Protein AF-0000000083297687 (afdb_homodimer)

InterPro domains:
  IPR010856 Gig2-like [PF07350] (8-389)
  IPR010856 Gig2-like [PTHR30613] (14-389)
  IPR027443 Isopenicillin N synthase-like superfamily [G3DSA:2.60.120.330] (2-390)

Radius of gyration: 28.02 Å; Cα contacts (8 Å, |Δi|>4): 1612; chains: 2; bounding box: 64×79×63 Å

Organism: Tigriopus californicus (NCBI:txid6832)

pLDDT: mean 94.4, std 6.18, range [58.97, 98.88]

Nearest PDB structures (foldseek):
  4rgk-assembly1_A  TM=9.361E-01  e=3.697E-37  Yersinia pestis
  7twe-assembly2_B  TM=9.322E-01  e=5.150E-37  Yersinia pestis CO92
  7twe-assembly1_A  TM=9.383E-01  e=3.565E-36  Yersinia pestis CO92
  2dbi-assembly1_A  TM=9.229E-01  e=1.558E-33  Escherichia coli
  2dbn-assembly1_A  TM=9.115E-01  e=1.204E-32  Escherichia coli

Foldseek 3Di:
DDDLVRLLVLLCVLCVPVVLLVVLLVVLVVVLVVVLVVCVVCPQVLAAEDELVVCVVVLEDDPVSLVSCQFQQKYKYAPLDPLVLLQVLVVQVCVLQVLFPHHLPPQVDWWDLAFFFLSNQCVQLPPSNQSVLQRLLVSADEDPVQAPPWDSNAWAWDTDTKTWHAAWDQPDWDAWWFFWAQPQCSVWPQNVQLVVCLSVNNLVPRRNRYCRRLQPGDILHLDLARFQKKKKFWSAKDAPQQFAKKWRRRFSSLLSNLVSLQSDPVHDSSDRAQRDPNSIRHHDCVSNVSRRPSIGGHGIGHHNMMMIGGSRITMIIDSTGNDHGITMIGITTIHTDGPSSLVQLVQVLVLQQQQFGGDSSNPPGCSRRPRPNGHHPVSHDPSSCRSSVVD/DDDLVRLLVLLCVLCVPVVLLVVLLVVLVVVLVVVLVVCVVCPQVLAAEDELVVCVVVLEDDPVSLVSCQFQQKYKYACLDPLVLLQVLVVQVCVLQVLFPHHLVPQPDWWDLAFFFLSNQCVQLPPSNQSVLQRLLVSADEDCVQAPPWDSNAWAWDTDTKTWHAAWDQPDWDAWWFFWAQCQCSVWPQNVQLVVCLSVNNLVPRRNRYCRRLQPTDILHLDLARFQKKKKAWSAKDAPQQFAKKWRRRFSSLLSNLVSLQSDPVHDSSDRAQRDVNRIRHHDCVSNVSRRPSIGGHGIGHHNMMMIGGSRITMIIDSTGNDHGITMIGITTIHTDDPSSLVQLVQQLVLQQQQFRGDSSNPPGCSRRPRPNGHHPVSHDPSSCRSSVVD

Secondary structure (DSSP, 8-state):
---HHHHHHHHHHHTTTHHHHHHHHHHHHHHHHHHHHHHHHHGGGGS-EEEHHHHHHHSS--HHHHHHHHHHSEEEEETSS-HHHHHHHHHHHHHHHHHTT--TT-TT-SB-----BHHHHHHHT-HHHHHHHHHHHTT-B--TTT-TT-EEEEEE-----EEEEPTT--S----SEESS-TTHHHH-TTGGGGGHHHHTT-GGG--TTB-TTTTT-----S-SS--SBEEEEESS-B-TTBS-EEE---HHHHHHHHHHHTTSTTS-TT--TT--SSSSEEPPTTTTHHHHTT-EEPPPB-TT-EEEE-TT--EEE-S-B-SSS-EEEEE--BEEE-HHHHHHHHHHHHHHHTTPPPTT-TTSTTTTTT-TTB--GGG--HHHHHHTT--/---HHHHHHHHHHHTTTHHHHHHHHHHHHHHHHHHHHHHHHHGGGGS-EEEHHHHHHHSS--HHHHHHHHHHSEEEEETSS-HHHHHHHHHHHHHHHHHTT--TT-TT-SB-----BHHHHHHHT-HHHHHHHHHHHTT-B--TTT-TT-EEEEE------EEEEPTT--S----SEESS-TTHHHH-TTGGGGGHHHHTT-GGG--TTB-TTTTT-----S-SS--SBEEEEESS-B-TTBS-EEE---HHHHHHHHHHHTTSTTS-TT--TT--SSSSEEPPTTTTHHHHTT-EEPPPB-TT-EEEE-TT--EEE-S-B-SSS-EEEEE--B-EE-HHHHHHHHHHHHHHHTTPPPTT-TTSTTTTTT-TTB--GGG--HHHHHHHT--

Solvent-accessible surface area (backbone atoms only — not comparable to full-atom values): 40058 Å² total; per-residue (Å²): 132,83,48,61,66,54,36,33,53,48,48,53,65,69,44,70,56,46,69,47,45,52,52,40,42,53,51,34,50,53,53,35,53,55,52,51,50,51,42,69,72,50,47,53,71,68,53,38,71,42,51,36,68,58,35,66,75,60,73,45,76,54,67,69,55,47,52,41,28,70,49,24,29,30,39,35,33,38,57,52,34,54,49,69,57,20,43,47,37,49,51,48,43,44,47,51,32,50,75,56,75,39,66,84,77,42,82,84,50,42,67,56,86,56,71,47,43,51,38,53,52,51,55,66,45,28,68,55,49,49,51,50,36,34,54,57,35,62,69,47,43,80,35,81,93,49,33,78,72,60,36,54,80,39,52,31,65,65,90,49,43,43,38,41,42,38,53,64,40,62,79,65,72,41,68,52,23,25,68,37,34,27,61,23,46,72,68,28,74,47,31,26,49,52,44,42,34,49,69,70,49,39,50,86,72,53,55,86,49,36,48,27,16,53,58,68,36,70,52,41,51,65,54,76,56,54,49,65,20,43,30,35,33,26,40,28,59,44,34,71,58,33,37,40,55,22,35,35,65,48,26,67,40,47,47,44,42,56,66,43,53,39,69,38,86,90,41,56,62,58,46,51,79,27,54,42,88,74,23,38,21,36,65,29,68,79,86,33,39,86,60,64,78,57,60,37,48,48,66,67,38,47,31,12,18,30,40,37,31,33,48,69,31,41,29,32,37,39,50,42,14,72,40,88,56,56,31,30,36,40,40,53,48,31,20,44,36,24,58,42,34,50,48,47,26,56,48,33,50,56,24,45,73,65,34,35,40,48,84,75,46,63,89,53,28,61,65,48,52,80,45,68,82,54,42,46,75,85,72,47,53,72,63,35,32,40,26,44,62,76,93,132,83,50,59,67,55,37,34,52,48,48,53,63,68,46,72,56,45,70,48,45,53,52,40,41,54,53,34,50,54,53,34,53,55,51,50,50,51,41,69,73,52,47,54,72,68,52,40,70,46,51,34,68,60,34,65,76,62,74,43,76,54,67,68,55,47,52,40,28,70,48,23,27,31,39,36,34,37,57,52,35,52,50,67,57,21,44,48,36,48,52,47,44,45,47,51,32,50,74,55,77,39,64,84,77,42,81,85,49,43,67,53,88,57,71,48,44,52,37,53,52,50,55,66,44,28,68,55,48,50,50,49,36,35,54,56,35,60,69,48,44,81,35,82,92,50,34,78,70,60,36,55,80,40,52,30,63,64,90,52,44,43,40,40,42,39,52,64,42,63,79,63,71,43,69,50,23,26,68,36,32,30,60,24,47,73,68,27,75,48,30,26,49,50,43,42,36,48,67,69,47,40,50,87,72,52,56,86,49,36,46,27,18,53,59,68,36,70,52,41,52,64,54,75,54,53,49,65,21,42,30,34,33,26,41,28,58,44,34,70,56,33,38,40,54,22,36,34,64,48,25,67,41,46,48,44,42,56,65,44,52,40,70,37,86,91,41,56,63,58,46,51,80,26,54,44,88,65,30,41,21,36,65,30,69,79,87,32,38,85,59,64,78,56,60,39,49,47,67,68,38,46,32,13,17,30,40,37,29,33,48,68,31,41,29,32,37,38,49,42,13,71,40,89,56,55,31,30,36,39,40,53,48,31,20,45,36,23,57,41,36,49,45,45,24,57,50,33,51,55,26,44,72,65,33,33,41,49,84,74,46,63,89,54,31,62,66,48,51,80,42,68,82,54,43,46,75,84,72,47,53,73,63,36,30,39,27,46,62,75,94

Sequence (782 aa):
MCTRQELEKLKGFLTQNRDQIETNFREVEQSLKAELRVLKDRGNSVIPEVDFKDLLEAKQFHEDIKNSVHKRGVIIVRNLLDQSTAKEILSDLKEYMRDNGEDPDDPQAIFFEIYWSKAQIRARQHANMVQIQKLLLSLWNRNPDMDGTVDLSKPSMYLDRFRMRKPGDDRFHLDPHIDSGSITRWLDPIYRQSYHHILNGDWKDQDPFTVNGRGQATMDRHCSFFRTFQGWTALTPSEPGTGTLRVLPVLKEAISYIMLRALMPDVPKHEFPGYSEPKIFYLDPKYHEVLFNEMISIPAMNPGDAVFWHPDLVHSVENVHNGAETNTVLYIPSGPDCLTNRLYLERTRFLFKNGLGPPDFQGSPQHELHFKNRGTPEDLNEDGKMMMGWIMCTRQELEKLKGFLTQNRDQIETNFREVEQSLKAELRVLKDRGNSVIPEVDFKDLLEAKQFHEDIKNSVHKRGVIIVRNLLDQSTAKEILSDLKEYMRDNGEDPDDPQAIFFEIYWSKAQIRARQHANMVQIQKLLLSLWNRNPDMDGTVDLSKPSMYLDRFRMRKPGDDRFHLDPHIDSGSITRWLDPIYRQSYHHILNGDWKDQDPFTVNGRGQATMDRHCSFFRTFQGWTALTPSEPGTGTLRVLPVLKEAISYIMLRALMPDVPKHEFPGYSEPKIFYLDPKYHEVLFNEMISIPAMNPGDAVFWHPDLVHSVENVHNGAETNTVLYIPSGPDCLTNRLYLERTRFLFKNGLGPPDFQGSPQHELHFKNRGTPEDLNEDGKMMMGWI

Structure (mmCIF, N/CA/C/O backbone):
data_AF-0000000083297687-model_v1
#
loop_
_entity.id
_entity.type
_entity.pdbx_description
1 polymer 'DUF1479 domain-containing protein'
#
loop_
_atom_site.group_PDB
_atom_site.id
_atom_site.type_symbol
_atom_site.label_atom_id
_atom_site.label_alt_id
_atom_site.label_comp_id
_atom_site.label_asym_id
_atom_site.label_entity_id
_atom_site.label_seq_id
_atom_site.pdbx_PDB_ins_code
_atom_site.Cartn_x
_atom_site.Cartn_y
_atom_site.Cartn_z
_atom_site.occupancy
_atom_site.B_iso_or_equiv
_atom_site.auth_seq_id
_atom_site.auth_comp_id
_atom_site.auth_asym_id
_atom_site.auth_atom_id
_atom_site.pdbx_PDB_model_num
ATOM 1 N N . MET A 1 1 ? -7.285 4.695 -11.602 1 62.16 1 MET A N 1
ATOM 2 C CA . MET A 1 1 ? -8.391 5.652 -11.594 1 62.16 1 MET A CA 1
ATOM 3 C C . MET A 1 1 ? -9.734 4.934 -11.609 1 62.16 1 MET A C 1
ATOM 5 O O . MET A 1 1 ? -9.875 3.885 -12.242 1 62.16 1 MET A O 1
ATOM 9 N N . CYS A 1 2 ? -10.625 5.508 -10.836 1 76.75 2 CYS A N 1
ATOM 10 C CA . CYS A 1 2 ? -11.969 4.938 -10.797 1 76.75 2 CYS A CA 1
ATOM 11 C C . CYS A 1 2 ? -12.711 5.211 -12.102 1 76.75 2 CYS A C 1
ATOM 13 O O . CYS A 1 2 ? -12.602 6.305 -12.656 1 76.75 2 CYS A O 1
ATOM 15 N N . THR A 1 3 ? -13.422 4.301 -12.625 1 84.44 3 THR A N 1
ATOM 16 C CA . THR A 1 3 ? -14.258 4.516 -13.805 1 84.44 3 THR A CA 1
ATOM 17 C C . THR A 1 3 ? -15.508 5.312 -13.445 1 84.44 3 THR A C 1
ATOM 19 O O . THR A 1 3 ? -15.867 5.418 -12.273 1 84.44 3 THR A O 1
ATOM 22 N N . ARG A 1 4 ? -16.094 5.93 -14.516 1 89.25 4 ARG A N 1
ATOM 23 C CA . ARG A 1 4 ? -17.344 6.652 -14.344 1 89.25 4 ARG A CA 1
ATOM 24 C C . ARG A 1 4 ? -18.406 5.754 -13.727 1 89.25 4 ARG A C 1
ATOM 26 O O . ARG A 1 4 ? -19.125 6.168 -12.812 1 89.25 4 ARG A O 1
ATOM 33 N N . GLN A 1 5 ? -18.5 4.531 -14.156 1 89.38 5 GLN A N 1
ATOM 34 C CA . GLN A 1 5 ? -19.484 3.576 -13.68 1 89.38 5 GLN A CA 1
ATOM 35 C C . GLN A 1 5 ? -19.266 3.236 -12.211 1 89.38 5 GLN A C 1
ATOM 37 O O . GLN A 1 5 ? -20.234 3.102 -11.445 1 89.38 5 GLN A O 1
ATOM 42 N N . GLU A 1 6 ? -18.047 3.121 -11.812 1 87 6 GLU A N 1
ATOM 43 C CA . GLU A 1 6 ? -17.719 2.824 -10.422 1 87 6 GLU A CA 1
ATOM 44 C C . GLU A 1 6 ? -18.141 3.963 -9.5 1 87 6 GLU A C 1
ATOM 46 O O . GLU A 1 6 ? -18.672 3.725 -8.406 1 87 6 GLU A O 1
ATOM 51 N N . LEU A 1 7 ? -17.953 5.141 -9.969 1 91.44 7 LEU A N 1
ATOM 52 C CA . LEU A 1 7 ? -18.297 6.312 -9.172 1 91.44 7 LEU A CA 1
ATOM 53 C C . LEU A 1 7 ? -19.812 6.449 -9.039 1 91.44 7 LEU A C 1
ATOM 55 O O . LEU A 1 7 ? -20.328 6.809 -7.977 1 91.44 7 LEU A O 1
ATOM 59 N N . GLU A 1 8 ? -20.516 6.121 -10.125 1 94 8 GLU A N 1
ATOM 60 C CA . GLU A 1 8 ? -21.969 6.164 -10.086 1 94 8 GLU A CA 1
ATOM 61 C C . GLU A 1 8 ? -22.516 5.121 -9.117 1 94 8 GLU A C 1
ATOM 63 O O . GLU A 1 8 ? -23.438 5.41 -8.344 1 94 8 GLU A O 1
ATOM 68 N N . LYS A 1 9 ? -21.938 3.979 -9.195 1 90.81 9 LYS A N 1
ATOM 69 C CA . LYS A 1 9 ? -22.344 2.912 -8.289 1 90.81 9 LYS A CA 1
ATOM 70 C C . LYS A 1 9 ? -22.062 3.285 -6.836 1 90.81 9 LYS A C 1
ATOM 72 O O . LYS A 1 9 ? -22.875 3.031 -5.953 1 90.81 9 LYS A O 1
ATOM 77 N N . LEU A 1 10 ? -20.938 3.828 -6.609 1 92.06 10 LEU A N 1
ATOM 78 C CA . LEU A 1 10 ? -20.547 4.246 -5.27 1 92.06 10 LEU A CA 1
ATOM 79 C C . LEU A 1 10 ? -21.531 5.281 -4.715 1 92.06 10 LEU A C 1
ATOM 81 O O . LEU A 1 10 ? -22 5.156 -3.58 1 92.06 10 LEU A O 1
ATOM 85 N N . LYS A 1 11 ? -21.812 6.293 -5.496 1 94.81 11 LYS A N 1
ATOM 86 C CA . LYS A 1 11 ? -22.719 7.34 -5.039 1 94.81 11 LYS A CA 1
ATOM 87 C C . LYS A 1 11 ? -24.125 6.781 -4.777 1 94.81 11 LYS A C 1
ATOM 89 O O . LYS A 1 11 ? -24.797 7.195 -3.836 1 94.81 11 LYS A O 1
ATOM 94 N N . GLY A 1 12 ? -24.547 5.875 -5.629 1 93.62 12 GLY A N 1
ATOM 95 C CA . GLY A 1 12 ? -25.812 5.195 -5.395 1 93.62 12 GLY A CA 1
ATOM 96 C C . GLY A 1 12 ? -25.859 4.457 -4.07 1 93.62 12 GLY A C 1
ATOM 97 O O . GLY A 1 12 ? -26.844 4.543 -3.34 1 93.62 12 GLY A O 1
ATOM 98 N N . PHE A 1 13 ? -24.844 3.854 -3.748 1 91.19 13 PHE A N 1
ATOM 99 C CA . PHE A 1 13 ? -24.734 3.111 -2.498 1 91.19 13 PHE A CA 1
ATOM 100 C C . PHE A 1 13 ? -24.75 4.059 -1.303 1 91.19 13 PHE A C 1
ATOM 102 O O . PHE A 1 13 ? -25.422 3.787 -0.303 1 91.19 13 PHE A O 1
ATOM 109 N N . LEU A 1 14 ? -24.062 5.184 -1.434 1 94.44 14 LEU A N 1
ATOM 110 C CA . LEU A 1 14 ? -23.891 6.117 -0.324 1 94.44 14 LEU A CA 1
ATOM 111 C C . LEU A 1 14 ? -25.156 6.93 -0.099 1 94.44 14 LEU A C 1
ATOM 113 O O . LEU A 1 14 ? -25.328 7.531 0.965 1 94.44 14 LEU A O 1
ATOM 117 N N . THR A 1 15 ? -26.047 6.973 -1.092 1 95.5 15 THR A N 1
ATOM 118 C CA . THR A 1 15 ? -27.219 7.855 -0.99 1 95.5 15 THR A CA 1
ATOM 119 C C . THR A 1 15 ? -28.5 7.047 -0.859 1 95.5 15 THR A C 1
ATOM 121 O O . THR A 1 15 ? -29.547 7.465 -1.339 1 95.5 15 THR A O 1
ATOM 124 N N . GLN A 1 16 ? -28.359 5.891 -0.332 1 91.44 16 GLN A N 1
ATOM 125 C CA . GLN A 1 16 ? -29.547 5.051 -0.136 1 91.44 16 GLN A CA 1
ATOM 126 C C . GLN A 1 16 ? -30.562 5.742 0.763 1 91.44 16 GLN A C 1
ATOM 128 O O . GLN A 1 16 ? -31.766 5.59 0.567 1 91.44 16 GLN A O 1
ATOM 133 N N . ASN A 1 17 ? -30.094 6.484 1.729 1 90.25 17 ASN A N 1
ATOM 134 C CA . ASN A 1 17 ? -30.938 7.312 2.576 1 90.25 17 ASN A CA 1
ATOM 135 C C . ASN A 1 17 ? -30.812 8.789 2.229 1 90.25 17 ASN A C 1
ATOM 137 O O . ASN A 1 17 ? -30.422 9.602 3.07 1 90.25 17 ASN A O 1
ATOM 141 N N . ARG A 1 18 ? -31.312 9.164 1.172 1 91.06 18 ARG A N 1
ATOM 142 C CA . ARG A 1 18 ? -31.109 10.484 0.584 1 91.06 18 ARG A CA 1
ATOM 143 C C . ARG A 1 18 ? -31.688 11.578 1.47 1 91.06 18 ARG A C 1
ATOM 145 O O . ARG A 1 18 ? -31.047 12.609 1.693 1 91.06 18 ARG A O 1
ATOM 152 N N . ASP A 1 19 ? -32.875 11.367 1.968 1 92.31 19 ASP A N 1
ATOM 153 C CA . ASP A 1 19 ? -33.531 12.383 2.779 1 92.31 19 ASP A CA 1
ATOM 154 C C . ASP A 1 19 ? -32.75 12.703 4.035 1 92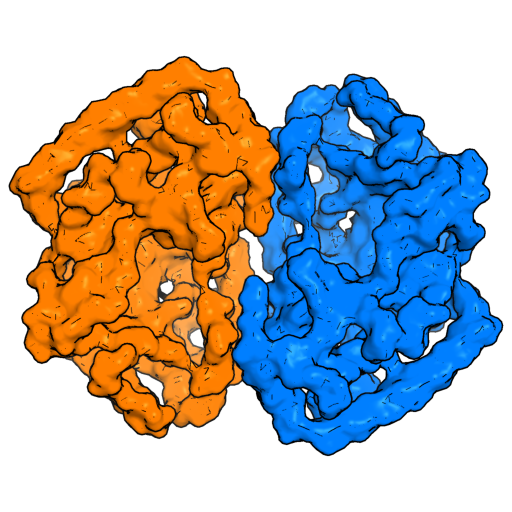.31 19 ASP A C 1
ATOM 156 O O . ASP A 1 19 ? -32.594 13.867 4.398 1 92.31 19 ASP A O 1
ATOM 160 N N . GLN A 1 20 ? -32.25 11.703 4.586 1 92.62 20 GLN A N 1
ATOM 161 C CA . GLN A 1 20 ? -31.453 11.883 5.793 1 92.62 20 GLN A CA 1
ATOM 162 C C . GLN A 1 20 ? -30.156 12.609 5.484 1 92.62 20 GLN A C 1
ATOM 164 O O . GLN A 1 20 ? -29.719 13.469 6.254 1 92.62 20 GLN A O 1
ATOM 169 N N . ILE A 1 21 ? -29.547 12.32 4.418 1 94.19 21 ILE A N 1
ATOM 170 C CA . ILE A 1 21 ? -28.297 12.922 3.998 1 94.19 21 ILE A CA 1
ATOM 171 C C . ILE A 1 21 ? -28.5 14.406 3.721 1 94.19 21 ILE A C 1
ATOM 173 O O . ILE A 1 21 ? -27.688 15.242 4.125 1 94.19 21 ILE A O 1
ATOM 177 N N . GLU A 1 22 ? -29.547 14.727 3.09 1 95.06 22 GLU A N 1
ATOM 178 C CA . GLU A 1 22 ? -29.844 16.125 2.756 1 95.06 22 GLU A CA 1
ATOM 179 C C . GLU A 1 22 ? -30.141 16.938 4.012 1 95.06 22 GLU A C 1
ATOM 181 O O . GLU A 1 22 ? -29.75 18.094 4.113 1 95.06 22 GLU A O 1
ATOM 186 N N . THR A 1 23 ? -30.875 16.297 4.891 1 95.06 23 THR A N 1
ATOM 187 C CA . THR A 1 23 ? -31.141 16.953 6.16 1 95.06 23 THR A CA 1
ATOM 188 C C . THR A 1 23 ? -29.859 17.219 6.922 1 95.06 23 THR A C 1
ATOM 190 O O . THR A 1 23 ? -29.641 18.328 7.434 1 95.06 23 THR A O 1
ATOM 193 N N . ASN A 1 24 ? -29.031 16.219 6.957 1 95.62 24 ASN A N 1
ATOM 194 C CA . ASN A 1 24 ? -27.719 16.359 7.59 1 95.62 24 ASN A CA 1
ATOM 195 C C . ASN A 1 24 ? -26.906 17.484 6.957 1 95.62 24 ASN A C 1
ATOM 197 O O . ASN A 1 24 ? -26.266 18.266 7.664 1 95.62 24 ASN A O 1
ATOM 201 N N . PHE A 1 25 ? -26.969 17.594 5.688 1 97.75 25 PHE A N 1
ATOM 202 C CA . PHE A 1 25 ? -26.203 18.594 4.965 1 97.75 25 PHE A CA 1
ATOM 203 C C . PHE A 1 25 ? -26.656 20 5.344 1 97.75 25 PHE A C 1
ATOM 205 O O . PHE A 1 25 ? -25.844 20.891 5.57 1 97.75 25 PHE A O 1
ATOM 212 N N . ARG A 1 26 ? -27.953 20.172 5.469 1 97.25 26 ARG A N 1
ATOM 213 C CA . ARG A 1 26 ? -28.5 21.484 5.844 1 97.25 26 ARG A CA 1
ATOM 214 C C . ARG A 1 26 ? -28.047 21.875 7.25 1 97.25 26 ARG A C 1
ATOM 216 O O . ARG A 1 26 ? -27.734 23.031 7.5 1 97.25 26 ARG A O 1
ATOM 223 N N . GLU A 1 27 ? -28.047 20.922 8.055 1 97.94 27 GLU A N 1
ATOM 224 C CA . GLU A 1 27 ? -27.609 21.203 9.422 1 97.94 27 GLU A CA 1
ATOM 225 C C . GLU A 1 27 ? -26.125 21.547 9.469 1 97.94 27 GLU A C 1
ATOM 227 O O . GLU A 1 27 ? -25.734 22.469 10.195 1 97.94 27 GLU A O 1
ATOM 232 N N . VAL A 1 28 ? -25.344 20.844 8.75 1 98.38 28 VAL A N 1
ATOM 233 C CA . VAL A 1 28 ? -23.906 21.094 8.672 1 98.38 28 VAL A CA 1
ATOM 234 C C . VAL A 1 28 ? -23.672 22.5 8.125 1 98.38 28 VAL A C 1
ATOM 236 O O . VAL A 1 28 ? -22.828 23.234 8.641 1 98.38 28 VAL A O 1
ATOM 239 N N . GLU A 1 29 ? -24.391 22.859 7.098 1 98 29 GLU A N 1
ATOM 240 C CA . GLU A 1 29 ? -24.234 24.188 6.496 1 98 29 GLU A CA 1
ATOM 241 C C . GLU A 1 29 ? -24.516 25.281 7.516 1 98 29 GLU A C 1
ATOM 243 O O . GLU A 1 29 ? -23.812 26.281 7.559 1 98 29 GLU A O 1
ATOM 248 N N . GLN A 1 30 ? -25.547 25.062 8.234 1 98.06 30 GLN A N 1
ATOM 249 C CA . GLN A 1 30 ? -25.891 26.047 9.25 1 98.06 30 GLN A CA 1
ATOM 250 C C . GLN A 1 30 ? -24.797 26.172 10.305 1 98.06 30 GLN A C 1
ATOM 252 O O . GLN A 1 30 ? -24.406 27.281 10.68 1 98.06 30 GLN A O 1
ATOM 257 N N . SER A 1 31 ? -24.391 25.078 10.758 1 98.19 31 SER A N 1
ATOM 258 C CA . SER A 1 31 ? -23.328 25.062 11.75 1 98.19 31 SER A CA 1
ATOM 259 C C . SER A 1 31 ? -22.047 25.672 11.188 1 98.19 31 SER A C 1
ATOM 261 O O . SER A 1 31 ? -21.344 26.406 11.883 1 98.19 31 SER A O 1
ATOM 263 N N . LEU A 1 32 ? -21.766 25.344 9.977 1 98.38 32 LEU A N 1
ATOM 264 C CA . LEU A 1 32 ? -20.578 25.859 9.297 1 98.38 32 LEU A CA 1
ATOM 265 C C . LEU A 1 32 ? -20.625 27.391 9.203 1 98.38 32 LEU A C 1
ATOM 267 O O . LEU A 1 32 ? -19.641 28.062 9.492 1 98.38 32 LEU A O 1
ATOM 271 N N . LYS A 1 33 ? -21.719 27.906 8.828 1 97.44 33 LYS A N 1
ATOM 272 C CA . LYS A 1 33 ? -21.891 29.359 8.727 1 97.44 33 LYS A CA 1
ATOM 273 C C . LYS A 1 33 ? -21.641 30.047 10.07 1 97.44 33 LYS A C 1
ATOM 275 O O . LYS A 1 33 ? -21.031 31.109 10.125 1 97.44 33 LYS A O 1
ATOM 280 N N . ALA A 1 34 ? -22.141 29.438 11.055 1 97.94 34 ALA A N 1
ATOM 281 C CA . ALA A 1 34 ? -21.938 29.984 12.398 1 97.94 34 ALA A CA 1
ATOM 282 C C . ALA A 1 34 ? -20.469 30 12.766 1 97.94 34 ALA A C 1
ATOM 284 O O . ALA A 1 34 ? -19.969 30.984 13.32 1 97.94 34 ALA A O 1
ATOM 285 N N . GLU A 1 35 ? -19.75 28.953 12.453 1 97.62 35 GLU A N 1
ATOM 286 C CA . GLU A 1 35 ? -18.328 28.875 12.773 1 97.62 35 GLU A CA 1
ATOM 287 C C . GLU A 1 35 ? -17.531 29.844 11.922 1 97.62 35 GLU A C 1
ATOM 289 O O . GLU A 1 35 ? -16.531 30.406 12.383 1 97.62 35 GLU A O 1
ATOM 294 N N . LEU A 1 36 ? -17.922 30 10.703 1 97.5 36 LEU A N 1
ATOM 295 C CA . LEU A 1 36 ? -17.219 30.922 9.82 1 97.5 36 LEU A CA 1
ATOM 296 C C . LEU A 1 36 ? -17.359 32.375 10.305 1 97.5 36 LEU A C 1
ATOM 298 O O . LEU A 1 36 ? -16.453 33.188 10.133 1 97.5 36 LEU A O 1
ATOM 302 N N . ARG A 1 37 ? -18.453 32.656 10.922 1 97 37 ARG A N 1
ATOM 303 C CA . ARG A 1 37 ? -18.625 33.969 11.531 1 97 37 ARG A CA 1
ATOM 304 C C . ARG A 1 37 ? -17.625 34.188 12.664 1 97 37 ARG A C 1
ATOM 306 O O . ARG A 1 37 ? -17.062 35.281 12.812 1 97 37 ARG A O 1
ATOM 313 N N . VAL A 1 38 ? -17.469 33.188 13.43 1 96.88 38 VAL A N 1
ATOM 314 C CA . VAL A 1 38 ? -16.5 33.25 14.516 1 96.88 38 VAL A CA 1
ATOM 315 C C . VAL A 1 38 ? -15.102 33.5 13.938 1 96.88 38 VAL A C 1
ATOM 317 O O . VAL A 1 38 ? -14.328 34.281 14.477 1 96.88 38 VAL A O 1
ATOM 320 N N . LEU A 1 39 ? -14.805 32.812 12.891 1 96.19 39 LEU A N 1
ATOM 321 C CA . LEU A 1 39 ? -13.5 32.969 12.242 1 96.19 39 LEU A CA 1
ATOM 322 C C . LEU A 1 39 ? -13.312 34.375 11.727 1 96.19 39 LEU A C 1
ATOM 324 O O . LEU A 1 39 ? -12.219 34.938 11.828 1 96.19 39 LEU A O 1
ATOM 328 N N . LYS A 1 40 ? -14.312 34.906 11.164 1 95.06 40 LYS A N 1
ATOM 329 C CA . LYS A 1 40 ? -14.25 36.281 10.641 1 95.06 40 LYS A CA 1
ATOM 330 C C . LYS A 1 40 ? -14.023 37.281 11.766 1 95.06 40 LYS A C 1
ATOM 332 O O . LYS A 1 40 ? -13.289 38.25 11.594 1 95.06 40 LYS A O 1
ATOM 337 N N . ASP A 1 41 ? -14.594 37 12.836 1 96.69 41 ASP A N 1
ATOM 338 C CA . ASP A 1 41 ? -14.523 37.938 13.969 1 96.69 41 ASP A CA 1
ATOM 339 C C . ASP A 1 41 ? -13.164 37.844 14.664 1 96.69 41 ASP A C 1
ATOM 341 O O . ASP A 1 41 ? -12.594 38.875 15.039 1 96.69 41 ASP A O 1
ATOM 345 N N . ARG A 1 42 ? -12.648 36.688 14.789 1 96.62 42 ARG A N 1
ATOM 346 C CA . ARG A 1 42 ? -11.492 36.5 15.656 1 96.62 42 ARG A CA 1
ATOM 347 C C . ARG A 1 42 ? -10.211 36.344 14.836 1 96.62 42 ARG A C 1
ATOM 349 O O . ARG A 1 42 ? -9.109 36.5 15.367 1 96.62 42 ARG A O 1
ATOM 356 N N . GLY A 1 43 ? -10.336 36 13.586 1 95.19 43 GLY A N 1
ATOM 357 C CA . GLY A 1 43 ? -9.164 35.812 12.75 1 95.19 43 GLY A CA 1
ATOM 358 C C . GLY A 1 43 ? -8.289 34.656 13.227 1 95.19 43 GLY A C 1
ATOM 359 O O . GLY A 1 43 ? -8.789 33.594 13.609 1 95.19 43 GLY A O 1
ATOM 360 N N . ASN A 1 44 ? -6.93 34.844 13.188 1 96.06 44 ASN A N 1
ATOM 361 C CA . ASN A 1 44 ? -6.047 33.719 13.5 1 96.06 44 ASN A CA 1
ATOM 362 C C . ASN A 1 44 ? -5.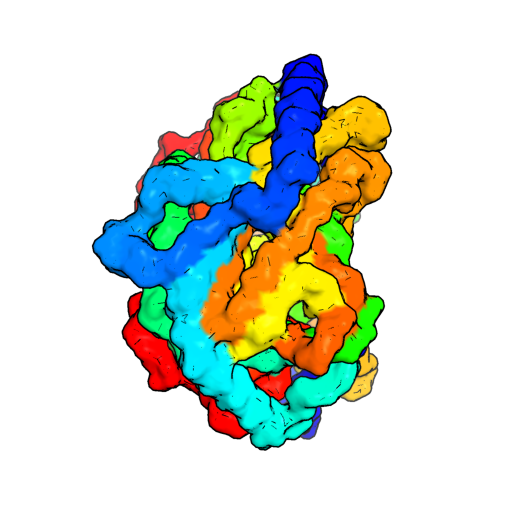863 33.562 15.008 1 96.06 44 ASN A C 1
ATOM 364 O O . ASN A 1 44 ? -5.191 32.625 15.453 1 96.06 44 ASN A O 1
ATOM 368 N N . SER A 1 45 ? -6.594 34.438 15.789 1 96.81 45 SER A N 1
ATOM 369 C CA . SER A 1 45 ? -6.582 34.281 17.234 1 96.81 45 SER A CA 1
ATOM 370 C C . SER A 1 45 ? -7.367 33.031 17.672 1 96.81 45 SER A C 1
ATOM 372 O O . SER A 1 45 ? -7.262 32.594 18.812 1 96.81 45 SER A O 1
ATOM 374 N N . VAL A 1 46 ? -8.156 32.469 16.781 1 97.31 46 VAL A N 1
ATOM 375 C CA . VAL A 1 46 ? -8.922 31.25 17.094 1 97.31 46 VAL A CA 1
ATOM 376 C C . VAL A 1 46 ? -7.98 30.062 17.188 1 97.31 46 VAL A C 1
ATOM 378 O O . VAL A 1 46 ? -8.359 29 17.719 1 97.31 46 VAL A O 1
ATOM 381 N N . ILE A 1 47 ? -6.754 30.156 16.609 1 98.56 47 ILE A N 1
ATOM 382 C CA . ILE A 1 47 ? -5.797 29.062 16.625 1 98.56 47 ILE A CA 1
ATOM 383 C C . ILE A 1 47 ? -5.176 28.922 18.016 1 98.56 47 ILE A C 1
ATOM 385 O O . ILE A 1 47 ? -4.539 29.859 18.5 1 98.56 47 ILE A O 1
ATOM 389 N N . PRO A 1 48 ? -5.398 27.781 18.656 1 98.62 48 PRO A N 1
ATOM 390 C CA . PRO A 1 48 ? -4.82 27.625 20 1 98.62 48 PRO A CA 1
ATOM 391 C C . PRO A 1 48 ? -3.293 27.625 19.984 1 98.62 48 PRO A C 1
ATOM 393 O O . PRO A 1 48 ? -2.68 27.078 19.062 1 98.62 48 PRO A O 1
ATOM 396 N N . GLU A 1 49 ? -2.725 28.266 20.984 1 98.31 49 GLU A N 1
ATOM 397 C CA . GLU A 1 49 ? -1.282 28.359 21.203 1 98.31 49 GLU A CA 1
ATOM 398 C C . GLU A 1 49 ? -0.904 27.922 22.609 1 98.31 49 GLU A C 1
ATOM 400 O O . GLU A 1 49 ? -1.637 28.203 23.562 1 98.31 49 GLU A O 1
ATOM 405 N N . VAL A 1 50 ? 0.162 27.234 22.719 1 98.25 50 VAL A N 1
ATOM 406 C CA . VAL A 1 50 ? 0.654 26.828 24.031 1 98.25 50 VAL A CA 1
ATOM 407 C C . VAL A 1 50 ? 2.178 26.922 24.062 1 98.25 50 VAL A C 1
ATOM 409 O O . VAL A 1 50 ? 2.84 26.688 23.047 1 98.25 50 VAL A O 1
ATOM 412 N N . ASP A 1 51 ? 2.707 27.359 25.172 1 98.19 51 ASP A N 1
ATOM 413 C CA . ASP A 1 51 ? 4.152 27.281 25.375 1 98.19 51 ASP A CA 1
ATOM 414 C C . ASP A 1 51 ? 4.578 25.875 25.766 1 98.19 51 ASP A C 1
ATOM 416 O O . ASP A 1 51 ? 3.971 25.25 26.625 1 98.19 51 ASP A O 1
ATOM 420 N N . PHE A 1 52 ? 5.594 25.391 25.156 1 98 52 PHE A N 1
ATOM 421 C CA . PHE A 1 52 ? 6.02 24.016 25.406 1 98 52 PHE A CA 1
ATOM 422 C C . PHE A 1 52 ? 6.359 23.812 26.875 1 98 52 PHE A C 1
ATOM 424 O O . PHE A 1 52 ? 6.121 22.734 27.438 1 98 52 PHE A O 1
ATOM 431 N N . LYS A 1 53 ? 6.926 24.766 27.469 1 96.5 53 LYS A N 1
ATOM 432 C CA . LYS A 1 53 ? 7.285 24.672 28.891 1 96.5 53 LYS A CA 1
ATOM 433 C C . LYS A 1 53 ? 6.074 24.297 29.734 1 96.5 53 LYS A C 1
ATOM 435 O O . LYS A 1 53 ? 6.195 23.547 30.703 1 96.5 53 LYS A O 1
ATOM 440 N N . ASP A 1 54 ? 4.918 24.828 29.359 1 95.44 54 ASP A N 1
ATOM 441 C CA . ASP A 1 54 ? 3.691 24.531 30.109 1 95.44 54 ASP A CA 1
ATOM 442 C C . ASP A 1 54 ? 3.279 23.078 29.922 1 95.44 54 ASP A C 1
ATOM 444 O O . ASP A 1 54 ? 2.768 22.453 30.859 1 95.44 54 ASP A O 1
ATOM 448 N N . LEU A 1 55 ? 3.496 22.562 28.781 1 94.81 55 LEU A N 1
ATOM 449 C CA . LEU A 1 55 ? 3.174 21.172 28.484 1 94.81 55 LEU A CA 1
ATOM 450 C C . LEU A 1 55 ? 4.113 20.219 29.219 1 94.81 55 LEU A C 1
ATOM 452 O O . LEU A 1 55 ? 3.693 19.156 29.688 1 94.81 55 LEU A O 1
ATOM 456 N N . LEU A 1 56 ? 5.371 20.594 29.234 1 91.5 56 LEU A N 1
ATOM 457 C CA . LEU A 1 56 ? 6.367 19.766 29.891 1 91.5 56 LEU A CA 1
ATOM 458 C C . LEU A 1 56 ? 6.059 19.625 31.375 1 91.5 56 LEU A C 1
ATOM 460 O O . LEU A 1 56 ? 6.219 18.547 31.953 1 91.5 56 LEU A O 1
ATOM 464 N N . GLU A 1 57 ? 5.688 20.656 31.953 1 91.5 57 GLU A N 1
ATOM 465 C CA . GLU A 1 57 ? 5.383 20.672 33.375 1 91.5 57 GLU A CA 1
ATOM 466 C C . GLU A 1 57 ? 4.117 19.875 33.688 1 91.5 57 GLU A C 1
ATOM 468 O O . GLU A 1 57 ? 4.086 19.078 34.625 1 91.5 57 GLU A O 1
ATOM 473 N N . ALA A 1 58 ? 3.166 20 32.781 1 91.94 58 ALA A N 1
ATOM 474 C CA . ALA A 1 58 ? 1.87 19.375 33 1 91.94 58 ALA A CA 1
ATOM 475 C C . ALA A 1 58 ? 1.849 17.938 32.469 1 91.94 58 ALA A C 1
ATOM 477 O O . ALA A 1 58 ? 1.033 17.125 32.875 1 91.94 58 ALA A O 1
ATOM 478 N N . LYS A 1 59 ? 2.635 17.656 31.547 1 91.12 59 LYS A N 1
ATOM 479 C CA . LYS A 1 59 ? 2.736 16.375 30.844 1 91.12 59 LYS A CA 1
ATOM 480 C C . LYS A 1 59 ? 1.429 16.016 30.141 1 91.12 59 LYS A C 1
ATOM 482 O O . LYS A 1 59 ? 1.131 14.844 29.922 1 91.12 59 LYS A O 1
ATOM 487 N N . GLN A 1 60 ? 0.626 17.094 30 1 94.12 60 GLN A N 1
ATOM 488 C CA . GLN A 1 60 ? -0.642 16.969 29.281 1 94.12 60 GLN A CA 1
ATOM 489 C C . GLN A 1 60 ? -1.145 18.328 28.812 1 94.12 60 GLN A C 1
ATOM 491 O O . GLN A 1 60 ? -0.681 19.359 29.297 1 94.12 60 GLN A O 1
ATOM 496 N N . PHE A 1 61 ? -2.078 18.312 27.922 1 96.44 61 PHE A N 1
ATOM 497 C CA . PHE A 1 61 ? -2.744 19.562 27.531 1 96.44 61 PHE A CA 1
ATOM 498 C C . PHE A 1 61 ? -3.775 19.969 28.562 1 96.44 61 PHE A C 1
ATOM 500 O O . PHE A 1 61 ? -4.516 19.125 29.094 1 96.44 61 PHE A O 1
ATOM 507 N N . HIS A 1 62 ? -3.76 21.25 28.875 1 96.25 62 HIS A N 1
ATOM 508 C CA . HIS A 1 62 ? -4.887 21.75 29.656 1 96.25 62 HIS A CA 1
ATOM 509 C C . HIS A 1 62 ? -6.203 21.547 28.906 1 96.25 62 HIS A C 1
ATOM 511 O O . HIS A 1 62 ? -6.242 21.609 27.672 1 96.25 62 HIS A O 1
ATOM 517 N N . GLU A 1 63 ? -7.266 21.422 29.625 1 97.06 63 GLU A N 1
ATOM 518 C CA . GLU A 1 63 ? -8.562 21.094 29.047 1 97.06 63 GLU A CA 1
ATOM 519 C C . GLU A 1 63 ? -9.008 22.125 28.031 1 97.06 63 GLU A C 1
ATOM 521 O O . GLU A 1 63 ? -9.609 21.797 27.016 1 97.06 63 GLU A O 1
ATOM 526 N N . ASP A 1 64 ? -8.742 23.359 28.344 1 97.12 64 ASP A N 1
ATOM 527 C CA . ASP A 1 64 ? -9.156 24.422 27.453 1 97.12 64 ASP A CA 1
ATOM 528 C C . ASP A 1 64 ? -8.43 24.328 26.109 1 97.12 64 ASP A C 1
ATOM 530 O O . ASP A 1 64 ? -9.031 24.516 25.047 1 97.12 64 ASP A O 1
ATOM 534 N N . ILE A 1 65 ? -7.152 24.047 26.188 1 97.56 65 ILE A N 1
ATOM 535 C CA . ILE A 1 65 ? -6.352 23.891 24.969 1 97.56 65 ILE A CA 1
ATOM 536 C C . ILE A 1 65 ? -6.797 22.656 24.203 1 97.56 65 ILE A C 1
ATOM 538 O O . ILE A 1 65 ? -6.977 22.688 22.984 1 97.56 65 ILE A O 1
ATOM 542 N N . LYS A 1 66 ? -6.992 21.594 24.938 1 97.88 66 LYS A N 1
ATOM 543 C CA . LYS A 1 66 ? -7.453 20.359 24.344 1 97.88 66 LYS A CA 1
ATOM 544 C C . LYS A 1 66 ? -8.758 20.562 23.578 1 97.88 66 LYS A C 1
ATOM 546 O O . LYS A 1 66 ? -8.883 20.141 22.422 1 97.88 66 LYS A O 1
ATOM 551 N N . ASN A 1 67 ? -9.688 21.172 24.25 1 98.19 67 ASN A N 1
ATOM 552 C CA . ASN A 1 67 ? -10.977 21.438 23.625 1 98.19 67 ASN A CA 1
ATOM 553 C C . ASN A 1 67 ? -10.836 22.312 22.391 1 98.19 67 ASN A C 1
ATOM 555 O O . ASN A 1 67 ? -11.508 22.094 21.375 1 98.19 67 ASN A O 1
ATOM 559 N N . SER A 1 68 ? -9.992 23.281 22.5 1 98.38 68 SER A N 1
ATOM 560 C CA . SER A 1 68 ? -9.781 24.188 21.359 1 98.38 68 SER A CA 1
ATOM 561 C C . SER A 1 68 ? -9.133 23.453 20.188 1 98.38 68 SER A C 1
ATOM 563 O O . SER A 1 68 ? -9.5 23.688 19.031 1 98.38 68 SER A O 1
ATOM 565 N N . VAL A 1 69 ? -8.164 22.609 20.484 1 98.75 69 VAL A N 1
ATOM 566 C CA . VAL A 1 69 ? -7.52 21.844 19.438 1 98.75 69 VAL A CA 1
ATOM 567 C C . VAL A 1 69 ? -8.539 20.922 18.766 1 98.75 69 VAL A C 1
ATOM 569 O O . VAL A 1 69 ? -8.555 20.781 17.547 1 98.75 69 VAL A O 1
ATOM 572 N N . HIS A 1 70 ? -9.391 20.281 19.562 1 98.62 70 HIS A N 1
ATOM 573 C CA . HIS A 1 70 ? -10.406 19.391 19.016 1 98.62 70 HIS A CA 1
ATOM 574 C C . HIS A 1 70 ? -11.391 20.141 18.141 1 98.62 70 HIS A C 1
ATOM 576 O O . HIS A 1 70 ? -11.898 19.578 17.156 1 98.62 70 HIS A O 1
ATOM 582 N N . LYS A 1 71 ? -11.594 21.375 18.484 1 98.12 71 LYS A N 1
ATOM 583 C CA . LYS A 1 71 ? -12.539 22.188 17.734 1 98.12 71 LYS A CA 1
ATOM 584 C C . LYS A 1 71 ? -11.883 22.75 16.469 1 98.12 71 LYS A C 1
ATOM 586 O O . LYS A 1 71 ? -12.492 22.75 15.391 1 98.12 71 LYS A O 1
ATOM 591 N N . ARG A 1 72 ? -10.633 23.203 16.578 1 98.75 72 ARG A N 1
ATOM 592 C CA . ARG A 1 72 ? -9.992 24 15.531 1 98.75 72 ARG A CA 1
ATOM 593 C C . ARG A 1 72 ? -9.117 23.125 14.641 1 98.75 72 ARG A C 1
ATOM 595 O O . ARG A 1 72 ? -8.82 23.5 13.5 1 98.75 72 ARG A O 1
ATOM 602 N N . GLY A 1 73 ? -8.648 22 15.102 1 98.69 73 GLY A N 1
ATOM 603 C CA . GLY A 1 73 ? -7.879 21.047 14.312 1 98.69 73 GLY A CA 1
ATOM 604 C C . GLY A 1 73 ? -6.441 21.484 14.086 1 98.69 73 GLY A C 1
ATOM 605 O O . GLY A 1 73 ? -5.746 20.922 13.234 1 98.69 73 GLY A O 1
ATOM 606 N N . VAL A 1 74 ? -5.984 22.453 14.82 1 98.88 74 VAL A N 1
ATOM 607 C CA . VAL A 1 74 ? -4.637 23 14.656 1 98.88 74 VAL A CA 1
ATOM 608 C C . VAL A 1 74 ? -4.133 23.531 15.992 1 98.88 74 VAL A C 1
ATOM 610 O O . VAL A 1 74 ? -4.93 23.922 16.859 1 98.88 74 VAL A O 1
ATOM 613 N N . ILE A 1 75 ? -2.818 23.5 16.156 1 98.88 75 ILE A N 1
ATOM 614 C CA . ILE A 1 75 ? -2.225 24.031 17.375 1 98.88 75 ILE A CA 1
ATOM 615 C C . ILE A 1 75 ? -0.826 24.562 17.078 1 98.88 75 ILE A C 1
ATOM 617 O O . ILE A 1 75 ? -0.086 23.984 16.281 1 98.88 75 ILE A O 1
ATOM 621 N N . ILE A 1 76 ? -0.518 25.688 17.656 1 98.88 76 ILE A N 1
ATOM 622 C CA . ILE A 1 76 ? 0.834 26.234 17.641 1 98.88 76 ILE A CA 1
ATOM 623 C C . ILE A 1 76 ? 1.518 25.953 18.969 1 98.88 76 ILE A C 1
ATOM 625 O O . ILE A 1 76 ? 0.956 26.234 20.031 1 98.88 76 ILE A O 1
ATOM 629 N N . VAL A 1 77 ? 2.652 25.359 18.953 1 98.81 77 VAL A N 1
ATOM 630 C CA . VAL A 1 77 ? 3.484 25.125 20.125 1 98.81 77 VAL A CA 1
ATOM 631 C C . VAL A 1 77 ? 4.676 26.078 20.109 1 98.81 77 VAL A C 1
ATOM 633 O O . VAL A 1 77 ? 5.586 25.938 19.297 1 98.81 77 VAL A O 1
ATOM 636 N N . ARG A 1 78 ? 4.668 27 21.031 1 98.75 78 ARG A N 1
ATOM 637 C CA . ARG A 1 78 ? 5.723 28 21.141 1 98.75 78 ARG A CA 1
ATOM 638 C C . ARG A 1 78 ? 6.945 27.438 21.859 1 98.75 78 ARG A C 1
ATOM 640 O O . ARG A 1 78 ? 6.812 26.688 22.812 1 98.75 78 ARG A O 1
ATOM 647 N N . ASN A 1 79 ? 8.102 27.75 21.344 1 98.62 79 ASN A N 1
ATOM 648 C CA . ASN A 1 79 ? 9.359 27.422 22 1 98.62 79 ASN A CA 1
ATOM 649 C C . ASN A 1 79 ? 9.531 25.906 22.156 1 98.62 79 ASN A C 1
ATOM 651 O O . ASN A 1 79 ? 10.023 25.438 23.188 1 98.62 79 ASN A O 1
ATOM 655 N N . LEU A 1 80 ? 9.039 25.188 21.203 1 98.75 80 LEU A N 1
ATOM 656 C CA . LEU A 1 80 ? 9.312 23.766 21.219 1 98.75 80 LEU A CA 1
ATOM 657 C C . LEU A 1 80 ? 10.82 23.5 21.219 1 98.75 80 LEU A C 1
ATOM 659 O O . LEU A 1 80 ? 11.305 22.672 21.984 1 98.75 80 LEU A O 1
ATOM 663 N N . LEU A 1 81 ? 11.484 24.109 20.281 1 98.44 81 LEU A N 1
ATOM 664 C CA . LEU A 1 81 ? 12.938 24.234 20.344 1 98.44 81 LEU A CA 1
ATOM 665 C C . LEU A 1 81 ? 13.359 25.641 20.75 1 98.44 81 LEU A C 1
ATOM 667 O O . LEU A 1 81 ? 12.719 26.609 20.391 1 98.44 81 LEU A O 1
ATOM 671 N N . ASP A 1 82 ? 14.453 25.688 21.516 1 97.5 82 ASP A N 1
ATOM 672 C CA . ASP A 1 82 ? 14.961 27.047 21.734 1 97.5 82 ASP A CA 1
ATOM 673 C C . ASP A 1 82 ? 15.492 27.656 20.438 1 97.5 82 ASP A C 1
ATOM 675 O O . ASP A 1 82 ? 15.875 26.938 19.516 1 97.5 82 ASP A O 1
ATOM 679 N N . GLN A 1 83 ? 15.516 28.938 20.375 1 97.81 83 GLN A N 1
ATOM 680 C CA . GLN A 1 83 ? 15.891 29.641 19.156 1 97.81 83 GLN A CA 1
ATOM 681 C C . GLN A 1 83 ? 17.312 29.297 18.719 1 97.81 83 GLN A C 1
ATOM 683 O O . GLN A 1 83 ? 17.594 29.172 17.531 1 97.81 83 GLN A O 1
ATOM 688 N N . SER A 1 84 ? 18.188 29.172 19.672 1 98.19 84 SER A N 1
ATOM 689 C CA . SER A 1 84 ? 19.578 28.812 19.344 1 98.19 84 SER A CA 1
ATOM 690 C C . SER A 1 84 ? 19.656 27.453 18.672 1 98.19 84 SER A C 1
ATOM 692 O O . SER A 1 84 ? 20.391 27.281 17.703 1 98.19 84 SER A O 1
ATOM 694 N N . THR A 1 85 ? 18.891 26.531 19.219 1 98.38 85 THR A N 1
ATOM 695 C CA . THR A 1 85 ? 18.859 25.188 18.641 1 98.38 85 THR A CA 1
ATOM 696 C C . THR A 1 85 ? 18.312 25.234 17.219 1 98.38 85 THR A C 1
ATOM 698 O O . THR A 1 85 ? 18.859 24.594 16.312 1 98.38 85 THR A O 1
ATOM 701 N N . ALA A 1 86 ? 17.25 25.953 16.969 1 98.62 86 ALA A N 1
ATOM 702 C CA . ALA A 1 86 ? 16.688 26.094 15.633 1 98.62 86 ALA A CA 1
ATOM 703 C C . ALA A 1 86 ? 17.688 26.688 14.656 1 98.62 86 ALA A C 1
ATOM 705 O O . ALA A 1 86 ? 17.828 26.219 13.531 1 98.62 86 ALA A O 1
ATOM 706 N N . LYS A 1 87 ? 18.406 27.688 15.102 1 98.25 87 LYS A N 1
ATOM 707 C CA . LYS A 1 87 ? 19.406 28.344 14.266 1 98.25 87 LYS A CA 1
ATOM 708 C C . LYS A 1 87 ? 20.562 27.391 13.945 1 98.25 87 LYS A C 1
ATOM 710 O O . LYS A 1 87 ? 21.094 27.406 12.836 1 98.25 87 LYS A O 1
ATOM 715 N N . GLU A 1 88 ? 20.938 26.656 14.93 1 98.56 88 GLU A N 1
ATOM 716 C CA . GLU A 1 88 ? 21.984 25.672 14.727 1 98.56 88 GLU A CA 1
ATOM 717 C C . GLU A 1 88 ? 21.578 24.609 13.703 1 98.56 88 GLU A C 1
ATOM 719 O O . GLU A 1 88 ? 22.375 24.234 12.844 1 98.56 88 GLU A O 1
ATOM 724 N N . ILE A 1 89 ? 20.391 24.141 13.82 1 98.62 89 ILE A N 1
ATOM 725 C CA . ILE A 1 89 ? 19.875 23.156 12.867 1 98.62 89 ILE A CA 1
ATOM 726 C C . ILE A 1 89 ? 19.938 23.734 11.453 1 98.62 89 ILE A C 1
ATOM 728 O O . ILE A 1 89 ? 20.406 23.078 10.523 1 98.62 89 ILE A O 1
ATOM 732 N N . LEU A 1 90 ? 19.5 24.969 11.32 1 98.62 90 LEU A N 1
ATOM 733 C CA . LEU A 1 90 ? 19.516 25.625 10.016 1 98.62 90 LEU A CA 1
ATOM 734 C C . LEU A 1 90 ? 20.938 25.766 9.484 1 98.62 90 LEU A C 1
ATOM 736 O O . LEU A 1 90 ? 21.188 25.484 8.312 1 98.62 90 LEU A O 1
ATOM 740 N N . SER A 1 91 ? 21.844 26.203 10.328 1 98.56 91 SER A N 1
ATOM 741 C CA . SER A 1 91 ? 23.234 26.375 9.938 1 98.56 91 SER A CA 1
ATOM 742 C C . SER A 1 91 ? 23.859 25.062 9.484 1 98.56 91 SER A C 1
ATOM 744 O O . SER A 1 91 ? 24.5 25 8.438 1 98.56 91 SER A O 1
ATOM 746 N N . ASP A 1 92 ? 23.641 24.047 10.273 1 98.56 92 ASP A N 1
ATOM 747 C CA . ASP A 1 92 ? 24.188 22.734 9.953 1 98.56 92 ASP A CA 1
ATOM 748 C C . ASP A 1 92 ? 23.594 22.188 8.656 1 98.56 92 ASP A C 1
ATOM 750 O O . ASP A 1 92 ? 24.297 21.547 7.879 1 98.56 92 ASP A O 1
ATOM 754 N N . LEU A 1 93 ? 22.328 22.422 8.484 1 98.25 93 LEU A N 1
ATOM 755 C CA . LEU A 1 93 ? 21.656 21.984 7.262 1 98.25 93 LEU A CA 1
ATOM 756 C C . LEU A 1 93 ? 22.266 22.656 6.039 1 98.25 93 LEU A C 1
ATOM 758 O O . LEU A 1 93 ? 22.562 22 5.043 1 98.25 93 LEU A O 1
ATOM 762 N N . LYS A 1 94 ? 22.438 23.953 6.102 1 98.25 94 LYS A N 1
ATOM 763 C CA . LYS A 1 94 ? 23.031 24.703 5.004 1 98.25 94 LYS A CA 1
ATOM 764 C C . LYS A 1 94 ? 24.469 24.234 4.734 1 98.25 94 LYS A C 1
ATOM 766 O O . LYS A 1 94 ? 24.891 24.156 3.58 1 98.25 94 LYS A O 1
ATOM 771 N N . GLU A 1 95 ? 25.188 24 5.77 1 98.38 95 GLU A N 1
ATOM 772 C CA . GLU A 1 95 ? 26.547 23.5 5.613 1 98.38 95 GLU A CA 1
ATOM 773 C C . GLU A 1 95 ? 26.562 22.156 4.91 1 98.38 95 GLU A C 1
ATOM 775 O O . GLU A 1 95 ? 27.375 21.922 4.008 1 98.38 95 GLU A O 1
ATOM 780 N N . TYR A 1 96 ? 25.703 21.234 5.348 1 98.25 96 TYR A N 1
ATOM 781 C CA . TYR A 1 96 ? 25.578 19.922 4.703 1 98.25 96 TYR A CA 1
ATOM 782 C C . TYR A 1 96 ? 25.281 20.078 3.217 1 98.25 96 TYR A C 1
ATOM 784 O O . TYR A 1 96 ? 25.859 19.375 2.389 1 98.25 96 TYR A O 1
ATOM 792 N N . MET A 1 97 ? 24.391 21.016 2.893 1 97.69 97 MET A N 1
ATOM 793 C CA . MET A 1 97 ? 24.047 21.281 1.501 1 97.69 97 MET A CA 1
ATOM 794 C C . MET A 1 97 ? 25.266 21.766 0.72 1 97.69 97 MET A C 1
ATOM 796 O O . MET A 1 97 ? 25.594 21.203 -0.323 1 97.69 97 MET A O 1
ATOM 800 N N . ARG A 1 98 ? 25.984 22.719 1.252 1 97.88 98 ARG A N 1
ATOM 801 C CA . ARG A 1 98 ? 27.141 23.297 0.58 1 97.88 98 ARG A CA 1
ATOM 802 C C . ARG A 1 98 ? 28.25 22.266 0.399 1 97.88 98 ARG A C 1
ATOM 804 O O . ARG A 1 98 ? 28.859 22.172 -0.669 1 97.88 98 ARG A O 1
ATOM 811 N N . ASP A 1 99 ? 28.453 21.484 1.416 1 97.88 99 ASP A N 1
ATOM 812 C CA . ASP A 1 99 ? 29.5 20.453 1.38 1 97.88 99 ASP A CA 1
ATOM 813 C C . ASP A 1 99 ? 29.234 19.438 0.27 1 97.88 99 ASP A C 1
ATOM 815 O O . ASP A 1 99 ? 30.141 18.75 -0.167 1 97.88 99 ASP A O 1
ATOM 819 N N . ASN A 1 100 ? 28.031 19.328 -0.127 1 97.69 100 ASN A N 1
ATOM 820 C CA . ASN A 1 100 ? 27.672 18.312 -1.104 1 97.69 100 ASN A CA 1
ATOM 821 C C . ASN A 1 100 ? 27.188 18.922 -2.412 1 97.69 100 ASN A C 1
ATOM 823 O O . ASN A 1 100 ? 26.406 18.312 -3.146 1 97.69 100 ASN A O 1
ATOM 827 N N . GLY A 1 101 ? 27.453 20.141 -2.652 1 95.75 101 GLY A N 1
ATOM 828 C CA . GLY A 1 101 ? 27.281 20.781 -3.945 1 95.75 101 GLY A CA 1
ATOM 829 C C . GLY A 1 101 ? 25.891 21.359 -4.148 1 95.75 101 GLY A C 1
ATOM 830 O O . GLY A 1 101 ? 25.5 21.688 -5.273 1 95.75 101 GLY A O 1
ATOM 831 N N . GLU A 1 102 ? 25.094 21.422 -3.104 1 95.25 102 GLU A N 1
ATOM 832 C CA . GLU A 1 102 ? 23.781 22.078 -3.148 1 95.25 102 GLU A CA 1
ATOM 833 C C . GLU A 1 102 ? 23.875 23.531 -2.713 1 95.25 102 GLU A C 1
ATOM 835 O O . GLU A 1 102 ? 24.625 23.859 -1.791 1 95.25 102 GLU A O 1
ATOM 840 N N . ASP A 1 103 ? 23.141 24.391 -3.357 1 96.12 103 ASP A N 1
ATOM 841 C CA . ASP A 1 103 ? 23.109 25.812 -2.992 1 96.12 103 ASP A CA 1
ATOM 842 C C . ASP A 1 103 ? 21.859 26.141 -2.186 1 96.12 103 ASP A C 1
ATOM 844 O O . ASP A 1 103 ? 20.766 26.297 -2.752 1 96.12 103 ASP A O 1
ATOM 848 N N . PRO A 1 104 ? 22.016 26.344 -0.952 1 95.38 104 PRO A N 1
ATOM 849 C CA . PRO A 1 104 ? 20.859 26.688 -0.133 1 95.38 104 PRO A CA 1
ATOM 850 C C . PRO A 1 104 ? 20.219 28.031 -0.529 1 95.38 104 PRO A C 1
ATOM 852 O O . PRO A 1 104 ? 19.094 28.312 -0.153 1 95.38 104 PRO A O 1
ATOM 855 N N . ASP A 1 105 ? 20.906 28.844 -1.256 1 92.69 105 ASP A N 1
ATOM 856 C CA . ASP A 1 105 ? 20.438 30.172 -1.605 1 92.69 105 ASP A CA 1
ATOM 857 C C . ASP A 1 105 ? 19.969 30.234 -3.059 1 92.69 105 ASP A C 1
ATOM 859 O O . ASP A 1 105 ? 19.703 31.312 -3.592 1 92.69 105 ASP A O 1
ATOM 863 N N . ASP A 1 106 ? 19.844 29.078 -3.637 1 93.31 106 ASP A N 1
ATOM 864 C CA . ASP A 1 106 ? 19.266 29.016 -4.973 1 93.31 106 ASP A CA 1
ATOM 865 C C . ASP A 1 106 ? 17.859 29.625 -4.992 1 93.31 106 ASP A C 1
ATOM 867 O O . ASP A 1 106 ? 16.953 29.109 -4.355 1 93.31 106 ASP A O 1
ATOM 871 N N . PRO A 1 107 ? 17.688 30.656 -5.738 1 88.38 107 PRO A N 1
ATOM 872 C CA . PRO A 1 107 ? 16.391 31.344 -5.719 1 88.38 107 PRO A CA 1
ATOM 873 C C . PRO A 1 107 ? 15.273 30.5 -6.32 1 88.38 107 PRO A C 1
ATOM 875 O O . PRO A 1 107 ? 14.094 30.781 -6.078 1 88.38 107 PRO A O 1
ATOM 878 N N . GLN A 1 108 ? 15.641 29.5 -7.078 1 88.56 108 GLN A N 1
ATOM 879 C CA . GLN A 1 108 ? 14.633 28.703 -7.77 1 88.56 108 GLN A CA 1
ATOM 880 C C . GLN A 1 108 ? 14.219 27.5 -6.934 1 88.56 108 GLN A C 1
ATOM 882 O O . GLN A 1 108 ? 13.148 26.938 -7.148 1 88.56 108 GLN A O 1
ATOM 887 N N . ALA A 1 109 ? 15.008 27.172 -5.992 1 90.75 109 ALA A N 1
ATOM 888 C CA . ALA A 1 109 ? 14.75 25.953 -5.246 1 90.75 109 ALA A CA 1
ATOM 889 C C . ALA A 1 109 ? 13.945 26.219 -3.984 1 90.75 109 ALA A C 1
ATOM 891 O O . ALA A 1 109 ? 14.273 27.125 -3.215 1 90.75 109 ALA A O 1
ATOM 892 N N . ILE A 1 110 ? 12.844 25.5 -3.795 1 93.69 110 ILE A N 1
ATOM 893 C CA . ILE A 1 110 ? 12.008 25.625 -2.609 1 93.69 110 ILE A C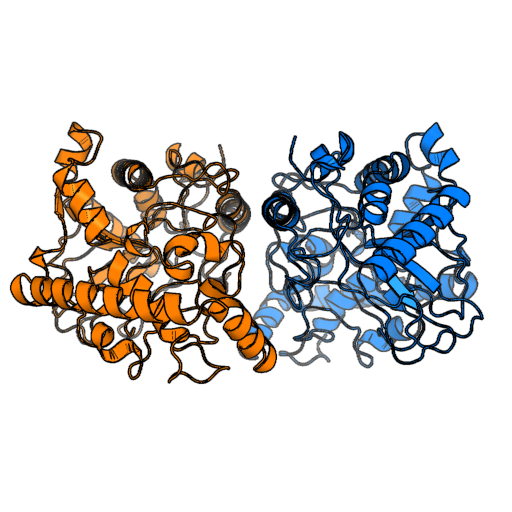A 1
ATOM 894 C C . ILE A 1 110 ? 12.125 24.375 -1.748 1 93.69 110 ILE A C 1
ATOM 896 O O . ILE A 1 110 ? 12.219 24.469 -0.521 1 93.69 110 ILE A O 1
ATOM 900 N N . PHE A 1 111 ? 12.109 23.266 -2.451 1 92.69 111 PHE A N 1
ATOM 901 C CA . PHE A 1 111 ? 12.273 21.969 -1.789 1 92.69 111 PHE A CA 1
ATOM 902 C C . PHE A 1 111 ? 13.57 21.297 -2.227 1 92.69 111 PHE A C 1
ATOM 904 O O . PHE A 1 111 ? 14.055 21.531 -3.336 1 92.69 111 PHE A O 1
ATOM 911 N N . PHE A 1 112 ? 14.125 20.547 -1.335 1 90.44 112 PHE A N 1
ATOM 912 C CA . PHE A 1 112 ? 15.352 19.797 -1.597 1 90.44 112 PHE A CA 1
ATOM 913 C C . PHE A 1 112 ? 15.164 18.312 -1.3 1 90.44 112 PHE A C 1
ATOM 915 O O . PHE A 1 112 ? 14.5 17.953 -0.326 1 90.44 112 PHE A O 1
ATOM 922 N N . GLU A 1 113 ? 15.688 17.484 -2.127 1 92.75 113 GLU A N 1
ATOM 923 C CA . GLU A 1 113 ? 15.617 16.047 -1.928 1 92.75 113 GLU A CA 1
ATOM 924 C C . GLU A 1 113 ? 16.672 15.57 -0.935 1 92.75 113 GLU A C 1
ATOM 926 O O . GLU A 1 113 ? 17.5 14.703 -1.256 1 92.75 113 GLU A O 1
ATOM 931 N N . ILE A 1 114 ? 16.641 16.203 0.194 1 95.94 114 ILE A N 1
ATOM 932 C CA . ILE A 1 114 ? 17.562 15.93 1.297 1 95.94 114 ILE A CA 1
ATOM 933 C C . ILE A 1 114 ? 16.781 15.5 2.531 1 95.94 114 ILE A C 1
ATOM 935 O O . ILE A 1 114 ? 15.883 16.219 2.986 1 95.94 114 ILE A O 1
ATOM 939 N N . TYR A 1 115 ? 17.156 14.32 3.064 1 97.06 115 TYR A N 1
ATOM 940 C CA . TYR A 1 115 ? 16.312 13.719 4.094 1 97.06 115 TYR A CA 1
ATOM 941 C C . TYR A 1 115 ? 17.156 13.242 5.273 1 97.06 115 TYR A C 1
ATOM 943 O O . TYR A 1 115 ? 16.641 13.039 6.375 1 97.06 115 TYR A O 1
ATOM 951 N N . TRP A 1 116 ? 18.484 13.094 5.02 1 97.44 116 TRP A N 1
ATOM 952 C CA . TRP A 1 116 ? 19.281 12.312 5.961 1 97.44 116 TRP A CA 1
ATOM 953 C C . TRP A 1 116 ? 20.406 13.156 6.559 1 97.44 116 TRP A C 1
ATOM 955 O O . TRP A 1 116 ? 21.422 12.617 6.992 1 97.44 116 TRP A O 1
ATOM 965 N N . SER A 1 117 ? 20.297 14.453 6.555 1 98 117 SER A N 1
ATOM 966 C CA . SER A 1 117 ? 21.328 15.234 7.227 1 98 117 SER A CA 1
ATOM 967 C C . SER A 1 117 ? 21.328 14.984 8.727 1 98 117 SER A C 1
ATOM 969 O O . SER A 1 117 ? 20.266 14.711 9.312 1 98 117 SER A O 1
ATOM 971 N N . LYS A 1 118 ? 22.484 15.086 9.375 1 98.38 118 LYS A N 1
ATOM 972 C CA . LYS A 1 118 ? 22.562 14.938 10.828 1 98.38 118 LYS A CA 1
ATOM 973 C C . LYS A 1 118 ? 21.703 15.977 11.539 1 98.38 118 LYS A C 1
ATOM 975 O O . LYS A 1 118 ? 21.156 15.703 12.609 1 98.38 118 LYS A O 1
ATOM 980 N N . ALA A 1 119 ? 21.578 17.125 10.922 1 98.38 119 ALA A N 1
ATOM 981 C CA . ALA A 1 119 ? 20.719 18.172 11.461 1 98.38 119 ALA A CA 1
ATOM 982 C C . ALA A 1 119 ? 19.266 17.719 11.5 1 98.38 119 ALA A C 1
ATOM 984 O O . ALA A 1 119 ? 18.578 17.922 12.508 1 98.38 119 ALA A O 1
ATOM 985 N N . GLN A 1 120 ? 18.797 17.141 10.445 1 98.38 120 GLN A N 1
ATOM 986 C CA . GLN A 1 120 ? 17.422 16.641 10.391 1 98.38 120 GLN A CA 1
ATOM 987 C C . GLN A 1 120 ? 17.203 15.516 11.406 1 98.38 120 GLN A C 1
ATOM 989 O O . GLN A 1 120 ? 16.172 15.469 12.078 1 98.38 120 GLN A O 1
ATOM 994 N N . ILE A 1 121 ? 18.141 14.633 11.516 1 98.19 121 ILE A N 1
ATOM 995 C CA . ILE A 1 121 ? 18.062 13.531 12.469 1 98.19 121 ILE A CA 1
ATOM 996 C C . ILE A 1 121 ? 17.969 14.07 13.891 1 98.19 121 ILE A C 1
ATOM 998 O O . ILE A 1 121 ? 17.109 13.648 14.672 1 98.19 121 ILE A O 1
ATOM 1002 N N . ARG A 1 122 ? 18.812 15.031 14.203 1 98.12 122 ARG A N 1
ATOM 1003 C CA . ARG A 1 122 ? 18.797 15.656 15.523 1 98.12 122 ARG A CA 1
ATOM 1004 C C . ARG A 1 122 ? 17.438 16.297 15.812 1 98.12 122 ARG A C 1
ATOM 1006 O O . ARG A 1 122 ? 16.906 16.172 16.906 1 98.12 122 ARG A O 1
ATOM 1013 N N . ALA A 1 123 ? 16.891 16.938 14.852 1 98.62 123 ALA A N 1
ATOM 1014 C CA . ALA A 1 123 ? 15.602 17.609 15.031 1 98.62 123 ALA A CA 1
ATOM 1015 C C . ALA A 1 123 ? 14.492 16.594 15.273 1 98.62 123 ALA A C 1
ATOM 1017 O O . ALA A 1 123 ? 13.672 16.766 16.172 1 98.62 123 ALA A O 1
ATOM 1018 N N . ARG A 1 124 ? 14.453 15.539 14.555 1 98.44 124 ARG A N 1
ATOM 1019 C CA . ARG A 1 124 ? 13.391 14.539 14.617 1 98.44 124 ARG A CA 1
ATOM 1020 C C . ARG A 1 124 ? 13.414 13.789 15.945 1 98.44 124 ARG A C 1
ATOM 1022 O O . ARG A 1 124 ? 12.375 13.375 16.453 1 98.44 124 ARG A O 1
ATOM 1029 N N . GLN A 1 125 ? 14.648 13.648 16.484 1 98.38 125 GLN A N 1
ATOM 1030 C CA . GLN A 1 125 ? 14.766 12.844 17.688 1 98.38 125 GLN A CA 1
ATOM 1031 C C . GLN A 1 125 ? 15.008 13.727 18.922 1 98.38 125 GLN A C 1
ATOM 1033 O O . GLN A 1 125 ? 15.344 13.219 19.984 1 98.38 125 GLN A O 1
ATOM 1038 N N . HIS A 1 126 ? 14.93 15.023 18.703 1 98.44 126 HIS A N 1
ATOM 1039 C CA . HIS A 1 126 ? 15.062 15.922 19.859 1 98.44 126 HIS A CA 1
ATOM 1040 C C . HIS A 1 126 ? 14.078 15.555 20.953 1 98.44 126 HIS A C 1
ATOM 1042 O O . HIS A 1 126 ? 12.914 15.242 20.672 1 98.44 126 HIS A O 1
ATOM 1048 N N . ALA A 1 127 ? 14.492 15.664 22.203 1 97.88 127 ALA A N 1
ATOM 1049 C CA . ALA A 1 127 ? 13.688 15.227 23.328 1 97.88 127 ALA A CA 1
ATOM 1050 C C . ALA A 1 127 ? 12.344 15.945 23.359 1 97.88 127 ALA A C 1
ATOM 1052 O O . ALA A 1 127 ? 11.305 15.328 23.609 1 97.88 127 ALA A O 1
ATOM 1053 N N . ASN A 1 128 ? 12.367 17.25 23.109 1 98.31 128 ASN A N 1
ATOM 1054 C CA . ASN A 1 128 ? 11.133 18.016 23.094 1 98.31 128 ASN A CA 1
ATOM 1055 C C . ASN A 1 128 ? 10.211 17.578 21.969 1 98.31 128 ASN A C 1
ATOM 1057 O O . ASN A 1 128 ? 8.984 17.547 22.141 1 98.31 128 ASN A O 1
ATOM 1061 N N . MET A 1 129 ? 10.789 17.281 20.828 1 98.12 129 MET A N 1
ATOM 1062 C CA . MET A 1 129 ? 10.016 16.844 19.672 1 98.12 129 MET A CA 1
ATOM 1063 C C . MET A 1 129 ? 9.344 15.5 19.953 1 98.12 129 MET A C 1
ATOM 1065 O O . MET A 1 129 ? 8.164 15.312 19.641 1 98.12 129 MET A O 1
ATOM 1069 N N . VAL A 1 130 ? 10.07 14.602 20.547 1 97.94 130 VAL A N 1
ATOM 1070 C CA . VAL A 1 130 ? 9.523 13.297 20.922 1 97.94 130 VAL A CA 1
ATOM 1071 C C . VAL A 1 130 ? 8.367 13.477 21.906 1 97.94 130 VAL A C 1
ATOM 1073 O O . VAL A 1 130 ? 7.309 12.875 21.75 1 97.94 130 VAL A O 1
ATOM 1076 N N . GLN A 1 131 ? 8.586 14.352 22.859 1 97.88 131 GLN A N 1
ATOM 1077 C CA . GLN A 1 131 ? 7.578 14.562 23.891 1 97.88 131 GLN A CA 1
ATOM 1078 C C . GLN A 1 131 ? 6.312 15.188 23.312 1 97.88 131 GLN A C 1
ATOM 1080 O O . GLN A 1 131 ? 5.199 14.789 23.672 1 97.88 131 GLN A O 1
ATOM 1085 N N . ILE A 1 132 ? 6.434 16.141 22.453 1 98.44 132 ILE A N 1
ATOM 1086 C CA . ILE A 1 132 ? 5.25 16.781 21.891 1 98.44 132 ILE A CA 1
ATOM 1087 C C . ILE A 1 132 ? 4.473 15.789 21.031 1 98.44 132 ILE A C 1
ATOM 1089 O O . ILE A 1 132 ? 3.24 15.828 21 1 98.44 132 ILE A O 1
ATOM 1093 N N . GLN A 1 133 ? 5.164 14.938 20.359 1 98.12 133 GLN A N 1
ATOM 1094 C CA . GLN A 1 133 ? 4.48 13.945 19.547 1 98.12 133 GLN A CA 1
ATOM 1095 C C . GLN A 1 133 ? 3.67 12.984 20.422 1 98.12 133 GLN A C 1
ATOM 1097 O O . GLN A 1 133 ? 2.551 12.609 20.062 1 98.12 133 GLN A O 1
ATOM 1102 N N . LYS A 1 134 ? 4.219 12.594 21.547 1 97.81 134 LYS A N 1
ATOM 1103 C CA . LYS A 1 134 ? 3.471 11.766 22.484 1 97.81 134 LYS A CA 1
ATOM 1104 C C . LYS A 1 134 ? 2.209 12.477 22.969 1 97.81 134 LYS A C 1
ATOM 1106 O O . LYS A 1 134 ? 1.136 11.875 23.031 1 97.81 134 LYS A O 1
ATOM 1111 N N . LEU A 1 135 ? 2.387 13.727 23.281 1 98.31 135 LEU A N 1
ATOM 1112 C CA . LEU A 1 135 ? 1.258 14.516 23.766 1 98.31 135 LEU A CA 1
ATOM 1113 C C . LEU A 1 135 ? 0.207 14.688 22.672 1 98.31 135 LEU A C 1
ATOM 1115 O O . LEU A 1 135 ? -0.994 14.617 22.953 1 98.31 135 LEU A O 1
ATOM 1119 N N . LEU A 1 136 ? 0.625 14.922 21.469 1 98.62 136 LEU A N 1
ATOM 1120 C CA . LEU A 1 136 ? -0.301 15.055 20.344 1 98.62 136 LEU A CA 1
ATOM 1121 C C . LEU A 1 136 ? -1.096 13.773 20.156 1 98.62 136 LEU A C 1
ATOM 1123 O O . LEU A 1 136 ? -2.301 13.812 19.891 1 98.62 136 LEU A O 1
ATOM 1127 N N . LEU A 1 137 ? -0.434 12.633 20.266 1 98.25 137 LEU A N 1
ATOM 1128 C CA . LEU A 1 137 ? -1.108 11.352 20.109 1 98.25 137 LEU A CA 1
ATOM 1129 C C . LEU A 1 137 ? -2.17 11.164 21.188 1 98.25 137 LEU A C 1
ATOM 1131 O O . LEU A 1 137 ? -3.207 10.547 20.953 1 98.25 137 LEU A O 1
ATOM 1135 N N . SER A 1 138 ? -1.933 11.734 22.328 1 97.81 138 SER A N 1
ATOM 1136 C CA . SER A 1 138 ? -2.854 11.586 23.453 1 97.81 138 SER A CA 1
ATOM 1137 C C . SER A 1 138 ? -4.164 12.32 23.203 1 97.81 138 SER A C 1
ATOM 1139 O O . SER A 1 138 ? -5.152 12.102 23.906 1 97.81 138 SER A O 1
ATOM 1141 N N . LEU A 1 139 ? -4.207 13.141 22.203 1 98.25 139 LEU A N 1
ATOM 1142 C CA . LEU A 1 139 ? -5.422 13.867 21.859 1 98.25 139 LEU A CA 1
ATOM 1143 C C . LEU A 1 139 ? -6.395 12.969 21.094 1 98.25 139 LEU A C 1
ATOM 1145 O O . LEU A 1 139 ? -7.562 13.32 20.922 1 98.25 139 LEU A O 1
ATOM 1149 N N . TRP A 1 140 ? -5.938 11.844 20.656 1 97.75 140 TRP A N 1
ATOM 1150 C CA . TRP A 1 140 ? -6.723 10.945 19.828 1 97.75 140 TRP A CA 1
ATOM 1151 C C . TRP A 1 140 ? -7.32 9.812 20.656 1 97.75 140 TRP A C 1
ATOM 1153 O O . TRP A 1 140 ? -6.785 9.461 21.703 1 97.75 140 TRP A O 1
ATOM 1163 N N . ASN A 1 141 ? -8.414 9.328 20.094 1 95.69 141 ASN A N 1
ATOM 1164 C CA . ASN A 1 141 ? -9.086 8.172 20.672 1 95.69 141 ASN A CA 1
ATOM 1165 C C . ASN A 1 141 ? -9.055 6.973 19.734 1 95.69 141 ASN A C 1
ATOM 1167 O O . ASN A 1 141 ? -8.82 7.129 18.531 1 95.69 141 ASN A O 1
ATOM 1171 N N . ARG A 1 142 ? -9.266 5.84 20.359 1 92.94 142 ARG A N 1
ATOM 1172 C CA . ARG A 1 142 ? -9.328 4.605 19.578 1 92.94 142 ARG A CA 1
ATOM 1173 C C . ARG A 1 142 ? -10.719 3.98 19.656 1 92.94 142 ARG A C 1
ATOM 1175 O O . ARG A 1 142 ? -11.414 4.125 20.672 1 92.94 142 ARG A O 1
ATOM 1182 N N . ASN A 1 143 ? -11.031 3.414 18.547 1 90.12 143 ASN A N 1
ATOM 1183 C CA . ASN A 1 143 ? -12.148 2.475 18.5 1 90.12 143 ASN A CA 1
ATOM 1184 C C . ASN A 1 143 ? -11.664 1.029 18.438 1 90.12 143 ASN A C 1
ATOM 1186 O O . ASN A 1 143 ? -11.195 0.567 17.391 1 90.12 143 ASN A O 1
ATOM 1190 N N . PRO A 1 144 ? -11.789 0.336 19.516 1 80.81 144 PRO A N 1
ATOM 1191 C CA . PRO A 1 144 ? -11.188 -1 19.594 1 80.81 144 PRO A CA 1
ATOM 1192 C C . PRO A 1 144 ? -11.727 -1.95 18.516 1 80.81 144 PRO A C 1
ATOM 1194 O O . PRO A 1 144 ? -11.039 -2.889 18.125 1 80.81 144 PRO A O 1
ATOM 1197 N N . ASP A 1 145 ? -12.875 -1.712 18.062 1 78.94 145 ASP A N 1
ATOM 1198 C CA . ASP A 1 145 ? -13.484 -2.6 17.078 1 78.94 145 ASP A CA 1
ATOM 1199 C C . ASP A 1 145 ? -12.906 -2.359 15.688 1 78.94 145 ASP A C 1
ATOM 1201 O O . ASP A 1 145 ? -13.031 -3.207 14.805 1 78.94 145 ASP A O 1
ATOM 1205 N N . MET A 1 146 ? -12.133 -1.239 15.609 1 80.44 146 MET A N 1
ATOM 1206 C CA . MET A 1 146 ? -11.727 -0.862 14.258 1 80.44 146 MET A CA 1
ATOM 1207 C C . MET A 1 146 ? -10.211 -0.687 14.18 1 80.44 146 MET A C 1
ATOM 1209 O O . MET A 1 146 ? -9.625 -0.786 13.102 1 80.44 146 MET A O 1
ATOM 1213 N N . ASP A 1 147 ? -9.664 -0.392 15.258 1 78.56 147 ASP A N 1
ATOM 1214 C CA . ASP A 1 147 ? -8.328 0.188 15.164 1 78.56 147 ASP A CA 1
ATOM 1215 C C . ASP A 1 147 ? -7.254 -0.882 15.336 1 78.56 147 ASP A C 1
ATOM 1217 O O . ASP A 1 147 ? -6.059 -0.581 15.289 1 78.56 147 ASP A O 1
ATOM 1221 N N . GLY A 1 148 ? -7.605 -2.031 15.297 1 71.81 148 GLY A N 1
ATOM 1222 C CA . GLY A 1 148 ? -6.633 -3.111 15.266 1 71.81 148 GLY A CA 1
ATOM 1223 C C . GLY A 1 148 ? -5.5 -2.924 16.25 1 71.81 148 GLY A C 1
ATOM 1224 O O . GLY A 1 148 ? -5.734 -2.84 17.469 1 71.81 148 GLY A O 1
ATOM 1225 N N . THR A 1 149 ? -4.293 -2.617 15.664 1 83.31 149 THR A N 1
ATOM 1226 C CA . THR A 1 149 ? -3.02 -2.641 16.375 1 83.31 149 THR A CA 1
ATOM 1227 C C . THR A 1 149 ? -2.508 -1.225 16.625 1 83.31 149 THR A C 1
ATOM 1229 O O . THR A 1 149 ? -1.347 -1.032 16.984 1 83.31 149 THR A O 1
ATOM 1232 N N . VAL A 1 150 ? -3.336 -0.212 16.531 1 94 150 VAL A N 1
ATOM 1233 C CA . VAL A 1 150 ? -2.871 1.163 16.688 1 94 150 VAL A CA 1
ATOM 1234 C C . VAL A 1 150 ? -2.516 1.43 18.156 1 94 150 VAL A C 1
ATOM 1236 O O . VAL A 1 150 ? -3.293 1.11 19.047 1 94 150 VAL A O 1
ATOM 1239 N N . ASP A 1 151 ? -1.341 1.872 18.406 1 95.94 151 ASP A N 1
ATOM 1240 C CA . ASP A 1 151 ? -0.865 2.281 19.719 1 95.94 151 ASP A CA 1
ATOM 1241 C C . ASP A 1 151 ? -0.615 3.787 19.766 1 95.94 151 ASP A C 1
ATOM 1243 O O . ASP A 1 151 ? 0.376 4.273 19.219 1 95.94 151 ASP A O 1
ATOM 1247 N N . LEU A 1 152 ? -1.435 4.512 20.5 1 96.94 152 LEU A N 1
ATOM 1248 C CA . LEU A 1 152 ? -1.395 5.973 20.547 1 96.94 152 LEU A CA 1
ATOM 1249 C C . LEU A 1 152 ? -0.402 6.449 21.609 1 96.94 152 LEU A C 1
ATOM 1251 O O . LEU A 1 152 ? -0.226 7.656 21.797 1 96.94 152 LEU A O 1
ATOM 1255 N N . SER A 1 153 ? 0.301 5.559 22.234 1 96.44 153 SER A N 1
ATOM 1256 C CA . SER A 1 153 ? 1.285 5.941 23.25 1 96.44 153 SER A CA 1
ATOM 1257 C C . SER A 1 153 ? 2.695 5.949 22.672 1 96.44 153 SER A C 1
ATOM 1259 O O . SER A 1 153 ? 3.637 6.414 23.312 1 96.44 153 SER A O 1
ATOM 1261 N N . LYS A 1 154 ? 2.814 5.441 21.484 1 96.81 154 LYS A N 1
ATOM 1262 C CA . LYS A 1 154 ? 4.129 5.305 20.859 1 96.81 154 LYS A CA 1
ATOM 1263 C C . LYS A 1 154 ? 4.195 6.07 19.547 1 96.81 154 LYS A C 1
ATOM 1265 O O . LYS A 1 154 ? 3.611 5.648 18.547 1 96.81 154 LYS A O 1
ATOM 1270 N N . PRO A 1 155 ? 5.004 7.133 19.547 1 98.12 155 PRO A N 1
ATOM 1271 C CA . PRO A 1 155 ? 5.152 7.867 18.281 1 98.12 155 PRO A CA 1
ATOM 1272 C C . PRO A 1 155 ? 6.066 7.152 17.281 1 98.12 155 PRO A C 1
ATOM 1274 O O . PRO A 1 155 ? 7.012 6.473 17.688 1 98.12 155 PRO A O 1
ATOM 1277 N N . SER A 1 156 ? 5.746 7.285 16.031 1 98 156 SER A N 1
ATOM 1278 C CA . SER A 1 156 ? 6.559 6.805 14.922 1 98 156 SER A CA 1
ATOM 1279 C C . SER A 1 156 ? 7.113 7.965 14.102 1 98 156 SER A C 1
ATOM 1281 O O . SER A 1 156 ? 6.492 9.023 14.023 1 98 156 SER A O 1
ATOM 1283 N N . MET A 1 157 ? 8.234 7.73 13.508 1 97.94 157 MET A N 1
ATOM 1284 C CA . MET A 1 157 ? 8.93 8.805 12.805 1 97.94 157 MET A CA 1
ATOM 1285 C C . MET A 1 157 ? 8.609 8.781 11.32 1 97.94 157 MET A C 1
ATOM 1287 O O . MET A 1 157 ? 8.82 7.762 10.656 1 97.94 157 MET A O 1
ATOM 1291 N N . TYR A 1 158 ? 8.094 9.812 10.836 1 96.56 158 TYR A N 1
ATOM 1292 C CA . TYR A 1 158 ? 7.938 10.008 9.398 1 96.56 158 TYR A CA 1
ATOM 1293 C C . TYR A 1 158 ? 9.062 10.867 8.844 1 96.56 158 TYR A C 1
ATOM 1295 O O . TYR A 1 158 ? 9.469 11.852 9.461 1 96.56 158 TYR A O 1
ATOM 1303 N N . LEU A 1 159 ? 9.594 10.492 7.715 1 95.5 159 LEU A N 1
ATOM 1304 C CA . LEU A 1 159 ? 10.656 11.25 7.062 1 95.5 159 LEU A CA 1
ATOM 1305 C C . LEU A 1 159 ? 10.078 12.219 6.035 1 95.5 159 LEU A C 1
ATOM 1307 O O . LEU A 1 159 ? 9.461 11.797 5.055 1 95.5 159 LEU A O 1
ATOM 1311 N N . ASP A 1 160 ? 10.266 13.422 6.32 1 93.88 160 ASP A N 1
ATOM 1312 C CA . ASP A 1 160 ? 9.82 14.484 5.43 1 93.88 160 ASP A CA 1
ATOM 1313 C C . ASP A 1 160 ? 10.953 15.477 5.152 1 93.88 160 ASP A C 1
ATOM 1315 O O . ASP A 1 160 ? 12.062 15.312 5.652 1 93.88 160 ASP A O 1
ATOM 1319 N N . ARG A 1 161 ? 10.719 16.484 4.305 1 92.06 161 ARG A N 1
ATOM 1320 C CA . ARG A 1 161 ? 11.711 17.438 3.811 1 92.06 161 ARG A CA 1
ATOM 1321 C C . ARG A 1 161 ? 11.648 18.75 4.59 1 92.06 161 ARG A C 1
ATOM 1323 O O . ARG A 1 161 ? 11.195 18.781 5.738 1 92.06 161 ARG A O 1
ATOM 1330 N N . PHE A 1 162 ? 12.328 19.641 4.102 1 97.19 162 PHE A N 1
ATOM 1331 C CA . PHE A 1 162 ? 12.25 21.031 4.539 1 97.19 162 PHE A CA 1
ATOM 1332 C C . PHE A 1 162 ? 12 21.953 3.357 1 97.19 162 PHE A C 1
ATOM 1334 O O . PHE A 1 162 ? 12.242 21.578 2.207 1 97.19 162 PHE A O 1
ATOM 1341 N N . ARG A 1 163 ? 11.445 23.062 3.678 1 96.81 163 ARG A N 1
ATOM 1342 C CA . ARG A 1 163 ? 11.141 24.078 2.676 1 96.81 163 ARG A CA 1
ATOM 1343 C C . ARG A 1 163 ? 11.953 25.344 2.924 1 96.81 163 ARG A C 1
ATOM 1345 O O . ARG A 1 163 ? 12.094 25.781 4.07 1 96.81 163 ARG A O 1
ATOM 1352 N N . MET A 1 164 ? 12.555 25.906 1.888 1 97.19 164 MET A N 1
ATOM 1353 C CA . MET A 1 164 ? 13.203 27.203 1.907 1 97.19 164 MET A CA 1
ATOM 1354 C C . MET A 1 164 ? 12.602 28.125 0.857 1 97.19 164 MET A C 1
ATOM 1356 O O . MET A 1 164 ? 13 28.094 -0.309 1 97.19 164 MET A O 1
ATOM 1360 N N . ARG A 1 165 ? 11.766 28.922 1.338 1 96.38 165 ARG A N 1
ATOM 1361 C CA . ARG A 1 165 ? 11.086 29.844 0.429 1 96.38 165 ARG A CA 1
ATOM 1362 C C . ARG A 1 165 ? 11.742 31.219 0.441 1 96.38 165 ARG A C 1
ATOM 1364 O O . ARG A 1 165 ? 11.719 31.922 1.458 1 96.38 165 ARG A O 1
ATOM 1371 N N . LYS A 1 166 ? 12.273 31.656 -0.695 1 96.69 166 LYS A N 1
ATOM 1372 C CA . LYS A 1 166 ? 13.031 32.906 -0.8 1 96.69 166 LYS A CA 1
ATOM 1373 C C . LYS A 1 166 ? 12.094 34.094 -0.923 1 96.69 166 LYS A C 1
ATOM 1375 O O . LYS A 1 166 ? 10.953 33.969 -1.359 1 96.69 166 LYS A O 1
ATOM 1380 N N . PRO A 1 167 ? 12.664 35.25 -0.504 1 95.62 167 PRO A N 1
ATOM 1381 C CA . PRO A 1 167 ? 11.875 36.469 -0.698 1 95.62 167 PRO A CA 1
ATOM 1382 C C . PRO A 1 167 ? 11.445 36.656 -2.148 1 95.62 167 PRO A C 1
ATOM 1384 O O . PRO A 1 167 ? 12.234 36.438 -3.068 1 95.62 167 PRO A O 1
ATOM 1387 N N . GLY A 1 168 ? 10.133 36.938 -2.297 1 94.69 168 GLY A N 1
ATOM 1388 C CA . GLY A 1 168 ? 9.617 37.219 -3.627 1 94.69 168 GLY A CA 1
ATOM 1389 C C . GLY A 1 168 ? 9.062 36 -4.324 1 94.69 168 GLY A C 1
ATOM 1390 O O . GLY A 1 168 ? 8.438 36.125 -5.383 1 94.69 168 GLY A O 1
ATOM 1391 N N . ASP A 1 169 ? 9.227 34.906 -3.725 1 95.06 169 ASP A N 1
ATOM 1392 C CA . ASP A 1 169 ? 8.695 33.688 -4.344 1 95.06 169 ASP A CA 1
ATOM 1393 C C . ASP A 1 169 ? 7.191 33.812 -4.59 1 95.06 169 ASP A C 1
ATOM 1395 O O . ASP A 1 169 ? 6.434 34.156 -3.674 1 95.06 169 ASP A O 1
ATOM 1399 N N . ASP A 1 170 ? 6.785 33.5 -5.859 1 93.62 170 ASP A N 1
ATOM 1400 C CA . ASP A 1 170 ? 5.375 33.5 -6.234 1 93.6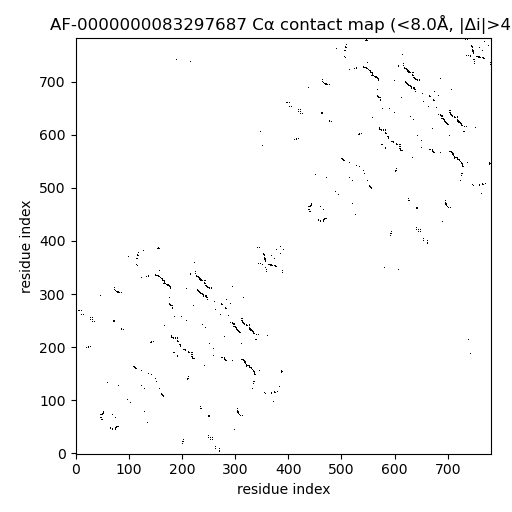2 170 ASP A CA 1
ATOM 1401 C C . ASP A 1 170 ? 5.043 32.25 -7.078 1 93.62 170 ASP A C 1
ATOM 1403 O O . ASP A 1 170 ? 4.039 32.25 -7.793 1 93.62 170 ASP A O 1
ATOM 1407 N N . ARG A 1 171 ? 5.973 31.391 -7.113 1 90.81 171 ARG A N 1
ATOM 1408 C CA . ARG A 1 171 ? 5.816 30.219 -7.957 1 90.81 171 ARG A CA 1
ATOM 1409 C C . ARG A 1 171 ? 5.184 29.062 -7.18 1 90.81 171 ARG A C 1
ATOM 1411 O O . ARG A 1 171 ? 4.496 28.219 -7.758 1 90.81 171 ARG A O 1
ATOM 1418 N N . PHE A 1 172 ? 5.43 29 -5.895 1 88.81 172 PHE A N 1
ATOM 1419 C CA . PHE A 1 172 ? 4.902 27.922 -5.059 1 88.81 172 PHE A CA 1
ATOM 1420 C C . PHE A 1 172 ? 3.479 28.234 -4.613 1 88.81 172 PHE A C 1
ATOM 1422 O O . PHE A 1 172 ? 3.252 29.172 -3.844 1 88.81 172 PHE A O 1
ATOM 1429 N N . HIS A 1 173 ? 2.562 27.469 -5.176 1 87.94 173 HIS A N 1
ATOM 1430 C CA . HIS A 1 173 ? 1.15 27.641 -4.855 1 87.94 173 HIS A CA 1
ATOM 1431 C C . HIS A 1 173 ? 0.51 26.312 -4.449 1 87.94 173 HIS A C 1
ATOM 1433 O O . HIS A 1 173 ? 0.725 25.281 -5.102 1 87.94 173 HIS A O 1
ATOM 1439 N N . LEU A 1 174 ? -0.133 26.359 -3.371 1 91.38 174 LEU A N 1
ATOM 1440 C CA . LEU A 1 174 ? -1.002 25.266 -2.959 1 91.38 174 LEU A CA 1
ATOM 1441 C C . LEU A 1 174 ? -2.402 25.766 -2.631 1 91.38 174 LEU A C 1
ATOM 1443 O O . LEU A 1 174 ? -2.598 26.453 -1.625 1 91.38 174 LEU A O 1
ATOM 1447 N N . ASP A 1 175 ? -3.314 25.438 -3.482 1 93 175 ASP A N 1
ATOM 1448 C CA . ASP A 1 175 ? -4.703 25.781 -3.205 1 93 175 ASP A CA 1
ATOM 1449 C C . ASP A 1 175 ? -5.227 25.016 -1.987 1 93 175 ASP A C 1
ATOM 1451 O O . ASP A 1 175 ? -4.605 24.047 -1.543 1 93 175 ASP A O 1
ATOM 1455 N N . PRO A 1 176 ? -6.344 25.578 -1.425 1 96.56 176 PRO A N 1
ATOM 1456 C CA . PRO A 1 176 ? -6.895 24.859 -0.275 1 96.56 176 PRO A CA 1
ATOM 1457 C C . PRO A 1 176 ? -7.109 23.375 -0.558 1 96.56 176 PRO A C 1
ATOM 1459 O O . PRO A 1 176 ? -7.766 23.016 -1.539 1 96.56 176 PRO A O 1
ATOM 1462 N N . HIS A 1 177 ? -6.535 22.578 0.33 1 95.19 177 HIS A N 1
ATOM 1463 C CA . HIS A 1 177 ? -6.559 21.141 0.091 1 95.19 177 HIS A CA 1
ATOM 1464 C C . HIS A 1 177 ? -6.465 20.359 1.399 1 95.19 177 HIS A C 1
ATOM 1466 O O . HIS A 1 177 ? -6.285 20.953 2.467 1 95.19 177 HIS A O 1
ATOM 1472 N N . ILE A 1 178 ? -6.73 19.094 1.374 1 94.31 178 ILE A N 1
ATOM 1473 C CA . ILE A 1 178 ? -6.461 18.094 2.406 1 94.31 178 ILE A CA 1
ATOM 1474 C C . ILE A 1 178 ? -5.527 17.031 1.854 1 94.31 178 ILE A C 1
ATOM 1476 O O . ILE A 1 178 ? -5.742 16.516 0.753 1 94.31 178 ILE A O 1
ATOM 1480 N N . ASP A 1 179 ? -4.535 16.75 2.717 1 87.69 179 ASP A N 1
ATOM 1481 C CA . ASP A 1 179 ? -3.562 15.766 2.242 1 87.69 179 ASP A CA 1
ATOM 1482 C C . ASP A 1 179 ? -4.156 14.359 2.246 1 87.69 179 ASP A C 1
ATOM 1484 O O . ASP A 1 179 ? -4.918 14.008 3.148 1 87.69 179 ASP A O 1
ATOM 1488 N N . SER A 1 180 ? -3.881 13.578 1.348 1 76.69 180 SER A N 1
ATOM 1489 C CA . SER A 1 180 ? -4.18 12.156 1.229 1 76.69 180 SER A CA 1
ATOM 1490 C C . SER A 1 180 ? -5.684 11.906 1.197 1 76.69 180 SER A C 1
ATOM 1492 O O . SER A 1 180 ? -6.473 12.805 1.509 1 76.69 180 SER A O 1
ATOM 1494 N N . GLY A 1 181 ? -6.125 10.836 0.767 1 78.69 181 GLY A N 1
ATOM 1495 C CA . GLY A 1 181 ? -7.457 10.273 0.916 1 78.69 181 GLY A CA 1
ATOM 1496 C C . GLY A 1 181 ? -8.461 10.852 -0.066 1 78.69 181 GLY A C 1
ATOM 1497 O O . GLY A 1 181 ? -9.656 10.938 0.236 1 78.69 181 GLY A O 1
ATOM 1498 N N . SER A 1 182 ? -8.219 11.438 -1.061 1 87.69 182 SER A N 1
ATOM 1499 C CA . SER A 1 182 ? -9.133 11.977 -2.062 1 87.69 182 SER A CA 1
ATOM 1500 C C . SER A 1 182 ? -10.391 11.117 -2.189 1 87.69 182 SER A C 1
ATOM 1502 O O . SER A 1 182 ? -11.195 11.055 -1.265 1 87.69 182 SER A O 1
ATOM 1504 N N . ILE A 1 183 ? -10.531 10.266 -3.156 1 89.94 183 ILE A N 1
ATOM 1505 C CA . ILE A 1 183 ? -11.75 9.508 -3.408 1 89.94 183 ILE A CA 1
ATOM 1506 C C . ILE A 1 183 ? -11.867 8.367 -2.404 1 89.94 183 ILE A C 1
ATOM 1508 O O . ILE A 1 183 ? -12.969 7.879 -2.127 1 89.94 183 ILE A O 1
ATOM 1512 N N . THR A 1 184 ? -10.797 7.988 -1.802 1 90.44 184 THR A N 1
ATOM 1513 C CA . THR A 1 184 ? -10.789 6.816 -0.932 1 90.44 184 THR A CA 1
ATOM 1514 C C . THR A 1 184 ? -11.547 7.098 0.362 1 90.44 184 THR A C 1
ATOM 1516 O O . THR A 1 184 ? -11.93 6.172 1.079 1 90.44 184 THR A O 1
ATOM 1519 N N . ARG A 1 185 ? -11.82 8.344 0.701 1 92.62 185 ARG A N 1
ATOM 1520 C CA . ARG A 1 185 ? -12.648 8.68 1.852 1 92.62 185 ARG A CA 1
ATOM 1521 C C . ARG A 1 185 ? -14.047 8.086 1.712 1 92.62 185 ARG A C 1
ATOM 1523 O O . ARG A 1 185 ? -14.672 7.723 2.709 1 92.62 185 ARG A O 1
ATOM 1530 N N . TRP A 1 186 ? -14.484 8.047 0.449 1 93.44 186 TRP A N 1
ATOM 1531 C CA . TRP A 1 186 ? -15.797 7.469 0.154 1 93.44 186 TRP A CA 1
ATOM 1532 C C . TRP A 1 186 ? -15.656 6.008 -0.271 1 93.44 186 TRP A C 1
ATOM 1534 O O . TRP A 1 186 ? -16.484 5.168 0.098 1 93.44 186 TRP A O 1
ATOM 1544 N N . LEU A 1 187 ? -14.641 5.773 -1.021 1 90.81 187 LEU A N 1
ATOM 1545 C CA . LEU A 1 187 ? -14.523 4.52 -1.756 1 90.81 187 LEU A CA 1
ATOM 1546 C C . LEU A 1 187 ? -14.102 3.383 -0.83 1 90.81 187 LEU A C 1
ATOM 1548 O O . LEU A 1 187 ? -14.609 2.266 -0.939 1 90.81 187 LEU A O 1
ATOM 1552 N N . ASP A 1 188 ? -13.117 3.602 0.018 1 91.5 188 ASP A N 1
ATOM 1553 C CA . ASP A 1 188 ? -12.594 2.553 0.889 1 91.5 188 ASP A CA 1
ATOM 1554 C C . ASP A 1 188 ? -13.516 2.324 2.086 1 91.5 188 ASP A C 1
ATOM 1556 O O . ASP A 1 188 ? -13.711 3.227 2.902 1 91.5 188 ASP A O 1
ATOM 1560 N N . PRO A 1 189 ? -14.039 1.158 2.244 1 91.81 189 PRO A N 1
ATOM 1561 C CA . PRO A 1 189 ? -14.992 0.905 3.322 1 91.81 189 PRO A CA 1
ATOM 1562 C C . PRO A 1 189 ? -14.375 1.063 4.711 1 91.81 189 PRO A C 1
ATOM 1564 O O . PRO A 1 189 ? -15.086 1.383 5.672 1 91.81 189 PRO A O 1
ATOM 1567 N N . ILE A 1 190 ? -13.102 0.877 4.797 1 92.19 190 ILE A N 1
ATOM 1568 C CA . ILE A 1 190 ? -12.422 1.009 6.082 1 92.19 190 ILE A CA 1
ATOM 1569 C C . ILE A 1 190 ? -12.227 2.486 6.414 1 92.19 190 ILE A C 1
ATOM 1571 O O . ILE A 1 190 ? -12.539 2.93 7.52 1 92.19 190 ILE A O 1
ATOM 1575 N N . TYR A 1 191 ? -11.773 3.262 5.453 1 92.81 191 TYR A N 1
ATOM 1576 C CA . TYR A 1 191 ? -11.586 4.691 5.668 1 92.81 191 TYR A CA 1
ATOM 1577 C C . TYR A 1 191 ? -12.914 5.375 5.969 1 92.81 191 TYR A C 1
ATOM 1579 O O . TYR A 1 191 ? -12.977 6.293 6.785 1 92.81 191 TYR A O 1
ATOM 1587 N N . ARG A 1 192 ? -13.969 4.914 5.418 1 92.88 192 ARG A N 1
ATOM 1588 C CA . ARG A 1 192 ? -15.305 5.488 5.586 1 92.88 192 ARG A CA 1
ATOM 1589 C C . ARG A 1 192 ? -15.75 5.426 7.043 1 92.88 192 ARG A C 1
ATOM 1591 O O . ARG A 1 192 ? -16.578 6.219 7.477 1 92.88 192 ARG A O 1
ATOM 1598 N N . GLN A 1 193 ? -15.141 4.5 7.734 1 93.19 193 GLN A N 1
ATOM 1599 C CA . GLN A 1 193 ? -15.508 4.395 9.141 1 93.19 193 GLN A CA 1
ATOM 1600 C C . GLN A 1 193 ? -15.141 5.66 9.906 1 93.19 193 GLN A C 1
ATOM 1602 O O . GLN A 1 193 ? -15.789 6.012 10.891 1 93.19 193 GLN A O 1
ATOM 1607 N N . SER A 1 194 ? -14.156 6.348 9.43 1 94.06 194 SER A N 1
ATOM 1608 C CA . SER A 1 194 ? -13.742 7.598 10.055 1 94.06 194 SER A CA 1
ATOM 1609 C C . SER A 1 194 ? -14.789 8.688 9.859 1 94.06 194 SER A C 1
ATOM 1611 O O . SER A 1 194 ? -14.75 9.719 10.531 1 94.06 194 SER A O 1
ATOM 1613 N N . TYR A 1 195 ? -15.75 8.422 8.977 1 95.62 195 TYR A N 1
ATOM 1614 C CA . TYR A 1 195 ? -16.766 9.414 8.648 1 95.62 195 TYR A CA 1
ATOM 1615 C C . TYR A 1 195 ? -18.172 8.82 8.797 1 95.62 195 TYR A C 1
ATOM 1617 O O . TYR A 1 195 ? -19.125 9.344 8.227 1 95.62 195 TYR A O 1
ATOM 1625 N N . HIS A 1 196 ? -18.297 7.723 9.492 1 93.19 196 HIS A N 1
ATOM 1626 C CA . HIS A 1 196 ? -19.531 6.945 9.539 1 93.19 196 HIS A CA 1
ATOM 1627 C C . HIS A 1 196 ? -20.688 7.777 10.086 1 93.19 196 HIS A C 1
ATOM 1629 O O . HIS A 1 196 ? -21.812 7.695 9.586 1 93.19 196 HIS A O 1
ATOM 1635 N N . HIS A 1 197 ? -20.438 8.602 11.117 1 94.81 197 HIS A N 1
ATOM 1636 C CA . HIS A 1 197 ? -21.5 9.438 11.68 1 94.81 197 HIS A CA 1
ATOM 1637 C C . HIS A 1 197 ? -21.969 10.477 10.68 1 94.81 197 HIS A C 1
ATOM 1639 O O . HIS A 1 197 ? -23.172 10.766 10.602 1 94.81 197 HIS A O 1
ATOM 1645 N N . ILE A 1 198 ? -21.078 11.008 9.922 1 96.31 198 ILE A N 1
ATOM 1646 C CA . ILE A 1 198 ? -21.406 12 8.906 1 96.31 198 ILE A CA 1
ATOM 1647 C C . ILE A 1 198 ? -22.297 11.375 7.844 1 96.31 198 ILE A C 1
ATOM 1649 O O . ILE A 1 198 ? -23.344 11.938 7.488 1 96.31 198 ILE A O 1
ATOM 1653 N N . LEU A 1 199 ? -21.953 10.227 7.422 1 94.38 199 LEU A N 1
ATOM 1654 C CA . LEU A 1 199 ? -22.594 9.578 6.285 1 94.38 199 LEU A CA 1
ATOM 1655 C C . LEU A 1 199 ? -23.906 8.922 6.707 1 94.38 199 LEU A C 1
ATOM 1657 O O . LEU A 1 199 ? -24.766 8.664 5.867 1 94.38 199 LEU A O 1
ATOM 1661 N N . ASN A 1 200 ? -24.109 8.672 7.988 1 90.62 200 ASN A N 1
ATOM 1662 C CA . ASN A 1 200 ? -25.281 7.945 8.438 1 90.62 200 ASN A CA 1
ATOM 1663 C C . ASN A 1 200 ? -26.297 8.875 9.109 1 90.62 200 ASN A C 1
ATOM 1665 O O . ASN A 1 200 ? -27.234 8.414 9.758 1 90.62 200 ASN A O 1
ATOM 1669 N N . GLY A 1 201 ? -26.094 10.156 9.086 1 89.31 201 GLY A N 1
ATOM 1670 C CA . GLY A 1 201 ? -27.125 11.094 9.492 1 89.31 201 GLY A CA 1
ATOM 1671 C C . GLY A 1 201 ? -26.922 11.633 10.891 1 89.31 201 GLY A C 1
ATOM 1672 O O . GLY A 1 201 ? -27.781 12.352 11.414 1 89.31 201 GLY A O 1
ATOM 1673 N N . ASP A 1 202 ? -25.844 11.32 11.508 1 93.12 202 ASP A N 1
ATOM 1674 C CA . ASP A 1 202 ? -25.562 11.773 12.867 1 93.12 202 ASP A CA 1
ATOM 1675 C C . ASP A 1 202 ? -24.234 12.523 12.922 1 93.12 202 ASP A C 1
ATOM 1677 O O . ASP A 1 202 ? -23.375 12.211 13.75 1 93.12 202 ASP A O 1
ATOM 1681 N N . TRP A 1 203 ? -24.141 13.602 12.094 1 96.12 203 TRP A N 1
ATOM 1682 C CA . TRP A 1 203 ? -22.875 14.281 11.938 1 96.12 203 TRP A CA 1
ATOM 1683 C C . TRP A 1 203 ? -22.438 14.93 13.25 1 96.12 203 TRP A C 1
ATOM 1685 O O . TRP A 1 203 ? -21.234 15.094 13.5 1 96.12 203 TRP A O 1
ATOM 1695 N N . LYS A 1 204 ? -23.359 15.258 14.156 1 96.19 204 LYS A N 1
ATOM 1696 C CA . LYS A 1 204 ? -23.047 15.922 15.422 1 96.19 204 LYS A CA 1
ATOM 1697 C C . LYS A 1 204 ? -22.266 15 16.344 1 96.19 204 LYS A C 1
ATOM 1699 O O . LYS A 1 204 ? -21.5 15.469 17.188 1 96.19 204 LYS A O 1
ATOM 1704 N N . ASP A 1 205 ? -22.359 13.703 16.109 1 95.69 205 ASP A N 1
ATOM 1705 C CA . ASP A 1 205 ? -21.656 12.711 16.922 1 95.69 205 ASP A CA 1
ATOM 1706 C C . ASP A 1 205 ? -20.266 12.43 16.359 1 95.69 205 ASP A C 1
ATOM 1708 O O . ASP A 1 205 ? -19.5 11.68 16.953 1 95.69 205 ASP A O 1
ATOM 1712 N N . GLN A 1 206 ? -19.969 13.078 15.258 1 95.25 206 GLN A N 1
ATOM 1713 C CA . GLN A 1 206 ? -18.656 12.867 14.648 1 95.25 206 GLN A CA 1
ATOM 1714 C C . GLN A 1 206 ? -17.547 13.398 15.547 1 95.25 206 GLN A C 1
ATOM 1716 O O . GLN A 1 206 ? -17.594 14.547 15.992 1 95.25 206 GLN A O 1
ATOM 1721 N N . ASP A 1 207 ? -16.641 12.508 15.844 1 96.38 207 ASP A N 1
ATOM 1722 C CA . ASP A 1 207 ? -15.391 12.898 16.5 1 96.38 207 ASP A CA 1
ATOM 1723 C C . ASP A 1 207 ? -14.203 12.719 15.555 1 96.38 207 ASP A C 1
ATOM 1725 O O . ASP A 1 207 ? -13.703 11.609 15.375 1 96.38 207 ASP A O 1
ATOM 1729 N N . PRO A 1 208 ? -13.688 13.805 15.039 1 97.19 208 PRO A N 1
ATOM 1730 C CA . PRO A 1 208 ? -12.578 13.688 14.094 1 97.19 208 PRO A CA 1
ATOM 1731 C C . PRO A 1 208 ? -11.32 13.094 14.734 1 97.19 208 PRO A C 1
ATOM 1733 O O . PRO A 1 208 ? -10.422 12.641 14.023 1 97.19 208 PRO A O 1
ATOM 1736 N N . PHE A 1 209 ? -11.25 13.047 16.031 1 98.12 209 PHE A N 1
ATOM 1737 C CA . PHE A 1 209 ? -10.047 12.609 16.719 1 98.12 209 PHE A CA 1
ATOM 1738 C C . PHE A 1 209 ? -10.172 11.148 17.141 1 98.12 209 PHE A C 1
ATOM 1740 O O . PHE A 1 209 ? -9.492 10.703 18.078 1 98.12 209 PHE A O 1
ATOM 1747 N N . THR A 1 210 ? -11.016 10.43 16.5 1 96.5 210 THR A N 1
ATOM 1748 C CA . THR A 1 210 ? -11.023 8.969 16.594 1 96.5 210 THR A CA 1
ATOM 1749 C C . THR A 1 210 ? -10.375 8.336 15.375 1 96.5 210 THR A C 1
ATOM 1751 O O . THR A 1 210 ? -10.688 8.703 14.234 1 96.5 210 THR A O 1
ATOM 1754 N N . VAL A 1 211 ? -9.5 7.445 15.586 1 95.44 211 VAL A N 1
ATOM 1755 C CA . VAL A 1 211 ? -8.734 6.84 14.508 1 95.44 211 VAL A CA 1
ATOM 1756 C C . VAL A 1 211 ? -9.68 6.16 13.516 1 95.44 211 VAL A C 1
ATOM 1758 O O . VAL A 1 211 ? -9.625 6.434 12.312 1 95.44 211 VAL A O 1
ATOM 1761 N N . ASN A 1 212 ? -10.586 5.285 14 1 92.56 212 ASN A N 1
ATOM 1762 C CA . ASN A 1 212 ? -11.648 4.629 13.242 1 92.56 212 ASN A CA 1
ATOM 1763 C C . ASN A 1 212 ? -11.148 4.148 11.883 1 92.56 212 ASN A C 1
ATOM 1765 O O . ASN A 1 212 ? -11.688 4.535 10.844 1 92.56 212 ASN A O 1
ATOM 1769 N N . GLY A 1 213 ? -10.148 3.332 11.828 1 90.5 213 GLY A N 1
ATOM 1770 C CA . GLY A 1 213 ? -9.742 2.645 10.609 1 90.5 213 GLY A CA 1
ATOM 1771 C C . GLY A 1 213 ? -8.641 3.367 9.852 1 90.5 213 GLY A C 1
ATOM 1772 O O . GLY A 1 213 ? -8.055 2.811 8.922 1 90.5 213 GLY A O 1
ATOM 1773 N N . ARG A 1 214 ? -8.281 4.66 10.172 1 92.25 214 ARG A N 1
ATOM 1774 C CA . ARG A 1 214 ? -7.277 5.441 9.461 1 92.25 214 ARG A CA 1
ATOM 1775 C C . ARG A 1 214 ? -5.945 4.703 9.414 1 92.25 214 ARG A C 1
ATOM 1777 O O . ARG A 1 214 ? -5.191 4.832 8.445 1 92.25 214 ARG A O 1
ATOM 1784 N N . GLY A 1 215 ? -5.738 3.93 10.43 1 90.19 215 GLY A N 1
ATOM 1785 C CA . GLY A 1 215 ? -4.453 3.26 10.547 1 90.19 215 GLY A CA 1
ATOM 1786 C C . GLY A 1 215 ? -4.262 2.154 9.523 1 90.19 215 GLY A C 1
ATOM 1787 O O . GLY A 1 215 ? -3.131 1.783 9.203 1 90.19 215 GLY A O 1
ATOM 1788 N N . GLN A 1 216 ? -5.32 1.653 8.898 1 89.94 216 GLN A N 1
ATOM 1789 C CA . GLN A 1 216 ? -5.176 0.509 8.008 1 89.94 216 GLN A CA 1
ATOM 1790 C C . GLN A 1 216 ? -5.836 0.778 6.656 1 89.94 216 GLN A C 1
ATOM 1792 O O . GLN A 1 216 ? -5.703 -0.019 5.727 1 89.94 216 GLN A O 1
ATOM 1797 N N . ALA A 1 217 ? -6.457 1.938 6.539 1 88.56 217 ALA A N 1
ATOM 1798 C CA . ALA A 1 217 ? -7.168 2.26 5.305 1 88.56 217 ALA A CA 1
ATOM 1799 C C . ALA A 1 217 ? -6.211 2.33 4.121 1 88.56 217 ALA A C 1
ATOM 1801 O O . ALA A 1 217 ? -5.039 2.689 4.281 1 88.56 217 ALA A O 1
ATOM 1802 N N . THR A 1 218 ? -6.711 1.874 3.006 1 80.88 218 THR A N 1
ATOM 1803 C CA . THR A 1 218 ? -6 2.109 1.756 1 80.88 218 THR A CA 1
ATOM 1804 C C . THR A 1 218 ? -6.332 3.49 1.197 1 80.88 218 THR A C 1
ATOM 1806 O O . THR A 1 218 ? -7.488 3.781 0.891 1 80.88 218 THR A O 1
ATOM 1809 N N . MET A 1 219 ? -5.352 4.246 1.178 1 75.88 219 MET A N 1
ATOM 1810 C CA . MET A 1 219 ? -5.559 5.629 0.749 1 75.88 219 MET A CA 1
ATOM 1811 C C . MET A 1 219 ? -4.824 5.91 -0.557 1 75.88 219 MET A C 1
ATOM 1813 O O . MET A 1 219 ? -3.811 5.273 -0.852 1 75.88 219 MET A O 1
ATOM 1817 N N . ASP A 1 220 ? -5.473 6.617 -1.339 1 68.94 220 ASP A N 1
ATOM 1818 C CA . ASP A 1 220 ? -4.727 7.172 -2.465 1 68.94 220 ASP A CA 1
ATOM 1819 C C . ASP A 1 220 ? -3.725 8.227 -1.995 1 68.94 220 ASP A C 1
ATOM 1821 O O . ASP A 1 220 ? -4.113 9.281 -1.495 1 68.94 220 ASP A O 1
ATOM 1825 N N . ARG A 1 221 ? -2.602 7.715 -1.896 1 61.28 221 ARG A N 1
ATOM 1826 C CA . ARG A 1 221 ? -1.812 8.539 -0.984 1 61.28 221 ARG A CA 1
ATOM 1827 C C . ARG A 1 221 ? -0.628 9.172 -1.704 1 61.28 221 ARG A C 1
ATOM 1829 O O . ARG A 1 221 ? 0.012 8.531 -2.541 1 61.28 221 ARG A O 1
ATOM 1836 N N . HIS A 1 222 ? -0.59 10.297 -1.326 1 64.19 222 HIS A N 1
ATOM 1837 C CA . HIS A 1 222 ? 0.634 11.086 -1.383 1 64.19 222 HIS A CA 1
ATOM 1838 C C . HIS A 1 222 ? 1.642 10.617 -0.339 1 64.19 222 HIS A C 1
ATOM 1840 O O . HIS A 1 222 ? 2.854 10.727 -0.547 1 64.19 222 HIS A O 1
ATOM 1846 N N . CYS A 1 223 ? 1.145 10.086 0.75 1 82.56 223 CYS A N 1
ATOM 1847 C CA . CYS A 1 223 ? 1.946 9.672 1.896 1 82.56 223 CYS A CA 1
ATOM 1848 C C . CYS A 1 223 ? 1.603 8.25 2.322 1 82.56 223 CYS A C 1
ATOM 1850 O O . CYS A 1 223 ? 0.43 7.922 2.518 1 82.56 223 CYS A O 1
ATOM 1852 N N . SER A 1 224 ? 2.549 7.387 2.43 1 89 224 SER A N 1
ATOM 1853 C CA . SER A 1 224 ? 2.34 5.988 2.795 1 89 224 SER A CA 1
ATOM 1854 C C . SER A 1 224 ? 2.396 5.797 4.305 1 89 224 SER A C 1
ATOM 1856 O O . SER A 1 224 ? 2.469 4.668 4.793 1 89 224 SER A O 1
ATOM 1858 N N . PHE A 1 225 ? 2.33 6.855 5.086 1 93.88 225 PHE A N 1
ATOM 1859 C CA . PHE A 1 225 ? 2.398 6.941 6.543 1 93.88 225 PHE A CA 1
ATOM 1860 C C . PHE A 1 225 ? 1.127 7.559 7.109 1 93.88 225 PHE A C 1
ATOM 1862 O O . PHE A 1 225 ? 0.615 8.539 6.566 1 93.88 225 PHE A O 1
ATOM 1869 N N . PHE A 1 226 ? 0.524 6.898 8.125 1 95.12 226 PHE A N 1
ATOM 1870 C CA . PHE A 1 226 ? -0.597 7.516 8.828 1 95.12 226 PHE A CA 1
ATOM 1871 C C . PHE A 1 226 ? -0.113 8.617 9.766 1 95.12 226 PHE A C 1
ATOM 1873 O O . PHE A 1 226 ? 0.522 8.344 10.781 1 95.12 226 PHE A O 1
ATOM 1880 N N . ARG A 1 227 ? -0.475 9.797 9.422 1 96.25 227 ARG A N 1
ATOM 1881 C CA . ARG A 1 227 ? -0.152 10.969 10.227 1 96.25 227 ARG A CA 1
ATOM 1882 C C . ARG A 1 227 ? -1.374 11.461 10.992 1 96.25 227 ARG A C 1
ATOM 1884 O O . ARG A 1 227 ? -2.352 11.914 10.398 1 96.25 227 ARG A O 1
ATOM 1891 N N . THR A 1 228 ? -1.257 11.406 12.305 1 97.25 228 THR A N 1
ATOM 1892 C CA . THR A 1 228 ? -2.328 11.969 13.117 1 97.25 228 THR A CA 1
ATOM 1893 C C . THR A 1 228 ? -2.293 13.492 13.078 1 97.25 228 THR A C 1
ATOM 1895 O O . THR A 1 228 ? -3.322 14.148 13.25 1 97.25 228 THR A O 1
ATOM 1898 N N . PHE A 1 229 ? -1.104 14.023 12.898 1 98.31 229 PHE A N 1
ATOM 1899 C CA . PHE A 1 229 ? -0.92 15.445 12.672 1 98.31 229 PHE A CA 1
ATOM 1900 C C . PHE A 1 229 ? 0.153 15.695 11.617 1 98.31 229 PHE A C 1
ATOM 1902 O O . PHE A 1 229 ? 1.231 15.102 11.672 1 98.31 229 PHE A O 1
ATOM 1909 N N . GLN A 1 230 ? -0.187 16.547 10.711 1 97.25 230 GLN A N 1
ATOM 1910 C CA . GLN A 1 230 ? 0.881 17.203 9.969 1 97.25 230 GLN A CA 1
ATOM 1911 C C . GLN A 1 230 ? 1.544 18.297 10.805 1 97.25 230 GLN A C 1
ATOM 1913 O O . GLN A 1 230 ? 1.001 18.719 11.828 1 97.25 230 GLN A O 1
ATOM 1918 N N . GLY A 1 231 ? 2.771 18.656 10.305 1 98.19 231 GLY A N 1
ATOM 1919 C CA . GLY A 1 231 ? 3.398 19.703 11.094 1 98.19 231 GLY A CA 1
ATOM 1920 C C . GLY A 1 231 ? 4.77 20.094 10.586 1 98.19 231 GLY A C 1
ATOM 1921 O O . GLY A 1 231 ? 5.387 19.359 9.812 1 98.19 231 GLY A O 1
ATOM 1922 N N . TRP A 1 232 ? 5.129 21.281 10.984 1 98.5 232 TRP A N 1
ATOM 1923 C CA . TRP A 1 232 ? 6.496 21.719 10.734 1 98.5 232 TRP A CA 1
ATOM 1924 C C . TRP A 1 232 ? 7 22.609 11.867 1 98.5 232 TRP A C 1
ATOM 1926 O O . TRP A 1 232 ? 6.211 23.094 12.68 1 98.5 232 TRP A O 1
ATOM 1936 N N . THR A 1 233 ? 8.258 22.688 11.992 1 98.81 233 THR A N 1
ATOM 1937 C CA . THR A 1 233 ? 8.984 23.547 12.922 1 98.81 233 THR A CA 1
ATOM 1938 C C . THR A 1 233 ? 9.68 24.688 12.188 1 98.81 233 THR A C 1
ATOM 1940 O O . THR A 1 233 ? 10.398 24.453 11.211 1 98.81 233 THR A O 1
ATOM 1943 N N . ALA A 1 234 ? 9.438 25.875 12.641 1 98.75 234 ALA A N 1
ATOM 1944 C CA . ALA A 1 234 ? 10.062 27.047 12.031 1 98.75 234 ALA A CA 1
ATOM 1945 C C . ALA A 1 234 ? 11.555 27.109 12.352 1 98.75 234 ALA A C 1
ATOM 1947 O O . ALA A 1 234 ? 11.953 26.969 13.508 1 98.75 234 ALA A O 1
ATOM 1948 N N . LEU A 1 235 ? 12.352 27.297 11.359 1 98.69 235 LEU A N 1
ATOM 1949 C CA . LEU A 1 235 ? 13.781 27.5 11.562 1 98.69 235 LEU A CA 1
ATOM 1950 C C . LEU A 1 235 ? 14.156 28.969 11.367 1 98.69 235 LEU A C 1
ATOM 1952 O O . LEU A 1 235 ? 15.242 29.391 11.758 1 98.69 235 LEU A O 1
ATOM 1956 N N . THR A 1 236 ? 13.305 29.719 10.711 1 98.44 236 THR A N 1
ATOM 1957 C CA . THR A 1 236 ? 13.383 31.172 10.57 1 98.44 236 THR A CA 1
ATOM 1958 C C . THR A 1 236 ? 12.062 31.828 10.953 1 98.44 236 THR A C 1
ATOM 1960 O O . THR A 1 236 ? 11.031 31.156 11.055 1 98.44 236 THR A O 1
ATOM 1963 N N . PRO A 1 237 ? 12.141 33.156 11.211 1 97.5 237 PRO A N 1
ATOM 1964 C CA . PRO A 1 237 ? 10.875 33.812 11.492 1 97.5 237 PRO A CA 1
ATOM 1965 C C . PRO A 1 237 ? 9.93 33.844 10.297 1 97.5 237 PRO A C 1
ATOM 1967 O O . PRO A 1 237 ? 10.383 33.906 9.148 1 97.5 237 PRO A O 1
ATOM 1970 N N . SER A 1 238 ? 8.695 33.75 10.594 1 95.62 238 SER A N 1
ATOM 1971 C CA . SER A 1 238 ? 7.66 33.906 9.578 1 95.62 238 SER A CA 1
ATOM 1972 C C . SER A 1 238 ? 6.438 34.625 10.133 1 95.62 238 SER A C 1
ATOM 1974 O O . SER A 1 238 ? 6.207 34.625 11.344 1 95.62 238 SER A O 1
ATOM 1976 N N . GLU A 1 239 ? 5.73 35.312 9.289 1 96.06 239 GLU A N 1
ATOM 1977 C CA . GLU A 1 239 ? 4.492 36 9.625 1 96.06 239 GLU A CA 1
ATOM 1978 C C . GLU A 1 239 ? 3.551 36.062 8.43 1 96.06 239 GLU A C 1
ATOM 1980 O O . GLU A 1 239 ? 3.951 35.75 7.305 1 96.06 239 GLU A O 1
ATOM 1985 N N . PRO A 1 240 ? 2.27 36.375 8.711 1 97.25 240 PRO A N 1
ATOM 1986 C CA . PRO A 1 240 ? 1.356 36.531 7.57 1 97.25 240 PRO A CA 1
ATOM 1987 C C . PRO A 1 240 ? 1.905 37.438 6.484 1 97.25 240 PRO A C 1
ATOM 1989 O O . PRO A 1 240 ? 2.441 38.5 6.785 1 97.25 240 PRO A O 1
ATOM 1992 N N . GLY A 1 241 ? 1.868 36.938 5.277 1 96.69 241 GLY A N 1
ATOM 1993 C CA . GLY A 1 241 ? 2.387 37.688 4.148 1 96.69 241 GLY A CA 1
ATOM 1994 C C . GLY A 1 241 ? 3.756 37.25 3.695 1 96.69 241 GLY A C 1
ATOM 1995 O O . GLY A 1 241 ? 4.254 37.656 2.656 1 96.69 241 GLY A O 1
ATOM 1996 N N . THR A 1 242 ? 4.336 36.312 4.418 1 96.81 242 THR A N 1
ATOM 1997 C CA . THR A 1 242 ? 5.672 35.844 4.066 1 96.81 242 THR A CA 1
ATOM 1998 C C . THR A 1 242 ? 5.621 34.406 3.506 1 96.81 242 THR A C 1
ATOM 2000 O O . THR A 1 242 ? 6.547 33.625 3.709 1 96.81 242 THR A O 1
ATOM 2003 N N . GLY A 1 243 ? 4.5 34.062 2.936 1 95.69 243 GLY A N 1
ATOM 2004 C CA . GLY A 1 243 ? 4.371 32.75 2.303 1 95.69 243 GLY A CA 1
ATOM 2005 C C . GLY A 1 243 ? 4.102 31.641 3.291 1 95.69 243 GLY A C 1
ATOM 2006 O O . GLY A 1 243 ? 4.465 30.484 3.047 1 95.69 243 GLY A O 1
ATOM 2007 N N . THR A 1 244 ? 3.494 31.953 4.379 1 96.88 244 THR A N 1
ATOM 2008 C CA . THR A 1 244 ? 3.318 31 5.469 1 96.88 244 THR A CA 1
ATOM 2009 C C . THR A 1 244 ? 2.07 30.141 5.242 1 96.88 244 THR A C 1
ATOM 2011 O O . THR A 1 244 ? 1.353 30.328 4.258 1 96.88 244 THR A O 1
ATOM 2014 N N . LEU A 1 245 ? 1.836 29.203 6.117 1 98.19 245 LEU A N 1
ATOM 2015 C CA . LEU A 1 245 ? 0.723 28.25 6.129 1 98.19 245 LEU A CA 1
ATOM 2016 C C . LEU A 1 245 ? -0.601 28.984 6.355 1 98.19 245 LEU A C 1
ATOM 2018 O O . LEU A 1 245 ? -0.686 29.891 7.191 1 98.19 245 LEU A O 1
ATOM 2022 N N . ARG A 1 246 ? -1.553 28.625 5.566 1 98.25 246 ARG A N 1
ATOM 2023 C CA . ARG A 1 246 ? -2.939 29.016 5.809 1 98.25 246 ARG A CA 1
ATOM 2024 C C . ARG A 1 246 ? -3.791 27.797 6.176 1 98.25 246 ARG A C 1
ATOM 2026 O O . ARG A 1 246 ? -3.566 26.703 5.668 1 98.25 246 ARG A O 1
ATOM 2033 N N . VAL A 1 247 ? -4.789 28.031 7.094 1 98.62 247 VAL A N 1
ATOM 2034 C CA . VAL A 1 247 ? -5.652 26.938 7.531 1 98.62 247 VAL A CA 1
ATOM 2035 C C . VAL A 1 247 ? -7.105 27.406 7.559 1 98.62 247 VAL A C 1
ATOM 2037 O O . VAL A 1 247 ? -7.375 28.609 7.539 1 98.62 247 VAL A O 1
ATOM 2040 N N . LEU A 1 248 ? -7.977 26.5 7.5 1 98.56 248 LEU A N 1
ATOM 2041 C CA . LEU A 1 248 ? -9.391 26.688 7.82 1 98.56 248 LEU A CA 1
ATOM 2042 C C . LEU A 1 248 ? -9.742 26.016 9.141 1 98.56 248 LEU A C 1
ATOM 2044 O O . LEU A 1 248 ? -10.211 24.875 9.148 1 98.56 248 LEU A O 1
ATOM 2048 N N . PRO A 1 249 ? -9.633 26.75 10.258 1 98.38 249 PRO A N 1
ATOM 2049 C CA . PRO A 1 249 ? -9.758 26.109 11.562 1 98.38 249 PRO A CA 1
ATOM 2050 C C . PRO A 1 249 ? -11.211 25.859 11.969 1 98.38 249 PRO A C 1
ATOM 2052 O O . PRO A 1 249 ? -11.602 26.188 13.094 1 98.38 249 PRO A O 1
ATOM 2055 N N . VAL A 1 250 ? -11.961 25.281 11.109 1 97.94 250 VAL A N 1
ATOM 2056 C CA . VAL A 1 250 ? -13.289 24.703 11.25 1 97.94 250 VAL A CA 1
ATOM 2057 C C . VAL A 1 250 ? -13.273 23.25 10.797 1 97.94 250 VAL A C 1
ATOM 2059 O O . VAL A 1 250 ? -13.617 22.938 9.648 1 97.94 250 VAL A O 1
ATOM 2062 N N . LEU A 1 251 ? -12.961 22.406 11.789 1 98.19 251 LEU A N 1
ATOM 2063 C CA . LEU A 1 251 ? -12.555 21.047 11.43 1 98.19 251 LEU A CA 1
ATOM 2064 C C . LEU A 1 251 ? -13.766 20.172 11.164 1 98.19 251 LEU A C 1
ATOM 2066 O O . LEU A 1 251 ? -14.039 19.812 10.008 1 98.19 251 LEU A O 1
ATOM 2070 N N . LYS A 1 252 ? -14.625 19.969 12.18 1 98.19 252 LYS A N 1
ATOM 2071 C CA . LYS A 1 252 ? -15.742 19.031 12.094 1 98.19 252 LYS A CA 1
ATOM 2072 C C . LYS A 1 252 ? -16.719 19.453 11.008 1 98.19 252 LYS A C 1
ATOM 2074 O O . LYS A 1 252 ? -17.109 18.641 10.164 1 98.19 252 LYS A O 1
ATOM 2079 N N . GLU A 1 253 ? -17.078 20.719 10.977 1 98.38 253 GLU A N 1
ATOM 2080 C CA . GLU A 1 253 ? -18.078 21.219 10.023 1 98.38 253 GLU A CA 1
ATOM 2081 C C . GLU A 1 253 ? -17.547 21.156 8.594 1 98.38 253 GLU A C 1
ATOM 2083 O O . GLU A 1 253 ? -18.281 20.781 7.672 1 98.38 253 GLU A O 1
ATOM 2088 N N . ALA A 1 254 ? -16.312 21.5 8.453 1 98.19 254 ALA A N 1
ATOM 2089 C CA . ALA A 1 254 ? -15.742 21.562 7.105 1 98.19 254 ALA A CA 1
ATOM 2090 C C . ALA A 1 254 ? -15.664 20.172 6.48 1 98.19 254 ALA A C 1
ATOM 2092 O O . ALA A 1 254 ? -16.078 19.969 5.336 1 98.19 254 ALA A O 1
ATOM 2093 N N . ILE A 1 255 ? -15.125 19.188 7.238 1 97.75 255 ILE A N 1
ATOM 2094 C CA . ILE A 1 255 ? -14.992 17.859 6.668 1 97.75 255 ILE A CA 1
ATOM 2095 C C . ILE A 1 255 ? -16.375 17.25 6.449 1 97.75 255 ILE A C 1
ATOM 2097 O O . ILE A 1 255 ? -16.594 16.516 5.484 1 97.75 255 ILE A O 1
ATOM 2101 N N . SER A 1 256 ? -17.328 17.562 7.348 1 98.38 256 SER A N 1
ATOM 2102 C CA . SER A 1 256 ? -18.688 17.094 7.145 1 98.38 256 SER A CA 1
ATOM 2103 C C . SER A 1 256 ? -19.297 17.688 5.871 1 98.38 256 SER A C 1
ATOM 2105 O O . SER A 1 256 ? -19.938 16.969 5.098 1 98.38 256 SER A O 1
ATOM 2107 N N . TYR A 1 257 ? -19.078 18.969 5.711 1 98.25 257 TYR A N 1
ATOM 2108 C CA . TYR A 1 257 ? -19.547 19.641 4.504 1 98.25 257 TYR A CA 1
ATOM 2109 C C . TYR A 1 257 ? -18.969 18.984 3.254 1 98.25 257 TYR A C 1
ATOM 2111 O O . TYR A 1 257 ? -19.719 18.672 2.316 1 98.25 257 TYR A O 1
ATOM 2119 N N . ILE A 1 258 ? -17.719 18.75 3.242 1 97.19 258 ILE A N 1
ATOM 2120 C CA . ILE A 1 258 ? -17.016 18.188 2.102 1 97.19 258 ILE A CA 1
ATOM 2121 C C . ILE A 1 258 ? -17.594 16.797 1.782 1 97.19 258 ILE A C 1
ATOM 2123 O O . ILE A 1 258 ? -17.938 16.516 0.633 1 97.19 258 ILE A O 1
ATOM 2127 N N . MET A 1 259 ? -17.734 15.945 2.811 1 97.12 259 MET A N 1
ATOM 2128 C CA . MET A 1 259 ? -18.188 14.562 2.643 1 97.12 259 MET A CA 1
ATOM 2129 C C . MET A 1 259 ? -19.609 14.531 2.107 1 97.12 259 MET A C 1
ATOM 2131 O O . MET A 1 259 ? -19.938 13.727 1.231 1 97.12 259 MET A O 1
ATOM 2135 N N . LEU A 1 260 ? -20.438 15.422 2.598 1 98 260 LEU A N 1
ATOM 2136 C CA . LEU A 1 260 ? -21.859 15.406 2.242 1 98 260 LEU A CA 1
ATOM 2137 C C . LEU A 1 260 ? -22.094 16.156 0.937 1 98 260 LEU A C 1
ATOM 2139 O O . LEU A 1 260 ? -23 15.797 0.167 1 98 260 LEU A O 1
ATOM 2143 N N . ARG A 1 261 ? -21.312 17.188 0.61 1 97.81 261 ARG A N 1
ATOM 2144 C CA . ARG A 1 261 ? -21.5 18.016 -0.58 1 97.81 261 ARG A CA 1
ATOM 2145 C C . ARG A 1 261 ? -21.422 17.172 -1.848 1 97.81 261 ARG A C 1
ATOM 2147 O O . ARG A 1 261 ? -22.188 17.375 -2.789 1 97.81 261 ARG A O 1
ATOM 2154 N N . ALA A 1 262 ? -20.562 16.234 -1.826 1 96.56 262 ALA A N 1
ATOM 2155 C CA . ALA A 1 262 ? -20.359 15.359 -2.982 1 96.56 262 ALA A CA 1
ATOM 2156 C C . ALA A 1 262 ? -21.609 14.539 -3.275 1 96.56 262 ALA A C 1
ATOM 2158 O O . ALA A 1 262 ? -21.781 14.047 -4.391 1 96.56 262 ALA A O 1
ATOM 2159 N N . LEU A 1 263 ? -22.5 14.406 -2.291 1 97.44 263 LEU A N 1
ATOM 2160 C CA . LEU A 1 263 ? -23.625 13.492 -2.385 1 97.44 263 LEU A CA 1
ATOM 2161 C C . LEU A 1 263 ? -24.922 14.25 -2.678 1 97.44 263 LEU A C 1
ATOM 2163 O O . LEU A 1 263 ? -26 13.648 -2.758 1 97.44 263 LEU A O 1
ATOM 2167 N N . MET A 1 264 ? -24.844 15.531 -2.805 1 97.69 264 MET A N 1
ATOM 2168 C CA . MET A 1 264 ? -26.031 16.344 -3.061 1 97.69 264 MET A CA 1
ATOM 2169 C C . MET A 1 264 ? -26.516 16.156 -4.492 1 97.69 264 MET A C 1
ATOM 2171 O O . MET A 1 264 ? -25.719 15.859 -5.387 1 97.69 264 MET A O 1
ATOM 2175 N N . PRO A 1 265 ? -27.781 16.375 -4.766 1 95.94 265 PRO A N 1
ATOM 2176 C CA . PRO A 1 265 ? -28.391 16.062 -6.059 1 95.94 265 PRO A CA 1
ATOM 2177 C C . PRO A 1 265 ? -27.875 16.953 -7.188 1 95.94 265 PRO A C 1
ATOM 2179 O O . PRO A 1 265 ? -27.953 16.594 -8.359 1 95.94 265 PRO A O 1
ATOM 2182 N N . ASP A 1 266 ? -27.391 18.125 -6.871 1 96.75 266 ASP A N 1
ATOM 2183 C CA . ASP A 1 266 ? -26.922 19.047 -7.906 1 96.75 266 ASP A CA 1
ATOM 2184 C C . ASP A 1 266 ? -25.516 18.656 -8.367 1 96.75 266 ASP A C 1
ATOM 2186 O O . ASP A 1 266 ? -25 19.203 -9.344 1 96.75 266 ASP A O 1
ATOM 2190 N N . VAL A 1 267 ? -24.828 17.734 -7.73 1 97.25 267 VAL A N 1
ATOM 2191 C CA . VAL A 1 267 ? -23.531 17.188 -8.172 1 97.25 267 VAL A CA 1
ATOM 2192 C C . VAL A 1 267 ? -23.766 15.977 -9.07 1 97.25 267 VAL A C 1
ATOM 2194 O O . VAL A 1 267 ? -24.484 15.047 -8.703 1 97.25 267 VAL A O 1
ATOM 2197 N N . PRO A 1 268 ? -23.156 15.961 -10.227 1 96.5 268 PRO A N 1
ATOM 2198 C CA . PRO A 1 268 ? -23.344 14.82 -11.125 1 96.5 268 PRO A CA 1
ATOM 2199 C C . PRO A 1 268 ? -23 13.484 -10.461 1 96.5 268 PRO A C 1
ATOM 2201 O O . PRO A 1 268 ? -22.094 13.422 -9.625 1 96.5 268 PRO A O 1
ATOM 2204 N N . LYS A 1 269 ? -23.609 12.43 -10.945 1 94.62 269 LYS A N 1
ATOM 2205 C CA . LYS A 1 269 ? -23.562 11.117 -10.32 1 94.62 269 LYS A CA 1
ATOM 2206 C C . LYS A 1 269 ? -22.156 10.523 -10.406 1 94.62 269 LYS A C 1
ATOM 2208 O O . LYS A 1 269 ? -21.766 9.68 -9.586 1 94.62 269 LYS A O 1
ATOM 2213 N N . HIS A 1 270 ? -21.406 10.938 -11.352 1 93.19 270 HIS A N 1
ATOM 2214 C CA . HIS A 1 270 ? -20.094 10.352 -11.562 1 93.19 270 HIS A CA 1
ATOM 2215 C C . HIS A 1 270 ? -18.984 11.273 -11.055 1 93.19 270 HIS A C 1
ATOM 2217 O O . HIS A 1 270 ? -17.812 11.078 -11.359 1 93.19 270 HIS A O 1
ATOM 2223 N N . GLU A 1 271 ? -19.391 12.305 -10.219 1 93.94 271 GLU A N 1
ATOM 2224 C CA . GLU A 1 271 ? -18.406 13.281 -9.789 1 93.94 271 GLU A CA 1
ATOM 2225 C C . GLU A 1 271 ? -18.328 13.352 -8.266 1 93.94 271 GLU A C 1
ATOM 2227 O O . GLU A 1 271 ? -19.344 13.273 -7.582 1 93.94 271 GLU A O 1
ATOM 2232 N N . PHE A 1 272 ? -17.203 13.406 -7.836 1 94.38 272 PHE A N 1
ATOM 2233 C CA . PHE A 1 272 ? -16.875 13.742 -6.457 1 94.38 272 PHE A CA 1
ATOM 2234 C C . PHE A 1 272 ? -15.977 14.977 -6.406 1 94.38 272 PHE A C 1
ATOM 2236 O O . PHE A 1 272 ? -14.75 14.867 -6.488 1 94.38 272 PHE A O 1
ATOM 2243 N N . PRO A 1 273 ? -16.609 16.109 -6.246 1 93.5 273 PRO A N 1
ATOM 2244 C CA . PRO A 1 273 ? -15.812 17.344 -6.305 1 93.5 273 PRO A CA 1
ATOM 2245 C C . PRO A 1 273 ? -14.594 17.312 -5.383 1 93.5 273 PRO A C 1
ATOM 2247 O O . PRO A 1 273 ? -14.719 16.953 -4.211 1 93.5 273 PRO A O 1
ATOM 2250 N N . GLY A 1 274 ? -13.43 17.75 -5.98 1 88.75 274 GLY A N 1
ATOM 2251 C CA . GLY A 1 274 ? -12.18 17.75 -5.234 1 88.75 274 GLY A CA 1
ATOM 2252 C C . GLY A 1 274 ? -11.32 16.531 -5.52 1 88.75 274 GLY A C 1
ATOM 2253 O O . GLY A 1 274 ? -10.117 16.547 -5.258 1 88.75 274 GLY A O 1
ATOM 2254 N N . TYR A 1 275 ? -12.016 15.484 -5.965 1 83.12 275 TYR A N 1
ATOM 2255 C CA . TYR A 1 275 ? -11.273 14.297 -6.359 1 83.12 275 TYR A CA 1
ATOM 2256 C C . TYR A 1 275 ? -10.352 14.586 -7.535 1 83.12 275 TYR A C 1
ATOM 2258 O O . TYR A 1 275 ? -10.781 15.172 -8.539 1 83.12 275 TYR A O 1
ATOM 2266 N N . SER A 1 276 ? -9.047 14.352 -7.305 1 70.62 276 SER A N 1
ATOM 2267 C CA . SER A 1 276 ? -8.047 14.523 -8.359 1 70.62 276 SER A CA 1
ATOM 2268 C C . SER A 1 276 ? -7.117 13.32 -8.438 1 70.62 276 SER A C 1
ATOM 2270 O O . SER A 1 276 ? -6.98 12.57 -7.473 1 70.62 276 SER A O 1
ATOM 2272 N N . GLU A 1 277 ? -6.645 13.086 -9.672 1 61.97 277 GLU A N 1
ATOM 2273 C CA . GLU A 1 277 ? -5.688 12.008 -9.875 1 61.97 277 GLU A CA 1
ATOM 2274 C C . GLU A 1 277 ? -4.465 12.164 -8.977 1 61.97 277 GLU A C 1
ATOM 2276 O O . GLU A 1 277 ? -3.896 11.18 -8.516 1 61.97 277 GLU A O 1
ATOM 2281 N N . PRO A 1 278 ? -3.887 13.664 -8.922 1 58.97 278 PRO A N 1
ATOM 2282 C CA . PRO A 1 278 ? -2.787 13.688 -7.957 1 58.97 278 PRO A CA 1
ATOM 2283 C C . PRO A 1 278 ? -3.246 13.375 -6.531 1 58.97 278 PRO A C 1
ATOM 2285 O O . PRO A 1 278 ? -4.047 14.117 -5.961 1 58.97 278 PRO A O 1
ATOM 2288 N N . LYS A 1 279 ? -3.668 12.258 -6.043 1 71.75 279 LYS A N 1
ATOM 2289 C CA . LYS A 1 279 ? -4.027 11.578 -4.805 1 71.75 279 LYS A CA 1
ATOM 2290 C C . LYS A 1 279 ? -4.215 12.57 -3.66 1 71.75 279 LYS A C 1
ATOM 2292 O O . LYS A 1 279 ? -4.16 12.188 -2.488 1 71.75 279 LYS A O 1
ATOM 2297 N N . ILE A 1 280 ? -4.18 14.023 -3.863 1 82.75 280 ILE A N 1
ATOM 2298 C CA . ILE A 1 280 ? -4.504 15.086 -2.922 1 82.75 280 ILE A CA 1
ATOM 2299 C C . ILE A 1 280 ? -5.938 15.562 -3.152 1 82.75 280 ILE A C 1
ATOM 2301 O O . ILE A 1 280 ? -6.41 15.602 -4.289 1 82.75 280 ILE A O 1
ATOM 2305 N N . PHE A 1 281 ? -6.625 15.906 -2.053 1 91.31 281 PHE A N 1
ATOM 2306 C CA . PHE A 1 281 ? -7.961 16.469 -2.168 1 91.31 281 PHE A CA 1
ATOM 2307 C C . PHE A 1 281 ? -7.906 17.984 -2.211 1 91.31 281 PHE A C 1
ATOM 2309 O O . PHE A 1 281 ? -7.633 18.641 -1.196 1 91.31 281 PHE A O 1
ATOM 2316 N N . TYR A 1 282 ? -8.195 18.578 -3.375 1 92.88 282 TYR A N 1
ATOM 2317 C CA . TYR A 1 282 ? -8.281 20.031 -3.506 1 92.88 282 TYR A CA 1
ATOM 2318 C C . TYR A 1 282 ? -9.727 20.5 -3.438 1 92.88 282 TYR A C 1
ATOM 2320 O O . TYR A 1 282 ? -10.609 19.906 -4.062 1 92.88 282 TYR A O 1
ATOM 2328 N N . LEU A 1 283 ? -9.945 21.5 -2.656 1 95.75 283 LEU A N 1
ATOM 2329 C CA . LEU A 1 283 ? -11.281 22.078 -2.672 1 95.75 283 LEU A CA 1
ATOM 2330 C C . LEU A 1 283 ? -11.672 22.5 -4.082 1 95.75 283 LEU A C 1
ATOM 2332 O O . LEU A 1 283 ? -10.859 23.078 -4.809 1 95.75 283 LEU A O 1
ATOM 2336 N N . ASP A 1 284 ? -12.852 22.156 -4.414 1 94.81 284 ASP A N 1
ATOM 2337 C CA . ASP A 1 284 ? -13.445 22.625 -5.668 1 94.81 284 ASP A CA 1
ATOM 2338 C C . ASP A 1 284 ? -14.016 24.031 -5.516 1 94.81 284 ASP A C 1
ATOM 2340 O O . ASP A 1 284 ? -14.914 24.266 -4.695 1 94.81 284 ASP A O 1
ATOM 2344 N N . PRO A 1 285 ? -13.539 24.953 -6.324 1 94.81 285 PRO A N 1
ATOM 2345 C CA . PRO A 1 285 ? -13.984 26.328 -6.133 1 94.81 285 PRO A CA 1
ATOM 2346 C C . PRO A 1 285 ? -15.492 26.5 -6.336 1 94.81 285 PRO A C 1
ATOM 2348 O O . PRO A 1 285 ? -16.094 27.406 -5.758 1 94.81 285 PRO A O 1
ATOM 2351 N N . LYS A 1 286 ? -16.094 25.641 -7.109 1 95.75 286 LYS A N 1
ATOM 2352 C CA . LYS A 1 286 ? -17.531 25.734 -7.355 1 95.75 286 LYS A CA 1
ATOM 2353 C C . LYS A 1 286 ? -18.328 25.125 -6.207 1 95.75 286 LYS A C 1
ATOM 2355 O O . LYS A 1 286 ? -19.172 25.781 -5.598 1 95.75 286 LYS A O 1
ATOM 2360 N N . TYR A 1 287 ? -18.016 23.938 -5.848 1 97.12 287 TYR A N 1
ATOM 2361 C CA . TYR A 1 287 ? -18.844 23.188 -4.914 1 97.12 287 TYR A CA 1
ATOM 2362 C C . TYR A 1 287 ? -18.422 23.438 -3.475 1 97.12 287 TYR A C 1
ATOM 2364 O O . TYR A 1 287 ? -19.172 23.156 -2.539 1 97.12 287 TYR A O 1
ATOM 2372 N N . HIS A 1 288 ? -17.234 23.969 -3.334 1 97.56 288 HIS A N 1
ATOM 2373 C CA . HIS A 1 288 ? -16.75 24.234 -1.988 1 97.56 288 HIS A CA 1
ATOM 2374 C C . HIS A 1 288 ? -16.484 25.719 -1.789 1 97.56 288 HIS A C 1
ATOM 2376 O O . HIS A 1 288 ? -15.617 26.109 -1.005 1 97.56 288 HIS A O 1
ATOM 2382 N N . GLU A 1 289 ? -17.109 26.578 -2.4 1 95.81 289 GLU A N 1
ATOM 2383 C CA . GLU A 1 289 ? -16.891 28.016 -2.375 1 95.81 289 GLU A CA 1
ATOM 2384 C C . GLU A 1 289 ? -16.906 28.562 -0.947 1 95.81 289 GLU A C 1
ATOM 2386 O O . GLU A 1 289 ? -16.094 29.406 -0.584 1 95.81 289 GLU A O 1
ATOM 2391 N N . VAL A 1 290 ? -17.812 28.125 -0.141 1 95.5 290 VAL A N 1
ATOM 2392 C CA . VAL A 1 290 ? -18.031 28.625 1.213 1 95.5 290 VAL A CA 1
ATOM 2393 C C . VAL A 1 290 ? -16.781 28.375 2.062 1 95.5 290 VAL A C 1
ATOM 2395 O O . VAL A 1 290 ? -16.516 29.125 3.014 1 95.5 290 VAL A O 1
ATOM 2398 N N . LEU A 1 291 ? -16.031 27.344 1.721 1 97.31 291 LEU A N 1
ATOM 2399 C CA . LEU A 1 291 ? -14.812 27 2.43 1 97.31 291 LEU A CA 1
ATOM 2400 C C . LEU A 1 291 ? -13.602 27.672 1.779 1 97.31 291 LEU A C 1
ATOM 2402 O O . LEU A 1 291 ? -12.727 28.188 2.473 1 97.31 291 LEU A O 1
ATOM 2406 N N . PHE A 1 292 ? -13.578 27.703 0.512 1 94.19 292 PHE A N 1
ATOM 2407 C CA . PHE A 1 292 ? -12.453 28.078 -0.338 1 94.19 292 PHE A CA 1
ATOM 2408 C C . PHE A 1 292 ? -11.953 29.469 -0.005 1 94.19 292 PHE A C 1
ATOM 2410 O O . PHE A 1 292 ? -10.742 29.719 0.027 1 94.19 292 PHE A O 1
ATOM 2417 N N . ASN A 1 293 ? -12.805 30.328 0.351 1 90.94 293 ASN A N 1
ATOM 2418 C CA . ASN A 1 293 ? -12.469 31.75 0.5 1 90.94 293 ASN A CA 1
ATOM 2419 C C . ASN A 1 293 ? -12.258 32.125 1.965 1 90.94 293 ASN A C 1
ATOM 2421 O O . ASN A 1 293 ? -12.109 33.312 2.293 1 90.94 293 ASN A O 1
ATOM 2425 N N . GLU A 1 294 ? -12.188 31.156 2.82 1 95.31 294 GLU A N 1
ATOM 2426 C CA . GLU A 1 294 ? -12.219 31.453 4.246 1 95.31 294 GLU A CA 1
ATOM 2427 C C . GLU A 1 294 ? -10.922 31.031 4.934 1 95.31 294 GLU A C 1
ATOM 2429 O O . GLU A 1 294 ? -10.875 30.922 6.16 1 95.31 294 GLU A O 1
ATOM 2434 N N . MET A 1 295 ? -9.898 30.875 4.156 1 96 295 MET A N 1
ATOM 2435 C CA . MET A 1 295 ? -8.602 30.484 4.707 1 96 295 MET A CA 1
ATOM 2436 C C . MET A 1 295 ? -7.988 31.609 5.52 1 96 295 MET A C 1
ATOM 2438 O O . MET A 1 295 ? -8.094 32.781 5.141 1 96 295 MET A O 1
ATOM 2442 N N . ILE A 1 296 ? -7.301 31.281 6.535 1 97 296 ILE A N 1
ATOM 2443 C CA . ILE A 1 296 ? -6.598 32.312 7.293 1 97 296 ILE A CA 1
ATOM 2444 C C . ILE A 1 296 ? -5.133 31.906 7.469 1 97 296 ILE A C 1
ATOM 2446 O O . ILE A 1 296 ? -4.82 30.734 7.641 1 97 296 ILE A O 1
ATOM 2450 N N . SER A 1 297 ? -4.238 32.906 7.438 1 97.88 297 SER A N 1
ATOM 2451 C CA . SER A 1 297 ? -2.826 32.656 7.707 1 97.88 297 SER A CA 1
ATOM 2452 C C . SER A 1 297 ? -2.582 32.406 9.195 1 97.88 297 SER A C 1
ATOM 2454 O O . SER A 1 297 ? -3.197 33.031 10.047 1 97.88 297 SER A O 1
ATOM 2456 N N . ILE A 1 298 ? -1.711 31.484 9.516 1 98.56 298 ILE A N 1
ATOM 2457 C CA . ILE A 1 298 ? -1.353 31.281 10.914 1 98.56 298 ILE A CA 1
ATOM 2458 C C . ILE A 1 298 ? -0.61 32.5 11.445 1 98.56 298 ILE A C 1
ATOM 2460 O O . ILE A 1 298 ? -0.09 33.312 10.672 1 98.56 298 ILE A O 1
ATOM 2464 N N . PRO A 1 299 ? -0.561 32.656 12.797 1 98.19 299 PRO A N 1
ATOM 2465 C CA . PRO A 1 299 ? 0.155 33.781 13.391 1 98.19 299 PRO A CA 1
ATOM 2466 C C . PRO A 1 299 ? 1.656 33.719 13.117 1 98.19 299 PRO A C 1
ATOM 2468 O O . PRO A 1 299 ? 2.16 32.75 12.57 1 98.19 299 PRO A O 1
ATOM 2471 N N . ALA A 1 300 ? 2.25 34.781 13.477 1 98.31 300 ALA A N 1
ATOM 2472 C CA . ALA A 1 300 ? 3.701 34.875 13.344 1 98.31 300 ALA A CA 1
ATOM 2473 C C . ALA A 1 300 ? 4.391 33.75 14.117 1 98.31 300 ALA A C 1
ATOM 2475 O O . ALA A 1 300 ? 3.963 33.406 15.227 1 98.31 300 ALA A O 1
ATOM 2476 N N . MET A 1 301 ? 5.402 33.219 13.57 1 98.38 301 MET A N 1
ATOM 2477 C CA . MET A 1 301 ? 6.191 32.156 14.148 1 98.38 301 MET A CA 1
ATOM 2478 C C . MET A 1 301 ? 7.641 32.562 14.352 1 98.38 301 MET A C 1
ATOM 2480 O O . MET A 1 301 ? 8.211 33.25 13.508 1 98.38 301 MET A O 1
ATOM 2484 N N . ASN A 1 302 ? 8.188 32.219 15.445 1 98.38 302 ASN A N 1
ATOM 2485 C CA . ASN A 1 302 ? 9.617 32.375 15.703 1 98.38 302 ASN A CA 1
ATOM 2486 C C . ASN A 1 302 ? 10.383 31.078 15.484 1 98.38 302 ASN A C 1
ATOM 2488 O O . ASN A 1 302 ? 9.805 30 15.562 1 98.38 302 ASN A O 1
ATOM 2492 N N . PRO A 1 303 ? 11.719 31.25 15.188 1 98.62 303 PRO A N 1
ATOM 2493 C CA . PRO A 1 303 ? 12.492 30.016 15.125 1 98.62 303 PRO A CA 1
ATOM 2494 C C . PRO A 1 303 ? 12.328 29.141 16.375 1 98.62 303 PRO A C 1
ATOM 2496 O O . PRO A 1 303 ? 12.445 29.641 17.484 1 98.62 303 PRO A O 1
ATOM 2499 N N . GLY A 1 304 ? 11.969 27.875 16.125 1 98.75 304 GLY A N 1
ATOM 2500 C CA . GLY A 1 304 ? 11.75 26.969 17.234 1 98.75 304 GLY A CA 1
ATOM 2501 C C . GLY A 1 304 ? 10.281 26.688 17.5 1 98.75 304 GLY A C 1
ATOM 2502 O O . GLY A 1 304 ? 9.938 25.688 18.125 1 98.75 304 GLY A O 1
ATOM 2503 N N . ASP A 1 305 ? 9.367 27.578 17.078 1 98.88 305 ASP A N 1
ATOM 2504 C CA . ASP A 1 305 ? 7.934 27.312 17.156 1 98.88 305 ASP A CA 1
ATOM 2505 C C . ASP A 1 305 ? 7.523 26.219 16.188 1 98.88 305 ASP A C 1
ATOM 2507 O O . ASP A 1 305 ? 8.164 26.016 15.148 1 98.88 305 ASP A O 1
ATOM 2511 N N . ALA A 1 306 ? 6.488 25.531 16.562 1 98.88 306 ALA A N 1
ATOM 2512 C CA . ALA A 1 306 ? 5.953 24.5 15.672 1 98.88 306 ALA A CA 1
ATOM 2513 C C . ALA A 1 306 ? 4.438 24.641 15.523 1 98.88 306 ALA A C 1
ATOM 2515 O O . ALA A 1 306 ? 3.773 25.203 16.391 1 98.88 306 ALA A O 1
ATOM 2516 N N . VAL A 1 307 ? 3.932 24.188 14.422 1 98.88 307 VAL A N 1
ATOM 2517 C CA . VAL A 1 307 ? 2.496 24.109 14.172 1 98.88 307 VAL A CA 1
ATOM 2518 C C . VAL A 1 307 ? 2.131 22.672 13.758 1 98.88 307 VAL A C 1
ATOM 2520 O O . VAL A 1 307 ? 2.883 22.016 13.031 1 98.88 307 VAL A O 1
ATOM 2523 N N . PHE A 1 308 ? 1.045 22.172 14.305 1 98.88 308 PHE A N 1
ATOM 2524 C CA . PHE A 1 308 ? 0.51 20.859 13.984 1 98.88 308 PHE A CA 1
ATOM 2525 C C . PHE A 1 308 ? -0.967 20.953 13.617 1 98.88 308 PHE A C 1
ATOM 2527 O O . PHE A 1 308 ? -1.725 21.688 14.25 1 98.88 308 PHE A O 1
ATOM 2534 N N . TRP A 1 309 ? -1.375 20.234 12.617 1 98.81 309 TRP A N 1
ATOM 2535 C CA . TRP A 1 309 ? -2.785 20.297 12.25 1 98.81 309 TRP A CA 1
ATOM 2536 C C . TRP A 1 309 ? -3.309 18.922 11.844 1 98.81 309 TRP A C 1
ATOM 2538 O O . TRP A 1 309 ? -2.543 18.078 11.391 1 98.81 309 TRP A O 1
ATOM 2548 N N . HIS A 1 310 ? -4.551 18.719 12.039 1 98.5 310 HIS A N 1
ATOM 2549 C CA . HIS A 1 310 ? -5.281 17.484 11.828 1 98.5 310 HIS A CA 1
ATOM 2550 C C . HIS A 1 310 ? -5.277 17.078 10.352 1 98.5 310 HIS A C 1
ATOM 2552 O O . HIS A 1 310 ? -5.34 17.953 9.477 1 98.5 310 HIS A O 1
ATOM 2558 N N . PRO A 1 311 ? -5.27 15.781 10.078 1 96.06 311 PRO A N 1
ATOM 2559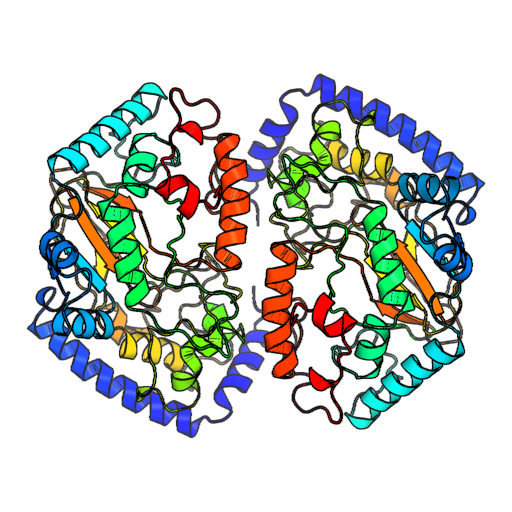 C CA . PRO A 1 311 ? -5.168 15.344 8.688 1 96.06 311 PRO A CA 1
ATOM 2560 C C . PRO A 1 311 ? -6.398 15.711 7.863 1 96.06 311 PRO A C 1
ATOM 2562 O O . PRO A 1 311 ? -6.352 15.688 6.629 1 96.06 311 PRO A O 1
ATOM 2565 N N . ASP A 1 312 ? -7.523 16.062 8.469 1 97 312 ASP A N 1
ATOM 2566 C CA . ASP A 1 312 ? -8.719 16.469 7.738 1 97 312 ASP A CA 1
ATOM 2567 C C . ASP A 1 312 ? -8.82 18 7.656 1 97 312 ASP A C 1
ATOM 2569 O O . ASP A 1 312 ? -9.789 18.531 7.113 1 97 312 ASP A O 1
ATOM 2573 N N . LEU A 1 313 ? -7.883 18.672 8.164 1 98.25 313 LEU A N 1
ATOM 2574 C CA . LEU A 1 313 ? -7.977 20.125 8.148 1 98.25 313 LEU A CA 1
ATOM 2575 C C . LEU A 1 313 ? -7.609 20.688 6.777 1 98.25 313 LEU A C 1
ATOM 2577 O O . LEU A 1 313 ? -6.531 20.406 6.254 1 98.25 313 LEU A O 1
ATOM 2581 N N . VAL A 1 314 ? -8.5 21.484 6.254 1 98.06 314 VAL A N 1
ATOM 2582 C CA . VAL A 1 314 ? -8.188 22.172 5 1 98.06 314 VAL A CA 1
ATOM 2583 C C . VAL A 1 314 ? -7.066 23.172 5.223 1 98.06 314 VAL A C 1
ATOM 2585 O O . VAL A 1 314 ? -7.098 23.953 6.188 1 98.06 314 VAL A O 1
ATOM 2588 N N . HIS A 1 315 ? -6.098 23.109 4.398 1 98.12 315 HIS A N 1
ATOM 2589 C CA . HIS A 1 315 ? -4.973 24.031 4.527 1 98.12 315 HIS A CA 1
ATOM 2590 C C . HIS A 1 315 ? -4.414 24.406 3.16 1 98.12 315 HIS A C 1
ATOM 2592 O O . HIS A 1 315 ? -4.777 23.797 2.148 1 98.12 315 HIS A O 1
ATOM 2598 N N . SER A 1 316 ? -3.656 25.391 3.131 1 97.31 316 SER A N 1
ATOM 2599 C CA . SER A 1 316 ? -2.971 25.938 1.958 1 97.31 316 SER A CA 1
ATOM 2600 C C . SER A 1 316 ? -1.73 26.719 2.355 1 97.31 316 SER A C 1
ATOM 2602 O O . SER A 1 316 ? -1.237 26.594 3.479 1 97.31 316 SER A O 1
ATOM 2604 N N . VAL A 1 317 ? -1.107 27.328 1.401 1 96.94 317 VAL A N 1
ATOM 2605 C CA . VAL A 1 317 ? 0.026 28.219 1.649 1 96.94 317 VAL A CA 1
ATOM 2606 C C . VAL A 1 317 ? -0.203 29.562 0.959 1 96.94 317 VAL A C 1
ATOM 2608 O O . VAL A 1 317 ? -0.882 29.625 -0.069 1 96.94 317 VAL A O 1
ATOM 2611 N N . GLU A 1 318 ? 0.294 30.609 1.609 1 97.12 318 GLU A N 1
ATOM 2612 C CA . GLU A 1 318 ? 0.213 31.906 0.947 1 97.12 318 GLU A CA 1
ATOM 2613 C C . GLU A 1 318 ? 0.885 31.875 -0.423 1 97.12 318 GLU A C 1
ATOM 2615 O O . GLU A 1 318 ? 1.939 31.266 -0.587 1 97.12 318 GLU A O 1
ATOM 2620 N N . ASN A 1 319 ? 0.336 32.562 -1.343 1 95.94 319 ASN A N 1
ATOM 2621 C CA . ASN A 1 319 ? 0.767 32.469 -2.734 1 95.94 319 ASN A CA 1
ATOM 2622 C C . ASN A 1 319 ? 2.082 33.219 -2.965 1 95.94 319 ASN A C 1
ATOM 2624 O O . ASN A 1 319 ? 2.836 32.875 -3.879 1 95.94 319 ASN A O 1
ATOM 2628 N N . VAL A 1 320 ? 2.311 34.25 -2.123 1 96 320 VAL A N 1
ATOM 2629 C CA . VAL A 1 320 ? 3.492 35.062 -2.342 1 96 320 VAL A CA 1
ATOM 2630 C C . VAL A 1 320 ? 4.242 35.25 -1.024 1 96 320 VAL A C 1
ATOM 2632 O O . VAL A 1 320 ? 3.627 35.406 0.032 1 96 320 VAL A O 1
ATOM 2635 N N . HIS A 1 321 ? 5.5 35.188 -1.105 1 97.06 321 HIS A N 1
ATOM 2636 C CA . HIS A 1 321 ? 6.359 35.562 0.015 1 97.06 321 HIS A CA 1
ATOM 2637 C C . HIS A 1 321 ? 6.844 37 -0.112 1 97.06 321 HIS A C 1
ATOM 2639 O O . HIS A 1 321 ? 7.867 37.281 -0.748 1 97.06 321 HIS A O 1
ATOM 2645 N N . ASN A 1 322 ? 6.309 37.844 0.67 1 96.38 322 ASN A N 1
ATOM 2646 C CA . ASN A 1 322 ? 6.629 39.25 0.602 1 96.38 322 ASN A CA 1
ATOM 2647 C C . ASN A 1 322 ? 7.645 39.656 1.67 1 96.38 322 ASN A C 1
ATOM 2649 O O . ASN A 1 322 ? 7.891 40.844 1.885 1 96.38 322 ASN A O 1
ATOM 2653 N N . GLY A 1 323 ? 8.117 38.75 2.379 1 95.19 323 GLY A N 1
ATOM 2654 C CA . GLY A 1 323 ? 9.078 39.062 3.43 1 95.19 323 GLY A CA 1
ATOM 2655 C C . GLY A 1 323 ? 10.492 39.25 2.908 1 95.19 323 GLY A C 1
ATOM 2656 O O . GLY A 1 323 ? 10.734 39.156 1.705 1 95.19 323 GLY A O 1
ATOM 2657 N N . ALA A 1 324 ? 11.422 39.562 3.85 1 94.31 324 ALA A N 1
ATOM 2658 C CA . ALA A 1 324 ? 12.781 39.938 3.475 1 94.31 324 ALA A CA 1
ATOM 2659 C C . ALA A 1 324 ? 13.742 38.781 3.639 1 94.31 324 ALA A C 1
ATOM 2661 O O . ALA A 1 324 ? 14.836 38.781 3.061 1 94.31 324 ALA A O 1
ATOM 2662 N N . GLU A 1 325 ? 13.328 37.875 4.422 1 94.81 325 GLU A N 1
ATOM 2663 C CA . GLU A 1 325 ? 14.227 36.75 4.707 1 94.81 325 GLU A CA 1
ATOM 2664 C C . GLU A 1 325 ? 13.625 35.438 4.227 1 94.81 325 GLU A C 1
ATOM 2666 O O . GLU A 1 325 ? 12.406 35.312 4.105 1 94.81 325 GLU A O 1
ATOM 2671 N N . THR A 1 326 ? 14.539 34.469 3.912 1 96.5 326 THR A N 1
ATOM 2672 C CA . THR A 1 326 ? 14.07 33.125 3.516 1 96.5 326 THR A CA 1
ATOM 2673 C C . THR A 1 326 ? 13.242 32.5 4.629 1 96.5 326 THR A C 1
ATOM 2675 O O . THR A 1 326 ? 13.664 32.469 5.789 1 96.5 326 THR A O 1
ATOM 2678 N N . ASN A 1 327 ? 12.047 32.125 4.285 1 96.88 327 ASN A N 1
ATOM 2679 C CA . ASN A 1 327 ? 11.203 31.344 5.199 1 96.88 327 ASN A CA 1
ATOM 2680 C C . ASN A 1 327 ? 11.531 29.859 5.141 1 96.88 327 ASN A C 1
ATOM 2682 O O . ASN A 1 327 ? 11.211 29.188 4.156 1 96.88 327 ASN A O 1
ATOM 2686 N N . THR A 1 328 ? 12.148 29.344 6.23 1 97.94 328 THR A N 1
ATOM 2687 C CA . THR A 1 328 ? 12.578 27.953 6.27 1 97.94 328 THR A CA 1
ATOM 2688 C C . THR A 1 328 ? 11.836 27.188 7.359 1 97.94 328 THR A C 1
ATOM 2690 O O . THR A 1 328 ? 11.852 27.578 8.523 1 97.94 328 THR A O 1
ATOM 2693 N N . VAL A 1 329 ? 11.195 26.125 6.957 1 98.25 329 VAL A N 1
ATOM 2694 C CA . VAL A 1 329 ? 10.516 25.266 7.918 1 98.25 329 VAL A CA 1
ATOM 2695 C C . VAL A 1 329 ? 10.953 23.812 7.715 1 98.25 329 VAL A C 1
ATOM 2697 O O . VAL A 1 329 ? 11.297 23.406 6.598 1 98.25 329 VAL A O 1
ATOM 2700 N N . LEU A 1 330 ? 11.039 23.078 8.789 1 98.44 330 LEU A N 1
ATOM 2701 C CA . LEU A 1 330 ? 11.328 21.641 8.781 1 98.44 330 LEU A CA 1
ATOM 2702 C C . LEU A 1 330 ? 10.07 20.828 9.078 1 98.44 330 LEU A C 1
ATOM 2704 O O . LEU A 1 330 ? 9.461 20.984 10.141 1 98.44 330 LEU A O 1
ATOM 2708 N N . TYR A 1 331 ? 9.703 19.969 8.172 1 97.88 331 TYR A N 1
ATOM 2709 C CA . TYR A 1 331 ? 8.492 19.172 8.336 1 97.88 331 TYR A CA 1
ATOM 2710 C C . TYR A 1 331 ? 8.742 17.984 9.25 1 97.88 331 TYR A C 1
ATOM 2712 O O . TYR A 1 331 ? 9.555 17.109 8.93 1 97.88 331 TYR A O 1
ATOM 2720 N N . ILE A 1 332 ? 8.047 17.953 10.359 1 98.12 332 ILE A N 1
ATOM 2721 C CA . ILE A 1 332 ? 8.062 16.828 11.289 1 98.12 332 ILE A CA 1
ATOM 2722 C C . ILE A 1 332 ? 6.641 16.547 11.773 1 98.12 332 ILE A C 1
ATOM 2724 O O . ILE A 1 332 ? 6.191 17.109 12.773 1 98.12 332 ILE A O 1
ATOM 2728 N N . PRO A 1 333 ? 5.957 15.664 11.086 1 97.38 333 PRO A N 1
ATOM 2729 C CA . PRO A 1 333 ? 4.602 15.297 11.5 1 97.38 333 PRO A CA 1
ATOM 2730 C C . PRO A 1 333 ? 4.586 14.289 12.648 1 97.38 333 PRO A C 1
ATOM 2732 O O . PRO A 1 333 ? 5.641 13.945 13.188 1 97.38 333 PRO A O 1
ATOM 2735 N N . SER A 1 334 ? 3.396 14.039 13.109 1 97.25 334 SER A N 1
ATOM 2736 C CA . SER A 1 334 ? 3.189 13.039 14.148 1 97.25 334 SER A CA 1
ATOM 2737 C C . SER A 1 334 ? 2.379 11.859 13.633 1 97.25 334 SER A C 1
ATOM 2739 O O . SER A 1 334 ? 1.48 12.031 12.805 1 97.25 334 SER A O 1
ATOM 2741 N N . GLY A 1 335 ? 2.768 10.688 14.047 1 97.38 335 GLY A N 1
ATOM 2742 C CA . GLY A 1 335 ? 2.025 9.477 13.742 1 97.38 335 GLY A CA 1
ATOM 2743 C C . GLY A 1 335 ? 2.213 8.391 14.789 1 97.38 335 GLY A C 1
ATOM 2744 O O . GLY A 1 335 ? 3.232 8.359 15.477 1 97.38 335 GLY A O 1
ATOM 2745 N N . PRO A 1 336 ? 1.254 7.496 14.938 1 97.69 336 PRO A N 1
ATOM 2746 C CA . PRO A 1 336 ? 1.292 6.453 15.961 1 97.69 336 PRO A CA 1
ATOM 2747 C C . PRO A 1 336 ? 1.979 5.176 15.484 1 97.69 336 PRO A C 1
ATOM 2749 O O . PRO A 1 336 ? 2.34 5.07 14.305 1 97.69 336 PRO A O 1
ATOM 2752 N N . ASP A 1 337 ? 2.203 4.309 16.422 1 96.88 337 ASP A N 1
ATOM 2753 C CA . ASP A 1 337 ? 2.566 2.945 16.062 1 96.88 337 ASP A CA 1
ATOM 2754 C C . ASP A 1 337 ? 1.354 2.174 15.539 1 96.88 337 ASP A C 1
ATOM 2756 O O . ASP A 1 337 ? 0.331 2.086 16.219 1 96.88 337 ASP A O 1
ATOM 2760 N N . CYS A 1 338 ? 1.388 1.69 14.375 1 95.69 338 CYS A N 1
ATOM 2761 C CA . CYS A 1 338 ? 0.394 0.843 13.727 1 95.69 338 CYS A CA 1
ATOM 2762 C C . CYS A 1 338 ? 1.016 0.058 12.578 1 95.69 338 CYS A C 1
ATOM 2764 O O . CYS A 1 338 ? 2.162 0.305 12.195 1 95.69 338 CYS A O 1
ATOM 2766 N N . LEU A 1 339 ? 0.366 -0.882 12.023 1 94.19 339 LEU A N 1
ATOM 2767 C CA . LEU A 1 339 ? 0.955 -1.761 11.016 1 94.19 339 LEU A CA 1
ATOM 2768 C C . LEU A 1 339 ? 1.365 -0.972 9.773 1 94.19 339 LEU A C 1
ATOM 2770 O O . LEU A 1 339 ? 2.428 -1.219 9.203 1 94.19 339 LEU A O 1
ATOM 2774 N N . THR A 1 340 ? 0.553 -0.027 9.367 1 94.69 340 THR A N 1
ATOM 2775 C CA . THR A 1 340 ? 0.871 0.83 8.227 1 94.69 340 THR A CA 1
ATOM 2776 C C . THR A 1 340 ? 2.195 1.553 8.445 1 94.69 340 THR A C 1
ATOM 2778 O O . THR A 1 340 ? 3.066 1.545 7.578 1 94.69 340 THR A O 1
ATOM 2781 N N . ASN A 1 341 ? 2.34 2.127 9.578 1 96.38 341 ASN A N 1
ATOM 2782 C CA . ASN A 1 341 ? 3.551 2.885 9.875 1 96.38 341 ASN A CA 1
ATOM 2783 C C . ASN A 1 341 ? 4.746 1.963 10.117 1 96.38 341 ASN A C 1
ATOM 2785 O O . ASN A 1 341 ? 5.879 2.309 9.781 1 96.38 341 ASN A O 1
ATOM 2789 N N . ARG A 1 342 ? 4.516 0.8 10.695 1 95.56 342 ARG A N 1
ATOM 2790 C CA . ARG A 1 342 ? 5.598 -0.166 10.859 1 95.56 342 ARG A CA 1
ATOM 2791 C C . ARG A 1 342 ? 6.145 -0.608 9.508 1 95.56 342 ARG A C 1
ATOM 2793 O O . ARG A 1 342 ? 7.355 -0.764 9.344 1 95.56 342 ARG A O 1
ATOM 2800 N N . LEU A 1 343 ? 5.254 -0.89 8.594 1 94.31 343 LEU A N 1
ATOM 2801 C CA . LEU A 1 343 ? 5.695 -1.274 7.258 1 94.31 343 LEU A CA 1
ATOM 2802 C C . LEU A 1 343 ? 6.488 -0.149 6.602 1 94.31 343 LEU A C 1
ATOM 2804 O O . LEU A 1 343 ? 7.543 -0.39 6.008 1 94.31 343 LEU A O 1
ATOM 2808 N N . TYR A 1 344 ? 5.992 1.082 6.699 1 95 344 TYR A N 1
ATOM 2809 C CA . TYR A 1 344 ? 6.723 2.252 6.219 1 95 344 TYR A CA 1
ATOM 2810 C C . TYR A 1 344 ? 8.125 2.297 6.809 1 95 344 TYR A C 1
ATOM 2812 O O . TYR A 1 344 ? 9.102 2.527 6.09 1 95 344 TYR A O 1
ATOM 2820 N N . LEU A 1 345 ? 8.234 2.072 8.094 1 96.38 345 LEU A N 1
ATOM 2821 C CA . LEU A 1 345 ? 9.508 2.201 8.797 1 96.38 345 LEU A CA 1
ATOM 2822 C C . LEU A 1 345 ? 10.445 1.053 8.445 1 96.38 345 LEU A C 1
ATOM 2824 O O . LEU A 1 345 ? 11.664 1.233 8.391 1 96.38 345 LEU A O 1
ATOM 2828 N N . GLU A 1 346 ? 9.859 -0.1 8.258 1 94.5 346 GLU A N 1
ATOM 2829 C CA . GLU A 1 346 ? 10.688 -1.211 7.797 1 94.5 346 GLU A CA 1
ATOM 2830 C C . GLU A 1 346 ? 11.375 -0.877 6.477 1 94.5 346 GLU A C 1
ATOM 2832 O O . GLU A 1 346 ? 12.57 -1.128 6.309 1 94.5 346 GLU A O 1
ATOM 2837 N N . ARG A 1 347 ? 10.695 -0.32 5.57 1 93.94 347 ARG A N 1
ATOM 2838 C CA . ARG A 1 347 ? 11.266 0.133 4.305 1 93.94 347 ARG A CA 1
ATOM 2839 C C . ARG A 1 347 ? 12.266 1.26 4.523 1 93.94 347 ARG A C 1
ATOM 2841 O O . ARG A 1 347 ? 13.352 1.257 3.936 1 93.94 347 ARG A O 1
ATOM 2848 N N . THR A 1 348 ? 11.859 2.15 5.375 1 94.94 348 THR A N 1
ATOM 2849 C CA . THR A 1 348 ? 12.688 3.318 5.656 1 94.94 348 THR A CA 1
ATOM 2850 C C . THR A 1 348 ? 14.039 2.898 6.219 1 94.94 348 THR A C 1
ATOM 2852 O O . THR A 1 348 ? 15.07 3.457 5.844 1 94.94 348 THR A O 1
ATOM 2855 N N . ARG A 1 349 ? 14.07 1.958 7.141 1 95.12 349 ARG A N 1
ATOM 2856 C CA . ARG A 1 349 ? 15.32 1.513 7.742 1 95.12 349 ARG A CA 1
ATOM 2857 C C . ARG A 1 349 ? 16.281 0.98 6.68 1 95.12 349 ARG A C 1
ATOM 2859 O O . ARG A 1 349 ? 17.469 1.294 6.699 1 95.12 349 ARG A O 1
ATOM 2866 N N . PHE A 1 350 ? 15.766 0.239 5.746 1 93.25 350 PHE A N 1
ATOM 2867 C CA . PHE A 1 350 ? 16.609 -0.252 4.66 1 93.25 350 PHE A CA 1
ATOM 2868 C C . PHE A 1 350 ? 17.141 0.904 3.824 1 93.25 350 PHE A C 1
ATOM 2870 O O . PHE A 1 350 ? 18.328 0.96 3.529 1 93.25 350 PHE A O 1
ATOM 2877 N N . LEU A 1 351 ? 16.297 1.781 3.455 1 94.44 351 LEU A N 1
ATOM 2878 C CA . LEU A 1 351 ? 16.672 2.896 2.592 1 94.44 351 LEU A CA 1
ATOM 2879 C C . LEU A 1 351 ? 17.656 3.822 3.293 1 94.44 351 LEU A C 1
ATOM 2881 O O . LEU A 1 351 ? 18.625 4.289 2.682 1 94.44 351 LEU A O 1
ATOM 2885 N N . PHE A 1 352 ? 17.422 4.023 4.594 1 95.94 352 PHE A N 1
ATOM 2886 C CA . PHE A 1 352 ? 18.281 4.855 5.41 1 95.94 352 PHE A CA 1
ATOM 2887 C C . PHE A 1 352 ? 19.688 4.27 5.477 1 95.94 352 PHE A C 1
ATOM 2889 O O . PHE A 1 352 ? 20.672 4.965 5.215 1 95.94 352 PHE A O 1
ATOM 2896 N N . LYS A 1 353 ? 19.797 3.014 5.746 1 94.06 353 LYS A N 1
ATOM 2897 C CA . LYS A 1 353 ? 21.078 2.312 5.84 1 94.06 353 LYS A CA 1
ATOM 2898 C C . LYS A 1 353 ? 21.859 2.434 4.543 1 94.06 353 LYS A C 1
ATOM 2900 O O . LYS A 1 353 ? 23.094 2.518 4.562 1 94.06 353 LYS A O 1
ATOM 2905 N N . ASN A 1 354 ? 21.156 2.539 3.445 1 92.38 354 ASN A N 1
ATOM 2906 C CA . ASN A 1 354 ? 21.812 2.488 2.145 1 92.38 354 ASN A CA 1
ATOM 2907 C C . ASN A 1 354 ? 21.891 3.871 1.502 1 92.38 354 ASN A C 1
ATOM 2909 O O . ASN A 1 354 ? 22.312 4 0.351 1 92.38 354 ASN A O 1
ATOM 2913 N N . GLY A 1 355 ? 21.422 4.879 2.213 1 93.62 355 GLY A N 1
ATOM 2914 C CA . GLY A 1 355 ? 21.547 6.254 1.754 1 93.62 355 GLY A CA 1
ATOM 2915 C C . GLY A 1 355 ? 20.594 6.594 0.628 1 93.62 355 GLY A C 1
ATOM 2916 O O . GLY A 1 355 ? 20.891 7.445 -0.213 1 93.62 355 GLY A O 1
ATOM 2917 N N . LEU A 1 356 ? 19.5 5.883 0.562 1 94.19 356 LEU A N 1
ATOM 2918 C CA . LEU A 1 356 ? 18.484 6.109 -0.472 1 94.19 356 LEU A CA 1
ATOM 2919 C C . LEU A 1 356 ? 17.328 6.938 0.069 1 94.19 356 LEU A C 1
ATOM 2921 O O . LEU A 1 356 ? 17.094 6.965 1.278 1 94.19 356 LEU A O 1
ATOM 2925 N N . GLY A 1 357 ? 16.625 7.617 -0.84 1 93.81 357 GLY A N 1
ATOM 2926 C CA . GLY A 1 357 ? 15.5 8.445 -0.44 1 93.81 357 GLY A CA 1
ATOM 2927 C C . GLY A 1 357 ? 14.383 7.656 0.217 1 93.81 357 GLY A C 1
ATOM 2928 O O . GLY A 1 357 ? 14.18 6.48 -0.1 1 93.81 357 GLY A O 1
ATOM 2929 N N . PRO A 1 358 ? 13.672 8.312 1.129 1 93.75 358 PRO A N 1
ATOM 2930 C CA . PRO A 1 358 ? 12.586 7.613 1.811 1 93.75 358 PRO A CA 1
ATOM 2931 C C . PRO A 1 358 ? 11.445 7.227 0.867 1 93.75 358 PRO A C 1
ATOM 2933 O O . PRO A 1 358 ? 11.406 7.684 -0.279 1 93.75 358 PRO A O 1
ATOM 2936 N N . PRO A 1 359 ? 10.5 6.383 1.293 1 90.19 359 PRO A N 1
ATOM 2937 C CA . PRO A 1 359 ? 9.508 5.738 0.426 1 90.19 359 PRO A CA 1
ATOM 2938 C C . PRO A 1 359 ? 8.641 6.746 -0.332 1 90.19 359 PRO A C 1
ATOM 2940 O O . PRO A 1 359 ? 8.281 6.508 -1.485 1 90.19 359 PRO A O 1
ATOM 2943 N N . ASP A 1 360 ? 8.273 7.809 0.202 1 89.94 360 ASP A N 1
ATOM 2944 C CA . ASP A 1 360 ? 7.312 8.734 -0.403 1 89.94 360 ASP A CA 1
ATOM 2945 C C . ASP A 1 360 ? 8.016 9.734 -1.315 1 89.94 360 ASP A C 1
ATOM 2947 O O . ASP A 1 360 ? 7.371 10.578 -1.939 1 89.94 360 ASP A O 1
ATOM 2951 N N . PHE A 1 361 ? 9.367 9.617 -1.406 1 88.94 361 PHE A N 1
ATOM 2952 C CA . PHE A 1 361 ? 10.156 10.555 -2.188 1 88.94 361 PHE A CA 1
ATOM 2953 C C . PHE A 1 361 ? 11.117 9.82 -3.111 1 88.94 361 PHE A C 1
ATOM 2955 O O . PHE A 1 361 ? 12.328 10.039 -3.055 1 88.94 361 PHE A O 1
ATOM 2962 N N . GLN A 1 362 ? 10.609 9.055 -4.047 1 75.75 362 GLN A N 1
ATOM 2963 C CA . GLN A 1 362 ? 11.438 8.164 -4.855 1 75.75 362 GLN A CA 1
ATOM 2964 C C . GLN A 1 362 ? 11.711 8.773 -6.23 1 75.75 362 GLN A C 1
ATOM 2966 O O . GLN A 1 362 ? 12.227 8.094 -7.121 1 75.75 362 GLN A O 1
ATOM 2971 N N . GLY A 1 363 ? 11.375 10.094 -6.324 1 75.19 363 GLY A N 1
ATOM 2972 C CA . GLY A 1 363 ? 11.695 10.75 -7.582 1 75.19 363 GLY A CA 1
ATOM 2973 C C . GLY A 1 363 ? 13.18 10.844 -7.848 1 75.19 363 GLY A C 1
ATOM 2974 O O . GLY A 1 363 ? 13.617 10.805 -9 1 75.19 363 GLY A O 1
ATOM 2975 N N . SER A 1 364 ? 13.984 10.977 -6.832 1 80.31 364 SER A N 1
ATOM 2976 C CA . SER A 1 364 ? 15.438 10.992 -6.887 1 80.31 364 SER A CA 1
ATOM 2977 C C . SER A 1 364 ? 16.047 10.172 -5.754 1 80.31 364 SER A C 1
ATOM 2979 O O . SER A 1 364 ? 16.781 10.703 -4.918 1 80.31 364 SER A O 1
ATOM 2981 N N . PRO A 1 365 ? 15.82 8.914 -5.848 1 83.12 365 PRO A N 1
ATOM 2982 C CA . PRO A 1 365 ? 16.172 8.086 -4.688 1 83.12 365 PRO A CA 1
ATOM 2983 C C . PRO A 1 365 ? 17.672 8.07 -4.414 1 83.12 365 PRO A C 1
ATOM 2985 O O . PRO A 1 365 ? 18.094 7.871 -3.271 1 83.12 365 PRO A O 1
ATOM 2988 N N . GLN A 1 366 ? 18.484 8.383 -5.336 1 88.06 366 GLN A N 1
ATOM 2989 C CA . GLN A 1 366 ? 19.922 8.242 -5.152 1 88.06 366 GLN A CA 1
ATOM 2990 C C . GLN A 1 366 ? 20.578 9.594 -4.879 1 88.06 366 GLN A C 1
ATOM 2992 O O . GLN A 1 366 ? 21.797 9.703 -4.852 1 88.06 366 GLN A O 1
ATOM 2997 N N . HIS A 1 367 ? 19.797 10.555 -4.656 1 91.12 367 HIS A N 1
ATOM 2998 C CA . HIS A 1 367 ? 20.297 11.922 -4.578 1 91.12 367 HIS A CA 1
ATOM 2999 C C . HIS A 1 367 ? 21.344 12.055 -3.473 1 91.12 367 HIS A C 1
ATOM 3001 O O . HIS A 1 367 ? 22.375 12.719 -3.658 1 91.12 367 HIS A O 1
ATOM 3007 N N . GLU A 1 368 ? 21.172 11.414 -2.344 1 95 368 GLU A N 1
ATOM 3008 C CA . GLU A 1 368 ? 22.078 11.57 -1.205 1 95 368 GLU A CA 1
ATOM 3009 C C . GLU A 1 368 ? 23.047 10.406 -1.108 1 95 368 GLU A C 1
ATOM 3011 O O . GLU A 1 368 ? 23.797 10.297 -0.135 1 95 368 GLU A O 1
ATOM 3016 N N . LEU A 1 369 ? 23.094 9.578 -2.074 1 92.75 369 LEU A N 1
ATOM 3017 C CA . LEU A 1 369 ? 23.828 8.32 -2.018 1 92.75 369 LEU A CA 1
ATOM 3018 C C . LEU A 1 369 ? 25.297 8.57 -1.693 1 92.75 369 LEU A C 1
ATOM 3020 O O . LEU A 1 369 ? 25.906 7.836 -0.906 1 92.75 369 LEU A O 1
ATOM 3024 N N . HIS A 1 370 ? 25.875 9.617 -2.24 1 93.12 370 HIS A N 1
ATOM 3025 C CA . HIS A 1 370 ? 27.312 9.844 -2.092 1 93.12 370 HIS A CA 1
ATOM 3026 C C . HIS A 1 370 ? 27.578 11.133 -1.313 1 93.12 370 HIS A C 1
ATOM 3028 O O . HIS A 1 370 ? 28.688 11.664 -1.362 1 93.12 370 HIS A O 1
ATOM 3034 N N . PHE A 1 371 ? 26.609 11.609 -0.675 1 96.81 371 PHE A N 1
ATOM 3035 C CA . PHE A 1 371 ? 26.781 12.836 0.093 1 96.81 371 PHE A CA 1
ATOM 3036 C C . PHE A 1 371 ? 27.766 12.625 1.237 1 96.81 371 PHE A C 1
ATOM 3038 O O . PHE A 1 371 ? 27.734 11.586 1.91 1 96.81 371 PHE A O 1
ATOM 3045 N N . LYS A 1 372 ? 28.609 13.516 1.402 1 97.44 372 LYS A N 1
ATOM 3046 C CA . LYS A 1 372 ? 29.531 13.508 2.527 1 97.44 372 LYS A CA 1
ATOM 3047 C C . LYS A 1 372 ? 28.812 13.805 3.84 1 97.44 372 LYS A C 1
ATOM 3049 O O . LYS A 1 372 ? 27.922 14.656 3.881 1 97.44 372 LYS A O 1
ATOM 3054 N N . ASN A 1 373 ? 29.172 13.086 4.93 1 97.31 373 ASN A N 1
ATOM 3055 C CA . ASN A 1 373 ? 28.688 13.305 6.289 1 97.31 373 ASN A CA 1
ATOM 3056 C C . ASN A 1 373 ? 27.188 13.07 6.395 1 97.31 373 ASN A C 1
ATOM 3058 O O . ASN A 1 373 ? 26.5 13.742 7.176 1 97.31 373 ASN A O 1
ATOM 3062 N N . ARG A 1 374 ? 26.641 12.273 5.527 1 97.88 374 ARG A N 1
ATOM 3063 C CA . ARG A 1 374 ? 25.25 11.875 5.617 1 97.88 374 ARG A CA 1
ATOM 3064 C C . ARG A 1 374 ? 24.969 11.172 6.941 1 97.88 374 ARG A C 1
ATOM 3066 O O . ARG A 1 374 ? 25.797 10.422 7.441 1 97.88 374 ARG A O 1
ATOM 3073 N N . GLY A 1 375 ? 23.844 11.445 7.547 1 97.56 375 GLY A N 1
ATOM 3074 C CA . GLY A 1 375 ? 23.438 10.688 8.727 1 97.56 375 GLY A CA 1
ATOM 3075 C C . GLY A 1 375 ? 23.312 9.203 8.461 1 97.56 375 GLY A C 1
ATOM 3076 O O . GLY A 1 375 ? 22.969 8.789 7.352 1 97.56 375 GLY A O 1
ATOM 3077 N N . THR A 1 376 ? 23.594 8.414 9.492 1 96.81 376 THR A N 1
ATOM 3078 C CA . THR A 1 376 ? 23.469 6.961 9.477 1 96.81 376 THR A CA 1
ATOM 3079 C C . THR A 1 376 ? 22.734 6.465 10.719 1 96.81 376 THR A C 1
ATOM 3081 O O . THR A 1 376 ? 22.453 7.238 11.633 1 96.81 376 THR A O 1
ATOM 3084 N N . PRO A 1 377 ? 22.406 5.219 10.758 1 95.94 377 PRO A N 1
ATOM 3085 C CA . PRO A 1 377 ? 21.719 4.688 11.945 1 95.94 377 PRO A CA 1
ATOM 3086 C C . PRO A 1 377 ? 22.531 4.898 13.227 1 95.94 377 PRO A C 1
ATOM 3088 O O . PRO A 1 377 ? 21.953 4.969 14.312 1 95.94 377 PRO A O 1
ATOM 3091 N N . GLU A 1 378 ? 23.781 5.066 13.133 1 97.19 378 GLU A N 1
ATOM 3092 C CA . GLU A 1 378 ? 24.625 5.289 14.297 1 97.19 378 GLU A CA 1
ATOM 3093 C C . GLU A 1 378 ? 24.375 6.664 14.914 1 97.19 378 GLU A C 1
ATOM 3095 O O . GLU A 1 378 ? 24.75 6.91 16.062 1 97.19 378 GLU A O 1
ATOM 3100 N N . ASP A 1 379 ? 23.766 7.535 14.109 1 98.25 379 ASP A N 1
ATOM 3101 C CA . ASP A 1 379 ? 23.484 8.883 14.586 1 98.25 379 ASP A CA 1
ATOM 3102 C C . ASP A 1 379 ? 22.156 8.938 15.352 1 98.25 379 ASP A C 1
ATOM 3104 O O . ASP A 1 379 ? 21.797 9.984 15.891 1 98.25 379 ASP A O 1
ATOM 3108 N N . LEU A 1 380 ? 21.484 7.875 15.461 1 98.25 380 LEU A N 1
ATOM 3109 C CA . LEU A 1 380 ? 20.219 7.82 16.188 1 98.25 380 LEU A CA 1
ATOM 3110 C C . LEU A 1 380 ? 20.453 7.609 17.672 1 98.25 380 LEU A C 1
ATOM 3112 O O . LEU A 1 380 ? 21.328 6.824 18.062 1 98.25 380 LEU A O 1
ATOM 3116 N N . ASN A 1 381 ? 19.75 8.328 18.5 1 98.25 381 ASN A N 1
ATOM 3117 C CA . ASN A 1 381 ? 19.703 8 19.922 1 98.25 381 ASN A CA 1
ATOM 3118 C C . ASN A 1 381 ? 18.625 6.961 20.219 1 98.25 381 ASN A C 1
ATOM 3120 O O . ASN A 1 381 ? 18.047 6.387 19.297 1 98.25 381 ASN A O 1
ATOM 3124 N N . GLU A 1 382 ? 18.312 6.727 21.453 1 97.94 382 GLU A N 1
ATOM 3125 C CA . GLU A 1 382 ? 17.375 5.68 21.844 1 97.94 382 GLU A CA 1
ATOM 3126 C C . GLU A 1 382 ? 15.969 5.992 21.344 1 97.94 382 GLU A C 1
ATOM 3128 O O . GLU A 1 382 ? 15.266 5.105 20.859 1 97.94 382 GLU A O 1
ATOM 3133 N N . ASP A 1 383 ? 15.562 7.227 21.406 1 97.75 383 ASP A N 1
ATOM 3134 C CA . ASP A 1 383 ? 14.242 7.637 20.938 1 97.75 383 ASP A CA 1
ATOM 3135 C C . ASP A 1 383 ? 14.133 7.492 19.422 1 97.75 383 ASP A C 1
ATOM 3137 O O . ASP A 1 383 ? 13.117 7.012 18.922 1 97.75 383 ASP A O 1
ATOM 3141 N N . GLY A 1 384 ? 15.195 7.941 18.734 1 98.06 384 GLY A N 1
ATOM 3142 C CA . GLY A 1 384 ? 15.203 7.785 17.297 1 98.06 384 GLY A CA 1
ATOM 3143 C C . GLY A 1 384 ? 15.109 6.34 16.844 1 98.06 384 GLY A C 1
ATOM 3144 O O . GLY A 1 384 ? 14.352 6.016 15.93 1 98.06 384 GLY A O 1
ATOM 3145 N N . LYS A 1 385 ? 15.836 5.469 17.547 1 97.69 385 LYS A N 1
ATOM 3146 C CA . LYS A 1 385 ? 15.805 4.043 17.234 1 97.69 385 LYS A CA 1
ATOM 3147 C C . LYS A 1 385 ? 14.422 3.453 17.484 1 97.69 385 LYS A C 1
ATOM 3149 O O . LYS A 1 385 ? 13.93 2.652 16.688 1 97.69 385 LYS A O 1
ATOM 3154 N N . MET A 1 386 ? 13.836 3.859 18.578 1 97.19 386 MET A N 1
ATOM 3155 C CA . MET A 1 386 ? 12.492 3.393 18.906 1 97.19 386 MET A CA 1
ATOM 3156 C C . MET A 1 386 ? 11.477 3.875 17.875 1 97.19 386 MET A C 1
ATOM 3158 O O . MET A 1 386 ? 10.695 3.08 17.344 1 97.19 386 MET A O 1
ATOM 3162 N N . MET A 1 387 ? 11.531 5.117 17.516 1 98.06 387 MET A N 1
ATOM 3163 C CA . MET A 1 387 ? 10.531 5.723 16.641 1 98.06 387 MET A CA 1
ATOM 3164 C C . MET A 1 387 ? 10.68 5.211 15.219 1 98.06 387 MET A C 1
ATOM 3166 O O . MET A 1 387 ? 9.727 5.25 14.438 1 98.06 387 MET A O 1
ATOM 3170 N N . MET A 1 388 ? 11.891 4.691 14.891 1 97.06 388 MET A N 1
ATOM 3171 C CA . MET A 1 388 ? 12.109 4.156 13.547 1 97.06 388 MET A CA 1
ATOM 3172 C C . MET A 1 388 ? 11.984 2.635 13.547 1 97.06 388 MET A C 1
ATOM 3174 O O . MET A 1 388 ? 12.133 2 12.5 1 97.06 388 MET A O 1
ATOM 3178 N N . GLY A 1 389 ? 11.812 2.062 14.719 1 93.94 389 GLY A N 1
ATOM 3179 C CA . GLY A 1 389 ? 11.508 0.645 14.812 1 93.94 389 GLY A CA 1
ATOM 3180 C C . GLY A 1 389 ? 12.742 -0.234 14.859 1 93.94 389 GLY A C 1
ATOM 3181 O O . GLY A 1 389 ? 12.695 -1.401 14.469 1 93.94 389 GLY A O 1
ATOM 3182 N N . TRP A 1 390 ? 13.844 0.284 15.227 1 91.88 390 TRP A N 1
ATOM 3183 C CA . TRP A 1 390 ? 15.023 -0.547 15.43 1 91.88 390 TRP A CA 1
ATOM 3184 C C . TRP A 1 390 ? 14.938 -1.306 16.75 1 91.88 390 TRP A C 1
ATOM 3186 O O . TRP A 1 390 ? 15.539 -2.367 16.906 1 91.88 390 TRP A O 1
ATOM 3196 N N . ILE A 1 391 ? 14.32 -0.636 17.75 1 89.5 391 ILE A N 1
ATOM 3197 C CA . ILE A 1 391 ? 14.141 -1.263 19.062 1 89.5 391 ILE A CA 1
ATOM 3198 C C . ILE A 1 391 ? 12.688 -1.115 19.5 1 89.5 391 ILE A C 1
ATOM 3200 O O . ILE A 1 391 ? 11.977 -0.221 19.047 1 89.5 391 ILE A O 1
ATOM 3204 N N . MET B 1 1 ? 2.014 6.328 -13.031 1 63 1 MET B N 1
ATOM 3205 C CA . MET B 1 1 ? 2.84 5.879 -14.148 1 63 1 MET B CA 1
ATOM 3206 C C . MET B 1 1 ? 4.18 6.605 -14.156 1 63 1 MET B C 1
ATOM 3208 O O . MET B 1 1 ? 4.25 7.797 -13.844 1 63 1 MET B O 1
ATOM 3212 N N . CYS B 1 2 ? 5.219 5.777 -14.469 1 77.12 2 CYS B N 1
ATOM 3213 C CA . CYS B 1 2 ? 6.555 6.363 -14.547 1 77.12 2 CYS B CA 1
ATOM 3214 C C . CYS B 1 2 ? 6.699 7.223 -15.789 1 77.12 2 CYS B C 1
ATOM 3216 O O . CYS B 1 2 ? 6.207 6.859 -16.859 1 77.12 2 CYS B O 1
ATOM 3218 N N . THR B 1 3 ? 7.312 8.344 -15.719 1 84.88 3 THR B N 1
ATOM 3219 C CA . THR B 1 3 ? 7.59 9.18 -16.875 1 84.88 3 THR B CA 1
ATOM 3220 C C . THR B 1 3 ? 8.727 8.602 -17.719 1 84.88 3 THR B C 1
ATOM 3222 O O . THR B 1 3 ? 9.477 7.746 -17.234 1 84.88 3 THR B O 1
ATOM 3225 N N . ARG B 1 4 ? 8.75 9.031 -19.016 1 89.44 4 ARG B N 1
ATOM 3226 C CA . ARG B 1 4 ? 9.836 8.625 -19.906 1 89.44 4 ARG B CA 1
ATOM 3227 C C . ARG B 1 4 ? 11.195 8.977 -19.297 1 89.44 4 ARG B C 1
ATOM 3229 O O . ARG B 1 4 ? 12.117 8.164 -19.328 1 89.44 4 ARG B O 1
ATOM 3236 N N . GLN B 1 5 ? 11.328 10.125 -18.703 1 89.56 5 GLN B N 1
ATOM 3237 C CA . GLN B 1 5 ? 12.578 10.602 -18.109 1 89.56 5 GLN B CA 1
ATOM 3238 C C . GLN B 1 5 ? 12.992 9.742 -16.922 1 89.56 5 GLN B C 1
ATOM 3240 O O . GLN B 1 5 ? 14.172 9.445 -16.734 1 89.56 5 GLN B O 1
ATOM 3245 N N . GLU B 1 6 ? 12.031 9.336 -16.141 1 87.38 6 GLU B N 1
ATOM 3246 C CA . GLU B 1 6 ? 12.305 8.484 -14.992 1 87.38 6 GLU B CA 1
ATOM 3247 C C . GLU B 1 6 ? 12.844 7.125 -15.422 1 87.38 6 GLU B C 1
ATOM 3249 O O . GLU B 1 6 ? 13.773 6.598 -14.805 1 87.38 6 GLU B O 1
ATOM 3254 N N . LEU B 1 7 ? 12.297 6.641 -16.469 1 91.62 7 LEU B N 1
ATOM 3255 C CA . LEU B 1 7 ? 12.719 5.336 -16.969 1 91.62 7 LEU B CA 1
ATOM 3256 C C . LEU B 1 7 ? 14.117 5.402 -17.562 1 91.62 7 LEU B C 1
ATOM 3258 O O . LEU B 1 7 ? 14.922 4.484 -17.375 1 91.62 7 LEU B O 1
ATOM 3262 N N . GLU B 1 8 ? 14.406 6.512 -18.234 1 94.06 8 GLU B N 1
ATOM 3263 C CA . GLU B 1 8 ? 15.742 6.703 -18.781 1 94.06 8 GLU B CA 1
ATOM 3264 C C . GLU B 1 8 ? 16.797 6.812 -17.672 1 94.06 8 GLU B C 1
ATOM 3266 O O . GLU B 1 8 ? 17.859 6.215 -17.766 1 94.06 8 GLU B O 1
ATOM 3271 N N . LYS B 1 9 ? 16.406 7.543 -16.688 1 91 9 LYS B N 1
ATOM 3272 C CA . LYS B 1 9 ? 17.312 7.688 -15.539 1 91 9 LYS B CA 1
ATOM 3273 C C . LYS B 1 9 ? 17.531 6.352 -14.844 1 91 9 LYS B C 1
ATOM 3275 O O . LYS B 1 9 ? 18.656 6.027 -14.453 1 91 9 LYS B O 1
ATOM 3280 N N . LEU B 1 10 ? 16.516 5.625 -14.68 1 92.25 10 LEU B N 1
ATOM 3281 C CA . LEU B 1 10 ? 16.594 4.316 -14.047 1 92.25 10 LEU B CA 1
ATOM 3282 C C . LEU B 1 10 ? 17.516 3.387 -14.828 1 92.25 10 LEU B C 1
ATOM 3284 O O . LEU B 1 10 ? 18.391 2.736 -14.25 1 92.25 10 LEU B O 1
ATOM 3288 N N . LYS B 1 11 ? 17.312 3.311 -16.109 1 94.94 11 LYS B N 1
ATOM 3289 C CA . LYS B 1 11 ? 18.125 2.432 -16.938 1 94.94 11 LYS B CA 1
ATOM 3290 C C . LYS B 1 11 ? 19.594 2.863 -16.906 1 94.94 11 LYS B C 1
ATOM 3292 O O . LYS B 1 11 ? 20.5 2.02 -16.906 1 94.94 11 LYS B O 1
ATOM 3297 N N . GLY B 1 12 ? 19.828 4.152 -16.938 1 93.81 12 GLY B N 1
ATOM 3298 C CA . GLY B 1 12 ? 21.172 4.652 -16.781 1 93.81 12 GLY B CA 1
ATOM 3299 C C . GLY B 1 12 ? 21.844 4.207 -15.492 1 93.81 12 GLY B C 1
ATOM 3300 O O . GLY B 1 12 ? 23 3.797 -15.492 1 93.81 12 GLY B O 1
ATOM 3301 N N . PHE B 1 13 ? 21.125 4.23 -14.492 1 91.19 13 PHE B N 1
ATOM 3302 C CA . PHE B 1 13 ? 21.625 3.82 -13.188 1 91.19 13 PHE B CA 1
ATOM 3303 C C . PHE B 1 13 ? 21.938 2.326 -13.172 1 91.19 13 PHE B C 1
ATOM 3305 O O . PHE B 1 13 ? 22.969 1.906 -12.641 1 91.19 13 PHE B O 1
ATOM 3312 N N . LEU B 1 14 ? 21.078 1.543 -13.781 1 94.5 14 LEU B N 1
ATOM 3313 C CA . LEU B 1 14 ? 21.188 0.089 -13.734 1 94.5 14 LEU B CA 1
ATOM 3314 C C . LEU B 1 14 ? 22.281 -0.412 -14.664 1 94.5 14 LEU B C 1
ATOM 3316 O O . LEU B 1 14 ? 22.734 -1.549 -14.531 1 94.5 14 LEU B O 1
ATOM 3320 N N . THR B 1 15 ? 22.703 0.423 -15.602 1 95.62 15 THR B N 1
ATOM 3321 C CA . THR B 1 15 ? 23.641 -0.051 -16.609 1 95.62 15 THR B CA 1
ATOM 3322 C C . THR B 1 15 ? 25 0.621 -16.438 1 95.62 15 THR B C 1
ATOM 3324 O O . THR B 1 15 ? 25.719 0.854 -17.422 1 95.62 15 THR B O 1
ATOM 3327 N N . GLN B 1 16 ? 25.281 1 -15.258 1 91.56 16 GLN B N 1
ATOM 3328 C CA . GLN B 1 16 ? 26.578 1.626 -14.984 1 91.56 16 GLN B CA 1
ATOM 3329 C C . GLN B 1 16 ? 27.734 0.688 -15.328 1 91.56 16 GLN B C 1
ATOM 3331 O O . GLN B 1 16 ? 28.781 1.134 -15.773 1 91.56 16 GLN B O 1
ATOM 3336 N N . ASN B 1 17 ? 27.516 -0.588 -15.109 1 90.38 17 ASN B N 1
ATOM 3337 C CA . ASN B 1 17 ? 28.484 -1.611 -15.531 1 90.38 17 ASN B CA 1
ATOM 3338 C C . ASN B 1 17 ? 27.969 -2.385 -16.75 1 90.38 17 ASN B C 1
ATOM 3340 O O . ASN B 1 17 ? 27.781 -3.602 -16.672 1 90.38 17 ASN B O 1
ATOM 3344 N N . ARG B 1 18 ? 27.984 -1.796 -17.812 1 91.06 18 ARG B N 1
ATOM 3345 C CA . ARG B 1 18 ? 27.344 -2.305 -19.031 1 91.06 18 ARG B CA 1
ATOM 3346 C C . ARG B 1 18 ? 28.016 -3.582 -19.516 1 91.06 18 ARG B C 1
ATOM 3348 O O . ARG B 1 18 ? 27.344 -4.547 -19.875 1 91.06 18 ARG B O 1
ATOM 3355 N N . ASP B 1 19 ? 29.328 -3.594 -19.516 1 92.25 19 ASP B N 1
ATOM 3356 C CA . ASP B 1 19 ? 30.062 -4.746 -20.016 1 92.25 19 ASP B CA 1
ATOM 3357 C C . ASP B 1 19 ? 29.75 -6 -19.203 1 92.25 19 ASP B C 1
ATOM 3359 O O . ASP B 1 19 ? 29.547 -7.078 -19.766 1 92.25 19 ASP B O 1
ATOM 3363 N N . GLN B 1 20 ? 29.688 -5.801 -17.984 1 92.62 20 GLN B N 1
ATOM 3364 C CA . GLN B 1 20 ? 29.375 -6.922 -17.109 1 92.62 20 GLN B CA 1
ATOM 3365 C C . GLN B 1 20 ? 27.953 -7.418 -17.312 1 92.62 20 GLN B C 1
ATOM 3367 O O . GLN B 1 20 ? 27.703 -8.625 -17.312 1 92.62 20 GLN B O 1
ATOM 3372 N N . ILE B 1 21 ? 27.062 -6.559 -17.516 1 94.25 21 ILE B N 1
ATOM 3373 C CA . ILE B 1 21 ? 25.641 -6.883 -17.719 1 94.25 21 ILE B CA 1
ATOM 3374 C C . ILE B 1 21 ? 25.484 -7.656 -19.031 1 94.25 21 ILE B C 1
ATOM 3376 O O . ILE B 1 21 ? 24.75 -8.648 -19.078 1 94.25 21 ILE B O 1
ATOM 3380 N N . GLU B 1 22 ? 26.156 -7.23 -20.016 1 95 22 GLU B N 1
ATOM 3381 C CA . GLU B 1 22 ? 26.047 -7.887 -21.328 1 95 22 GLU B CA 1
ATOM 3382 C C . GLU B 1 22 ? 26.672 -9.281 -21.281 1 95 22 GLU B C 1
ATOM 3384 O O . GLU B 1 22 ? 26.141 -10.211 -21.906 1 95 22 GLU B O 1
ATOM 3389 N N . THR B 1 23 ? 27.766 -9.367 -20.578 1 95.06 23 THR B N 1
ATOM 3390 C CA . THR B 1 23 ? 28.375 -10.68 -20.406 1 95.06 23 THR B CA 1
ATOM 3391 C C . THR B 1 23 ? 27.438 -11.625 -19.672 1 95.06 23 THR B C 1
ATOM 3393 O O . THR B 1 23 ? 27.25 -12.773 -20.078 1 95.06 23 THR B O 1
ATOM 3396 N N . ASN B 1 24 ? 26.859 -11.117 -18.625 1 95.69 24 ASN B N 1
ATOM 3397 C CA . ASN B 1 24 ? 25.875 -11.891 -17.859 1 95.69 24 ASN B CA 1
ATOM 3398 C C . ASN B 1 24 ? 24.719 -12.336 -18.734 1 95.69 24 ASN B C 1
ATOM 3400 O O . ASN B 1 24 ? 24.266 -13.477 -18.641 1 95.69 24 ASN B O 1
ATOM 3404 N N . PHE B 1 25 ? 24.281 -11.477 -19.562 1 97.75 25 PHE B N 1
ATOM 3405 C CA . PHE B 1 25 ? 23.141 -11.773 -20.422 1 97.75 25 PHE B CA 1
ATOM 3406 C C . PHE B 1 25 ? 23.469 -12.914 -21.375 1 97.75 25 PHE B C 1
ATOM 3408 O O . PHE B 1 25 ? 22.656 -13.82 -21.578 1 97.75 25 PHE B O 1
ATOM 3415 N N . ARG B 1 26 ? 24.656 -12.906 -21.922 1 97.31 26 ARG B N 1
ATOM 3416 C CA . ARG B 1 26 ? 25.078 -13.961 -22.828 1 97.31 26 ARG B CA 1
ATOM 3417 C C . ARG B 1 26 ? 25.125 -15.312 -22.125 1 97.31 26 ARG B C 1
ATOM 3419 O O . ARG B 1 26 ? 24.734 -16.328 -22.688 1 97.31 26 ARG B O 1
ATOM 3426 N N . GLU B 1 27 ? 25.594 -15.242 -20.969 1 98 27 GLU B N 1
ATOM 3427 C CA . GLU B 1 27 ? 25.656 -16.484 -20.203 1 98 27 GLU B CA 1
ATOM 3428 C C . GLU B 1 27 ? 24.266 -17 -19.859 1 98 27 GLU B C 1
ATOM 3430 O O . GLU B 1 27 ? 24.016 -18.203 -19.938 1 98 27 GLU B O 1
ATOM 3435 N N . VAL B 1 28 ? 23.406 -16.141 -19.484 1 98.44 28 VAL B N 1
ATOM 3436 C CA . VAL B 1 28 ? 22.016 -16.5 -19.172 1 98.44 28 VAL B CA 1
ATOM 3437 C C . VAL B 1 28 ? 21.359 -17.109 -20.422 1 98.44 28 VAL B C 1
ATOM 3439 O O . VAL B 1 28 ? 20.656 -18.109 -20.312 1 98.44 28 VAL B O 1
ATOM 3442 N N . GLU B 1 29 ? 21.562 -16.484 -21.547 1 98.06 29 GLU B N 1
ATOM 3443 C CA . GLU B 1 29 ? 20.984 -16.984 -22.781 1 98.06 29 GLU B CA 1
ATOM 3444 C C . GLU B 1 29 ? 21.438 -18.406 -23.094 1 98.06 29 GLU B C 1
ATOM 3446 O O . GLU B 1 29 ? 20.625 -19.234 -23.516 1 98.06 29 GLU B O 1
ATOM 3451 N N . GLN B 1 30 ? 22.672 -18.594 -22.891 1 98.12 30 GLN B N 1
ATOM 3452 C CA . GLN B 1 30 ? 23.203 -19.938 -23.125 1 98.12 30 GLN B CA 1
ATOM 3453 C C . GLN B 1 30 ? 22.594 -20.953 -22.188 1 98.12 30 GLN B C 1
ATOM 3455 O O . GLN B 1 30 ? 22.188 -22.047 -22.609 1 98.12 30 GLN B O 1
ATOM 3460 N N . SER B 1 31 ? 22.578 -20.609 -20.969 1 98.19 31 SER B N 1
ATOM 3461 C CA . SER B 1 31 ? 21.969 -21.5 -19.984 1 98.19 31 SER B CA 1
ATOM 3462 C C . SER B 1 31 ? 20.484 -21.719 -20.266 1 98.19 31 SER B C 1
ATOM 3464 O O . SER B 1 31 ? 19.984 -22.828 -20.109 1 98.19 31 SER B O 1
ATOM 3466 N N . LEU B 1 32 ? 19.844 -20.688 -20.641 1 98.38 32 LEU B N 1
ATOM 3467 C CA . LEU B 1 32 ? 18.422 -20.75 -20.953 1 98.38 32 LEU B CA 1
ATOM 3468 C C . LEU B 1 32 ? 18.172 -21.703 -22.125 1 98.38 32 LEU B C 1
ATOM 3470 O O . LEU B 1 32 ? 17.266 -22.531 -22.062 1 98.38 32 LEU B O 1
ATOM 3474 N N . LYS B 1 33 ? 18.922 -21.594 -23.141 1 97.44 33 LYS B N 1
ATOM 3475 C CA . LYS B 1 33 ? 18.781 -22.469 -24.297 1 97.44 33 LYS B CA 1
ATOM 3476 C C . LYS B 1 33 ? 18.953 -23.938 -23.906 1 97.44 33 LYS B C 1
ATOM 3478 O O . LYS B 1 33 ? 18.234 -24.797 -24.406 1 97.44 33 LYS B O 1
ATOM 3483 N N . ALA B 1 34 ? 19.891 -24.141 -23.078 1 97.94 34 ALA B N 1
ATOM 3484 C CA . ALA B 1 34 ? 20.125 -25.516 -22.609 1 97.94 34 ALA B CA 1
ATOM 3485 C C . ALA B 1 34 ? 18.906 -26.047 -21.844 1 97.94 34 ALA B C 1
ATOM 3487 O O . ALA B 1 34 ? 18.5 -27.188 -22.047 1 97.94 34 ALA B O 1
ATOM 3488 N N . GLU B 1 35 ? 18.312 -25.234 -21 1 97.56 35 GLU B N 1
ATOM 3489 C CA . GLU B 1 35 ? 17.156 -25.656 -20.234 1 97.56 35 GLU B CA 1
ATOM 3490 C C . GLU B 1 35 ? 15.938 -25.844 -21.125 1 97.56 35 GLU B C 1
ATOM 3492 O O . GLU B 1 35 ? 15.109 -26.719 -20.875 1 97.56 35 GLU B O 1
ATOM 3497 N N . LEU B 1 36 ? 15.812 -25.016 -22.094 1 97.5 36 LEU B N 1
ATOM 3498 C CA . LEU B 1 36 ? 14.68 -25.125 -23.016 1 97.5 36 LEU B CA 1
ATOM 3499 C C . LEU B 1 36 ? 14.75 -26.422 -23.812 1 97.5 36 LEU B C 1
ATOM 3501 O O . LEU B 1 36 ? 13.719 -27 -24.156 1 97.5 36 LEU B O 1
ATOM 3505 N N . ARG B 1 37 ? 15.945 -26.875 -24.078 1 97 37 ARG B N 1
ATOM 3506 C CA . ARG B 1 37 ? 16.094 -28.172 -24.734 1 97 37 ARG B CA 1
ATOM 3507 C C . ARG B 1 37 ? 15.594 -29.297 -23.844 1 97 37 ARG B C 1
ATOM 3509 O O . ARG B 1 37 ? 14.945 -30.234 -24.328 1 97 37 ARG B O 1
ATOM 3516 N N . VAL B 1 38 ? 15.883 -29.188 -22.594 1 96.81 38 VAL B N 1
ATOM 3517 C CA . VAL B 1 38 ? 15.391 -30.172 -21.641 1 96.81 38 VAL B CA 1
ATOM 3518 C C . VAL B 1 38 ? 13.867 -30.172 -21.625 1 96.81 38 VAL B C 1
ATOM 3520 O O . VAL B 1 38 ? 13.234 -31.234 -21.594 1 96.81 38 VAL B O 1
ATOM 3523 N N . LEU B 1 39 ? 13.305 -29.016 -21.656 1 96.19 39 LEU B N 1
ATOM 3524 C CA . LEU B 1 39 ? 11.852 -28.891 -21.656 1 96.19 39 LEU B CA 1
ATOM 3525 C C . LEU B 1 39 ? 11.242 -29.516 -22.906 1 96.19 39 LEU B C 1
ATOM 3527 O O . LEU B 1 39 ? 10.203 -30.172 -22.828 1 96.19 39 LEU B O 1
ATOM 3531 N N . LYS B 1 40 ? 11.859 -29.297 -23.984 1 95.12 40 LYS B N 1
ATOM 3532 C CA . LYS B 1 40 ? 11.375 -29.859 -25.25 1 95.12 40 LYS B CA 1
ATOM 3533 C C . LYS B 1 40 ? 11.422 -31.375 -25.219 1 95.12 40 LYS B C 1
ATOM 3535 O O . LYS B 1 40 ? 10.523 -32.062 -25.734 1 95.12 40 LYS B O 1
ATOM 3540 N N . ASP B 1 41 ? 12.398 -31.859 -24.609 1 96.69 41 ASP B N 1
ATOM 3541 C CA . ASP B 1 41 ? 12.609 -33.312 -24.562 1 96.69 41 ASP B CA 1
ATOM 3542 C C . ASP B 1 41 ? 11.648 -33.969 -23.578 1 96.69 41 ASP B C 1
ATOM 3544 O O . ASP B 1 41 ? 11.094 -35.031 -23.875 1 96.69 41 ASP B O 1
ATOM 3548 N N . ARG B 1 42 ? 11.406 -33.375 -22.5 1 96.56 42 ARG B N 1
ATOM 3549 C CA . ARG B 1 42 ? 10.719 -34.062 -21.406 1 96.56 42 ARG B CA 1
ATOM 3550 C C . ARG B 1 42 ? 9.266 -33.594 -21.312 1 96.56 42 ARG B C 1
ATOM 3552 O O . ARG B 1 42 ? 8.438 -34.25 -20.688 1 96.56 42 ARG B O 1
ATOM 3559 N N . GLY B 1 43 ? 8.961 -32.438 -21.844 1 95.06 43 GLY B N 1
ATOM 3560 C CA . GLY B 1 43 ? 7.617 -31.906 -21.734 1 95.06 43 GLY B CA 1
ATOM 3561 C C . GLY B 1 43 ? 7.195 -31.625 -20.312 1 95.06 43 GLY B C 1
ATOM 3562 O O . GLY B 1 43 ? 7.977 -31.078 -19.516 1 95.06 43 GLY B O 1
ATOM 3563 N N . ASN B 1 44 ? 5.918 -31.953 -19.953 1 96 44 ASN B N 1
ATOM 3564 C CA . ASN B 1 44 ? 5.426 -31.562 -18.625 1 96 44 ASN B CA 1
ATOM 3565 C C . ASN B 1 44 ? 5.855 -32.562 -17.562 1 96 44 ASN B C 1
ATOM 3567 O O . ASN B 1 44 ? 5.574 -32.344 -16.375 1 96 44 ASN B O 1
ATOM 3571 N N . SER B 1 45 ? 6.668 -33.562 -17.984 1 96.75 45 SER B N 1
ATOM 3572 C CA . SER B 1 45 ? 7.23 -34.5 -17 1 96.75 45 SER B CA 1
ATOM 3573 C C . SER B 1 45 ? 8.32 -33.844 -16.172 1 96.75 45 SER B C 1
ATOM 3575 O O . SER B 1 45 ? 8.734 -34.375 -15.141 1 96.75 45 SER B O 1
ATOM 3577 N N . VAL B 1 46 ? 8.805 -32.688 -16.578 1 97.31 46 VAL B N 1
ATOM 3578 C CA . VAL B 1 46 ? 9.82 -31.953 -15.828 1 97.31 46 VAL B CA 1
ATOM 3579 C C . VAL B 1 46 ? 9.211 -31.375 -14.555 1 97.31 46 VAL B C 1
ATOM 3581 O O . VAL B 1 46 ? 9.938 -30.969 -13.641 1 97.31 46 VAL B O 1
ATOM 3584 N N . ILE B 1 47 ? 7.859 -31.25 -14.508 1 98.56 47 ILE B N 1
ATOM 3585 C CA . ILE B 1 47 ? 7.18 -30.672 -13.352 1 98.56 47 ILE B CA 1
ATOM 3586 C C . ILE B 1 47 ? 7.156 -31.688 -12.203 1 98.56 47 ILE B C 1
ATOM 3588 O O . ILE B 1 47 ? 6.605 -32.781 -12.344 1 98.56 47 ILE B O 1
ATOM 3592 N N . PRO B 1 48 ? 7.801 -31.328 -11.094 1 98.62 48 PRO B N 1
ATOM 3593 C CA . PRO B 1 48 ? 7.805 -32.281 -9.977 1 98.62 48 PRO B CA 1
ATOM 3594 C C . PRO B 1 48 ? 6.41 -32.531 -9.414 1 98.62 48 PRO B C 1
ATOM 3596 O O . PRO B 1 48 ? 5.594 -31.609 -9.336 1 98.62 48 PRO B O 1
ATOM 3599 N N . GLU B 1 49 ? 6.156 -33.781 -9.07 1 98.31 49 GLU B N 1
ATOM 3600 C CA . GLU B 1 49 ? 4.91 -34.219 -8.461 1 98.31 49 GLU B CA 1
ATOM 3601 C C . GLU B 1 49 ? 5.176 -35.031 -7.18 1 98.31 49 GLU B C 1
ATOM 3603 O O . GLU B 1 49 ? 6.156 -35.75 -7.094 1 98.31 49 GLU B O 1
ATOM 3608 N N . VAL B 1 50 ? 4.367 -34.812 -6.223 1 98.25 50 VAL B N 1
ATOM 3609 C CA . VAL B 1 50 ? 4.484 -35.562 -4.977 1 98.25 50 VAL B CA 1
ATOM 3610 C C . VAL B 1 50 ? 3.096 -35.906 -4.441 1 98.25 50 VAL B C 1
ATOM 3612 O O . VAL B 1 50 ? 2.15 -35.125 -4.617 1 98.25 50 VAL B O 1
ATOM 3615 N N . ASP B 1 51 ? 2.947 -37.062 -3.898 1 98.19 51 ASP B N 1
ATOM 3616 C CA . ASP B 1 51 ? 1.722 -37.406 -3.182 1 98.19 51 ASP B CA 1
ATOM 3617 C C . ASP B 1 51 ? 1.72 -36.781 -1.781 1 98.19 51 ASP B C 1
ATOM 3619 O O . ASP B 1 51 ? 2.713 -36.906 -1.056 1 98.19 51 ASP B O 1
ATOM 3623 N N . PHE B 1 52 ? 0.65 -36.219 -1.406 1 98 52 PHE B N 1
ATOM 3624 C CA . PHE B 1 52 ? 0.589 -35.531 -0.117 1 98 52 PHE B CA 1
ATOM 3625 C C . PHE B 1 52 ? 0.869 -36.5 1.021 1 98 52 PHE B C 1
ATOM 3627 O O . PHE B 1 52 ? 1.479 -36.125 2.027 1 98 52 PHE B O 1
ATOM 3634 N N . LYS B 1 53 ? 0.427 -37.688 0.904 1 96.56 53 LYS B N 1
ATOM 3635 C CA . LYS B 1 53 ? 0.652 -38.688 1.938 1 96.56 53 LYS B CA 1
ATOM 3636 C C . LYS B 1 53 ? 2.139 -38.844 2.244 1 96.56 53 LYS B C 1
ATOM 3638 O O . LYS B 1 53 ? 2.523 -39.031 3.4 1 96.56 53 LYS B O 1
ATOM 3643 N N . ASP B 1 54 ? 2.961 -38.75 1.209 1 95.5 54 ASP B N 1
ATOM 3644 C CA . ASP B 1 54 ? 4.406 -38.844 1.387 1 95.5 54 ASP B CA 1
ATOM 3645 C C . ASP B 1 54 ? 4.961 -37.656 2.17 1 95.5 54 ASP B C 1
ATOM 3647 O O . ASP B 1 54 ? 5.879 -37.812 2.977 1 95.5 54 ASP B O 1
ATOM 3651 N N . LEU B 1 55 ? 4.418 -36.531 1.948 1 94.88 55 LEU B N 1
ATOM 3652 C CA . LEU B 1 55 ? 4.836 -35.312 2.646 1 94.88 55 LEU B CA 1
ATOM 3653 C C . LEU B 1 55 ? 4.422 -35.375 4.113 1 94.88 55 LEU B C 1
ATOM 3655 O O . LEU B 1 55 ? 5.16 -34.906 4.988 1 94.88 55 LEU B O 1
ATOM 3659 N N . LEU B 1 56 ? 3.215 -35.844 4.328 1 91.56 56 LEU B N 1
ATOM 3660 C CA . LEU B 1 56 ? 2.699 -35.938 5.688 1 91.56 56 LEU B CA 1
ATOM 3661 C C . LEU B 1 56 ? 3.566 -36.844 6.547 1 91.56 56 LEU B C 1
ATOM 3663 O O . LEU B 1 56 ? 3.824 -36.531 7.715 1 91.56 56 LEU B O 1
ATOM 3667 N N . GLU B 1 57 ? 3.951 -37.906 5.996 1 91.44 57 GLU B N 1
ATOM 3668 C CA . GLU B 1 57 ? 4.766 -38.875 6.719 1 91.44 57 GLU B CA 1
ATOM 3669 C C . GLU B 1 57 ? 6.164 -38.312 6.988 1 91.44 57 GLU B C 1
ATOM 3671 O O . GLU B 1 57 ? 6.684 -38.469 8.102 1 91.44 57 GLU B O 1
ATOM 3676 N N . ALA B 1 58 ? 6.676 -37.625 5.996 1 91.81 58 ALA B N 1
ATOM 3677 C CA . ALA B 1 58 ? 8.055 -37.125 6.098 1 91.81 58 ALA B CA 1
ATOM 3678 C C . ALA B 1 58 ? 8.109 -35.781 6.797 1 91.81 58 ALA B C 1
ATOM 3680 O O . ALA B 1 58 ? 9.148 -35.375 7.328 1 91.81 58 ALA B O 1
ATOM 3681 N N . LYS B 1 59 ? 7.082 -35.031 6.758 1 91.31 59 LYS B N 1
ATOM 3682 C CA . LYS B 1 59 ? 6.945 -33.688 7.305 1 91.31 59 LYS B CA 1
ATOM 3683 C C . LYS B 1 59 ? 7.926 -32.719 6.645 1 91.31 59 LYS B C 1
ATOM 3685 O O . LYS B 1 59 ? 8.32 -31.719 7.246 1 91.31 59 LYS B O 1
ATOM 3690 N N . GLN B 1 60 ? 8.43 -33.219 5.5 1 94.25 60 GLN B N 1
ATOM 3691 C CA . GLN B 1 60 ? 9.328 -32.406 4.688 1 94.25 60 GLN B CA 1
ATOM 3692 C C . GLN B 1 60 ? 9.375 -32.906 3.248 1 94.25 60 GLN B C 1
ATOM 3694 O O . GLN B 1 60 ? 8.961 -34.031 2.963 1 94.25 60 GLN B O 1
ATOM 3699 N N . PHE B 1 61 ? 9.883 -32.094 2.365 1 96.44 61 PHE B N 1
ATOM 3700 C CA . PHE B 1 61 ? 10.125 -32.531 0.999 1 96.44 61 PHE B CA 1
ATOM 3701 C C . PHE B 1 61 ? 11.391 -33.375 0.926 1 96.44 61 PHE B C 1
ATOM 3703 O O . PHE B 1 61 ? 12.398 -33.062 1.551 1 96.44 61 PHE B O 1
ATOM 3710 N N . HIS B 1 62 ? 11.281 -34.469 0.197 1 96.25 62 HIS B N 1
ATOM 3711 C CA . HIS B 1 62 ? 12.508 -35.188 -0.133 1 96.25 62 HIS B CA 1
ATOM 3712 C C . HIS B 1 62 ? 13.461 -34.281 -0.922 1 96.25 62 HIS B C 1
ATOM 3714 O O . HIS B 1 62 ? 13.023 -33.438 -1.698 1 96.25 62 HIS B O 1
ATOM 3720 N N . GLU B 1 63 ? 14.719 -34.531 -0.81 1 97.06 63 GLU B N 1
ATOM 3721 C CA . GLU B 1 63 ? 15.742 -33.688 -1.394 1 97.06 63 GLU B CA 1
ATOM 3722 C C . GLU B 1 63 ? 15.586 -33.594 -2.908 1 97.06 63 GLU B C 1
ATOM 3724 O O . GLU B 1 63 ? 15.797 -32.531 -3.492 1 97.06 63 GLU B O 1
ATOM 3729 N N . ASP B 1 64 ? 15.258 -34.688 -3.498 1 97.19 64 ASP B N 1
ATOM 3730 C CA . ASP B 1 64 ? 15.117 -34.688 -4.949 1 97.19 64 ASP B CA 1
ATOM 3731 C C . ASP B 1 64 ? 13.961 -33.812 -5.395 1 97.19 64 ASP B C 1
ATOM 3733 O O . ASP B 1 64 ? 14.078 -33.062 -6.379 1 97.19 64 ASP B O 1
ATOM 3737 N N . ILE B 1 65 ? 12.867 -33.875 -4.664 1 97.56 65 ILE B N 1
ATOM 3738 C CA . ILE B 1 65 ? 11.703 -33.031 -4.965 1 97.56 65 ILE B CA 1
ATOM 3739 C C . ILE B 1 65 ? 12.039 -31.578 -4.695 1 97.56 65 ILE B C 1
ATOM 3741 O O . ILE B 1 65 ? 11.734 -30.703 -5.512 1 97.56 65 ILE B O 1
ATOM 3745 N N . LYS B 1 66 ? 12.672 -31.359 -3.584 1 97.88 66 LYS B N 1
ATOM 3746 C CA . LYS B 1 66 ? 13.078 -30 -3.223 1 97.88 66 LYS B CA 1
ATOM 3747 C C . LYS B 1 66 ? 13.938 -29.375 -4.316 1 97.88 66 LYS B C 1
ATOM 3749 O O . LYS B 1 66 ? 13.688 -28.25 -4.746 1 97.88 66 LYS B O 1
ATOM 3754 N N . ASN B 1 67 ? 14.938 -30.109 -4.715 1 98.19 67 ASN B N 1
ATOM 3755 C CA . ASN B 1 67 ? 15.836 -29.625 -5.762 1 98.19 67 ASN B CA 1
ATOM 3756 C C . ASN B 1 67 ? 15.086 -29.359 -7.062 1 98.19 67 ASN B C 1
ATOM 3758 O O . ASN B 1 67 ? 15.352 -28.375 -7.742 1 98.19 67 ASN B O 1
ATOM 3762 N N . SER B 1 68 ? 14.203 -30.234 -7.375 1 98.38 68 SER B N 1
ATOM 3763 C CA . SER B 1 68 ? 13.43 -30.078 -8.602 1 98.38 68 SER B CA 1
ATOM 3764 C C . SER B 1 68 ? 12.516 -28.859 -8.531 1 98.38 68 SER B C 1
ATOM 3766 O O . SER B 1 68 ? 12.375 -28.125 -9.508 1 98.38 68 SER B O 1
ATOM 3768 N N . VAL B 1 69 ? 11.883 -28.656 -7.387 1 98.75 69 VAL B N 1
ATOM 3769 C CA . VAL B 1 69 ? 11.031 -27.484 -7.211 1 98.75 69 VAL B CA 1
ATOM 3770 C C . VAL B 1 69 ? 11.867 -26.219 -7.32 1 98.75 69 VAL B C 1
ATOM 3772 O O . VAL B 1 69 ? 11.445 -25.25 -7.953 1 98.75 69 VAL B O 1
ATOM 3775 N N . HIS B 1 70 ? 13.047 -26.203 -6.73 1 98.62 70 HIS B N 1
ATOM 3776 C CA . HIS B 1 70 ? 13.922 -25.047 -6.785 1 98.62 70 HIS B CA 1
ATOM 3777 C C . HIS B 1 70 ? 14.359 -24.75 -8.219 1 98.62 70 HIS B C 1
ATOM 3779 O O . HIS B 1 70 ? 14.539 -23.578 -8.586 1 98.62 70 HIS B O 1
ATOM 3785 N N . LYS B 1 71 ? 14.453 -25.812 -8.969 1 98.12 71 LYS B N 1
ATOM 3786 C CA . LYS B 1 71 ? 14.883 -25.656 -10.352 1 98.12 71 LYS B CA 1
ATOM 3787 C C . LYS B 1 71 ? 13.719 -25.25 -11.25 1 98.12 71 LYS B C 1
ATOM 3789 O O . LYS B 1 71 ? 13.867 -24.375 -12.102 1 98.12 71 LYS B O 1
ATOM 3794 N N . ARG B 1 72 ? 12.555 -25.844 -11.039 1 98.75 72 ARG B N 1
ATOM 3795 C CA . ARG B 1 72 ? 11.438 -25.75 -11.977 1 98.75 72 ARG B CA 1
ATOM 3796 C C . ARG B 1 72 ? 10.453 -24.672 -11.547 1 98.75 72 ARG B C 1
ATOM 3798 O O . ARG B 1 72 ? 9.695 -24.141 -12.367 1 98.75 72 ARG B O 1
ATOM 3805 N N . GLY B 1 73 ? 10.398 -24.297 -10.289 1 98.62 73 GLY B N 1
ATOM 3806 C CA . GLY B 1 73 ? 9.562 -23.219 -9.781 1 98.62 73 GLY B CA 1
ATOM 3807 C C . GLY B 1 73 ? 8.102 -23.594 -9.672 1 98.62 73 GLY B C 1
ATOM 3808 O O . GLY B 1 73 ? 7.242 -22.734 -9.508 1 98.62 73 GLY B O 1
ATOM 3809 N N . VAL B 1 74 ? 7.785 -24.875 -9.773 1 98.88 74 VAL B N 1
ATOM 3810 C CA . VAL B 1 74 ? 6.41 -25.344 -9.742 1 98.88 74 VAL B CA 1
ATOM 3811 C C . VAL B 1 74 ? 6.367 -26.75 -9.148 1 98.88 74 VAL B C 1
ATOM 3813 O O . VAL B 1 74 ? 7.348 -27.5 -9.227 1 98.88 74 VAL B O 1
ATOM 3816 N N . ILE B 1 75 ? 5.238 -27.062 -8.531 1 98.88 75 ILE B N 1
ATOM 3817 C CA . ILE B 1 75 ? 5.066 -28.406 -7.973 1 98.88 75 ILE B CA 1
ATOM 3818 C C . ILE B 1 75 ? 3.59 -28.781 -8.008 1 98.88 75 ILE B C 1
ATOM 3820 O O . ILE B 1 75 ? 2.717 -27.953 -7.77 1 98.88 75 ILE B O 1
ATOM 3824 N N . ILE B 1 76 ? 3.334 -30.016 -8.352 1 98.88 76 ILE B N 1
ATOM 3825 C CA . ILE B 1 76 ? 2.006 -30.609 -8.242 1 98.88 76 ILE B CA 1
ATOM 3826 C C . ILE B 1 76 ? 1.938 -31.484 -6.992 1 98.88 76 ILE B C 1
ATOM 3828 O O . ILE B 1 76 ? 2.805 -32.344 -6.777 1 98.88 76 ILE B O 1
ATOM 3832 N N . VAL B 1 77 ? 0.993 -31.266 -6.156 1 98.81 77 VAL B N 1
ATOM 3833 C CA . VAL B 1 77 ? 0.722 -32.094 -4.984 1 98.81 77 VAL B CA 1
ATOM 3834 C C . VAL B 1 77 ? -0.531 -32.938 -5.227 1 98.81 77 VAL B C 1
ATOM 3836 O O . VAL B 1 77 ? -1.644 -32.406 -5.258 1 98.81 77 VAL B O 1
ATOM 3839 N N . ARG B 1 78 ? -0.336 -34.219 -5.348 1 98.75 78 ARG B N 1
ATOM 3840 C CA . ARG B 1 78 ? -1.423 -35.156 -5.602 1 98.75 78 ARG B CA 1
ATOM 3841 C C . ARG B 1 78 ? -2.17 -35.469 -4.316 1 98.75 78 ARG B C 1
ATOM 3843 O O . ARG B 1 78 ? -1.556 -35.625 -3.26 1 98.75 78 ARG B O 1
ATOM 3850 N N . ASN B 1 79 ? -3.465 -35.531 -4.395 1 98.62 79 ASN B N 1
ATOM 3851 C CA . ASN B 1 79 ? -4.312 -35.969 -3.299 1 98.62 79 ASN B CA 1
ATOM 3852 C C . ASN B 1 79 ? -4.152 -35.094 -2.062 1 98.62 79 ASN B C 1
ATOM 3854 O O . ASN B 1 79 ? -4.129 -35.594 -0.937 1 98.62 79 ASN B O 1
ATOM 3858 N N . LEU B 1 80 ? -3.943 -33.844 -2.295 1 98.75 80 LEU B N 1
ATOM 3859 C CA . LEU B 1 80 ? -3.943 -32.938 -1.159 1 98.75 80 LEU B CA 1
ATOM 3860 C C . LEU B 1 80 ? -5.266 -33 -0.4 1 98.75 80 LEU B C 1
ATOM 3862 O O . LEU B 1 80 ? -5.273 -33.094 0.83 1 98.75 80 LEU B O 1
ATOM 3866 N N . LEU B 1 81 ? -6.332 -32.875 -1.144 1 98.44 81 LEU B N 1
ATOM 3867 C CA . LEU B 1 81 ? -7.652 -33.25 -0.639 1 98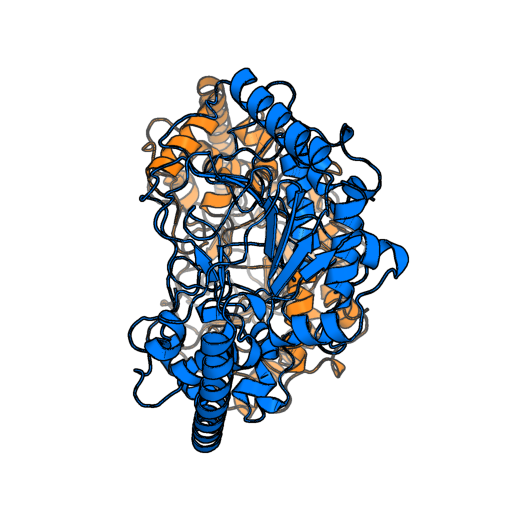.44 81 LEU B CA 1
ATOM 3868 C C . LEU B 1 81 ? -8.125 -34.562 -1.236 1 98.44 81 LEU B C 1
ATOM 3870 O O . LEU B 1 81 ? -7.848 -34.844 -2.402 1 98.44 81 LEU B O 1
ATOM 3874 N N . ASP B 1 82 ? -8.844 -35.312 -0.42 1 97.5 82 ASP B N 1
ATOM 3875 C CA . ASP B 1 82 ? -9.469 -36.469 -1.043 1 97.5 82 ASP B CA 1
ATOM 3876 C C . ASP B 1 82 ? -10.531 -36.062 -2.055 1 97.5 82 ASP B C 1
ATOM 3878 O O . ASP B 1 82 ? -11.102 -34.969 -1.944 1 97.5 82 ASP B O 1
ATOM 3882 N N . GLN B 1 83 ? -10.781 -36.906 -3.008 1 97.81 83 GLN B N 1
ATOM 3883 C CA . GLN B 1 83 ? -11.703 -36.562 -4.09 1 97.81 83 GLN B CA 1
ATOM 3884 C C . GLN B 1 83 ? -13.094 -36.25 -3.557 1 97.81 83 GLN B C 1
ATOM 3886 O O . GLN B 1 83 ? -13.781 -35.375 -4.066 1 97.81 83 GLN B O 1
ATOM 3891 N N . SER B 1 84 ? -13.516 -37 -2.58 1 98.19 84 SER B N 1
ATOM 3892 C CA . SER B 1 84 ? -14.836 -36.781 -1.996 1 98.19 84 SER B CA 1
ATOM 3893 C C . SER B 1 84 ? -14.93 -35.375 -1.386 1 98.19 84 SER B C 1
ATOM 3895 O O . SER B 1 84 ? -15.945 -34.688 -1.542 1 98.19 84 SER B O 1
ATOM 3897 N N . THR B 1 85 ? -13.875 -35.031 -0.685 1 98.38 85 THR B N 1
ATOM 3898 C CA . THR B 1 85 ? -13.836 -33.688 -0.086 1 98.38 85 THR B CA 1
ATOM 3899 C C . THR B 1 85 ? -13.898 -32.594 -1.162 1 98.38 85 THR B C 1
ATOM 3901 O O . THR B 1 85 ? -14.625 -31.625 -1.021 1 98.38 85 THR B O 1
ATOM 3904 N N . ALA B 1 86 ? -13.148 -32.719 -2.232 1 98.62 86 ALA B N 1
ATOM 3905 C CA . ALA B 1 86 ? -13.156 -31.781 -3.336 1 98.62 86 ALA B CA 1
ATOM 3906 C C . ALA B 1 86 ? -14.547 -31.656 -3.951 1 98.62 86 ALA B C 1
ATOM 3908 O O . ALA B 1 86 ? -15.016 -30.547 -4.215 1 98.62 86 ALA B O 1
ATOM 3909 N N . LYS B 1 87 ? -15.195 -32.781 -4.129 1 98.25 87 LYS B N 1
ATOM 3910 C CA . LYS B 1 87 ? -16.531 -32.781 -4.707 1 98.25 87 LYS B CA 1
ATOM 3911 C C . LYS B 1 87 ? -17.531 -32.094 -3.777 1 98.25 87 LYS B C 1
ATOM 3913 O O . LYS B 1 87 ? -18.453 -31.422 -4.238 1 98.25 87 LYS B O 1
ATOM 3918 N N . GLU B 1 88 ? -17.391 -32.375 -2.529 1 98.56 88 GLU B N 1
ATOM 3919 C CA . GLU B 1 88 ? -18.25 -31.734 -1.542 1 98.56 88 GLU B CA 1
ATOM 3920 C C . GLU B 1 88 ? -18.094 -30.219 -1.544 1 98.56 88 GLU B C 1
ATOM 3922 O O . GLU B 1 88 ? -19.078 -29.484 -1.472 1 98.56 88 GLU B O 1
ATOM 3927 N N . ILE B 1 89 ? -16.875 -29.781 -1.585 1 98.62 89 ILE B N 1
ATOM 3928 C CA . ILE B 1 89 ? -16.609 -28.344 -1.643 1 98.62 89 ILE B CA 1
ATOM 3929 C C . ILE B 1 89 ? -17.281 -27.734 -2.865 1 98.62 89 ILE B C 1
ATOM 3931 O O . ILE B 1 89 ? -17.953 -26.703 -2.76 1 98.62 89 ILE B O 1
ATOM 3935 N N . LEU B 1 90 ? -17.156 -28.406 -3.992 1 98.62 90 LEU B N 1
ATOM 3936 C CA . LEU B 1 90 ? -17.766 -27.906 -5.223 1 98.62 90 LEU B CA 1
ATOM 3937 C C . LEU B 1 90 ? -19.281 -27.875 -5.098 1 98.62 90 LEU B C 1
ATOM 3939 O O . LEU B 1 90 ? -19.922 -26.891 -5.484 1 98.62 90 LEU B O 1
ATOM 3943 N N . SER B 1 91 ? -19.859 -28.938 -4.562 1 98.56 91 SER B N 1
ATOM 3944 C CA . SER B 1 91 ? -21.312 -29.016 -4.395 1 98.56 91 SER B CA 1
ATOM 3945 C C . SER B 1 91 ? -21.812 -27.906 -3.482 1 98.56 91 SER B C 1
ATOM 3947 O O . SER B 1 91 ? -22.797 -27.219 -3.809 1 98.56 91 SER B O 1
ATOM 3949 N N . ASP B 1 92 ? -21.156 -27.734 -2.377 1 98.56 92 ASP B N 1
ATOM 3950 C CA . ASP B 1 92 ? -21.547 -26.703 -1.415 1 98.56 92 ASP B CA 1
ATOM 3951 C C . ASP B 1 92 ? -21.406 -25.312 -2.012 1 98.56 92 ASP B C 1
ATOM 3953 O O . ASP B 1 92 ? -22.234 -24.422 -1.739 1 98.56 92 ASP B O 1
ATOM 3957 N N . LEU B 1 93 ? -20.359 -25.125 -2.76 1 98.31 93 LEU B N 1
ATOM 3958 C CA . LEU B 1 93 ? -20.141 -23.844 -3.422 1 98.31 93 LEU B CA 1
ATOM 3959 C C . LEU B 1 93 ? -21.281 -23.531 -4.391 1 98.31 93 LEU B C 1
ATOM 3961 O O . LEU B 1 93 ? -21.812 -22.406 -4.387 1 98.31 93 LEU B O 1
ATOM 3965 N N . LYS B 1 94 ? -21.625 -24.469 -5.215 1 98.19 94 LYS B N 1
ATOM 3966 C CA . LYS B 1 94 ? -22.703 -24.297 -6.172 1 98.19 94 LYS B CA 1
ATOM 3967 C C . LYS B 1 94 ? -24.031 -24.047 -5.461 1 98.19 94 LYS B C 1
ATOM 3969 O O . LYS B 1 94 ? -24.844 -23.219 -5.914 1 98.19 94 LYS B O 1
ATOM 3974 N N . GLU B 1 95 ? -24.266 -24.734 -4.406 1 98.38 95 GLU B N 1
ATOM 3975 C CA . GLU B 1 95 ? -25.469 -24.531 -3.629 1 98.38 95 GLU B CA 1
ATOM 3976 C C . GLU B 1 95 ? -25.531 -23.109 -3.066 1 98.38 95 GLU B C 1
ATOM 3978 O O . GLU B 1 95 ? -26.562 -22.438 -3.133 1 98.38 95 GLU B O 1
ATOM 3983 N N . TYR B 1 96 ? -24.422 -22.656 -2.482 1 98.25 96 TYR B N 1
ATOM 3984 C CA . TYR B 1 96 ? -24.312 -21.281 -1.974 1 98.25 96 TYR B CA 1
ATOM 3985 C C . TYR B 1 96 ? -24.641 -20.266 -3.066 1 98.25 96 TYR B C 1
ATOM 3987 O O . TYR B 1 96 ? -25.359 -19.297 -2.828 1 98.25 96 TYR B O 1
ATOM 3995 N N . MET B 1 97 ? -24.125 -20.516 -4.258 1 97.69 97 MET B N 1
ATOM 3996 C CA . MET B 1 97 ? -24.375 -19.656 -5.402 1 97.69 97 MET B CA 1
ATOM 3997 C C . MET B 1 97 ? -25.859 -19.625 -5.742 1 97.69 97 MET B C 1
ATOM 3999 O O . MET B 1 97 ? -26.469 -18.562 -5.824 1 97.69 97 MET B O 1
ATOM 4003 N N . ARG B 1 98 ? -26.484 -20.781 -5.832 1 97.88 98 ARG B N 1
ATOM 4004 C CA . ARG B 1 98 ? -27.891 -20.891 -6.207 1 97.88 98 ARG B CA 1
ATOM 4005 C C . ARG B 1 98 ? -28.797 -20.25 -5.156 1 97.88 98 ARG B C 1
ATOM 4007 O O . ARG B 1 98 ? -29.734 -19.531 -5.492 1 97.88 98 ARG B O 1
ATOM 4014 N N . ASP B 1 99 ? -28.453 -20.484 -3.928 1 97.88 99 ASP B N 1
ATOM 4015 C CA . ASP B 1 99 ? -29.25 -19.938 -2.824 1 97.88 99 ASP B CA 1
ATOM 4016 C C . ASP B 1 99 ? -29.25 -18.422 -2.852 1 97.88 99 ASP B C 1
ATOM 4018 O O . ASP B 1 99 ? -30.141 -17.781 -2.262 1 97.88 99 ASP B O 1
ATOM 4022 N N . ASN B 1 100 ? -28.281 -17.844 -3.457 1 97.75 100 ASN B N 1
ATOM 4023 C CA . ASN B 1 100 ? -28.156 -16.391 -3.434 1 97.75 100 ASN B CA 1
ATOM 4024 C C . ASN B 1 100 ? -28.312 -15.797 -4.828 1 97.75 100 ASN B C 1
ATOM 4026 O O . ASN B 1 100 ? -27.797 -14.719 -5.105 1 97.75 100 ASN B O 1
ATOM 4030 N N . GLY B 1 101 ? -28.859 -16.484 -5.73 1 95.81 101 GLY B N 1
ATOM 4031 C CA . GLY B 1 101 ? -29.297 -15.969 -7.012 1 95.81 101 GLY B CA 1
ATOM 4032 C C . GLY B 1 101 ? -28.203 -15.977 -8.07 1 95.81 101 GLY B C 1
ATOM 4033 O O . GLY B 1 101 ? -28.344 -15.328 -9.109 1 95.81 101 GLY B O 1
ATOM 4034 N N . GLU B 1 102 ? -27.109 -16.625 -7.812 1 95.31 102 GLU B N 1
ATOM 4035 C CA . GLU B 1 102 ? -26.047 -16.812 -8.797 1 95.31 102 GLU B CA 1
ATOM 4036 C C . GLU B 1 102 ? -26.203 -18.125 -9.555 1 95.31 102 GLU B C 1
ATOM 4038 O O . GLU B 1 102 ? -26.609 -19.141 -8.969 1 95.31 102 GLU B O 1
ATOM 4043 N N . ASP B 1 103 ? -25.922 -18.125 -10.828 1 96.12 103 ASP B N 1
ATOM 4044 C CA . ASP B 1 103 ? -26 -19.344 -11.633 1 96.12 103 ASP B CA 1
ATOM 4045 C C . ASP B 1 103 ? -24.609 -19.938 -11.875 1 96.12 103 ASP B C 1
ATOM 4047 O O . ASP B 1 103 ? -23.859 -19.453 -12.727 1 96.12 103 ASP B O 1
ATOM 4051 N N . PRO B 1 104 ? -24.312 -20.984 -11.227 1 95.38 104 PRO B N 1
ATOM 4052 C CA . PRO B 1 104 ? -23 -21.594 -11.43 1 95.38 104 PRO B CA 1
ATOM 4053 C C . PRO B 1 104 ? -22.812 -22.109 -12.852 1 95.38 104 PRO B C 1
ATOM 4055 O O . PRO B 1 104 ? -21.688 -22.391 -13.266 1 95.38 104 PRO B O 1
ATOM 4058 N N . ASP B 1 105 ? -23.844 -22.266 -13.609 1 92.75 105 ASP B N 1
ATOM 4059 C CA . ASP B 1 105 ? -23.766 -22.844 -14.945 1 92.75 105 ASP B CA 1
ATOM 4060 C C . ASP B 1 105 ? -23.906 -21.766 -16.016 1 92.75 105 ASP B C 1
ATOM 4062 O O . ASP B 1 105 ? -24.062 -22.078 -17.203 1 92.75 105 ASP B O 1
ATOM 4066 N N . ASP B 1 106 ? -23.812 -20.547 -15.586 1 93.38 106 ASP B N 1
ATOM 4067 C CA . ASP B 1 106 ? -23.797 -19.453 -16.547 1 93.38 106 ASP B CA 1
ATOM 4068 C C . ASP B 1 106 ? -22.625 -19.609 -17.531 1 93.38 106 ASP B C 1
ATOM 4070 O O . ASP B 1 106 ? -21.453 -19.547 -17.125 1 93.38 106 ASP B O 1
ATOM 4074 N N . PRO B 1 107 ? -22.922 -19.75 -18.766 1 88.44 107 PRO B N 1
ATOM 4075 C CA . PRO B 1 107 ? -21.859 -20.016 -19.734 1 88.44 107 PRO B CA 1
ATOM 4076 C C . PRO B 1 107 ? -20.922 -18.812 -19.922 1 88.44 107 PRO B C 1
ATOM 4078 O O . PRO B 1 107 ? -19.797 -18.969 -20.422 1 88.44 107 PRO B O 1
ATOM 4081 N N . GLN B 1 108 ? -21.359 -17.672 -19.5 1 88.69 108 GLN B N 1
ATOM 4082 C CA . GLN B 1 108 ? -20.578 -16.453 -19.719 1 88.69 108 GLN B CA 1
ATOM 4083 C C . GLN B 1 108 ? -19.672 -16.172 -18.516 1 88.69 108 GLN B C 1
ATOM 4085 O O . GLN B 1 108 ? -18.688 -15.445 -18.641 1 88.69 108 GLN B O 1
ATOM 4090 N N . ALA B 1 109 ? -19.984 -16.75 -17.438 1 90.88 109 ALA B N 1
ATOM 4091 C CA . ALA B 1 109 ? -19.25 -16.406 -16.219 1 90.88 109 ALA B CA 1
ATOM 4092 C C . ALA B 1 109 ? -18.094 -17.359 -15.984 1 90.88 109 ALA B C 1
ATOM 4094 O O . ALA B 1 109 ? -18.25 -18.578 -16.047 1 90.88 109 ALA B O 1
ATOM 4095 N N . ILE B 1 110 ? -16.891 -16.812 -15.758 1 93.81 110 ILE B N 1
ATOM 4096 C CA . ILE B 1 110 ? -15.703 -17.594 -15.484 1 93.81 110 ILE B CA 1
ATOM 4097 C C . ILE B 1 110 ? -15.266 -17.391 -14.031 1 93.81 110 ILE B C 1
ATOM 4099 O O . ILE B 1 110 ? -14.898 -18.344 -13.336 1 93.81 110 ILE B O 1
ATOM 4103 N N . PHE B 1 111 ? -15.328 -16.141 -13.648 1 92.88 111 PHE B N 1
ATOM 4104 C CA . PHE B 1 111 ? -15.008 -15.758 -12.273 1 92.88 111 PHE B CA 1
ATOM 4105 C C . PHE B 1 111 ? -16.234 -15.203 -11.562 1 92.88 111 PHE B C 1
ATOM 4107 O O . PHE B 1 111 ? -17.125 -14.656 -12.203 1 92.88 111 PHE B O 1
ATOM 4114 N N . PHE B 1 112 ? -16.266 -15.414 -10.281 1 90.62 112 PHE B N 1
ATOM 4115 C CA . PHE B 1 112 ? -17.359 -14.93 -9.445 1 90.62 112 PHE B CA 1
ATOM 4116 C C . PHE B 1 112 ? -16.828 -14.094 -8.281 1 90.62 112 PHE B C 1
ATOM 4118 O O . PHE B 1 112 ? -15.789 -14.43 -7.707 1 90.62 112 PHE B O 1
ATOM 4125 N N . GLU B 1 113 ? -17.5 -13.055 -7.969 1 92.75 113 GLU B N 1
ATOM 4126 C CA . GLU B 1 113 ? -17.109 -12.203 -6.844 1 92.75 113 GLU B CA 1
ATOM 4127 C C . GLU B 1 113 ? -17.625 -12.781 -5.523 1 92.75 113 GLU B C 1
ATOM 4129 O O . GLU B 1 113 ? -18.344 -12.109 -4.781 1 92.75 113 GLU B O 1
ATOM 4134 N N . ILE B 1 114 ? -17.266 -14 -5.328 1 95.94 114 ILE B N 1
ATOM 4135 C CA . ILE B 1 114 ? -17.641 -14.773 -4.145 1 95.94 114 ILE B CA 1
ATOM 4136 C C . ILE B 1 114 ? -16.375 -15.227 -3.408 1 95.94 114 ILE B C 1
ATOM 4138 O O . ILE B 1 114 ? -15.516 -15.883 -3.992 1 95.94 114 ILE B O 1
ATOM 4142 N N . TYR B 1 115 ? -16.328 -14.883 -2.113 1 97.06 115 TYR B N 1
ATOM 4143 C CA . TYR B 1 115 ? -15.078 -15.062 -1.389 1 97.06 115 TYR B CA 1
ATOM 4144 C C . TYR B 1 115 ? -15.32 -15.734 -0.04 1 97.06 115 TYR B C 1
ATOM 4146 O O . TYR B 1 115 ? -14.398 -16.297 0.56 1 97.06 115 TYR B O 1
ATOM 4154 N N . TRP B 1 116 ? -16.594 -15.672 0.419 1 97.44 116 TRP B N 1
ATOM 4155 C CA . TRP B 1 116 ? -16.828 -15.953 1.833 1 97.44 116 TRP B CA 1
ATOM 4156 C C . TRP B 1 116 ? -17.766 -17.141 2.008 1 97.44 116 TRP B C 1
ATOM 4158 O O . TRP B 1 116 ? -18.438 -17.266 3.035 1 97.44 116 TRP B O 1
ATOM 4168 N N . SER B 1 117 ? -17.891 -18 1.026 1 98 117 SER B N 1
ATOM 4169 C CA . SER B 1 117 ? -18.703 -19.188 1.254 1 98 117 SER B CA 1
ATOM 4170 C C . SER B 1 117 ? -18.094 -20.094 2.316 1 98 117 SER B C 1
ATOM 4172 O O . SER B 1 117 ? -16.859 -20.141 2.457 1 98 117 SER B O 1
ATOM 4174 N N . LYS B 1 118 ? -18.922 -20.812 3.057 1 98.38 118 LYS B N 1
ATOM 4175 C CA . LYS B 1 118 ? -18.422 -21.766 4.051 1 98.38 118 LYS B CA 1
ATOM 4176 C C . LYS B 1 118 ? -17.547 -22.828 3.398 1 98.38 118 LYS B C 1
ATOM 4178 O O . LYS B 1 118 ? -16.594 -23.312 4.012 1 98.38 118 LYS B O 1
ATOM 4183 N N . ALA B 1 119 ? -17.859 -23.156 2.164 1 98.38 119 ALA B N 1
ATOM 4184 C CA . ALA B 1 119 ? -17.047 -24.109 1.403 1 98.38 119 ALA B CA 1
ATOM 4185 C C . ALA B 1 119 ? -15.633 -23.578 1.207 1 98.38 119 ALA B C 1
ATOM 4187 O O . ALA B 1 119 ? -14.664 -24.312 1.402 1 98.38 119 ALA B O 1
ATOM 4188 N N . GLN B 1 120 ? -15.508 -22.344 0.83 1 98.38 120 GLN B N 1
ATOM 4189 C CA . GLN B 1 120 ? -14.203 -21.734 0.642 1 98.38 120 GLN B CA 1
ATOM 4190 C C . GLN B 1 120 ? -13.43 -21.672 1.958 1 98.38 120 GLN B C 1
ATOM 4192 O O . GLN B 1 120 ? -12.227 -21.938 1.996 1 98.38 120 GLN B O 1
ATOM 4197 N N . ILE B 1 121 ? -14.094 -21.312 3.006 1 98.19 121 ILE B N 1
ATOM 4198 C CA . ILE B 1 121 ? -13.461 -21.219 4.32 1 98.19 121 ILE B CA 1
ATOM 4199 C C . ILE B 1 121 ? -12.938 -22.594 4.734 1 98.19 121 ILE B C 1
ATOM 4201 O O . ILE B 1 121 ? -11.797 -22.719 5.176 1 98.19 121 ILE B O 1
ATOM 4205 N N . ARG B 1 122 ? -13.75 -23.609 4.551 1 98.12 122 ARG B N 1
ATOM 4206 C CA . ARG B 1 122 ? -13.344 -24.969 4.875 1 98.12 122 ARG B CA 1
ATOM 4207 C C . ARG B 1 122 ? -12.117 -25.375 4.07 1 98.12 122 ARG B C 1
ATOM 4209 O O . ARG B 1 122 ? -11.188 -25.984 4.613 1 98.12 122 ARG B O 1
ATOM 4216 N N . ALA B 1 123 ? -12.086 -25.031 2.846 1 98.62 123 ALA B N 1
ATOM 4217 C CA . ALA B 1 123 ? -10.961 -25.391 1.986 1 98.62 123 ALA B CA 1
ATOM 4218 C C . ALA B 1 123 ? -9.68 -24.688 2.436 1 98.62 123 ALA B C 1
ATOM 4220 O O . ALA B 1 123 ? -8.625 -25.312 2.533 1 98.62 123 ALA B O 1
ATOM 4221 N N . ARG B 1 124 ? -9.734 -23.453 2.756 1 98.44 124 ARG B N 1
ATOM 4222 C CA . ARG B 1 124 ? -8.578 -22.641 3.105 1 98.44 124 ARG B CA 1
ATOM 4223 C C . ARG B 1 124 ? -7.977 -23.094 4.434 1 98.44 124 ARG B C 1
ATOM 4225 O O . ARG B 1 124 ? -6.762 -23 4.633 1 98.44 124 ARG B O 1
ATOM 4232 N N . GLN B 1 125 ? -8.867 -23.594 5.312 1 98.38 125 GLN B N 1
ATOM 4233 C CA . GLN B 1 125 ? -8.383 -23.938 6.645 1 98.38 125 GLN B CA 1
ATOM 4234 C C . GLN B 1 125 ? -8.297 -25.438 6.824 1 98.38 125 GLN B C 1
ATOM 4236 O O . GLN B 1 125 ? -8.109 -25.938 7.945 1 98.38 125 GLN B O 1
ATOM 4241 N N . HIS B 1 126 ? -8.523 -26.172 5.742 1 98.44 126 HIS B N 1
ATOM 4242 C CA . HIS B 1 126 ? -8.367 -27.609 5.82 1 98.44 126 HIS B CA 1
ATOM 4243 C C . HIS B 1 126 ? -6.988 -27.984 6.359 1 98.44 126 HIS B C 1
ATOM 4245 O O . HIS B 1 126 ? -5.98 -27.391 5.977 1 98.44 126 HIS B O 1
ATOM 4251 N N . ALA B 1 127 ? -6.918 -29.031 7.164 1 97.88 127 ALA B N 1
ATOM 4252 C CA . ALA B 1 127 ? -5.68 -29.406 7.84 1 97.88 127 ALA B CA 1
ATOM 4253 C C . ALA B 1 127 ? -4.566 -29.688 6.836 1 97.88 127 ALA B C 1
ATOM 4255 O O . ALA B 1 127 ? -3.424 -29.266 7.027 1 97.88 127 ALA B O 1
ATOM 4256 N N . ASN B 1 128 ? -4.898 -30.406 5.77 1 98.31 128 ASN B N 1
ATOM 4257 C CA . ASN B 1 128 ? -3.908 -30.703 4.738 1 98.31 128 ASN B CA 1
ATOM 4258 C C . ASN B 1 128 ? -3.422 -29.438 4.039 1 98.31 128 ASN B C 1
ATOM 4260 O O . ASN B 1 128 ? -2.24 -29.328 3.703 1 98.31 128 ASN B O 1
ATOM 4264 N N . MET B 1 129 ? -4.328 -28.516 3.801 1 98.12 129 MET B N 1
ATOM 4265 C CA . MET B 1 129 ? -3.986 -27.25 3.15 1 98.12 129 MET B CA 1
ATOM 4266 C C . MET B 1 129 ? -3.041 -26.438 4.023 1 98.12 129 MET B C 1
ATOM 4268 O O . MET B 1 129 ? -2.057 -25.875 3.527 1 98.12 129 MET B O 1
ATOM 4272 N N . VAL B 1 130 ? -3.318 -26.391 5.289 1 97.94 130 VAL B N 1
ATOM 4273 C CA . VAL B 1 130 ? -2.463 -25.672 6.23 1 97.94 130 VAL B CA 1
ATOM 4274 C C . VAL B 1 130 ? -1.072 -26.297 6.246 1 97.94 130 VAL B C 1
ATOM 4276 O O . VAL B 1 130 ? -0.063 -25.594 6.184 1 97.94 130 VAL B O 1
ATOM 4279 N N . GLN B 1 131 ? -1.063 -27.609 6.262 1 97.88 131 GLN B N 1
ATOM 4280 C CA . GLN B 1 131 ? 0.206 -28.328 6.34 1 97.88 131 GLN B CA 1
ATOM 4281 C C . GLN B 1 131 ? 1.035 -28.109 5.074 1 97.88 131 GLN B C 1
ATOM 4283 O O . GLN B 1 131 ? 2.248 -27.906 5.152 1 97.88 131 GLN B O 1
ATOM 4288 N N . ILE B 1 132 ? 0.444 -28.156 3.926 1 98.44 132 ILE B N 1
ATOM 4289 C CA . ILE B 1 132 ? 1.2 -28 2.689 1 98.44 132 ILE B CA 1
ATOM 4290 C C . ILE B 1 132 ? 1.752 -26.578 2.605 1 98.44 132 ILE B C 1
ATOM 4292 O O . ILE B 1 132 ? 2.852 -26.359 2.09 1 98.44 132 ILE B O 1
ATOM 4296 N N . GLN B 1 133 ? 1.008 -25.641 3.08 1 98.12 133 GLN B N 1
ATOM 4297 C CA . GLN B 1 133 ? 1.493 -24.266 3.057 1 98.12 133 GLN B CA 1
ATOM 4298 C C . GLN B 1 133 ? 2.723 -24.094 3.945 1 98.12 133 GLN B C 1
ATOM 4300 O O . GLN B 1 133 ? 3.668 -23.391 3.582 1 98.12 133 GLN B O 1
ATOM 4305 N N . LYS B 1 134 ? 2.719 -24.734 5.094 1 97.81 134 LYS B N 1
ATOM 4306 C CA . LYS B 1 134 ? 3.896 -24.719 5.957 1 97.81 134 LYS B CA 1
ATOM 4307 C C . LYS B 1 134 ? 5.102 -25.328 5.25 1 97.81 134 LYS B C 1
ATOM 4309 O O . LYS B 1 134 ? 6.207 -24.781 5.309 1 97.81 134 LYS B O 1
ATOM 4314 N N . LEU B 1 135 ? 4.844 -26.422 4.617 1 98.31 135 LEU B N 1
ATOM 4315 C CA . LEU B 1 135 ? 5.922 -27.125 3.916 1 98.31 135 LEU B CA 1
ATOM 4316 C C . LEU B 1 135 ? 6.438 -26.281 2.75 1 98.31 135 LEU B C 1
ATOM 4318 O O . LEU B 1 135 ? 7.645 -26.219 2.506 1 98.31 135 LEU B O 1
ATOM 4322 N N . LEU B 1 136 ? 5.559 -25.641 2.029 1 98.62 136 LEU B N 1
ATOM 4323 C CA . LEU B 1 136 ? 5.953 -24.781 0.927 1 98.62 136 LEU B CA 1
ATOM 4324 C C . LEU B 1 136 ? 6.82 -23.625 1.429 1 98.62 136 LEU B C 1
ATOM 4326 O O . LEU B 1 136 ? 7.812 -23.266 0.792 1 98.62 136 LEU B O 1
ATOM 4330 N N . LEU B 1 137 ? 6.461 -23.047 2.551 1 98.25 137 LEU B N 1
ATOM 4331 C CA . LEU B 1 137 ? 7.234 -21.953 3.127 1 98.25 137 LEU B CA 1
ATOM 4332 C C . LEU B 1 137 ? 8.641 -22.422 3.492 1 98.25 137 LEU B C 1
ATOM 4334 O O . LEU B 1 137 ? 9.602 -21.656 3.398 1 98.25 137 LEU B O 1
ATOM 4338 N N . SER B 1 138 ? 8.758 -23.656 3.85 1 97.81 138 SER B N 1
ATOM 4339 C CA . SER B 1 138 ? 10.047 -24.203 4.27 1 97.81 138 SER B CA 1
ATOM 4340 C C . SER B 1 138 ? 11.016 -24.297 3.094 1 97.81 138 SER B C 1
ATOM 4342 O O . SER B 1 138 ? 12.211 -24.484 3.289 1 97.81 138 SER B O 1
ATOM 4344 N N . LEU B 1 139 ? 10.547 -24.141 1.908 1 98.31 139 LEU B N 1
ATOM 4345 C CA . LEU B 1 139 ? 11.398 -24.172 0.728 1 98.31 139 LEU B CA 1
ATOM 4346 C C . LEU B 1 139 ? 12.148 -22.859 0.553 1 98.31 139 LEU B C 1
ATOM 4348 O O . LEU B 1 139 ? 13.078 -22.766 -0.247 1 98.31 139 LEU B O 1
ATOM 4352 N N . TRP B 1 140 ? 11.758 -21.859 1.276 1 97.81 140 TRP B N 1
ATOM 4353 C CA . TRP B 1 140 ? 12.305 -20.516 1.13 1 97.81 140 TRP B CA 1
ATOM 4354 C C . TRP B 1 140 ? 13.352 -20.234 2.199 1 97.81 140 TRP B C 1
ATOM 4356 O O . TRP B 1 140 ? 13.328 -20.828 3.277 1 97.81 140 TRP B O 1
ATOM 4366 N N . ASN B 1 141 ? 14.227 -19.312 1.791 1 95.88 141 ASN B N 1
ATOM 4367 C CA . ASN B 1 141 ? 15.258 -18.828 2.703 1 95.88 141 ASN B CA 1
ATOM 4368 C C . ASN B 1 141 ? 15.07 -17.359 3.02 1 95.88 141 ASN B C 1
ATOM 4370 O O . ASN B 1 141 ? 14.375 -16.641 2.293 1 95.88 141 ASN B O 1
ATOM 4374 N N . ARG B 1 142 ? 15.688 -17 4.113 1 93.19 142 ARG B N 1
ATOM 4375 C CA . ARG B 1 142 ? 15.656 -15.594 4.516 1 93.19 142 ARG B CA 1
ATOM 4376 C C . ARG B 1 142 ? 17.062 -14.992 4.496 1 93.19 142 ARG B C 1
ATOM 4378 O O . ARG B 1 142 ? 18.047 -15.695 4.723 1 93.19 142 ARG B O 1
ATOM 4385 N N . ASN B 1 143 ? 17.031 -13.75 4.141 1 90.44 143 ASN B N 1
ATOM 4386 C CA . ASN B 1 143 ? 18.172 -12.891 4.367 1 90.44 143 ASN B CA 1
ATOM 4387 C C . ASN B 1 143 ? 17.953 -11.953 5.551 1 90.44 143 ASN B C 1
ATOM 4389 O O . ASN B 1 143 ? 17.219 -10.977 5.441 1 90.44 143 ASN B O 1
ATOM 4393 N N . PRO B 1 144 ? 18.578 -12.227 6.633 1 81.12 144 PRO B N 1
ATOM 4394 C CA . PRO B 1 144 ? 18.281 -11.484 7.863 1 81.12 144 PRO B CA 1
ATOM 4395 C C . PRO B 1 144 ? 18.547 -9.984 7.719 1 81.12 144 PRO B C 1
ATOM 4397 O O . PRO B 1 144 ? 17.922 -9.18 8.414 1 81.12 144 PRO B O 1
ATOM 4400 N N . ASP B 1 145 ? 19.391 -9.625 6.852 1 79 145 ASP B N 1
ATOM 4401 C CA . ASP B 1 145 ? 19.719 -8.211 6.684 1 79 145 ASP B CA 1
ATOM 4402 C C . ASP B 1 145 ? 18.625 -7.48 5.914 1 79 145 ASP B C 1
ATOM 4404 O O . ASP B 1 145 ? 18.547 -6.25 5.957 1 79 145 ASP B O 1
ATOM 4408 N N . MET B 1 146 ? 17.703 -8.312 5.352 1 80.62 146 MET B N 1
ATOM 4409 C CA . MET B 1 146 ? 16.75 -7.672 4.445 1 80.62 146 MET B CA 1
ATOM 4410 C C . MET B 1 146 ? 15.312 -7.988 4.852 1 80.62 146 MET B C 1
ATOM 4412 O O . MET B 1 146 ? 14.391 -7.25 4.508 1 80.62 146 MET B O 1
ATOM 4416 N N . ASP B 1 147 ? 15.18 -9.055 5.473 1 78.88 147 ASP B N 1
ATOM 4417 C CA . ASP B 1 147 ? 13.828 -9.602 5.516 1 78.88 147 ASP B CA 1
ATOM 4418 C C . ASP B 1 147 ? 13.125 -9.219 6.816 1 78.88 147 ASP B C 1
ATOM 4420 O O . ASP B 1 147 ? 11.977 -9.617 7.051 1 78.88 147 ASP B O 1
ATOM 4424 N N . GLY B 1 148 ? 13.617 -8.336 7.488 1 72.44 148 GLY B N 1
ATOM 4425 C CA . GLY B 1 148 ? 12.938 -7.762 8.641 1 72.44 148 GLY B CA 1
ATOM 4426 C C . GLY B 1 148 ? 12.203 -8.789 9.477 1 72.44 148 GLY B C 1
ATOM 4427 O O . GLY B 1 148 ? 12.828 -9.695 10.047 1 72.44 148 GLY B O 1
ATOM 4428 N N . THR B 1 149 ? 10.844 -8.773 9.328 1 83.69 149 THR B N 1
ATOM 4429 C CA . THR B 1 149 ? 9.914 -9.461 10.211 1 83.69 149 THR B CA 1
ATOM 4430 C C . THR B 1 149 ? 9.312 -10.68 9.523 1 83.69 149 THR B C 1
ATOM 4432 O O . THR B 1 149 ? 8.352 -11.273 10.023 1 83.69 149 THR B O 1
ATOM 4435 N N . VAL B 1 150 ? 9.867 -11.188 8.469 1 94.06 150 VAL B N 1
ATOM 4436 C CA . VAL B 1 150 ? 9.281 -12.305 7.742 1 94.06 150 VAL B CA 1
ATOM 4437 C C . VAL B 1 150 ? 9.461 -13.594 8.547 1 94.06 150 VAL B C 1
ATOM 4439 O O . VAL B 1 150 ? 10.562 -13.883 9.023 1 94.06 150 VAL B O 1
ATOM 4442 N N . ASP B 1 151 ? 8.422 -14.273 8.805 1 96.06 151 ASP B N 1
ATOM 4443 C CA . ASP B 1 151 ? 8.414 -15.578 9.461 1 96.06 151 ASP B CA 1
ATOM 4444 C C . ASP B 1 151 ? 7.953 -16.672 8.508 1 96.06 151 ASP B C 1
ATOM 4446 O O . ASP B 1 151 ? 6.762 -16.781 8.211 1 96.06 151 ASP B O 1
ATOM 4450 N N . LEU B 1 152 ? 8.852 -17.547 8.109 1 96.94 152 LEU B N 1
ATOM 4451 C CA . LEU B 1 152 ? 8.578 -18.578 7.113 1 96.94 152 LEU B CA 1
ATOM 4452 C C . LEU B 1 152 ? 7.996 -19.828 7.762 1 96.94 152 LEU B C 1
ATOM 4454 O O . LEU B 1 152 ? 7.699 -20.812 7.078 1 96.94 152 LEU B O 1
ATOM 4458 N N . SER B 1 153 ? 7.738 -19.797 9.047 1 96.5 153 SER B N 1
ATOM 4459 C CA . SER B 1 153 ? 7.156 -20.938 9.734 1 96.5 153 SER B CA 1
ATOM 4460 C C . SER B 1 153 ? 5.652 -20.766 9.922 1 96.5 153 SER B C 1
ATOM 4462 O O . SER B 1 153 ? 4.961 -21.703 10.328 1 96.5 153 SER B O 1
ATOM 4464 N N . LYS B 1 154 ? 5.184 -19.594 9.625 1 96.88 154 LYS B N 1
ATOM 4465 C CA . LYS B 1 154 ? 3.777 -19.281 9.859 1 96.88 154 LYS B CA 1
ATOM 4466 C C . LYS B 1 154 ? 3.086 -18.875 8.555 1 96.88 154 LYS B C 1
ATOM 4468 O O . LYS B 1 154 ? 3.312 -17.781 8.047 1 96.88 154 LYS B O 1
ATOM 4473 N N . PRO B 1 155 ? 2.174 -19.734 8.109 1 98.12 155 PRO B N 1
ATOM 4474 C CA . PRO B 1 155 ? 1.437 -19.344 6.898 1 98.12 155 PRO B CA 1
ATOM 4475 C C . PRO B 1 155 ? 0.35 -18.312 7.172 1 98.12 155 PRO B C 1
ATOM 4477 O O . PRO B 1 155 ? -0.239 -18.297 8.258 1 98.12 155 PRO B O 1
ATOM 4480 N N . SER B 1 156 ? 0.146 -17.438 6.223 1 98 156 SER B N 1
ATOM 4481 C CA . SER B 1 156 ? -0.933 -16.469 6.219 1 98 156 SER B CA 1
ATOM 4482 C C . SER B 1 156 ? -1.944 -16.75 5.117 1 98 156 SER B C 1
ATOM 4484 O O . SER B 1 156 ? -1.591 -17.312 4.074 1 98 156 SER B O 1
ATOM 4486 N N . MET B 1 157 ? -3.15 -16.359 5.371 1 97.94 157 MET B N 1
ATOM 4487 C CA . MET B 1 157 ? -4.23 -16.703 4.449 1 97.94 157 MET B CA 1
ATOM 4488 C C . MET B 1 157 ? -4.5 -15.562 3.473 1 97.94 157 MET B C 1
ATOM 4490 O O . MET B 1 157 ? -4.766 -14.438 3.889 1 97.94 157 MET B O 1
ATOM 4494 N N . TYR B 1 158 ? -4.383 -15.844 2.25 1 96.5 158 TYR B N 1
ATOM 4495 C CA . TYR B 1 158 ? -4.816 -14.922 1.207 1 96.5 158 TYR B CA 1
ATOM 4496 C C . TYR B 1 158 ? -6.199 -15.297 0.689 1 96.5 158 TYR B C 1
ATOM 4498 O O . TYR B 1 158 ? -6.5 -16.469 0.496 1 96.5 158 TYR B O 1
ATOM 4506 N N . LEU B 1 159 ? -7.039 -14.328 0.497 1 95.5 159 LEU B N 1
ATOM 4507 C CA . LEU B 1 159 ? -8.383 -14.555 -0.03 1 95.5 159 LEU B CA 1
ATOM 4508 C C . LEU B 1 159 ? -8.406 -14.375 -1.545 1 95.5 159 LEU B C 1
ATOM 4510 O O . LEU B 1 159 ? -8.141 -13.281 -2.049 1 95.5 159 LEU B O 1
ATOM 4514 N N . ASP B 1 160 ? -8.68 -15.43 -2.17 1 93.88 160 ASP B N 1
ATOM 4515 C CA . ASP B 1 160 ? -8.789 -15.438 -3.625 1 93.88 160 ASP B CA 1
ATOM 4516 C C . ASP B 1 160 ? -10.094 -16.094 -4.074 1 93.88 160 ASP B C 1
ATOM 4518 O O . ASP B 1 160 ? -10.891 -16.531 -3.244 1 93.88 160 ASP B O 1
ATOM 4522 N N . ARG B 1 161 ? -10.367 -16.125 -5.387 1 92 161 ARG B N 1
ATOM 4523 C CA . ARG B 1 161 ? -11.617 -16.578 -5.988 1 92 161 ARG B CA 1
ATOM 4524 C C . ARG B 1 161 ? -11.492 -18.016 -6.48 1 92 161 ARG B C 1
ATOM 4526 O O . ARG B 1 161 ? -10.641 -18.781 -6.004 1 92 161 ARG B O 1
ATOM 4533 N N . PHE B 1 162 ? -12.445 -18.391 -7.129 1 97.25 162 PHE B N 1
ATOM 4534 C CA . PHE B 1 162 ? -12.445 -19.641 -7.895 1 97.25 162 PHE B CA 1
ATOM 4535 C C . PHE B 1 162 ? -12.82 -19.375 -9.352 1 97.25 162 PHE B C 1
ATOM 4537 O O . PHE B 1 162 ? -13.406 -18.344 -9.672 1 97.25 162 PHE B O 1
ATOM 4544 N N . ARG B 1 163 ? -12.375 -20.266 -10.164 1 96.88 163 ARG B N 1
ATOM 4545 C CA . ARG B 1 163 ? -12.656 -20.188 -11.594 1 96.88 163 ARG B CA 1
ATOM 4546 C C . ARG B 1 163 ? -13.516 -21.359 -12.047 1 96.88 163 ARG B C 1
ATOM 4548 O O . ARG B 1 163 ? -13.289 -22.5 -11.633 1 96.88 163 ARG B O 1
ATOM 4555 N N . MET B 1 164 ? -14.555 -21.109 -12.82 1 97.25 164 MET B N 1
ATOM 4556 C CA . MET B 1 164 ? -15.367 -22.109 -13.5 1 97.25 164 MET B CA 1
ATOM 4557 C C . MET B 1 164 ? -15.367 -21.891 -15.008 1 97.25 164 MET B C 1
ATOM 4559 O O . MET B 1 164 ? -16.172 -21.094 -15.516 1 97.25 164 MET B O 1
ATOM 4563 N N . ARG B 1 165 ? -14.562 -22.625 -15.602 1 96.44 165 ARG B N 1
ATOM 4564 C CA . ARG B 1 165 ? -14.438 -22.484 -17.047 1 96.44 165 ARG B CA 1
ATOM 4565 C C . ARG B 1 165 ? -15.266 -23.531 -17.781 1 96.44 165 ARG B C 1
ATOM 4567 O O . ARG B 1 165 ? -14.977 -24.719 -17.688 1 96.44 165 ARG B O 1
ATOM 4574 N N . LYS B 1 166 ? -16.266 -23.094 -18.562 1 96.69 166 LYS B N 1
ATOM 4575 C CA . LYS B 1 166 ? -17.203 -24 -19.219 1 96.69 166 LYS B CA 1
ATOM 4576 C C . LYS B 1 166 ? -16.594 -24.562 -20.5 1 96.69 166 LYS B C 1
ATOM 4578 O O . LYS B 1 166 ? -15.695 -23.969 -21.094 1 96.69 166 LYS B O 1
ATOM 4583 N N . PRO B 1 167 ? -17.141 -25.734 -20.875 1 95.62 167 PRO B N 1
ATOM 4584 C CA . PRO B 1 167 ? -16.719 -26.297 -22.156 1 95.62 167 PRO B CA 1
ATOM 4585 C C . PRO B 1 167 ? -16.906 -25.328 -23.312 1 95.62 167 PRO B C 1
ATOM 4587 O O . PRO B 1 167 ? -17.922 -24.641 -23.391 1 95.62 167 PRO B O 1
ATOM 4590 N N . GLY B 1 168 ? -15.805 -25.188 -24.109 1 94.69 168 GLY B N 1
ATOM 4591 C CA . GLY B 1 168 ? -15.891 -24.344 -25.281 1 94.69 168 GLY B CA 1
ATOM 4592 C C . GLY B 1 168 ? -15.438 -22.906 -25.031 1 94.69 168 GLY B C 1
ATOM 4593 O O . GLY B 1 168 ? -15.289 -22.125 -25.969 1 94.69 168 GLY B O 1
ATOM 4594 N N . ASP B 1 169 ? -15.18 -22.625 -23.828 1 95.06 169 ASP B N 1
ATOM 4595 C CA . ASP B 1 169 ? -14.719 -21.266 -23.531 1 95.06 169 ASP B CA 1
ATOM 4596 C C . ASP B 1 169 ? -13.469 -20.922 -24.328 1 95.06 169 ASP B C 1
ATOM 4598 O O . ASP B 1 169 ? -12.484 -21.672 -24.312 1 95.06 169 ASP B O 1
ATOM 4602 N N . ASP B 1 170 ? -13.516 -19.734 -25.031 1 93.62 170 ASP B N 1
ATOM 4603 C CA . ASP B 1 170 ? -12.375 -19.219 -25.766 1 93.62 170 ASP B CA 1
ATOM 4604 C C . ASP B 1 170 ? -12.188 -17.719 -25.516 1 93.62 170 ASP B C 1
ATOM 4606 O O . ASP B 1 170 ? -11.539 -17.031 -26.297 1 93.62 170 ASP B O 1
ATOM 4610 N N . ARG B 1 171 ? -12.898 -17.25 -24.547 1 91 171 ARG B N 1
ATOM 4611 C CA . ARG B 1 171 ? -12.883 -15.82 -24.266 1 91 171 ARG B CA 1
ATOM 4612 C C . ARG B 1 171 ? -11.82 -15.492 -23.219 1 91 171 ARG B C 1
ATOM 4614 O O . ARG B 1 171 ? -11.266 -14.391 -23.219 1 91 171 ARG B O 1
ATOM 4621 N N . PHE B 1 172 ? -11.547 -16.406 -22.328 1 88.88 172 PHE B N 1
ATOM 4622 C CA . PHE B 1 172 ? -10.562 -16.188 -21.266 1 88.88 172 PHE B CA 1
ATOM 4623 C C . PHE B 1 172 ? -9.156 -16.484 -21.766 1 88.88 172 PHE B C 1
ATOM 4625 O O . PHE B 1 172 ? -8.82 -17.625 -22.047 1 88.88 172 PHE B O 1
ATOM 4632 N N . HIS B 1 173 ? -8.391 -15.406 -21.891 1 88.06 173 HIS B N 1
ATOM 4633 C CA . HIS B 1 173 ? -7.012 -15.523 -22.359 1 88.06 173 HIS B CA 1
ATOM 4634 C C . HIS B 1 173 ? -6.047 -14.812 -21.406 1 88.06 173 HIS B C 1
ATOM 4636 O O . HIS B 1 173 ? -6.312 -13.688 -20.969 1 88.06 173 HIS B O 1
ATOM 4642 N N . LEU B 1 174 ? -5.066 -15.508 -21.047 1 91.44 174 LEU B N 1
ATOM 4643 C CA . LEU B 1 174 ? -3.934 -14.914 -20.344 1 91.44 174 LEU B CA 1
ATOM 4644 C C . LEU B 1 174 ? -2.621 -15.25 -21.047 1 91.44 174 LEU B C 1
ATOM 4646 O O . LEU B 1 174 ? -2.178 -16.406 -21.016 1 91.44 174 LEU B O 1
ATOM 4650 N N . ASP B 1 175 ? -2.061 -14.258 -21.656 1 93 175 ASP B N 1
ATOM 4651 C CA . ASP B 1 175 ? -0.747 -14.453 -22.25 1 93 175 ASP B CA 1
ATOM 4652 C C . ASP B 1 175 ? 0.317 -14.719 -21.188 1 93 175 ASP B C 1
ATOM 4654 O O . ASP B 1 175 ? 0.086 -14.484 -20 1 93 175 ASP B O 1
ATOM 4658 N N . PRO B 1 176 ? 1.445 -15.312 -21.688 1 96.56 176 PRO B N 1
ATOM 4659 C CA . PRO B 1 176 ? 2.506 -15.547 -20.719 1 96.56 176 PRO B CA 1
ATOM 4660 C C . PRO B 1 176 ? 2.848 -14.305 -19.906 1 96.56 176 PRO B C 1
ATOM 4662 O O . PRO B 1 176 ? 3.141 -13.25 -20.469 1 96.56 176 PRO B O 1
ATOM 4665 N N . HIS B 1 177 ? 2.797 -14.492 -18.578 1 95.19 177 HIS B N 1
ATOM 4666 C CA . HIS B 1 177 ? 2.973 -13.344 -17.703 1 95.19 177 HIS B CA 1
ATOM 4667 C C . HIS B 1 177 ? 3.518 -13.773 -16.344 1 95.19 177 HIS B C 1
ATOM 4669 O O . HIS B 1 177 ? 3.656 -14.961 -16.078 1 95.19 177 HIS B O 1
ATOM 4675 N N . ILE B 1 178 ? 3.971 -12.852 -15.555 1 94.38 178 ILE B N 1
ATOM 4676 C CA . ILE B 1 178 ? 4.285 -12.961 -14.133 1 94.38 178 ILE B CA 1
ATOM 4677 C C . ILE B 1 178 ? 3.408 -11.992 -13.336 1 94.38 178 ILE B C 1
ATOM 4679 O O . ILE B 1 178 ? 3.275 -10.82 -13.703 1 94.38 178 ILE B O 1
ATOM 4683 N N . ASP B 1 179 ? 2.877 -12.586 -12.266 1 87.69 179 ASP B N 1
ATOM 4684 C CA . ASP B 1 179 ? 1.98 -11.742 -11.477 1 87.69 179 ASP B CA 1
ATOM 4685 C C . ASP B 1 179 ? 2.76 -10.688 -10.703 1 87.69 179 ASP B C 1
ATOM 4687 O O . ASP B 1 179 ? 3.859 -10.953 -10.211 1 87.69 179 ASP B O 1
ATOM 4691 N N . SER B 1 180 ? 2.301 -9.555 -10.555 1 76.75 180 SER B N 1
ATOM 4692 C CA . SER B 1 180 ? 2.775 -8.445 -9.727 1 76.75 180 SER B CA 1
ATOM 4693 C C . SER B 1 180 ? 4.172 -8.008 -10.148 1 76.75 180 SER B C 1
ATOM 4695 O O . SER B 1 180 ? 4.828 -8.68 -10.945 1 76.75 180 SER B O 1
ATOM 4697 N N . GLY B 1 181 ? 4.617 -6.902 -9.773 1 79.75 181 GLY B N 1
ATOM 4698 C CA . GLY B 1 181 ? 5.992 -6.422 -9.773 1 79.75 181 GLY B CA 1
ATOM 4699 C C . GLY B 1 181 ? 6.434 -5.867 -11.109 1 79.75 181 GLY B C 1
ATOM 4700 O O . GLY B 1 181 ? 7.629 -5.77 -11.391 1 79.75 181 GLY B O 1
ATOM 4701 N N . SER B 1 182 ? 5.758 -5.727 -12.086 1 88.06 182 SER B N 1
ATOM 4702 C CA . SER B 1 182 ? 6.094 -5.172 -13.391 1 88.06 182 SER B CA 1
ATOM 4703 C C . SER B 1 182 ? 7.332 -4.285 -13.312 1 88.06 182 SER B C 1
ATOM 4705 O O . SER B 1 182 ? 8.43 -4.766 -13.031 1 88.06 182 SER B O 1
ATOM 4707 N N . ILE B 1 183 ? 7.242 -2.969 -13.344 1 90.31 183 ILE B N 1
ATOM 4708 C CA . ILE B 1 183 ? 8.383 -2.066 -13.406 1 90.31 183 ILE B CA 1
ATOM 4709 C C . ILE B 1 183 ? 9.062 -1.99 -12.047 1 90.31 183 ILE B C 1
ATOM 4711 O O . ILE B 1 183 ? 10.25 -1.669 -11.953 1 90.31 183 ILE B O 1
ATOM 4715 N N . THR B 1 184 ? 8.367 -2.352 -11.016 1 90.62 184 THR B N 1
ATOM 4716 C CA . THR B 1 184 ? 8.891 -2.176 -9.664 1 90.62 184 THR B CA 1
ATOM 4717 C C . THR B 1 184 ? 10.016 -3.164 -9.391 1 90.62 184 THR B C 1
ATOM 4719 O O . THR B 1 184 ? 10.789 -2.984 -8.445 1 90.62 184 THR B O 1
ATOM 4722 N N . ARG B 1 185 ? 10.18 -4.215 -10.172 1 92.81 185 ARG B N 1
ATOM 4723 C CA . ARG B 1 185 ? 11.312 -5.125 -10.055 1 92.81 185 ARG B CA 1
ATOM 4724 C C . ARG B 1 185 ? 12.633 -4.383 -10.234 1 92.81 185 ARG B C 1
ATOM 4726 O O . ARG B 1 185 ? 13.641 -4.742 -9.625 1 92.81 185 ARG B O 1
ATOM 4733 N N . TRP B 1 186 ? 12.57 -3.379 -11.117 1 93.62 186 TRP B N 1
ATOM 4734 C CA . TRP B 1 186 ? 13.75 -2.551 -11.375 1 93.62 186 TRP B CA 1
ATOM 4735 C C . TRP B 1 186 ? 13.711 -1.282 -10.531 1 93.62 186 TRP B C 1
ATOM 4737 O O . TRP B 1 186 ? 14.742 -0.839 -10.023 1 93.62 186 TRP B O 1
ATOM 4747 N N . LEU B 1 187 ? 12.539 -0.759 -10.414 1 91.06 187 LEU B N 1
ATOM 4748 C CA . LEU B 1 187 ? 12.367 0.597 -9.906 1 91.06 187 LEU B CA 1
ATOM 4749 C C . LEU B 1 187 ? 12.523 0.634 -8.391 1 91.06 187 LEU B C 1
ATOM 4751 O O . LEU B 1 187 ? 13.141 1.555 -7.848 1 91.06 187 LEU B O 1
ATOM 4755 N N . ASP B 1 188 ? 11.914 -0.295 -7.684 1 91.69 188 ASP B N 1
ATOM 4756 C CA . ASP B 1 188 ? 11.945 -0.295 -6.223 1 91.69 188 ASP B CA 1
ATOM 4757 C C . ASP B 1 188 ? 13.273 -0.839 -5.703 1 91.69 188 ASP B C 1
ATOM 4759 O O . ASP B 1 188 ? 13.617 -1.999 -5.945 1 91.69 188 ASP B O 1
ATOM 4763 N N . PRO B 1 189 ? 14.008 -0.066 -4.965 1 91.94 189 PRO B N 1
ATOM 4764 C CA . PRO B 1 189 ? 15.328 -0.501 -4.516 1 91.94 189 PRO B CA 1
ATOM 4765 C C . PRO B 1 189 ? 15.266 -1.707 -3.578 1 91.94 189 PRO B C 1
ATOM 4767 O O . PRO B 1 189 ? 16.219 -2.49 -3.51 1 91.94 189 PRO B O 1
ATOM 4770 N N . ILE B 1 190 ? 14.164 -1.858 -2.908 1 92.38 190 ILE B N 1
ATOM 4771 C CA . ILE B 1 190 ? 14.016 -2.984 -1.994 1 92.38 190 ILE B CA 1
ATOM 4772 C C . ILE B 1 190 ? 13.711 -4.254 -2.785 1 92.38 190 ILE B C 1
ATOM 4774 O O . ILE B 1 190 ? 14.336 -5.293 -2.57 1 92.38 190 ILE B O 1
ATOM 4778 N N . TYR B 1 191 ? 12.797 -4.172 -3.73 1 92.94 191 TYR B N 1
ATOM 4779 C CA . TYR B 1 191 ? 12.469 -5.324 -4.559 1 92.94 191 TYR B CA 1
ATOM 4780 C C . TYR B 1 191 ? 13.672 -5.777 -5.375 1 92.94 191 TYR B C 1
ATOM 4782 O O . TYR B 1 191 ? 13.883 -6.973 -5.578 1 92.94 191 TYR B O 1
ATOM 4790 N N . ARG B 1 192 ? 14.508 -4.891 -5.77 1 93.06 192 ARG B N 1
ATOM 4791 C CA . ARG B 1 192 ? 15.688 -5.172 -6.582 1 93.06 192 ARG B CA 1
ATOM 4792 C C . ARG B 1 192 ? 16.656 -6.102 -5.848 1 93.06 192 ARG B C 1
ATOM 4794 O O . ARG B 1 192 ? 17.438 -6.812 -6.477 1 93.06 192 ARG B O 1
ATOM 4801 N N . GLN B 1 193 ? 16.516 -6.074 -4.543 1 93.38 193 GLN B N 1
ATOM 4802 C CA . GLN B 1 193 ? 17.406 -6.945 -3.781 1 93.38 193 GLN B CA 1
ATOM 4803 C C . GLN B 1 193 ? 17.141 -8.414 -4.098 1 93.38 193 GLN B C 1
ATOM 4805 O O . GLN B 1 193 ? 18.031 -9.25 -4.012 1 93.38 193 GLN B O 1
ATOM 4810 N N . SER B 1 194 ? 15.938 -8.711 -4.5 1 94.31 194 SER B N 1
ATOM 4811 C CA . SER B 1 194 ? 15.578 -10.07 -4.867 1 94.31 194 SER B CA 1
ATOM 4812 C C . SER B 1 194 ? 16.281 -10.5 -6.156 1 94.31 194 SER B C 1
ATOM 4814 O O . SER B 1 194 ? 16.328 -11.688 -6.48 1 94.31 194 SER B O 1
ATOM 4816 N N . TYR B 1 195 ? 16.859 -9.523 -6.848 1 95.81 195 TYR B N 1
ATOM 4817 C CA . TYR B 1 195 ? 17.5 -9.789 -8.133 1 95.81 195 TYR B CA 1
ATOM 4818 C C . TYR B 1 195 ? 18.938 -9.258 -8.156 1 95.81 195 TYR B C 1
ATOM 4820 O O . TYR B 1 195 ? 19.5 -9.047 -9.227 1 95.81 195 TYR B O 1
ATOM 4828 N N . HIS B 1 196 ? 19.5 -8.984 -7.004 1 93.25 196 HIS B N 1
ATOM 4829 C CA . HIS B 1 196 ? 20.781 -8.273 -6.902 1 93.25 196 HIS B CA 1
ATOM 4830 C C . HIS B 1 196 ? 21.891 -9.031 -7.602 1 93.25 196 HIS B C 1
ATOM 4832 O O . HIS B 1 196 ? 22.75 -8.43 -8.258 1 93.25 196 HIS B O 1
ATOM 4838 N N . HIS B 1 197 ? 21.922 -10.367 -7.488 1 94.88 197 HIS B N 1
ATOM 4839 C CA . HIS B 1 197 ? 22.953 -11.156 -8.148 1 94.88 197 HIS B CA 1
ATOM 4840 C C . HIS B 1 197 ? 22.828 -11.062 -9.664 1 94.88 197 HIS B C 1
ATOM 4842 O O . HIS B 1 197 ? 23.844 -11 -10.367 1 94.88 197 HIS B O 1
ATOM 4848 N N . ILE B 1 198 ? 21.625 -11.031 -10.156 1 96.44 198 ILE B N 1
ATOM 4849 C CA . ILE B 1 198 ? 21.375 -10.922 -11.586 1 96.44 198 ILE B CA 1
ATOM 4850 C C . ILE B 1 198 ? 21.906 -9.578 -12.102 1 96.44 198 ILE B C 1
ATOM 4852 O O . ILE B 1 198 ? 22.625 -9.531 -13.094 1 96.44 198 ILE B O 1
ATOM 4856 N N . LEU B 1 199 ? 21.625 -8.57 -11.383 1 94.44 199 LEU B N 1
ATOM 4857 C CA . LEU B 1 199 ? 21.891 -7.211 -11.828 1 94.44 199 LEU B CA 1
ATOM 4858 C C . LEU B 1 199 ? 23.359 -6.848 -11.609 1 94.44 199 LEU B C 1
ATOM 4860 O O . LEU B 1 199 ? 23.875 -5.934 -12.25 1 94.44 199 LEU B O 1
ATOM 4864 N N . ASN B 1 200 ? 24.047 -7.562 -10.742 1 90.81 200 ASN B N 1
ATOM 4865 C CA . ASN B 1 200 ? 25.422 -7.195 -10.406 1 90.81 200 ASN B CA 1
ATOM 4866 C C . ASN B 1 200 ? 26.438 -8.125 -11.078 1 90.81 200 ASN B C 1
ATOM 4868 O O . ASN B 1 200 ? 27.625 -8.102 -10.734 1 90.81 200 ASN B O 1
ATOM 4872 N N . GLY B 1 201 ? 26.016 -9.008 -11.93 1 89.44 201 GLY B N 1
ATOM 4873 C CA . GLY B 1 201 ? 26.953 -9.75 -12.758 1 89.44 201 GLY B CA 1
ATOM 4874 C C . GLY B 1 201 ? 27.203 -11.156 -12.258 1 89.44 201 GLY B C 1
ATOM 4875 O O . GLY B 1 201 ? 28.062 -11.875 -12.789 1 89.44 201 GLY B O 1
ATOM 4876 N N . ASP B 1 202 ? 26.531 -11.578 -11.25 1 93.25 202 ASP B N 1
ATOM 4877 C CA . ASP B 1 202 ? 26.703 -12.906 -10.672 1 93.25 202 ASP B CA 1
ATOM 4878 C C . ASP B 1 202 ? 25.391 -13.68 -10.672 1 93.25 202 ASP B C 1
ATOM 4880 O O . ASP B 1 202 ? 24.984 -14.219 -9.641 1 93.25 202 ASP B O 1
ATOM 4884 N N . TRP B 1 203 ? 24.812 -13.828 -11.898 1 96.25 203 TRP B N 1
ATOM 4885 C CA . TRP B 1 203 ? 23.469 -14.398 -12 1 96.25 203 TRP B CA 1
ATOM 4886 C C . TRP B 1 203 ? 23.453 -15.852 -11.531 1 96.25 203 TRP B C 1
ATOM 4888 O O . TRP B 1 203 ? 22.438 -16.344 -11.039 1 96.25 203 TRP B O 1
ATOM 4898 N N . LYS B 1 204 ? 24.578 -16.562 -11.578 1 96.31 204 LYS B N 1
ATOM 4899 C CA . LYS B 1 204 ? 24.656 -17.969 -11.188 1 96.31 204 LYS B CA 1
ATOM 4900 C C . LYS B 1 204 ? 24.438 -18.141 -9.688 1 96.31 204 LYS B C 1
ATOM 4902 O O . LYS B 1 204 ? 24 -19.188 -9.242 1 96.31 204 LYS B O 1
ATOM 4907 N N . ASP B 1 205 ? 24.672 -17.078 -8.945 1 95.81 205 ASP B N 1
ATOM 4908 C CA . ASP B 1 205 ? 24.5 -17.109 -7.492 1 95.81 205 ASP B CA 1
ATOM 4909 C C . ASP B 1 205 ? 23.078 -16.75 -7.098 1 95.81 205 ASP B C 1
ATOM 4911 O O . ASP B 1 205 ? 22.719 -16.797 -5.918 1 95.81 205 ASP B O 1
ATOM 4915 N N . GLN B 1 206 ? 22.266 -16.453 -8.086 1 95.5 206 GLN B N 1
ATOM 4916 C CA . GLN B 1 206 ? 20.891 -16.094 -7.812 1 95.5 206 GLN B CA 1
ATOM 4917 C C . GLN B 1 206 ? 20.125 -17.297 -7.238 1 95.5 206 GLN B C 1
ATOM 4919 O O . GLN B 1 206 ? 20.141 -18.375 -7.812 1 95.5 206 GLN B O 1
ATOM 4924 N N . ASP B 1 207 ? 19.562 -17.047 -6.082 1 96.5 207 ASP B N 1
ATOM 4925 C CA . ASP B 1 207 ? 18.609 -17.984 -5.504 1 96.5 207 ASP B CA 1
ATOM 4926 C C . ASP B 1 207 ? 17.203 -17.391 -5.477 1 96.5 207 ASP B C 1
ATOM 4928 O O . ASP B 1 207 ? 16.875 -16.594 -4.602 1 96.5 207 ASP B O 1
ATOM 4932 N N . PRO B 1 208 ? 16.344 -17.859 -6.367 1 97.25 208 PRO B N 1
ATOM 4933 C CA . PRO B 1 208 ? 15 -17.281 -6.418 1 97.25 208 PRO B CA 1
ATOM 4934 C C . PRO B 1 208 ? 14.203 -17.547 -5.145 1 97.25 208 PRO B C 1
ATOM 4936 O O . PRO B 1 208 ? 13.188 -16.891 -4.898 1 97.25 208 PRO B O 1
ATOM 4939 N N . PHE B 1 209 ? 14.633 -18.453 -4.324 1 98.12 209 PHE B N 1
ATOM 4940 C CA . PHE B 1 209 ? 13.875 -18.859 -3.145 1 98.12 209 PHE B CA 1
ATOM 4941 C C . PHE B 1 209 ? 14.398 -18.141 -1.9 1 98.12 209 PHE B C 1
ATOM 4943 O O . PHE B 1 209 ? 14.203 -18.625 -0.78 1 98.12 209 PHE B O 1
ATOM 4950 N N . THR B 1 210 ? 15.047 -17.047 -2.084 1 96.62 210 THR B N 1
ATOM 4951 C CA . THR B 1 210 ? 15.344 -16.141 -0.987 1 96.62 210 THR B CA 1
ATOM 4952 C C . THR B 1 210 ? 14.398 -14.938 -1.01 1 96.62 210 THR B C 1
ATOM 4954 O O . THR B 1 210 ? 14.203 -14.32 -2.057 1 96.62 210 THR B O 1
ATOM 4957 N N . VAL B 1 211 ? 13.836 -14.633 0.084 1 95.62 211 VAL B N 1
ATOM 4958 C CA . VAL B 1 211 ? 12.828 -13.578 0.17 1 95.62 211 VAL B CA 1
ATOM 4959 C C . VAL B 1 211 ? 13.438 -12.25 -0.281 1 95.62 211 VAL B C 1
ATOM 4961 O O . VAL B 1 211 ? 12.898 -11.586 -1.171 1 95.62 211 VAL B O 1
ATOM 4964 N N . ASN B 1 212 ? 14.602 -11.859 0.297 1 92.88 212 ASN B N 1
ATOM 4965 C CA . ASN B 1 212 ? 15.391 -10.695 -0.078 1 92.88 212 ASN B CA 1
ATOM 4966 C C . ASN B 1 212 ? 14.508 -9.484 -0.354 1 92.88 212 ASN B C 1
ATOM 4968 O O . ASN B 1 212 ? 14.547 -8.914 -1.448 1 92.88 212 ASN B O 1
ATOM 4972 N N . GLY B 1 213 ? 13.703 -9.047 0.577 1 90.75 213 GLY B N 1
ATOM 4973 C CA . GLY B 1 213 ? 13 -7.781 0.503 1 90.75 213 GLY B CA 1
ATOM 4974 C C . GLY B 1 213 ? 11.594 -7.918 -0.049 1 90.75 213 GLY B C 1
ATOM 4975 O O . GLY B 1 213 ? 10.797 -6.977 0.028 1 90.75 213 GLY B O 1
ATOM 4976 N N . ARG B 1 214 ? 11.164 -9.086 -0.657 1 92.38 214 ARG B N 1
ATOM 4977 C CA . ARG B 1 214 ? 9.844 -9.273 -1.26 1 92.38 214 ARG B CA 1
ATOM 4978 C C . ARG B 1 214 ? 8.734 -8.969 -0.259 1 92.38 214 ARG B C 1
ATOM 4980 O O . ARG B 1 214 ? 7.668 -8.484 -0.637 1 92.38 214 ARG B O 1
ATOM 4987 N N . GLY B 1 215 ? 9.062 -9.219 0.973 1 90.38 215 GLY B N 1
ATOM 4988 C CA . GLY B 1 215 ? 8.039 -9.062 1.999 1 90.38 215 GLY B CA 1
ATOM 4989 C C . GLY B 1 215 ? 7.668 -7.613 2.258 1 90.38 215 GLY B C 1
ATOM 4990 O O . GLY B 1 215 ? 6.574 -7.328 2.744 1 90.38 215 GLY B O 1
ATOM 4991 N N . GLN B 1 216 ? 8.492 -6.641 1.875 1 90.12 216 GLN B N 1
ATOM 4992 C CA . GLN B 1 216 ? 8.211 -5.254 2.227 1 90.12 216 GLN B CA 1
ATOM 4993 C C . GLN B 1 216 ? 8.258 -4.355 0.995 1 90.12 216 GLN B C 1
ATOM 4995 O O . GLN B 1 216 ? 7.914 -3.172 1.069 1 90.12 216 GLN B O 1
ATOM 5000 N N . ALA B 1 217 ? 8.586 -4.945 -0.146 1 88.88 217 ALA B N 1
ATOM 5001 C CA . ALA B 1 217 ? 8.719 -4.156 -1.368 1 88.88 217 ALA B CA 1
ATOM 5002 C C . ALA B 1 217 ? 7.391 -3.51 -1.751 1 88.88 217 ALA B C 1
ATOM 5004 O O . ALA B 1 217 ? 6.324 -4.062 -1.479 1 88.88 217 ALA B O 1
ATOM 5005 N N . THR B 1 218 ? 7.512 -2.311 -2.26 1 81.12 218 THR B N 1
ATOM 5006 C CA . THR B 1 218 ? 6.355 -1.689 -2.898 1 81.12 218 THR B CA 1
ATOM 5007 C C . THR B 1 218 ? 6.211 -2.164 -4.34 1 81.12 218 THR B C 1
ATOM 5009 O O . THR B 1 218 ? 7.09 -1.922 -5.168 1 81.12 218 THR B O 1
ATOM 5012 N N . MET B 1 219 ? 5.199 -2.855 -4.52 1 75.5 219 MET B N 1
ATOM 5013 C CA . MET B 1 219 ? 4.996 -3.453 -5.836 1 75.5 219 MET B CA 1
ATOM 5014 C C . MET B 1 219 ? 3.779 -2.846 -6.527 1 75.5 219 MET B C 1
ATOM 5016 O O . MET B 1 219 ? 2.848 -2.385 -5.863 1 75.5 219 MET B O 1
ATOM 5020 N N . ASP B 1 220 ? 3.975 -2.627 -7.742 1 68.56 220 ASP B N 1
ATOM 5021 C CA . ASP B 1 220 ? 2.77 -2.363 -8.523 1 68.56 220 ASP B CA 1
ATOM 5022 C C . ASP B 1 220 ? 1.879 -3.602 -8.594 1 68.56 220 ASP B C 1
ATOM 5024 O O . ASP B 1 220 ? 2.23 -4.586 -9.242 1 68.56 220 ASP B O 1
ATOM 5028 N N . ARG B 1 221 ? 0.983 -3.51 -7.719 1 60.75 221 ARG B N 1
ATOM 5029 C CA . ARG B 1 221 ? 0.443 -4.84 -7.449 1 60.75 221 ARG B CA 1
ATOM 5030 C C . ARG B 1 221 ? -1.001 -4.949 -7.93 1 60.75 221 ARG B C 1
ATOM 5032 O O . ARG B 1 221 ? -1.786 -4.012 -7.77 1 60.75 221 ARG B O 1
ATOM 5039 N N . HIS B 1 222 ? -1.05 -6.031 -8.461 1 64 222 HIS B N 1
ATOM 5040 C CA . HIS B 1 222 ? -2.346 -6.684 -8.625 1 64 222 HIS B CA 1
ATOM 5041 C C . HIS B 1 222 ? -2.832 -7.277 -7.305 1 64 222 HIS B C 1
ATOM 5043 O O . HIS B 1 222 ? -4.039 -7.387 -7.078 1 64 222 HIS B O 1
ATOM 5049 N N . CYS B 1 223 ? -1.887 -7.625 -6.461 1 82.69 223 CYS B N 1
ATOM 5050 C CA . CYS B 1 223 ? -2.145 -8.297 -5.191 1 82.69 223 CYS B CA 1
ATOM 5051 C C . CYS B 1 223 ? -1.432 -7.586 -4.047 1 82.69 223 CYS B C 1
ATOM 5053 O O . CYS B 1 223 ? -0.229 -7.324 -4.125 1 82.69 223 CYS B O 1
ATOM 5055 N N . SER B 1 224 ? -2.113 -7.234 -3.027 1 89.12 224 SER B N 1
ATOM 5056 C CA . SER B 1 224 ? -1.548 -6.516 -1.889 1 89.12 224 SER B CA 1
ATOM 5057 C C . SER B 1 224 ? -0.991 -7.48 -0.848 1 89.12 224 SER B C 1
ATOM 5059 O O . SER B 1 224 ? -0.679 -7.078 0.275 1 89.12 224 SER B O 1
ATOM 5061 N N . PHE B 1 225 ? -0.809 -8.742 -1.176 1 93.94 225 PHE B N 1
ATOM 5062 C CA . PHE B 1 225 ? -0.334 -9.852 -0.359 1 93.94 225 PHE B CA 1
ATOM 5063 C C . PHE B 1 225 ? 0.931 -10.461 -0.954 1 93.94 225 PHE B C 1
ATOM 5065 O O . PHE B 1 225 ? 1.024 -10.648 -2.168 1 93.94 225 PHE B O 1
ATOM 5072 N N . PHE B 1 226 ? 1.977 -10.641 -0.115 1 95.12 226 PHE B N 1
ATOM 5073 C CA . PHE B 1 226 ? 3.156 -11.367 -0.566 1 95.12 226 PHE B CA 1
ATOM 5074 C C . PHE B 1 226 ? 2.881 -12.867 -0.624 1 95.12 226 PHE B C 1
ATOM 5076 O O . PHE B 1 226 ? 2.729 -13.516 0.413 1 95.12 226 PHE B O 1
ATOM 5083 N N . ARG B 1 227 ? 2.889 -13.359 -1.799 1 96.31 227 ARG B N 1
ATOM 5084 C CA . ARG B 1 227 ? 2.701 -14.789 -2.045 1 96.31 227 ARG B CA 1
ATOM 5085 C C . ARG B 1 227 ? 4.02 -15.461 -2.404 1 96.31 227 ARG B C 1
ATOM 5087 O O . ARG B 1 227 ? 4.613 -15.164 -3.445 1 96.31 227 ARG B O 1
ATOM 5094 N N . THR B 1 228 ? 4.406 -16.391 -1.559 1 97.31 228 THR B N 1
ATOM 5095 C CA . THR B 1 228 ? 5.594 -17.172 -1.886 1 97.31 228 THR B CA 1
ATOM 5096 C C . THR B 1 228 ? 5.289 -18.172 -2.988 1 97.31 228 THR B C 1
ATOM 5098 O O . THR B 1 228 ? 6.18 -18.578 -3.74 1 97.31 228 THR B O 1
ATOM 5101 N N . PHE B 1 229 ? 4.055 -18.609 -3.027 1 98.38 229 PHE B N 1
ATOM 5102 C CA . PHE B 1 229 ? 3.559 -19.438 -4.117 1 98.38 229 PHE B CA 1
ATOM 5103 C C . PHE B 1 229 ? 2.141 -19.031 -4.504 1 98.38 229 PHE B C 1
ATOM 5105 O O . PHE B 1 229 ? 1.28 -18.859 -3.639 1 98.38 229 PHE B O 1
ATOM 5112 N N . GLN B 1 230 ? 1.97 -18.906 -5.773 1 97.25 230 GLN B N 1
ATOM 5113 C CA . GLN B 1 230 ? 0.603 -19 -6.277 1 97.25 230 GLN B CA 1
ATOM 5114 C C . GLN B 1 230 ? 0.13 -20.453 -6.316 1 97.25 230 GLN B C 1
ATOM 5116 O O . GLN B 1 230 ? 0.939 -21.375 -6.223 1 97.25 230 GLN B O 1
ATOM 5121 N N . GLY B 1 231 ? -1.235 -20.547 -6.395 1 98.19 231 GLY B N 1
ATOM 5122 C CA . GLY B 1 231 ? -1.688 -21.922 -6.441 1 98.19 231 GLY B CA 1
ATOM 5123 C C . GLY B 1 231 ? -3.197 -22.062 -6.516 1 98.19 231 GLY B C 1
ATOM 5124 O O . GLY B 1 231 ? -3.924 -21.109 -6.207 1 98.19 231 GLY B O 1
ATOM 5125 N N . TRP B 1 232 ? -3.574 -23.219 -6.984 1 98.5 232 TRP B N 1
ATOM 5126 C CA . TRP B 1 232 ? -4.988 -23.562 -6.926 1 98.5 232 TRP B CA 1
ATOM 5127 C C . TRP B 1 232 ? -5.172 -25.062 -6.707 1 98.5 232 TRP B C 1
ATOM 5129 O O . TRP B 1 232 ? -4.234 -25.844 -6.879 1 98.5 232 TRP B O 1
ATOM 5139 N N . THR B 1 233 ? -6.289 -25.422 -6.211 1 98.81 233 THR B N 1
ATOM 5140 C CA . THR B 1 233 ? -6.734 -26.797 -6.004 1 98.81 233 THR B CA 1
ATOM 5141 C C . THR B 1 233 ? -7.84 -27.156 -6.992 1 98.81 233 THR B C 1
ATOM 5143 O O . THR B 1 233 ? -8.82 -26.422 -7.133 1 98.81 233 THR B O 1
ATOM 5146 N N . ALA B 1 234 ? -7.652 -28.266 -7.672 1 98.75 234 ALA B N 1
ATOM 5147 C CA . ALA B 1 234 ? -8.648 -28.719 -8.633 1 98.75 234 ALA B CA 1
ATOM 5148 C C . ALA B 1 234 ? -9.898 -29.25 -7.922 1 98.75 234 ALA B C 1
ATOM 5150 O O . ALA B 1 234 ? -9.797 -30.062 -7 1 98.75 234 ALA B O 1
ATOM 5151 N N . LEU B 1 235 ? -11.031 -28.797 -8.336 1 98.69 235 LEU B N 1
ATOM 5152 C CA . LEU B 1 235 ? -12.289 -29.328 -7.816 1 98.69 235 LEU B CA 1
ATOM 5153 C C . LEU B 1 235 ? -12.953 -30.234 -8.836 1 98.69 235 LEU B C 1
ATOM 5155 O O . LEU B 1 235 ? -13.867 -31 -8.5 1 98.69 235 LEU B O 1
ATOM 5159 N N . THR B 1 236 ? -12.555 -30.125 -10.086 1 98.38 236 THR B N 1
ATOM 5160 C CA . THR B 1 236 ? -12.93 -31.031 -11.18 1 98.38 236 THR B CA 1
ATOM 5161 C C . THR B 1 236 ? -11.695 -31.516 -11.922 1 98.38 236 THR B C 1
ATOM 5163 O O . THR B 1 236 ? -10.602 -30.969 -11.766 1 98.38 236 THR B O 1
ATOM 5166 N N . PRO B 1 237 ? -11.898 -32.625 -12.688 1 97.5 237 PRO B N 1
ATOM 5167 C CA . PRO B 1 237 ? -10.758 -33.062 -13.484 1 97.5 237 PRO B CA 1
ATOM 5168 C C . PRO B 1 237 ? -10.352 -32.062 -14.555 1 97.5 237 PRO B C 1
ATOM 5170 O O . PRO B 1 237 ? -11.203 -31.344 -15.094 1 97.5 237 PRO B O 1
ATOM 5173 N N . SER B 1 238 ? -9.102 -32 -14.773 1 95.62 238 SER B N 1
ATOM 5174 C CA . SER B 1 238 ? -8.562 -31.188 -15.867 1 95.62 238 SER B CA 1
ATOM 5175 C C . SER B 1 238 ? -7.367 -31.875 -16.516 1 95.62 238 SER B C 1
ATOM 5177 O O . SER B 1 238 ? -6.703 -32.719 -15.898 1 95.62 238 SER B O 1
ATOM 5179 N N . GLU B 1 239 ? -7.156 -31.625 -17.781 1 96.06 239 GLU B N 1
ATOM 5180 C CA . GLU B 1 239 ? -6.023 -32.125 -18.547 1 96.06 239 GLU B CA 1
ATOM 5181 C C . GLU B 1 239 ? -5.629 -31.141 -19.656 1 96.06 239 GLU B C 1
ATOM 5183 O O . GLU B 1 239 ? -6.367 -30.203 -19.953 1 96.06 239 GLU B O 1
ATOM 5188 N N . PRO B 1 240 ? -4.414 -31.328 -20.188 1 97.25 240 PRO B N 1
ATOM 5189 C CA . PRO B 1 240 ? -4.035 -30.453 -21.297 1 97.25 240 PRO B CA 1
ATOM 5190 C C . PRO B 1 240 ? -5.105 -30.406 -22.391 1 97.25 240 PRO B C 1
ATOM 5192 O O . PRO B 1 240 ? -5.668 -31.438 -22.766 1 97.25 240 PRO B O 1
ATOM 5195 N N . GLY B 1 241 ? -5.441 -29.203 -22.781 1 96.69 241 GLY B N 1
ATOM 5196 C CA . GLY B 1 241 ? -6.469 -29 -23.781 1 96.69 241 GLY B CA 1
ATOM 5197 C C . GLY B 1 241 ? -7.809 -28.578 -23.188 1 96.69 241 GLY B C 1
ATOM 5198 O O . GLY B 1 241 ? -8.727 -28.219 -23.922 1 96.69 241 GLY B O 1
ATOM 5199 N N . THR B 1 242 ? -7.902 -28.562 -21.891 1 96.88 242 THR B N 1
ATOM 5200 C CA . THR B 1 242 ? -9.172 -28.219 -21.25 1 96.88 242 THR B CA 1
ATOM 5201 C C . THR B 1 242 ? -9.094 -26.859 -20.594 1 96.88 242 THR B C 1
ATOM 5203 O O . THR B 1 242 ? -9.727 -26.625 -19.562 1 96.88 242 THR B O 1
ATOM 5206 N N . GLY B 1 243 ? -8.234 -26.016 -21.094 1 95.75 243 GLY B N 1
ATOM 5207 C CA . GLY B 1 243 ? -8.133 -24.656 -20.578 1 95.75 243 GLY B CA 1
ATOM 5208 C C . GLY B 1 243 ? -7.32 -24.562 -19.297 1 95.75 243 GLY B C 1
ATOM 5209 O O . GLY B 1 243 ? -7.547 -23.672 -18.484 1 95.75 243 GLY B O 1
ATOM 5210 N N . THR B 1 244 ? -6.406 -25.453 -19.125 1 96.94 244 THR B N 1
ATOM 5211 C CA . THR B 1 244 ? -5.668 -25.562 -17.859 1 96.94 244 THR B CA 1
ATOM 5212 C C . THR B 1 244 ? -4.477 -24.609 -17.859 1 96.94 244 THR B C 1
ATOM 5214 O O . THR B 1 244 ? -4.227 -23.906 -18.844 1 96.94 244 THR B O 1
ATOM 5217 N N . LEU B 1 245 ? -3.764 -24.547 -16.75 1 98.19 245 LEU B N 1
ATOM 5218 C CA . LEU B 1 245 ? -2.586 -23.734 -16.5 1 98.19 245 LEU B CA 1
ATOM 5219 C C . LEU B 1 245 ? -1.422 -24.156 -17.375 1 98.19 245 LEU B C 1
ATOM 5221 O O . LEU B 1 245 ? -1.183 -25.344 -17.578 1 98.19 245 LEU B O 1
ATOM 5225 N N . ARG B 1 246 ? -0.79 -23.188 -17.953 1 98.25 246 ARG B N 1
ATOM 5226 C CA . ARG B 1 246 ? 0.496 -23.375 -18.609 1 98.25 246 ARG B CA 1
ATOM 5227 C C . ARG B 1 246 ? 1.616 -22.672 -17.859 1 98.25 246 ARG B C 1
ATOM 5229 O O . ARG B 1 246 ? 1.409 -21.609 -17.281 1 98.25 246 ARG B O 1
ATOM 5236 N N . VAL B 1 247 ? 2.83 -23.328 -17.844 1 98.62 247 VAL B N 1
ATOM 5237 C CA . VAL B 1 247 ? 3.969 -22.766 -17.125 1 98.62 247 VAL B CA 1
ATOM 5238 C C . VAL B 1 247 ? 5.223 -22.844 -18 1 98.62 247 VAL B C 1
ATOM 5240 O O . VAL B 1 247 ? 5.254 -23.594 -18.984 1 98.62 247 VAL B O 1
ATOM 5243 N N . LEU B 1 248 ? 6.156 -22.047 -17.719 1 98.56 248 LEU B N 1
ATOM 5244 C CA . LEU B 1 248 ? 7.531 -22.156 -18.203 1 98.56 248 LEU B CA 1
ATOM 5245 C C . LEU B 1 248 ? 8.469 -22.578 -17.062 1 98.56 248 LEU B C 1
ATOM 5247 O O . LEU B 1 248 ? 9.086 -21.734 -16.422 1 98.56 248 LEU B O 1
ATOM 5251 N N . PRO B 1 249 ? 8.656 -23.906 -16.906 1 98.38 249 PRO B N 1
ATOM 5252 C CA . PRO B 1 249 ? 9.367 -24.391 -15.719 1 98.38 249 PRO B CA 1
ATOM 5253 C C . PRO B 1 249 ? 10.883 -24.25 -15.852 1 98.38 249 PRO B C 1
ATOM 5255 O O . PRO B 1 249 ? 11.617 -25.203 -15.57 1 98.38 249 PRO B O 1
ATOM 5258 N N . VAL B 1 250 ? 11.344 -23.109 -16.219 1 98 250 VAL B N 1
ATOM 5259 C CA . VAL B 1 250 ? 12.703 -22.594 -16.234 1 98 250 VAL B CA 1
ATOM 5260 C C . VAL B 1 250 ? 12.758 -21.281 -15.445 1 98 250 VAL B C 1
ATOM 5262 O O . VAL B 1 250 ? 12.68 -20.203 -16.031 1 98 250 VAL B O 1
ATOM 5265 N N . LEU B 1 251 ? 13 -21.469 -14.141 1 98.25 251 LEU B N 1
ATOM 5266 C CA . LEU B 1 251 ? 12.734 -20.375 -13.227 1 98.25 251 LEU B CA 1
ATOM 5267 C C . LEU B 1 251 ? 13.883 -19.375 -13.211 1 98.25 251 LEU B C 1
ATOM 5269 O O . LEU B 1 251 ? 13.766 -18.266 -13.734 1 98.25 251 LEU B O 1
ATOM 5273 N N . LYS B 1 252 ? 15.086 -19.828 -12.797 1 98.25 252 LYS B N 1
ATOM 5274 C CA . LYS B 1 252 ? 16.234 -18.938 -12.602 1 98.25 252 LYS B CA 1
ATOM 5275 C C . LYS B 1 252 ? 16.641 -18.281 -13.914 1 98.25 252 LYS B C 1
ATOM 5277 O O . LYS B 1 252 ? 16.812 -17.062 -13.977 1 98.25 252 LYS B O 1
ATOM 5282 N N . GLU B 1 253 ? 16.734 -19.062 -14.977 1 98.38 253 GLU B N 1
ATOM 5283 C CA . GLU B 1 253 ? 17.203 -18.547 -16.266 1 98.38 253 GLU B CA 1
ATOM 5284 C C . GLU B 1 253 ? 16.188 -17.578 -16.859 1 98.38 253 GLU B C 1
ATOM 5286 O O . GLU B 1 253 ? 16.578 -16.531 -17.406 1 98.38 253 GLU B O 1
ATOM 5291 N N . ALA B 1 254 ? 14.945 -17.906 -16.719 1 98.25 254 ALA B N 1
ATOM 5292 C CA . ALA B 1 254 ? 13.914 -17.078 -17.344 1 98.25 254 ALA B CA 1
ATOM 5293 C C . ALA B 1 254 ? 13.852 -15.711 -16.688 1 98.25 254 ALA B C 1
ATOM 5295 O O . ALA B 1 254 ? 13.828 -14.688 -17.375 1 98.25 254 ALA B O 1
ATOM 5296 N N . ILE B 1 255 ? 13.812 -15.68 -15.344 1 97.75 255 ILE B N 1
ATOM 5297 C CA . ILE B 1 255 ? 13.703 -14.391 -14.672 1 97.75 255 ILE B CA 1
ATOM 5298 C C . ILE B 1 255 ? 14.984 -13.594 -14.883 1 97.75 255 ILE B C 1
ATOM 5300 O O . ILE B 1 255 ? 14.945 -12.367 -15.008 1 97.75 255 ILE B O 1
ATOM 5304 N N . SER B 1 256 ? 16.141 -14.273 -14.93 1 98.38 256 SER B N 1
ATOM 5305 C CA . SER B 1 256 ? 17.391 -13.586 -15.234 1 98.38 256 SER B CA 1
ATOM 5306 C C . SER B 1 256 ? 17.359 -12.969 -16.625 1 98.38 256 SER B C 1
ATOM 5308 O O . SER B 1 256 ? 17.766 -11.82 -16.812 1 98.38 256 SER B O 1
ATOM 5310 N N . TYR B 1 257 ? 16.875 -13.758 -17.562 1 98.25 257 TYR B N 1
ATOM 5311 C CA . TYR B 1 257 ? 16.734 -13.266 -18.938 1 98.25 257 TYR B CA 1
ATOM 5312 C C . TYR B 1 257 ? 15.859 -12.023 -18.984 1 98.25 257 TYR B C 1
ATOM 5314 O O . TYR B 1 257 ? 16.234 -11.016 -19.594 1 98.25 257 TYR B O 1
ATOM 5322 N N . ILE B 1 258 ? 14.742 -12.078 -18.359 1 97.19 258 ILE B N 1
ATOM 5323 C CA . ILE B 1 258 ? 13.766 -10.984 -18.344 1 97.19 258 ILE B CA 1
ATOM 5324 C C . ILE B 1 258 ? 14.398 -9.727 -17.766 1 97.19 258 ILE B C 1
ATOM 5326 O O . ILE B 1 258 ? 14.328 -8.656 -18.359 1 97.19 258 ILE B O 1
ATOM 5330 N N . MET B 1 259 ? 15.07 -9.859 -16.594 1 97.19 259 MET B N 1
ATOM 5331 C CA . MET B 1 259 ? 15.656 -8.734 -15.883 1 97.19 259 MET B CA 1
ATOM 5332 C C . MET B 1 259 ? 16.766 -8.078 -16.703 1 97.19 259 MET B C 1
ATOM 5334 O O . MET B 1 259 ? 16.859 -6.855 -16.766 1 97.19 259 MET B O 1
ATOM 5338 N N . LEU B 1 260 ? 17.547 -8.898 -17.375 1 98.06 260 LEU B N 1
ATOM 5339 C CA . LEU B 1 260 ? 18.703 -8.391 -18.109 1 98.06 260 LEU B CA 1
ATOM 5340 C C . LEU B 1 260 ? 18.297 -7.918 -19.5 1 98.06 260 LEU B C 1
ATOM 5342 O O . LEU B 1 260 ? 18.891 -6.973 -20.031 1 98.06 260 LEU B O 1
ATOM 5346 N N . ARG B 1 261 ? 17.281 -8.516 -20.141 1 97.81 261 ARG B N 1
ATOM 5347 C CA . ARG B 1 261 ? 16.875 -8.188 -21.5 1 97.81 261 ARG B CA 1
ATOM 5348 C C . ARG B 1 261 ? 16.469 -6.723 -21.609 1 97.81 261 ARG B C 1
ATOM 5350 O O . ARG B 1 261 ? 16.766 -6.062 -22.609 1 97.81 261 ARG B O 1
ATOM 5357 N N . ALA B 1 262 ? 15.852 -6.254 -20.609 1 96.62 262 ALA B N 1
ATOM 5358 C CA . ALA B 1 262 ? 15.383 -4.875 -20.578 1 96.62 262 ALA B CA 1
ATOM 5359 C C . ALA B 1 262 ? 16.547 -3.895 -20.625 1 96.62 262 ALA B C 1
ATOM 5361 O O . ALA B 1 262 ? 16.375 -2.73 -21 1 96.62 262 ALA B O 1
ATOM 5362 N N . LEU B 1 263 ? 17.75 -4.359 -20.297 1 97.5 263 LEU B N 1
ATOM 5363 C CA . LEU B 1 263 ? 18.906 -3.48 -20.125 1 97.5 263 LEU B CA 1
ATOM 5364 C C . LEU B 1 263 ? 19.828 -3.564 -21.328 1 97.5 263 LEU B C 1
ATOM 5366 O O . LEU B 1 263 ? 20.891 -2.916 -21.344 1 97.5 263 LEU B O 1
ATOM 5370 N N . MET B 1 264 ? 19.5 -4.348 -22.297 1 97.69 264 MET B N 1
ATOM 5371 C CA . MET B 1 264 ? 20.344 -4.516 -23.469 1 97.69 264 MET B CA 1
ATOM 5372 C C . MET B 1 264 ? 20.266 -3.279 -24.359 1 97.69 264 MET B C 1
ATOM 5374 O O . MET B 1 264 ? 19.266 -2.568 -24.375 1 97.69 264 MET B O 1
ATOM 5378 N N . PRO B 1 265 ? 21.281 -3.016 -25.156 1 96 265 PRO B N 1
ATOM 5379 C CA . PRO B 1 265 ? 21.391 -1.772 -25.922 1 96 265 PRO B CA 1
ATOM 5380 C C . PRO B 1 265 ? 20.344 -1.66 -27.031 1 96 265 PRO B C 1
ATOM 5382 O O . PRO B 1 265 ? 20.047 -0.556 -27.484 1 96 265 PRO B O 1
ATOM 5385 N N . ASP B 1 266 ? 19.844 -2.762 -27.5 1 96.75 266 ASP B N 1
ATOM 5386 C CA . ASP B 1 266 ? 18.859 -2.719 -28.578 1 96.75 266 ASP B CA 1
ATOM 5387 C C . ASP B 1 266 ? 17.469 -2.369 -28.062 1 96.75 266 ASP B C 1
ATOM 5389 O O . ASP B 1 266 ? 16.547 -2.129 -28.828 1 96.75 266 ASP B O 1
ATOM 5393 N N . VAL B 1 267 ? 17.25 -2.316 -26.766 1 97.25 267 VAL B N 1
ATOM 5394 C CA . VAL B 1 267 ? 16 -1.858 -26.156 1 97.25 267 VAL B CA 1
ATOM 5395 C C . VAL B 1 267 ? 16.078 -0.354 -25.891 1 97.25 267 VAL B C 1
ATOM 5397 O O . VAL B 1 267 ? 17.031 0.132 -25.281 1 97.25 267 VAL B O 1
ATOM 5400 N N . PRO B 1 268 ? 15.094 0.381 -26.328 1 96.5 268 PRO B N 1
ATOM 5401 C CA . PRO B 1 268 ? 15.117 1.829 -26.109 1 96.5 268 PRO B CA 1
ATOM 5402 C C . PRO B 1 268 ? 15.281 2.199 -24.641 1 96.5 268 PRO B C 1
ATOM 5404 O O . PRO B 1 268 ? 14.781 1.488 -23.766 1 96.5 268 PRO B O 1
ATOM 5407 N N . LYS B 1 269 ? 15.844 3.354 -24.406 1 94.69 269 LYS B N 1
ATOM 5408 C CA . LYS B 1 269 ? 16.25 3.783 -23.078 1 94.69 269 LYS B CA 1
ATOM 5409 C C . LYS B 1 269 ? 15.039 4.008 -22.172 1 94.69 269 LYS B C 1
ATOM 5411 O O . LYS B 1 269 ? 15.148 3.932 -20.953 1 94.69 269 LYS B O 1
ATOM 5416 N N . HIS B 1 270 ? 13.922 4.277 -22.734 1 93.25 270 HIS B N 1
ATOM 5417 C CA . HIS B 1 270 ? 12.742 4.602 -21.953 1 93.25 270 HIS B CA 1
ATOM 5418 C C . HIS B 1 270 ? 11.773 3.42 -21.891 1 93.25 270 HIS B C 1
ATOM 5420 O O . HIS B 1 270 ? 10.625 3.57 -21.484 1 93.25 270 HIS B O 1
ATOM 5426 N N . GLU B 1 271 ? 12.289 2.209 -22.281 1 94 271 GLU B N 1
ATOM 5427 C CA . GLU B 1 271 ? 11.391 1.063 -22.359 1 94 271 GLU B CA 1
ATOM 5428 C C . GLU B 1 271 ? 11.883 -0.084 -21.484 1 94 271 GLU B C 1
ATOM 5430 O O . GLU B 1 271 ? 13.086 -0.346 -21.422 1 94 271 GLU B O 1
ATOM 5435 N N . PHE B 1 272 ? 11.016 -0.621 -20.844 1 94.38 272 PHE B N 1
ATOM 5436 C CA . PHE B 1 272 ? 11.172 -1.893 -20.156 1 94.38 272 PHE B CA 1
ATOM 5437 C C . PHE B 1 272 ? 10.164 -2.914 -20.656 1 94.38 272 PHE B C 1
ATOM 5439 O O . PHE B 1 272 ? 9.039 -2.992 -20.172 1 94.38 272 PHE B O 1
ATOM 5446 N N . PRO B 1 273 ? 10.602 -3.684 -21.625 1 93.5 273 PRO B N 1
ATOM 5447 C CA . PRO B 1 273 ? 9.648 -4.609 -22.234 1 93.5 273 PRO B CA 1
ATOM 5448 C C . PRO B 1 273 ? 8.898 -5.453 -21.203 1 93.5 273 PRO B C 1
ATOM 5450 O O . PRO B 1 273 ? 9.516 -6.031 -20.312 1 93.5 273 PRO B O 1
ATOM 5453 N N . GLY B 1 274 ? 7.539 -5.531 -21.453 1 89 274 GLY B N 1
ATOM 5454 C CA . GLY B 1 274 ? 6.691 -6.277 -20.531 1 89 274 GLY B CA 1
ATOM 5455 C C . GLY B 1 274 ? 6.004 -5.398 -19.5 1 89 274 GLY B C 1
ATOM 5456 O O . GLY B 1 274 ? 5.008 -5.805 -18.891 1 89 274 GLY B O 1
ATOM 5457 N N . TYR B 1 275 ? 6.648 -4.25 -19.281 1 83.31 275 TYR B N 1
ATOM 5458 C CA . TYR B 1 275 ? 6.027 -3.287 -18.391 1 83.31 275 TYR B CA 1
ATOM 5459 C C . TYR B 1 275 ? 4.695 -2.797 -18.938 1 83.31 275 TYR B C 1
ATOM 5461 O O . TYR B 1 275 ? 4.617 -2.402 -20.109 1 83.31 275 TYR B O 1
ATOM 5469 N N . SER B 1 276 ? 3.65 -2.973 -18.188 1 70.19 276 SER B N 1
ATOM 5470 C CA . SER B 1 276 ? 2.322 -2.498 -18.562 1 70.19 276 SER B CA 1
ATOM 5471 C C . SER B 1 276 ? 1.63 -1.804 -17.391 1 70.19 276 SER B C 1
ATOM 5473 O O . SER B 1 276 ? 1.978 -2.035 -16.234 1 70.19 276 SER B O 1
ATOM 5475 N N . GLU B 1 277 ? 0.878 -0.721 -17.719 1 62.97 277 GLU B N 1
ATOM 5476 C CA . GLU B 1 277 ? 0.087 -0.059 -16.688 1 62.97 277 GLU B CA 1
ATOM 5477 C C . GLU B 1 277 ? -0.838 -1.047 -15.984 1 62.97 277 GLU B C 1
ATOM 5479 O O . GLU B 1 277 ? -1.196 -0.85 -14.82 1 62.97 277 GLU B O 1
ATOM 5484 N N . PRO B 1 278 ? -1.525 -2.01 -16.875 1 61.34 278 PRO B N 1
ATOM 5485 C CA . PRO B 1 278 ? -1.982 -2.896 -15.805 1 61.34 278 PRO B CA 1
ATOM 5486 C C . PRO B 1 278 ? -0.831 -3.48 -14.992 1 61.34 278 PRO B C 1
ATOM 5488 O O . PRO B 1 278 ? 0.292 -3.588 -15.492 1 61.34 278 PRO B O 1
ATOM 5491 N N . LYS B 1 279 ? -0.677 -3.604 -13.648 1 71.38 279 LYS B N 1
ATOM 5492 C CA . LYS B 1 279 ? 0.332 -3.918 -12.641 1 71.38 279 LYS B CA 1
ATOM 5493 C C . LYS B 1 279 ? 0.805 -5.363 -12.766 1 71.38 279 LYS B C 1
ATOM 5495 O O . LYS B 1 279 ? 1.334 -5.938 -11.812 1 71.38 279 LYS B O 1
ATOM 5500 N N . ILE B 1 280 ? 0.512 -6.113 -13.969 1 83.06 280 ILE B N 1
ATOM 5501 C CA . ILE B 1 280 ? 0.986 -7.449 -14.312 1 83.06 280 ILE B CA 1
ATOM 5502 C C . ILE B 1 280 ? 2.115 -7.352 -15.336 1 83.06 280 ILE B C 1
ATOM 5504 O O . ILE B 1 280 ? 2.104 -6.469 -16.203 1 83.06 280 ILE B O 1
ATOM 5508 N N . PHE B 1 281 ? 3.111 -8.242 -15.227 1 91.38 281 PHE B N 1
ATOM 5509 C CA . PHE B 1 281 ? 4.188 -8.32 -16.219 1 91.38 281 PHE B CA 1
ATOM 5510 C C . PHE B 1 281 ? 3.854 -9.328 -17.312 1 91.38 281 PHE B C 1
ATOM 5512 O O . PHE B 1 281 ? 3.852 -10.531 -17.062 1 91.38 281 PHE B O 1
ATOM 5519 N N . TYR B 1 282 ? 3.594 -8.852 -18.531 1 92.94 282 TYR B N 1
ATOM 5520 C CA . TYR B 1 282 ? 3.371 -9.727 -19.688 1 92.94 282 TYR B CA 1
ATOM 5521 C C . TYR B 1 282 ? 4.633 -9.852 -20.531 1 92.94 282 TYR B C 1
ATOM 5523 O O . TYR B 1 282 ? 5.305 -8.852 -20.797 1 92.94 282 TYR B O 1
ATOM 5531 N N . LEU B 1 283 ? 4.961 -11.047 -20.859 1 95.88 283 LEU B N 1
ATOM 5532 C CA . LEU B 1 283 ? 6.078 -11.203 -21.797 1 95.88 283 LEU B CA 1
ATOM 5533 C C . LEU B 1 283 ? 5.828 -10.422 -23.078 1 95.88 283 LEU B C 1
ATOM 5535 O O . LEU B 1 283 ? 4.719 -10.43 -23.609 1 95.88 283 LEU B O 1
ATOM 5539 N N . ASP B 1 284 ? 6.84 -9.742 -23.469 1 94.81 284 ASP B N 1
ATOM 5540 C CA . ASP B 1 284 ? 6.824 -9.062 -24.75 1 94.81 284 ASP B CA 1
ATOM 5541 C C . ASP B 1 284 ? 7.164 -10.023 -25.891 1 94.81 284 ASP B C 1
ATOM 5543 O O . ASP B 1 284 ? 8.242 -10.617 -25.906 1 94.81 284 ASP B O 1
ATOM 5547 N N . PRO B 1 285 ? 6.262 -10.148 -26.844 1 94.75 285 PRO B N 1
ATOM 5548 C CA . PRO B 1 285 ? 6.504 -11.148 -27.891 1 94.75 285 PRO B CA 1
ATOM 5549 C C . PRO B 1 285 ? 7.77 -10.859 -28.703 1 94.75 285 PRO B C 1
ATOM 5551 O O . PRO B 1 285 ? 8.383 -11.781 -29.234 1 94.75 285 PRO B O 1
ATOM 5554 N N . LYS B 1 286 ? 8.188 -9.633 -28.766 1 95.75 286 LYS B N 1
ATOM 5555 C CA . LYS B 1 286 ? 9.391 -9.281 -29.516 1 95.75 286 LYS B CA 1
ATOM 5556 C C . LYS B 1 286 ? 10.648 -9.547 -28.688 1 95.75 286 LYS B C 1
ATOM 5558 O O . LYS B 1 286 ? 11.523 -10.312 -29.109 1 95.75 286 LYS B O 1
ATOM 5563 N N . TYR B 1 287 ? 10.711 -9.031 -27.531 1 97.12 287 TYR B N 1
ATOM 5564 C CA . TYR B 1 287 ? 11.945 -9.047 -26.75 1 97.12 287 TYR B CA 1
ATOM 5565 C C . TYR B 1 287 ? 12.055 -10.32 -25.922 1 97.12 287 TYR B C 1
ATOM 5567 O O . TYR B 1 287 ? 13.141 -10.672 -25.453 1 97.12 287 TYR B O 1
ATOM 5575 N N . HIS B 1 288 ? 10.938 -10.977 -25.766 1 97.5 288 HIS B N 1
ATOM 5576 C CA . HIS B 1 288 ? 10.945 -12.211 -24.984 1 97.5 288 HIS B CA 1
ATOM 5577 C C . HIS B 1 288 ? 10.523 -13.406 -25.828 1 97.5 288 HIS B C 1
ATOM 5579 O O . HIS B 1 288 ? 9.961 -14.375 -25.312 1 97.5 288 HIS B O 1
ATOM 5585 N N . GLU B 1 289 ? 10.719 -13.438 -27.031 1 95.75 289 GLU B N 1
ATOM 5586 C CA . GLU B 1 289 ? 10.289 -14.469 -27.969 1 95.75 289 GLU B CA 1
ATOM 5587 C C . GLU B 1 289 ? 10.75 -15.852 -27.531 1 95.75 289 GLU B C 1
ATOM 5589 O O . GLU B 1 289 ? 9.984 -16.828 -27.609 1 95.75 289 GLU B O 1
ATOM 5594 N N . VAL B 1 290 ? 11.938 -15.992 -27.094 1 95.5 290 VAL B N 1
ATOM 5595 C CA . VAL B 1 290 ? 12.555 -17.266 -26.734 1 95.5 290 VAL B CA 1
ATOM 5596 C C . VAL B 1 290 ? 11.789 -17.922 -25.594 1 95.5 290 VAL B C 1
ATOM 5598 O O . VAL B 1 290 ? 11.773 -19.141 -25.453 1 95.5 290 VAL B O 1
ATOM 5601 N N . LEU B 1 291 ? 11.156 -17.094 -24.766 1 97.31 291 LEU B N 1
ATOM 5602 C CA . LEU B 1 291 ? 10.367 -17.578 -23.641 1 97.31 291 LEU B CA 1
ATOM 5603 C C . LEU B 1 291 ? 8.906 -17.766 -24.047 1 97.31 291 LEU B C 1
ATOM 5605 O O . LEU B 1 291 ? 8.281 -18.766 -23.672 1 97.31 291 LEU B O 1
ATOM 5609 N N . PHE B 1 292 ? 8.406 -16.891 -24.812 1 94 292 PHE B N 1
ATOM 5610 C CA . PHE B 1 292 ? 6.996 -16.719 -25.141 1 94 292 PHE B CA 1
ATOM 5611 C C . PHE B 1 292 ? 6.426 -18 -25.766 1 94 292 PHE B C 1
ATOM 5613 O O . PHE B 1 292 ? 5.301 -18.391 -25.453 1 94 292 PHE B O 1
ATOM 5620 N N . ASN B 1 293 ? 7.184 -18.688 -26.5 1 90.81 293 ASN B N 1
ATOM 5621 C CA . ASN B 1 293 ? 6.695 -19.812 -27.297 1 90.81 293 ASN B CA 1
ATOM 5622 C C . ASN B 1 293 ? 6.992 -21.141 -26.609 1 90.81 293 ASN B C 1
ATOM 5624 O O . ASN B 1 293 ? 6.785 -22.203 -27.203 1 90.81 293 ASN B O 1
ATOM 5628 N N . GLU B 1 294 ? 7.418 -21.125 -25.391 1 95.25 294 GLU B N 1
ATOM 5629 C CA . GLU B 1 294 ? 7.934 -22.344 -24.781 1 95.25 294 GLU B CA 1
ATOM 5630 C C . GLU B 1 294 ? 7.086 -22.766 -23.578 1 95.25 294 GLU B C 1
ATOM 5632 O O . GLU B 1 294 ? 7.531 -23.562 -22.75 1 95.25 294 GLU B O 1
ATOM 5637 N N . MET B 1 295 ? 5.883 -22.281 -23.547 1 95.94 295 MET B N 1
ATOM 5638 C CA . MET B 1 295 ? 4.977 -22.625 -22.453 1 95.94 295 MET B CA 1
ATOM 5639 C C . MET B 1 295 ? 4.535 -24.094 -22.547 1 95.94 295 MET B C 1
ATOM 5641 O O . MET B 1 295 ? 4.289 -24.594 -23.641 1 95.94 295 MET B O 1
ATOM 5645 N N . ILE B 1 296 ? 4.359 -24.703 -21.453 1 97 296 ILE B N 1
ATOM 5646 C CA . ILE B 1 296 ? 3.84 -26.062 -21.469 1 97 296 ILE B CA 1
ATOM 5647 C C . ILE B 1 296 ? 2.639 -26.156 -20.531 1 97 296 ILE B C 1
ATOM 5649 O O . ILE B 1 296 ? 2.615 -25.531 -19.469 1 97 296 ILE B O 1
ATOM 5653 N N . SER B 1 297 ? 1.64 -26.969 -20.922 1 97.88 297 SER B N 1
ATOM 5654 C CA . SER B 1 297 ? 0.497 -27.219 -20.062 1 97.88 297 SER B CA 1
ATOM 5655 C C . SER B 1 297 ? 0.875 -28.156 -18.906 1 97.88 297 SER B C 1
ATOM 5657 O O . SER B 1 297 ? 1.644 -29.109 -19.109 1 97.88 297 SER B O 1
ATOM 5659 N N . ILE B 1 298 ? 0.359 -27.922 -17.734 1 98.5 298 ILE B N 1
ATOM 5660 C CA . ILE B 1 298 ? 0.593 -28.844 -16.625 1 98.5 298 ILE B CA 1
ATOM 5661 C C . ILE B 1 298 ? -0.091 -30.172 -16.922 1 98.5 298 ILE B C 1
ATOM 5663 O O . ILE B 1 298 ? -0.994 -30.25 -17.75 1 98.5 298 ILE B O 1
ATOM 5667 N N . PRO B 1 299 ? 0.353 -31.25 -16.203 1 98.19 299 PRO B N 1
ATOM 5668 C CA . PRO B 1 299 ? -0.265 -32.562 -16.391 1 98.19 299 PRO B CA 1
ATOM 5669 C C . PRO B 1 299 ? -1.728 -32.594 -15.953 1 98.19 299 PRO B C 1
ATOM 5671 O O . PRO B 1 299 ? -2.229 -31.625 -15.383 1 98.19 299 PRO B O 1
ATOM 5674 N N . ALA B 1 300 ? -2.316 -33.688 -16.266 1 98.31 300 ALA B N 1
ATOM 5675 C CA . ALA B 1 300 ? -3.703 -33.875 -15.867 1 98.31 300 ALA B CA 1
ATOM 5676 C C . ALA B 1 300 ? -3.846 -33.812 -14.344 1 98.31 300 ALA B C 1
ATOM 5678 O O . ALA B 1 300 ? -2.984 -34.281 -13.609 1 98.31 300 ALA B O 1
ATOM 5679 N N . MET B 1 301 ? -4.887 -33.219 -13.906 1 98.38 301 MET B N 1
ATOM 5680 C CA . MET B 1 301 ? -5.195 -33.031 -12.492 1 98.38 301 MET B CA 1
ATOM 5681 C C . MET B 1 301 ? -6.512 -33.719 -12.125 1 98.38 301 MET B C 1
ATOM 5683 O O . MET B 1 301 ? -7.473 -33.688 -12.898 1 98.38 301 MET B O 1
ATOM 5687 N N . ASN B 1 302 ? -6.531 -34.344 -11.016 1 98.38 302 ASN B N 1
ATOM 5688 C CA . ASN B 1 302 ? -7.762 -34.875 -10.445 1 98.38 302 ASN B CA 1
ATOM 5689 C C . ASN B 1 302 ? -8.32 -33.969 -9.359 1 98.38 302 ASN B C 1
ATOM 5691 O O . ASN B 1 302 ? -7.582 -33.219 -8.75 1 98.38 302 ASN B O 1
ATOM 5695 N N . PRO B 1 303 ? -9.68 -34.125 -9.156 1 98.62 303 PRO B N 1
ATOM 5696 C CA . PRO B 1 303 ? -10.203 -33.344 -8.016 1 98.62 303 PRO B CA 1
ATOM 5697 C C . PRO B 1 303 ? -9.438 -33.625 -6.723 1 98.62 303 PRO B C 1
ATOM 5699 O O . PRO B 1 303 ? -9.195 -34.781 -6.375 1 98.62 303 PRO B O 1
ATOM 5702 N N . GLY B 1 304 ? -8.992 -32.531 -6.098 1 98.75 304 GLY B N 1
ATOM 5703 C CA . GLY B 1 304 ? -8.219 -32.688 -4.871 1 98.75 304 GLY B CA 1
ATOM 5704 C C . GLY B 1 304 ? -6.738 -32.438 -5.066 1 98.75 304 GLY B C 1
ATOM 5705 O O . GLY B 1 304 ? -6.02 -32.156 -4.109 1 98.75 304 GLY B O 1
ATOM 5706 N N . ASP B 1 305 ? -6.207 -32.562 -6.305 1 98.88 305 ASP B N 1
ATOM 5707 C CA . ASP B 1 305 ? -4.828 -32.219 -6.613 1 98.88 305 ASP B CA 1
ATOM 5708 C C . ASP B 1 305 ? -4.633 -30.688 -6.551 1 98.88 305 ASP B C 1
ATOM 5710 O O . ASP B 1 305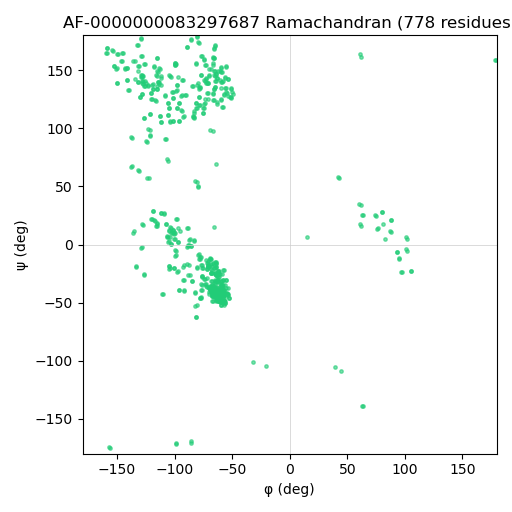 ? -5.574 -29.922 -6.773 1 98.88 305 ASP B O 1
ATOM 5714 N N . ALA B 1 306 ? -3.434 -30.312 -6.223 1 98.88 306 ALA B N 1
ATOM 5715 C CA . ALA B 1 306 ? -3.107 -28.891 -6.215 1 98.88 306 ALA B CA 1
ATOM 5716 C C . ALA B 1 306 ? -1.811 -28.625 -6.973 1 98.88 306 ALA B C 1
ATOM 5718 O O . ALA B 1 306 ? -0.969 -29.516 -7.113 1 98.88 306 ALA B O 1
ATOM 5719 N N . VAL B 1 307 ? -1.683 -27.453 -7.492 1 98.88 307 VAL B N 1
ATOM 5720 C CA . VAL B 1 307 ? -0.457 -26.969 -8.117 1 98.88 307 VAL B CA 1
ATOM 5721 C C . VAL B 1 307 ? -0.037 -25.641 -7.48 1 98.88 307 VAL B C 1
ATOM 5723 O O . VAL B 1 307 ? -0.883 -24.812 -7.16 1 98.88 307 VAL B O 1
ATOM 5726 N N . PHE B 1 308 ? 1.243 -25.5 -7.199 1 98.88 308 PHE B N 1
ATOM 5727 C CA . PHE B 1 308 ? 1.833 -24.297 -6.652 1 98.88 308 PHE B CA 1
ATOM 5728 C C . PHE B 1 308 ? 3.023 -23.844 -7.488 1 98.88 308 PHE B C 1
ATOM 5730 O O . PHE B 1 308 ? 3.826 -24.672 -7.93 1 98.88 308 PHE B O 1
ATOM 5737 N N . TRP B 1 309 ? 3.148 -22.562 -7.734 1 98.81 309 TRP B N 1
ATOM 5738 C CA . TRP B 1 309 ? 4.281 -22.109 -8.531 1 98.81 309 TRP B CA 1
ATOM 5739 C C . TRP B 1 309 ? 4.836 -20.797 -7.984 1 98.81 309 TRP B C 1
ATOM 5741 O O . TRP B 1 309 ? 4.113 -20.031 -7.344 1 98.81 309 TRP B O 1
ATOM 5751 N N . HIS B 1 310 ? 6.074 -20.594 -8.203 1 98.56 310 HIS B N 1
ATOM 5752 C CA . HIS B 1 310 ? 6.867 -19.469 -7.711 1 98.56 310 HIS B CA 1
ATOM 5753 C C . HIS B 1 310 ? 6.375 -18.141 -8.289 1 98.56 310 HIS B C 1
ATOM 5755 O O . HIS B 1 310 ? 5.957 -18.094 -9.453 1 98.56 310 HIS B O 1
ATOM 5761 N N . PRO B 1 311 ? 6.477 -17.078 -7.527 1 96.06 311 PRO B N 1
ATOM 5762 C CA . PRO B 1 311 ? 5.934 -15.805 -7.988 1 96.06 311 PRO B CA 1
ATOM 5763 C C . PRO B 1 311 ? 6.68 -15.25 -9.203 1 96.06 311 PRO B C 1
ATOM 5765 O O . PRO B 1 311 ? 6.176 -14.352 -9.883 1 96.06 311 PRO B O 1
ATOM 5768 N N . ASP B 1 312 ? 7.871 -15.727 -9.516 1 97 312 ASP B N 1
ATOM 5769 C CA . ASP B 1 312 ? 8.609 -15.281 -10.688 1 97 312 ASP B CA 1
ATOM 5770 C C . ASP B 1 312 ? 8.414 -16.234 -11.867 1 97 312 ASP B C 1
ATOM 5772 O O . ASP B 1 312 ? 9.008 -16.047 -12.93 1 97 312 ASP B O 1
ATOM 5776 N N . LEU B 1 313 ? 7.645 -17.219 -11.703 1 98.25 313 LEU B N 1
ATOM 5777 C CA . LEU B 1 313 ? 7.48 -18.188 -12.789 1 98.25 313 LEU B CA 1
ATOM 5778 C C . LEU B 1 313 ? 6.531 -17.641 -13.852 1 98.25 313 LEU B C 1
ATOM 5780 O O . LEU B 1 313 ? 5.398 -17.266 -13.547 1 98.25 313 LEU B O 1
ATOM 5784 N N . VAL B 1 314 ? 7 -17.656 -15.062 1 98.12 314 VAL B N 1
ATOM 5785 C CA . VAL B 1 314 ? 6.133 -17.281 -16.172 1 98.12 314 VAL B CA 1
ATOM 5786 C C . VAL B 1 314 ? 5.023 -18.312 -16.344 1 98.12 314 VAL B C 1
ATOM 5788 O O . VAL B 1 314 ? 5.281 -19.516 -16.328 1 98.12 314 VAL B O 1
ATOM 5791 N N . HIS B 1 315 ? 3.85 -17.844 -16.406 1 98.12 315 HIS B N 1
ATOM 5792 C CA . HIS B 1 315 ? 2.717 -18.75 -16.562 1 98.12 315 HIS B CA 1
ATOM 5793 C C . HIS B 1 315 ? 1.625 -18.125 -17.422 1 98.12 315 HIS B C 1
ATOM 5795 O O . HIS B 1 315 ? 1.676 -16.922 -17.719 1 98.12 315 HIS B O 1
ATOM 5801 N N . SER B 1 316 ? 0.75 -18.906 -17.859 1 97.31 316 SER B N 1
ATOM 5802 C CA . SER B 1 316 ? -0.408 -18.547 -18.672 1 97.31 316 SER B CA 1
ATOM 5803 C C . SER B 1 316 ? -1.521 -19.578 -18.547 1 97.31 316 SER B C 1
ATOM 5805 O O . SER B 1 316 ? -1.536 -20.359 -17.594 1 97.31 316 SER B O 1
ATOM 5807 N N . VAL B 1 317 ? -2.555 -19.422 -19.312 1 96.88 317 VAL B N 1
ATOM 5808 C CA . VAL B 1 317 ? -3.643 -20.391 -19.359 1 96.88 317 VAL B CA 1
ATOM 5809 C C . VAL B 1 317 ? -3.926 -20.766 -20.812 1 96.88 317 VAL B C 1
ATOM 5811 O O . VAL B 1 317 ? -3.709 -19.953 -21.719 1 96.88 317 VAL B O 1
ATOM 5814 N N . GLU B 1 318 ? -4.305 -22.016 -21 1 97.12 318 GLU B N 1
ATOM 5815 C CA . GLU B 1 318 ? -4.703 -22.406 -22.359 1 97.12 318 GLU B CA 1
ATOM 5816 C C . GLU B 1 318 ? -5.828 -21.516 -22.875 1 97.12 318 GLU B C 1
ATOM 5818 O O . GLU B 1 318 ? -6.746 -21.172 -22.141 1 97.12 318 GLU B O 1
ATOM 5823 N N . ASN B 1 319 ? -5.793 -21.234 -24.125 1 96 319 ASN B N 1
ATOM 5824 C CA . ASN B 1 319 ? -6.695 -20.25 -24.703 1 96 319 ASN B CA 1
ATOM 5825 C C . ASN B 1 319 ? -8.109 -20.812 -24.875 1 96 319 ASN B C 1
ATOM 5827 O O . ASN B 1 319 ? -9.078 -20.062 -24.875 1 96 319 ASN B O 1
ATOM 5831 N N . VAL B 1 320 ? -8.172 -22.156 -25.031 1 96.06 320 VAL B N 1
ATOM 5832 C CA . VAL B 1 320 ? -9.469 -22.75 -25.297 1 96.06 320 VAL B CA 1
ATOM 5833 C C . VAL B 1 320 ? -9.688 -23.953 -24.375 1 96.06 320 VAL B C 1
ATOM 5835 O O . VAL B 1 320 ? -8.758 -24.719 -24.109 1 96.06 320 VAL B O 1
ATOM 5838 N N . HIS B 1 321 ? -10.859 -24.062 -23.906 1 97.06 321 HIS B N 1
ATOM 5839 C CA . HIS B 1 321 ? -11.281 -25.266 -23.188 1 97.06 321 HIS B CA 1
ATOM 5840 C C . HIS B 1 321 ? -12.008 -26.234 -24.109 1 97.06 321 HIS B C 1
ATOM 5842 O O . HIS B 1 321 ? -13.227 -26.141 -24.281 1 97.06 321 HIS B O 1
ATOM 5848 N N . ASN B 1 322 ? -11.367 -27.266 -24.438 1 96.38 322 ASN B N 1
ATOM 5849 C CA . ASN B 1 322 ? -11.922 -28.234 -25.375 1 96.38 322 ASN B CA 1
ATOM 5850 C C . ASN B 1 322 ? -12.5 -29.438 -24.656 1 96.38 322 ASN B C 1
ATOM 5852 O O . ASN B 1 322 ? -12.844 -30.453 -25.281 1 96.38 322 ASN B O 1
ATOM 5856 N N . GLY B 1 323 ? -12.523 -29.422 -23.406 1 95.19 323 GLY B N 1
ATOM 5857 C CA . GLY B 1 323 ? -13.055 -30.547 -22.641 1 95.19 323 GLY B CA 1
ATOM 5858 C C . GLY B 1 323 ? -14.562 -30.547 -22.547 1 95.19 323 GLY B C 1
ATOM 5859 O O . GLY B 1 323 ? -15.227 -29.656 -23.078 1 95.19 323 GLY B O 1
ATOM 5860 N N . ALA B 1 324 ? -15.109 -31.594 -21.859 1 94.25 324 ALA B N 1
ATOM 5861 C CA . ALA B 1 324 ? -16.547 -31.812 -21.844 1 94.25 324 ALA B CA 1
ATOM 5862 C C . ALA B 1 324 ? -17.156 -31.297 -20.547 1 94.25 324 ALA B C 1
ATOM 5864 O O . ALA B 1 324 ? -18.375 -31.062 -20.469 1 94.25 324 ALA B O 1
ATOM 5865 N N . GLU B 1 325 ? -16.344 -31.156 -19.578 1 94.75 325 GLU B N 1
ATOM 5866 C CA . GLU B 1 325 ? -16.844 -30.75 -18.281 1 94.75 325 GLU B CA 1
ATOM 5867 C C . GLU B 1 325 ? -16.266 -29.406 -17.844 1 94.75 325 GLU B C 1
ATOM 5869 O O . GLU B 1 325 ? -15.18 -29.031 -18.297 1 94.75 325 GLU B O 1
ATOM 5874 N N . THR B 1 326 ? -17.062 -28.703 -17 1 96.56 326 THR B N 1
ATOM 5875 C CA . THR B 1 326 ? -16.562 -27.438 -16.469 1 96.56 326 THR B CA 1
ATOM 5876 C C . THR B 1 326 ? -15.273 -27.656 -15.672 1 96.56 326 THR B C 1
ATOM 5878 O O . THR B 1 326 ? -15.211 -28.547 -14.812 1 96.56 326 THR B O 1
ATOM 5881 N N . ASN B 1 327 ? -14.25 -26.953 -16.047 1 96.88 327 ASN B N 1
ATOM 5882 C CA . ASN B 1 327 ? -13.008 -26.938 -15.281 1 96.88 327 ASN B CA 1
ATOM 5883 C C . ASN B 1 327 ? -13.062 -25.938 -14.125 1 96.88 327 ASN B C 1
ATOM 5885 O O . ASN B 1 327 ? -13.047 -24.719 -14.344 1 96.88 327 ASN B O 1
ATOM 5889 N N . THR B 1 328 ? -13.125 -26.484 -12.891 1 97.94 328 THR B N 1
ATOM 5890 C CA . THR B 1 328 ? -13.266 -25.641 -11.711 1 97.94 328 THR B CA 1
ATOM 5891 C C . THR B 1 328 ? -12.047 -25.766 -10.797 1 97.94 328 THR B C 1
ATOM 5893 O O . THR B 1 328 ? -11.688 -26.875 -10.391 1 97.94 328 THR B O 1
ATOM 5896 N N . VAL B 1 329 ? -11.438 -24.641 -10.531 1 98.25 329 VAL B N 1
ATOM 5897 C CA . VAL B 1 329 ? -10.312 -24.625 -9.609 1 98.25 329 VAL B CA 1
ATOM 5898 C C . VAL B 1 329 ? -10.539 -23.578 -8.523 1 98.25 329 VAL B C 1
ATOM 5900 O O . VAL B 1 329 ? -11.203 -22.562 -8.758 1 98.25 329 VAL B O 1
ATOM 5903 N N . LEU B 1 330 ? -10.086 -23.859 -7.332 1 98.44 330 LEU B N 1
ATOM 5904 C CA . LEU B 1 330 ? -10.109 -22.938 -6.199 1 98.44 330 LEU B CA 1
ATOM 5905 C C . LEU B 1 330 ? -8.719 -22.391 -5.918 1 98.44 330 LEU B C 1
ATOM 5907 O O . LEU B 1 330 ? -7.785 -23.141 -5.633 1 98.44 330 LEU B O 1
ATOM 5911 N N . TYR B 1 331 ? -8.578 -21.094 -5.965 1 97.88 331 TYR B N 1
ATOM 5912 C CA . TYR B 1 331 ? -7.273 -20.469 -5.758 1 97.88 331 TYR B CA 1
ATOM 5913 C C . TYR B 1 331 ? -6.953 -20.344 -4.273 1 97.88 331 TYR B C 1
ATOM 5915 O O . TYR B 1 331 ? -7.664 -19.672 -3.529 1 97.88 331 TYR B O 1
ATOM 5923 N N . ILE B 1 332 ? -5.898 -21.016 -3.865 1 98.12 332 ILE B N 1
ATOM 5924 C CA . ILE B 1 332 ? -5.367 -20.922 -2.508 1 98.12 332 ILE B CA 1
ATOM 5925 C C . ILE B 1 332 ? -3.844 -20.828 -2.555 1 98.12 332 ILE B C 1
ATOM 5927 O O . ILE B 1 332 ? -3.152 -21.844 -2.527 1 98.12 332 ILE B O 1
ATOM 5931 N N . PRO B 1 333 ? -3.324 -19.625 -2.594 1 97.38 333 PRO B N 1
ATOM 5932 C CA . PRO B 1 333 ? -1.872 -19.438 -2.6 1 97.38 333 PRO B CA 1
ATOM 5933 C C . PRO B 1 333 ? -1.253 -19.578 -1.212 1 97.38 333 PRO B C 1
ATOM 5935 O O . PRO B 1 333 ? -1.956 -19.906 -0.248 1 97.38 333 PRO B O 1
ATOM 5938 N N . SER B 1 334 ? 0.038 -19.547 -1.211 1 97.19 334 SER B N 1
ATOM 5939 C CA . SER B 1 334 ? 0.789 -19.578 0.039 1 97.19 334 SER B CA 1
ATOM 5940 C C . SER B 1 334 ? 1.527 -18.266 0.271 1 97.19 334 SER B C 1
ATOM 5942 O O . SER B 1 334 ? 1.995 -17.625 -0.678 1 97.19 334 SER B O 1
ATOM 5944 N N . GLY B 1 335 ? 1.531 -17.828 1.499 1 97.38 335 GLY B N 1
ATOM 5945 C CA . GLY B 1 335 ? 2.299 -16.672 1.909 1 97.38 335 GLY B CA 1
ATOM 5946 C C . GLY B 1 335 ? 2.709 -16.703 3.369 1 97.38 335 GLY B C 1
ATOM 5947 O O . GLY B 1 335 ? 2.051 -17.359 4.188 1 97.38 335 GLY B O 1
ATOM 5948 N N . PRO B 1 336 ? 3.791 -16.047 3.73 1 97.69 336 PRO B N 1
ATOM 5949 C CA . PRO B 1 336 ? 4.324 -16.078 5.094 1 97.69 336 PRO B CA 1
ATOM 5950 C C . PRO B 1 336 ? 3.734 -14.977 5.984 1 97.69 336 PRO B C 1
ATOM 5952 O O . PRO B 1 336 ? 2.986 -14.125 5.504 1 97.69 336 PRO B O 1
ATOM 5955 N N . ASP B 1 337 ? 4.027 -15.109 7.242 1 96.94 337 ASP B N 1
ATOM 5956 C CA . ASP B 1 337 ? 3.791 -13.977 8.141 1 96.94 337 ASP B CA 1
ATOM 5957 C C . ASP B 1 337 ? 4.832 -12.883 7.93 1 96.94 337 ASP B C 1
ATOM 5959 O O . ASP B 1 337 ? 6.035 -13.141 8 1 96.94 337 ASP B O 1
ATOM 5963 N N . CYS B 1 338 ? 4.445 -11.727 7.609 1 95.75 338 CYS B N 1
ATOM 5964 C CA . CYS B 1 338 ? 5.25 -10.516 7.457 1 95.75 338 CYS B CA 1
ATOM 5965 C C . CYS B 1 338 ? 4.387 -9.266 7.574 1 95.75 338 CYS B C 1
ATOM 5967 O O . CYS B 1 338 ? 3.158 -9.359 7.613 1 95.75 338 CYS B O 1
ATOM 5969 N N . LEU B 1 339 ? 4.922 -8.117 7.676 1 94.19 339 LEU B N 1
ATOM 5970 C CA . LEU B 1 339 ? 4.156 -6.906 7.938 1 94.19 339 LEU B CA 1
ATOM 5971 C C . LEU B 1 339 ? 3.178 -6.629 6.801 1 94.19 339 LEU B C 1
ATOM 5973 O O . LEU B 1 339 ? 2.035 -6.23 7.043 1 94.19 339 LEU B O 1
ATOM 5977 N N . THR B 1 340 ? 3.607 -6.832 5.574 1 94.75 340 THR B N 1
ATOM 5978 C CA . THR B 1 340 ? 2.74 -6.656 4.414 1 94.75 340 THR B CA 1
ATOM 5979 C C . THR B 1 340 ? 1.497 -7.531 4.531 1 94.75 340 THR B C 1
ATOM 5981 O O . THR B 1 340 ? 0.375 -7.051 4.355 1 94.75 340 THR B O 1
ATOM 5984 N N . ASN B 1 341 ? 1.697 -8.758 4.84 1 96.38 341 ASN B N 1
ATOM 5985 C CA . ASN B 1 341 ? 0.578 -9.688 4.934 1 96.38 341 ASN B CA 1
ATOM 5986 C C . ASN B 1 341 ? -0.258 -9.438 6.184 1 96.38 341 ASN B C 1
ATOM 5988 O O . ASN B 1 341 ? -1.476 -9.633 6.172 1 96.38 341 ASN B O 1
ATOM 5992 N N . ARG B 1 342 ? 0.365 -9.031 7.27 1 95.56 342 ARG B N 1
ATOM 5993 C CA . ARG B 1 342 ? -0.393 -8.672 8.461 1 95.56 342 ARG B CA 1
ATOM 5994 C C . ARG B 1 342 ? -1.327 -7.5 8.188 1 95.56 342 ARG B C 1
ATOM 5996 O O . ARG B 1 342 ? -2.467 -7.48 8.664 1 95.56 342 ARG B O 1
ATOM 6003 N N . LEU B 1 343 ? -0.81 -6.508 7.52 1 94.19 343 LEU B N 1
ATOM 6004 C CA . LEU B 1 343 ? -1.651 -5.367 7.176 1 94.19 343 LEU B CA 1
ATOM 6005 C C . LEU B 1 343 ? -2.814 -5.797 6.289 1 94.19 343 LEU B C 1
ATOM 6007 O O . LEU B 1 343 ? -3.955 -5.387 6.512 1 94.19 343 LEU B O 1
ATOM 6011 N N . TYR B 1 344 ? -2.539 -6.613 5.277 1 95 344 TYR B N 1
ATOM 6012 C CA . TYR B 1 344 ? -3.586 -7.188 4.438 1 95 344 TYR B CA 1
ATOM 6013 C C . TYR B 1 344 ? -4.648 -7.879 5.285 1 95 344 TYR B C 1
ATOM 6015 O O . TYR B 1 344 ? -5.848 -7.684 5.066 1 95 344 TYR B O 1
ATOM 6023 N N . LEU B 1 345 ? -4.227 -8.664 6.234 1 96.38 345 LEU B N 1
ATOM 6024 C CA . LEU B 1 345 ? -5.137 -9.477 7.043 1 96.38 345 LEU B CA 1
ATOM 6025 C C . LEU B 1 345 ? -5.93 -8.602 8.008 1 96.38 345 LEU B C 1
ATOM 6027 O O . LEU B 1 345 ? -7.086 -8.891 8.312 1 96.38 345 LEU B O 1
ATOM 6031 N N . GLU B 1 346 ? -5.262 -7.582 8.508 1 94.38 346 GLU B N 1
ATOM 6032 C CA 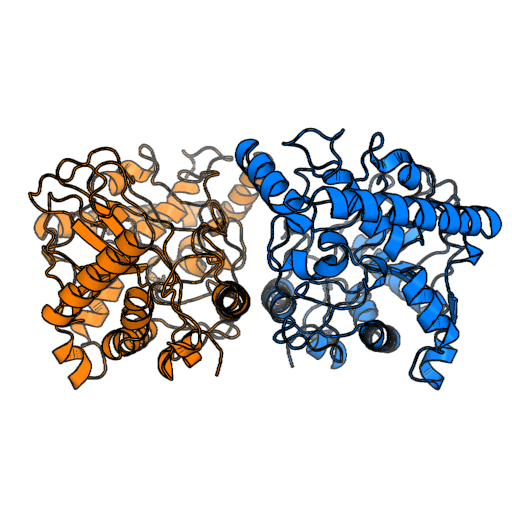. GLU B 1 346 ? -6 -6.641 9.344 1 94.38 346 GLU B CA 1
ATOM 6033 C C . GLU B 1 346 ? -7.18 -6.039 8.586 1 94.38 346 GLU B C 1
ATOM 6035 O O . GLU B 1 346 ? -8.289 -5.957 9.117 1 94.38 346 GLU B O 1
ATOM 6040 N N . ARG B 1 347 ? -7.012 -5.652 7.398 1 93.75 347 ARG B N 1
ATOM 6041 C CA . ARG B 1 347 ? -8.086 -5.148 6.543 1 93.75 347 ARG B CA 1
ATOM 6042 C C . ARG B 1 347 ? -9.102 -6.242 6.246 1 93.75 347 ARG B C 1
ATOM 6044 O O . ARG B 1 347 ? -10.312 -6.004 6.309 1 93.75 347 ARG B O 1
ATOM 6051 N N . THR B 1 348 ? -8.562 -7.391 5.949 1 94.94 348 THR B N 1
ATOM 6052 C CA . THR B 1 348 ? -9.406 -8.523 5.594 1 94.94 348 THR B CA 1
ATOM 6053 C C . THR B 1 348 ? -10.359 -8.867 6.738 1 94.94 348 THR B C 1
ATOM 6055 O O . THR B 1 348 ? -11.539 -9.148 6.508 1 94.94 348 THR B O 1
ATOM 6058 N N . ARG B 1 349 ? -9.859 -8.891 7.965 1 95.06 349 ARG B N 1
ATOM 6059 C CA . ARG B 1 349 ? -10.695 -9.234 9.109 1 95.06 349 ARG B CA 1
ATOM 6060 C C . ARG B 1 349 ? -11.875 -8.273 9.234 1 95.06 349 ARG B C 1
ATOM 6062 O O . ARG B 1 349 ? -13.008 -8.703 9.477 1 95.06 349 ARG B O 1
ATOM 6069 N N . PHE B 1 350 ? -11.641 -7.031 9.016 1 93.19 350 PHE B N 1
ATOM 6070 C CA . PHE B 1 350 ? -12.734 -6.062 9.047 1 93.19 350 PHE B CA 1
ATOM 6071 C C . PHE B 1 350 ? -13.734 -6.34 7.938 1 93.19 350 PHE B C 1
ATOM 6073 O O . PHE B 1 350 ? -14.945 -6.371 8.18 1 93.19 350 PHE B O 1
ATOM 6080 N N . LEU B 1 351 ? -13.266 -6.516 6.77 1 94.5 351 LEU B N 1
ATOM 6081 C CA . LEU B 1 351 ? -14.125 -6.711 5.609 1 94.5 351 LEU B CA 1
ATOM 6082 C C . LEU B 1 351 ? -14.914 -8.008 5.73 1 94.5 351 LEU B C 1
ATOM 6084 O O . LEU B 1 351 ? -16.109 -8.047 5.41 1 94.5 351 LEU B O 1
ATOM 6088 N N . PHE B 1 352 ? -14.234 -9.031 6.262 1 95.94 352 PHE B N 1
ATOM 6089 C CA . PHE B 1 352 ? -14.867 -10.328 6.477 1 95.94 352 PHE B CA 1
ATOM 6090 C C . PHE B 1 352 ? -16.016 -10.219 7.469 1 95.94 352 PHE B C 1
ATOM 6092 O O . PHE B 1 352 ? -17.125 -10.664 7.188 1 95.94 352 PHE B O 1
ATOM 6099 N N . LYS B 1 353 ? -15.781 -9.578 8.562 1 94 353 LYS B N 1
ATOM 6100 C CA . LYS B 1 353 ? -16.797 -9.383 9.602 1 94 353 LYS B CA 1
ATOM 6101 C C . LYS B 1 353 ? -18.016 -8.672 9.055 1 94 353 LYS B C 1
ATOM 6103 O O . LYS B 1 353 ? -19.141 -8.953 9.477 1 94 353 LYS B O 1
ATOM 6108 N N . ASN B 1 354 ? -17.812 -7.84 8.07 1 92.31 354 ASN B N 1
ATOM 6109 C CA . ASN B 1 354 ? -18.891 -6.988 7.594 1 92.31 354 ASN B CA 1
ATOM 6110 C C . ASN B 1 354 ? -19.453 -7.477 6.258 1 92.31 354 ASN B C 1
ATOM 6112 O O . ASN B 1 354 ? -20.281 -6.812 5.645 1 92.31 354 ASN B O 1
ATOM 6116 N N . GLY B 1 355 ? -18.922 -8.602 5.781 1 93.69 355 GLY B N 1
ATOM 6117 C CA . GLY B 1 355 ? -19.453 -9.219 4.574 1 93.69 355 GLY B CA 1
ATOM 6118 C C . GLY B 1 355 ? -19.062 -8.484 3.307 1 93.69 355 GLY B C 1
ATOM 6119 O O . GLY B 1 355 ? -19.797 -8.523 2.314 1 93.69 355 GLY B O 1
ATOM 6120 N N . LEU B 1 356 ? -17.969 -7.762 3.359 1 94.19 356 LEU B N 1
ATOM 6121 C CA . LEU B 1 356 ? -17.484 -7.008 2.209 1 94.19 356 LEU B CA 1
ATOM 6122 C C . LEU B 1 356 ? -16.375 -7.758 1.493 1 94.19 356 LEU B C 1
ATOM 6124 O O . LEU B 1 356 ? -15.695 -8.602 2.094 1 94.19 356 LEU B O 1
ATOM 6128 N N . GLY B 1 357 ? -16.203 -7.457 0.196 1 93.88 357 GLY B N 1
ATOM 6129 C CA . GLY B 1 357 ? -15.164 -8.109 -0.587 1 93.88 357 GLY B CA 1
ATOM 6130 C C . GLY B 1 357 ? -13.766 -7.855 -0.056 1 93.88 357 GLY B C 1
ATOM 6131 O O . GLY B 1 357 ? -13.5 -6.801 0.524 1 93.88 357 GLY B O 1
ATOM 6132 N N . PRO B 1 358 ? -12.883 -8.836 -0.266 1 93.88 358 PRO B N 1
ATOM 6133 C CA . PRO B 1 358 ? -11.516 -8.664 0.23 1 93.88 358 PRO B CA 1
ATOM 6134 C C . PRO B 1 358 ? -10.766 -7.531 -0.47 1 93.88 358 PRO B C 1
ATOM 6136 O O . PRO B 1 358 ? -11.242 -7.004 -1.48 1 93.88 358 PRO B O 1
ATOM 6139 N N . PRO B 1 359 ? -9.594 -7.109 0.031 1 90.25 359 PRO B N 1
ATOM 6140 C CA . PRO B 1 359 ? -8.906 -5.883 -0.385 1 90.25 359 PRO B CA 1
ATOM 6141 C C . PRO B 1 359 ? -8.578 -5.871 -1.877 1 90.25 359 PRO B C 1
ATOM 6143 O O . PRO B 1 359 ? -8.641 -4.816 -2.516 1 90.25 359 PRO B O 1
ATOM 6146 N N . ASP B 1 360 ? -8.234 -6.918 -2.467 1 90.06 360 ASP B N 1
ATOM 6147 C CA . ASP B 1 360 ? -7.746 -6.941 -3.842 1 90.06 360 ASP B CA 1
ATOM 6148 C C . ASP B 1 360 ? -8.906 -7.082 -4.828 1 90.06 360 ASP B C 1
ATOM 6150 O O . ASP B 1 360 ? -8.688 -7.098 -6.043 1 90.06 360 ASP B O 1
ATOM 6154 N N . PHE B 1 361 ? -10.141 -7.164 -4.297 1 88.88 361 PHE B N 1
ATOM 6155 C CA . PHE B 1 361 ? -11.312 -7.367 -5.133 1 88.88 361 PHE B CA 1
ATOM 6156 C C . PHE B 1 361 ? -12.414 -6.375 -4.773 1 88.88 361 PHE B C 1
ATOM 6158 O O . PHE B 1 361 ? -13.531 -6.773 -4.426 1 88.88 361 PHE B O 1
ATOM 6165 N N . GLN B 1 362 ? -12.172 -5.102 -4.973 1 75.56 362 GLN B N 1
ATOM 6166 C CA . GLN B 1 362 ? -13.086 -4.062 -4.496 1 75.56 362 GLN B CA 1
ATOM 6167 C C . GLN B 1 362 ? -13.961 -3.531 -5.629 1 75.56 362 GLN B C 1
ATOM 6169 O O . GLN B 1 362 ? -14.656 -2.527 -5.465 1 75.56 362 GLN B O 1
ATOM 6174 N N . GLY B 1 363 ? -13.914 -4.297 -6.766 1 75.12 363 GLY B N 1
ATOM 6175 C CA . GLY B 1 363 ? -14.781 -3.889 -7.855 1 75.12 363 GLY B CA 1
ATOM 6176 C C . GLY B 1 363 ? -16.25 -4.012 -7.516 1 75.12 363 GLY B C 1
ATOM 6177 O O . GLY B 1 363 ? -17.078 -3.223 -7.992 1 75.12 363 GLY B O 1
ATOM 6178 N N . SER B 1 364 ? -16.625 -4.98 -6.723 1 80.19 364 SER B N 1
ATOM 6179 C CA . SER B 1 364 ? -17.969 -5.203 -6.215 1 80.19 364 SER B CA 1
ATOM 6180 C C . SER B 1 364 ? -17.953 -5.566 -4.734 1 80.19 364 SER B C 1
ATOM 6182 O O . SER B 1 364 ? -18.406 -6.652 -4.352 1 80.19 364 SER B O 1
ATOM 6184 N N . PRO B 1 365 ? -17.578 -4.613 -3.969 1 83.06 365 PRO B N 1
ATOM 6185 C CA . PRO B 1 365 ? -17.312 -4.953 -2.568 1 83.06 365 PRO B CA 1
ATOM 6186 C C . PRO B 1 365 ? -18.578 -5.391 -1.826 1 83.06 365 PRO B C 1
ATOM 6188 O O . PRO B 1 365 ? -18.5 -6.152 -0.859 1 83.06 365 PRO B O 1
ATOM 6191 N N . GLN B 1 366 ? -19.703 -5.066 -2.285 1 87.88 366 GLN B N 1
ATOM 6192 C CA . GLN B 1 366 ? -20.922 -5.352 -1.534 1 87.88 366 GLN B CA 1
ATOM 6193 C C . GLN B 1 366 ? -21.641 -6.57 -2.1 1 87.88 366 GLN B C 1
ATOM 6195 O O . GLN B 1 366 ? -22.766 -6.875 -1.697 1 87.88 366 GLN B O 1
ATOM 6200 N N . HIS B 1 367 ? -21.016 -7.25 -2.947 1 91.25 367 HIS B N 1
ATOM 6201 C CA . HIS B 1 367 ? -21.688 -8.312 -3.688 1 91.25 367 HIS B CA 1
ATOM 6202 C C . HIS B 1 367 ? -22.234 -9.383 -2.744 1 91.25 367 HIS B C 1
ATOM 6204 O O . HIS B 1 367 ? -23.359 -9.867 -2.938 1 91.25 367 HIS B O 1
ATOM 6210 N N . GLU B 1 368 ? -21.547 -9.734 -1.695 1 95.06 368 GLU B N 1
ATOM 6211 C CA . GLU B 1 368 ? -21.953 -10.812 -0.802 1 95.06 368 GLU B CA 1
ATOM 6212 C C . GLU B 1 368 ? -22.609 -10.258 0.463 1 95.06 368 GLU B C 1
ATOM 6214 O O . GLU B 1 368 ? -22.906 -11.008 1.392 1 95.06 368 GLU B O 1
ATOM 6219 N N . LEU B 1 369 ? -22.875 -9.016 0.507 1 92.81 369 LEU B N 1
ATOM 6220 C CA . LEU B 1 369 ? -23.312 -8.336 1.721 1 92.81 369 LEU B CA 1
ATOM 6221 C C . LEU B 1 369 ? -24.578 -8.984 2.283 1 92.81 369 LEU B C 1
ATOM 6223 O O . LEU B 1 369 ? -24.703 -9.164 3.498 1 92.81 369 LEU B O 1
ATOM 6227 N N . HIS B 1 370 ? -25.484 -9.383 1.44 1 93.19 370 HIS B N 1
ATOM 6228 C CA . HIS B 1 370 ? -26.766 -9.891 1.898 1 93.19 370 HIS B CA 1
ATOM 6229 C C . HIS B 1 370 ? -26.938 -11.359 1.537 1 93.19 370 HIS B C 1
ATOM 6231 O O . HIS B 1 370 ? -28.062 -11.883 1.539 1 93.19 370 HIS B O 1
ATOM 6237 N N . PHE B 1 371 ? -25.891 -11.977 1.205 1 96.81 371 PHE B N 1
ATOM 6238 C CA . PHE B 1 371 ? -25.969 -13.383 0.848 1 96.81 371 PHE B CA 1
ATOM 6239 C C . PHE B 1 371 ? -26.391 -14.227 2.047 1 96.81 371 PHE B C 1
ATOM 6241 O O . PHE B 1 371 ? -25.938 -13.992 3.168 1 96.81 371 PHE B O 1
ATOM 6248 N N . LYS B 1 372 ? -27.25 -15.102 1.828 1 97.44 372 LYS B N 1
ATOM 6249 C CA . LYS B 1 372 ? -27.656 -16.062 2.852 1 97.44 372 LYS B CA 1
ATOM 6250 C C . LYS B 1 372 ? -26.562 -17.078 3.131 1 97.44 372 LYS B C 1
ATOM 6252 O O . LYS B 1 372 ? -25.875 -17.531 2.211 1 97.44 372 LYS B O 1
ATOM 6257 N N . ASN B 1 373 ? -26.344 -17.438 4.418 1 97.25 373 ASN B N 1
ATOM 6258 C CA . ASN B 1 373 ? -25.422 -18.469 4.879 1 97.25 373 ASN B CA 1
ATOM 6259 C C . ASN B 1 373 ? -23.984 -18.141 4.539 1 97.25 373 ASN B C 1
ATOM 6261 O O . ASN B 1 373 ? -23.172 -19.031 4.254 1 97.25 373 ASN B O 1
ATOM 6265 N N . ARG B 1 374 ? -23.688 -16.875 4.387 1 97.88 374 ARG B N 1
ATOM 6266 C CA . ARG B 1 374 ? -22.312 -16.438 4.199 1 97.88 374 ARG B CA 1
ATOM 6267 C C . ARG B 1 374 ? -21.438 -16.844 5.375 1 97.88 374 ARG B C 1
ATOM 6269 O O . ARG B 1 374 ? -21.875 -16.844 6.523 1 97.88 374 ARG B O 1
ATOM 6276 N N . GLY B 1 375 ? -20.234 -17.266 5.105 1 97.56 375 GLY B N 1
ATOM 6277 C CA . GLY B 1 375 ? -19.297 -17.531 6.184 1 97.56 375 GLY B CA 1
ATOM 6278 C C . GLY B 1 375 ? -19.016 -16.312 7.043 1 97.56 375 GLY B C 1
ATOM 6279 O O . GLY B 1 375 ? -19.062 -15.18 6.559 1 97.56 375 GLY B O 1
ATOM 6280 N N . THR B 1 376 ? -18.75 -16.562 8.32 1 96.81 376 THR B N 1
ATOM 6281 C CA . THR B 1 376 ? -18.406 -15.539 9.305 1 96.81 376 THR B CA 1
ATOM 6282 C C . THR B 1 376 ? -17.172 -15.961 10.109 1 96.81 376 THR B C 1
ATOM 6284 O O . THR B 1 376 ? -16.719 -17.094 9.992 1 96.81 376 THR B O 1
ATOM 6287 N N . PRO B 1 377 ? -16.641 -15.094 10.898 1 95.94 377 PRO B N 1
ATOM 6288 C CA . PRO B 1 377 ? -15.492 -15.469 11.719 1 95.94 377 PRO B CA 1
ATOM 6289 C C . PRO B 1 377 ? -15.773 -16.656 12.625 1 95.94 377 PRO B C 1
ATOM 6291 O O . PRO B 1 377 ? -14.852 -17.391 13 1 95.94 377 PRO B O 1
ATOM 6294 N N . GLU B 1 378 ? -16.969 -16.922 12.922 1 97.19 378 GLU B N 1
ATOM 6295 C CA . GLU B 1 378 ? -17.344 -18.047 13.773 1 97.19 378 GLU B CA 1
ATOM 6296 C C . GLU B 1 378 ? -17.125 -19.375 13.062 1 97.19 378 GLU B C 1
ATOM 6298 O O . GLU B 1 378 ? -17.062 -20.422 13.703 1 97.19 378 GLU B O 1
ATOM 6303 N N . ASP B 1 379 ? -17.016 -19.297 11.742 1 98.25 379 ASP B N 1
ATOM 6304 C CA . ASP B 1 379 ? -16.812 -20.5 10.953 1 98.25 379 ASP B CA 1
ATOM 6305 C C . ASP B 1 379 ? -15.328 -20.859 10.859 1 98.25 379 ASP B C 1
ATOM 6307 O O . ASP B 1 379 ? -14.969 -21.906 10.305 1 98.25 379 ASP B O 1
ATOM 6311 N N . LEU B 1 380 ? -14.484 -20.109 11.422 1 98.25 380 LEU B N 1
ATOM 6312 C CA . LEU B 1 380 ? -13.055 -20.375 11.406 1 98.25 380 LEU B CA 1
ATOM 6313 C C . LEU B 1 380 ? -12.672 -21.344 12.523 1 98.25 380 LEU B C 1
ATOM 6315 O O . LEU B 1 380 ? -13.18 -21.234 13.641 1 98.25 380 LEU B O 1
ATOM 6319 N N . ASN B 1 381 ? -11.852 -22.297 12.227 1 98.25 381 ASN B N 1
ATOM 6320 C CA . ASN B 1 381 ? -11.211 -23.094 13.273 1 98.25 381 ASN B CA 1
ATOM 6321 C C . ASN B 1 381 ? -9.938 -22.422 13.781 1 98.25 381 ASN B C 1
ATOM 6323 O O . ASN B 1 381 ? -9.648 -21.266 13.43 1 98.25 381 ASN B O 1
ATOM 6327 N N . GLU B 1 382 ? -9.148 -23.078 14.578 1 97.94 382 GLU B N 1
ATOM 6328 C CA . GLU B 1 382 ? -7.973 -22.484 15.195 1 97.94 382 GLU B CA 1
ATOM 6329 C C . GLU B 1 382 ? -6.934 -22.094 14.141 1 97.94 382 GLU B C 1
ATOM 6331 O O . GLU B 1 382 ? -6.328 -21.031 14.227 1 97.94 382 GLU B O 1
ATOM 6336 N N . ASP B 1 383 ? -6.746 -22.906 13.148 1 97.69 383 ASP B N 1
ATOM 6337 C CA . ASP B 1 383 ? -5.789 -22.625 12.086 1 97.69 383 ASP B CA 1
ATOM 6338 C C . ASP B 1 383 ? -6.23 -21.438 11.25 1 97.69 383 ASP B C 1
ATOM 6340 O O . ASP B 1 383 ? -5.418 -20.562 10.914 1 97.69 383 ASP B O 1
ATOM 6344 N N . GLY B 1 384 ? -7.543 -21.438 10.938 1 98.06 384 GLY B N 1
ATOM 6345 C CA . GLY B 1 384 ? -8.07 -20.297 10.195 1 98.06 384 GLY B CA 1
ATOM 6346 C C . GLY B 1 384 ? -7.906 -18.984 10.93 1 98.06 384 GLY B C 1
ATOM 6347 O O . GLY B 1 384 ? -7.508 -17.969 10.336 1 98.06 384 GLY B O 1
ATOM 6348 N N . LYS B 1 385 ? -8.156 -19.016 12.234 1 97.69 385 LYS B N 1
ATOM 6349 C CA . LYS B 1 385 ? -8.008 -17.812 13.062 1 97.69 385 LYS B CA 1
ATOM 6350 C C . LYS B 1 385 ? -6.547 -17.359 13.109 1 97.69 385 LYS B C 1
ATOM 6352 O O . LYS B 1 385 ? -6.258 -16.172 13.023 1 97.69 385 LYS B O 1
ATOM 6357 N N . MET B 1 386 ? -5.668 -18.312 13.234 1 97.19 386 MET B N 1
ATOM 6358 C CA . MET B 1 386 ? -4.242 -18 13.258 1 97.19 386 MET B CA 1
ATOM 6359 C C . MET B 1 386 ? -3.785 -17.438 11.922 1 97.19 386 MET B C 1
ATOM 6361 O O . MET B 1 386 ? -3.137 -16.391 11.883 1 97.19 386 MET B O 1
ATOM 6365 N N . MET B 1 387 ? -4.184 -18.031 10.844 1 98 387 MET B N 1
ATOM 6366 C CA . MET B 1 387 ? -3.707 -17.641 9.516 1 98 387 MET B CA 1
ATOM 6367 C C . MET B 1 387 ? -4.293 -16.297 9.094 1 98 387 MET B C 1
ATOM 6369 O O . MET B 1 387 ? -3.721 -15.609 8.25 1 98 387 MET B O 1
ATOM 6373 N N . MET B 1 388 ? -5.434 -15.922 9.734 1 97.06 388 MET B N 1
ATOM 6374 C CA . MET B 1 388 ? -6.047 -14.641 9.414 1 97.06 388 MET B CA 1
ATOM 6375 C C . MET B 1 388 ? -5.676 -13.578 10.445 1 97.06 388 MET B C 1
ATOM 6377 O O . MET B 1 388 ? -6.09 -12.422 10.336 1 97.06 388 MET B O 1
ATOM 6381 N N . GLY B 1 389 ? -4.973 -14.016 11.484 1 94 389 GLY B N 1
ATOM 6382 C CA . GLY B 1 389 ? -4.414 -13.07 12.438 1 94 389 GLY B CA 1
ATOM 6383 C C . GLY B 1 389 ? -5.371 -12.711 13.562 1 94 389 GLY B C 1
ATOM 6384 O O . GLY B 1 389 ? -5.273 -11.633 14.148 1 94 389 GLY B O 1
ATOM 6385 N N . TRP B 1 390 ? -6.328 -13.5 13.828 1 91.88 390 TRP B N 1
ATOM 6386 C CA . TRP B 1 390 ? -7.188 -13.289 14.984 1 91.88 390 TRP B CA 1
ATOM 6387 C C . TRP B 1 390 ? -6.48 -13.695 16.266 1 91.88 390 TRP B C 1
ATOM 6389 O O . TRP B 1 390 ? -6.805 -13.195 17.359 1 91.88 390 TRP B O 1
ATOM 6399 N N . ILE B 1 391 ? -5.645 -14.75 16.141 1 89.56 391 ILE B N 1
ATOM 6400 C CA . ILE B 1 391 ? -4.887 -15.227 17.297 1 89.56 391 ILE B CA 1
ATOM 6401 C C . ILE B 1 391 ? -3.42 -15.406 16.906 1 89.56 391 ILE B C 1
ATOM 6403 O O . ILE B 1 391 ? -3.102 -15.57 15.727 1 89.56 391 ILE B O 1
#